Protein AF-0000000085034690 (afdb_homodimer)

Structure (mmCIF, N/CA/C/O backbone):
data_AF-0000000085034690-model_v1
#
loop_
_entity.id
_entity.type
_entity.pdbx_description
1 polymer '5-oxoprolinase (ATP-hydrolyzing)'
#
loop_
_atom_site.group_PDB
_atom_site.id
_atom_site.type_symbol
_atom_site.label_atom_id
_atom_site.label_alt_id
_atom_site.label_comp_id
_atom_site.label_asym_id
_atom_site.label_entity_id
_atom_site.label_seq_id
_atom_site.pdbx_PDB_ins_code
_atom_site.Cartn_x
_atom_site.Cartn_y
_atom_site.Cartn_z
_atom_site.occupancy
_atom_site.B_iso_or_equiv
_atom_site.auth_seq_id
_atom_site.auth_comp_id
_atom_site.auth_asym_id
_atom_site.auth_atom_id
_atom_site.pdbx_PDB_model_num
ATOM 1 N N . MET A 1 1 ? -26.328 36.188 28.094 1 54.66 1 MET A N 1
ATOM 2 C CA . MET A 1 1 ? -26.141 35.25 29.203 1 54.66 1 MET A CA 1
ATOM 3 C C . MET A 1 1 ? -26.578 33.844 28.812 1 54.66 1 MET A C 1
ATOM 5 O O . MET A 1 1 ? -25.859 32.875 29.078 1 54.66 1 MET A O 1
ATOM 9 N N . ARG A 1 2 ? -27.609 33.688 27.812 1 83.31 2 ARG A N 1
ATOM 10 C CA . ARG A 1 2 ? -28.219 32.375 27.625 1 83.31 2 ARG A CA 1
ATOM 11 C C . ARG A 1 2 ? -27.453 31.531 26.594 1 83.31 2 ARG A C 1
ATOM 13 O O . ARG A 1 2 ? -27.188 30.344 26.812 1 83.31 2 ARG A O 1
ATOM 20 N N . TRP A 1 3 ? -26.766 32.188 25.656 1 91.75 3 TRP A N 1
ATOM 21 C CA . TRP A 1 3 ? -26.094 31.391 24.656 1 91.75 3 TRP A CA 1
ATOM 22 C C . TRP A 1 3 ? -24.75 30.875 25.172 1 91.75 3 TRP A C 1
ATOM 24 O O . TRP A 1 3 ? -24.312 29.781 24.781 1 91.75 3 TRP A O 1
ATOM 34 N N . GLU A 1 4 ? -24.172 31.594 26.156 1 93.38 4 GLU A N 1
ATOM 35 C CA . GLU A 1 4 ? -22.859 31.266 26.688 1 93.38 4 GLU A CA 1
ATOM 36 C C . GLU A 1 4 ? -22.891 29.938 27.438 1 93.38 4 GLU A C 1
ATOM 38 O O . GLU A 1 4 ? -21.938 29.156 27.375 1 93.38 4 GLU A O 1
ATOM 43 N N . ILE A 1 5 ? -23.906 29.766 28.109 1 93.94 5 ILE A N 1
ATOM 44 C CA . ILE A 1 5 ? -24.047 28.531 28.875 1 93.94 5 ILE A CA 1
ATOM 45 C C . ILE A 1 5 ? -24.125 27.344 27.922 1 93.94 5 ILE A C 1
ATOM 47 O O . ILE A 1 5 ? -23.5 26.312 28.156 1 93.94 5 ILE A O 1
ATOM 51 N N . ILE A 1 6 ? -24.891 27.5 26.891 1 95.12 6 ILE A N 1
ATOM 52 C CA . ILE A 1 6 ? -25.062 26.438 25.906 1 95.12 6 ILE A CA 1
ATOM 53 C C . ILE A 1 6 ? -23.734 26.203 25.172 1 95.12 6 ILE A C 1
ATOM 55 O O . ILE A 1 6 ? -23.359 25.047 24.938 1 95.12 6 ILE A O 1
ATOM 59 N N . TYR A 1 7 ? -23.094 27.219 24.906 1 94.19 7 TYR A N 1
ATOM 60 C CA . TYR A 1 7 ? -21.812 27.109 24.219 1 94.19 7 TYR A CA 1
ATOM 61 C C . TYR A 1 7 ? -20.781 26.422 25.109 1 94.19 7 TYR A C 1
ATOM 63 O O . TYR A 1 7 ? -20.062 25.516 24.656 1 94.19 7 TYR A O 1
ATOM 71 N N . LYS A 1 8 ? -20.719 26.828 26.312 1 94.19 8 LYS A N 1
ATOM 72 C CA . LYS A 1 8 ? -19.781 26.203 27.25 1 94.19 8 LYS A CA 1
ATOM 73 C C . LYS A 1 8 ? -20.078 24.719 27.422 1 94.19 8 LYS A C 1
ATOM 75 O O . LYS A 1 8 ? -19.172 23.906 27.531 1 94.19 8 LYS A O 1
ATOM 80 N N . ALA A 1 9 ? -21.328 24.484 27.453 1 95.62 9 ALA A N 1
ATOM 81 C CA . ALA A 1 9 ? -21.734 23.078 27.516 1 95.62 9 ALA A CA 1
ATOM 82 C C . ALA A 1 9 ? -21.234 22.328 26.281 1 95.62 9 ALA A C 1
ATOM 84 O O . ALA A 1 9 ? -20.828 21.172 26.391 1 95.62 9 ALA A O 1
ATOM 85 N N . THR A 1 10 ? -21.312 22.922 25.172 1 95.81 10 THR A N 1
ATOM 86 C CA . THR A 1 10 ? -20.875 22.312 23.922 1 95.81 10 THR A CA 1
ATOM 87 C C . THR A 1 10 ? -19.359 22.078 23.938 1 95.81 10 THR A C 1
ATOM 89 O O . THR A 1 10 ? -18.891 21.031 23.484 1 95.81 10 THR A O 1
ATOM 92 N N . GLU A 1 11 ? -18.594 23 24.391 1 94.31 11 GLU A N 1
ATOM 93 C CA . GLU A 1 11 ? -17.156 22.828 24.562 1 94.31 11 GLU A CA 1
ATOM 94 C C . GLU A 1 11 ? -16.844 21.641 25.453 1 94.31 11 GLU A C 1
ATOM 96 O O . GLU A 1 11 ? -15.922 20.859 25.156 1 94.31 11 GLU A O 1
ATOM 101 N N . TYR A 1 12 ? -17.594 21.578 26.469 1 93.88 12 TYR A N 1
ATOM 102 C CA . TYR A 1 12 ? -17.406 20.469 27.406 1 93.88 12 TYR A CA 1
ATOM 103 C C . TYR A 1 12 ? -17.703 19.141 26.734 1 93.88 12 TYR A C 1
ATOM 105 O O . TYR A 1 12 ? -17.062 18.125 27.031 1 93.88 12 TYR A O 1
ATOM 113 N N . ILE A 1 13 ? -18.703 19.094 25.906 1 95.44 13 ILE A N 1
ATOM 114 C CA . ILE A 1 13 ? -19.047 17.891 25.188 1 95.44 13 ILE A CA 1
ATOM 115 C C . ILE A 1 13 ? -17.859 17.438 24.328 1 95.44 13 ILE A C 1
ATOM 117 O O . ILE A 1 13 ? -17.5 16.25 24.312 1 95.44 13 ILE A O 1
ATOM 121 N N . ALA A 1 14 ? -17.25 18.328 23.609 1 93.25 14 ALA A N 1
ATOM 122 C CA . ALA A 1 14 ? -16.078 18.016 22.797 1 93.25 14 ALA A CA 1
ATOM 123 C C . ALA A 1 14 ? -14.945 17.469 23.672 1 93.25 14 ALA A C 1
ATOM 125 O O . ALA A 1 14 ? -14.297 16.484 23.297 1 93.25 14 ALA A O 1
ATOM 126 N N . GLU A 1 15 ? -14.727 18.078 24.766 1 91.81 15 GLU A N 1
ATOM 127 C CA . GLU A 1 15 ? -13.68 17.641 25.688 1 91.81 15 GLU A CA 1
ATOM 128 C C . GLU A 1 15 ? -13.953 16.25 26.234 1 91.81 15 GLU A C 1
ATOM 130 O O . GLU A 1 15 ? -13.047 15.414 26.312 1 91.81 15 GLU A O 1
ATOM 135 N N . GLU A 1 16 ? -15.156 16.047 26.609 1 92.44 16 GLU A N 1
ATOM 136 C CA . GLU A 1 16 ? -15.539 14.75 27.141 1 92.44 16 GLU A CA 1
ATOM 137 C C . GLU A 1 16 ? -15.391 13.656 26.094 1 92.44 16 GLU A C 1
ATOM 139 O O . GLU A 1 16 ? -14.938 12.547 26.406 1 92.44 16 GLU A O 1
ATOM 144 N N . ALA A 1 17 ? -15.805 13.945 24.938 1 91.94 17 ALA A N 1
ATOM 145 C CA . ALA A 1 17 ? -15.633 12.992 23.828 1 91.94 17 ALA A CA 1
ATOM 146 C C . ALA A 1 17 ? -14.156 12.719 23.578 1 91.94 17 ALA A C 1
ATOM 148 O O . ALA A 1 1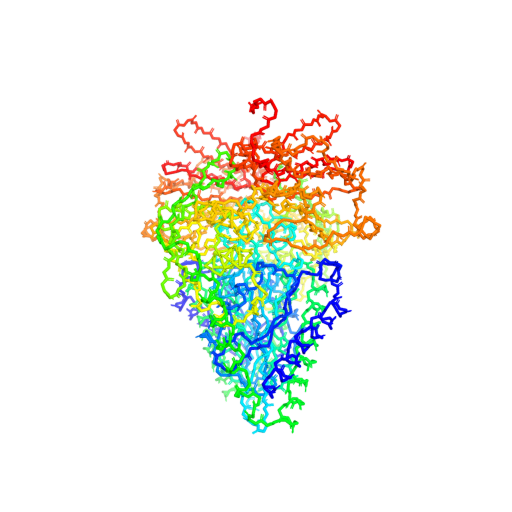7 ? -13.773 11.578 23.281 1 91.94 17 ALA A O 1
ATOM 149 N N . GLY A 1 18 ? -13.352 13.68 23.641 1 89.12 18 GLY A N 1
ATOM 150 C CA . GLY A 1 18 ? -11.914 13.523 23.5 1 89.12 18 GLY A CA 1
ATOM 151 C C . GLY A 1 18 ? -11.305 12.648 24.578 1 89.12 18 GLY A C 1
ATOM 152 O O . GLY A 1 18 ? -10.43 11.82 24.281 1 89.12 18 GLY A O 1
ATOM 153 N N . ILE A 1 19 ? -11.758 12.914 25.781 1 88.44 19 ILE A N 1
ATOM 154 C CA . ILE A 1 19 ? -11.289 12.109 26.891 1 88.44 19 ILE A CA 1
ATOM 155 C C . ILE A 1 19 ? -11.703 10.656 26.703 1 88.44 19 ILE A C 1
ATOM 157 O O . ILE A 1 19 ? -10.914 9.734 26.953 1 88.44 19 ILE A O 1
ATOM 161 N N . ALA A 1 20 ? -12.867 10.508 26.25 1 87.75 20 ALA A N 1
ATOM 162 C CA . ALA A 1 20 ? -13.352 9.164 25.969 1 87.75 20 ALA A CA 1
ATOM 163 C C . ALA A 1 20 ? -12.492 8.477 24.906 1 87.75 20 ALA A C 1
ATOM 165 O O . ALA A 1 20 ? -12.188 7.289 25.031 1 87.75 20 ALA A O 1
ATOM 166 N N . LEU A 1 21 ? -12.18 9.195 23.922 1 88.56 21 LEU A N 1
ATOM 167 C CA . LEU A 1 21 ? -11.336 8.664 22.859 1 88.56 21 LEU A CA 1
ATOM 168 C C . LEU A 1 21 ? -9.969 8.266 23.391 1 88.56 21 LEU A C 1
ATOM 170 O O . LEU A 1 21 ? -9.477 7.176 23.109 1 88.56 21 LEU A O 1
ATOM 174 N N . ARG A 1 22 ? -9.352 9.039 24.125 1 85 22 ARG A N 1
ATOM 175 C CA . ARG A 1 22 ? -8.039 8.789 24.719 1 85 22 ARG A CA 1
ATOM 176 C C . ARG A 1 22 ? -8.055 7.535 25.594 1 85 22 ARG A C 1
ATOM 178 O O . ARG A 1 22 ? -7.18 6.68 25.469 1 85 22 ARG A O 1
ATOM 185 N N . ASN A 1 23 ? -9.047 7.445 26.375 1 85.56 23 ASN A N 1
ATOM 186 C CA . ASN A 1 23 ? -9.109 6.367 27.359 1 85.56 23 ASN A CA 1
ATOM 187 C C . ASN A 1 23 ? -9.438 5.031 26.703 1 85.56 23 ASN A C 1
ATOM 189 O O . ASN A 1 23 ? -9.094 3.973 27.234 1 85.56 23 ASN A O 1
ATOM 193 N N . SER A 1 24 ? -10.023 5.133 25.594 1 83.44 24 SER A N 1
ATOM 194 C CA . SER A 1 24 ? -10.492 3.9 24.969 1 83.44 24 SER A CA 1
ATOM 195 C C . SER A 1 24 ? -9.531 3.443 23.859 1 83.44 24 SER A C 1
ATOM 197 O O . SER A 1 24 ? -9.664 2.334 23.344 1 83.44 24 SER A O 1
ATOM 199 N N . ALA A 1 25 ? -8.656 4.227 23.516 1 83.62 25 ALA A N 1
ATOM 200 C CA . ALA A 1 25 ? -7.758 3.906 22.406 1 83.62 25 ALA A CA 1
ATOM 201 C C . ALA A 1 25 ? -6.816 2.764 22.781 1 83.62 25 ALA A C 1
ATOM 203 O O . ALA A 1 25 ? -6.41 2.633 23.938 1 83.62 25 ALA A O 1
ATOM 204 N N . PHE A 1 26 ? -6.453 1.997 21.859 1 76.12 26 PHE A N 1
ATOM 205 C CA . PHE A 1 26 ? -5.613 0.818 22.047 1 76.12 26 PHE A CA 1
ATOM 206 C C . PHE A 1 26 ? -4.141 1.168 21.875 1 76.12 26 PHE A C 1
ATOM 208 O O . PHE A 1 26 ? -3.287 0.632 22.578 1 76.12 26 PHE A O 1
ATOM 215 N N . SER A 1 27 ? -3.844 2.021 21 1 77.44 27 SER A N 1
ATOM 216 C CA . SER A 1 27 ? -2.457 2.34 20.672 1 77.44 27 SER A CA 1
ATOM 217 C C . SER A 1 27 ? -1.87 3.334 21.672 1 77.44 27 SER A C 1
ATOM 219 O O . SER A 1 27 ? -2.529 4.305 22.047 1 77.44 27 SER A O 1
ATOM 221 N N . PRO A 1 28 ? -0.643 3.09 22.016 1 71.12 28 PRO A N 1
ATOM 222 C CA . PRO A 1 28 ? 0.021 4.066 22.891 1 71.12 28 PRO A CA 1
ATOM 223 C C . PRO A 1 28 ? 0.101 5.457 22.266 1 71.12 28 PRO A C 1
ATOM 225 O O . PRO A 1 28 ? 0.152 6.461 22.969 1 71.12 28 PRO A O 1
ATOM 228 N N . ASN A 1 29 ? 0.027 5.434 21.016 1 73.12 29 ASN A N 1
ATOM 229 C CA . ASN A 1 29 ? 0.112 6.715 20.312 1 73.12 29 ASN A CA 1
ATOM 230 C C . ASN A 1 29 ? -1.062 7.621 20.672 1 73.12 29 ASN A C 1
ATOM 232 O O . ASN A 1 29 ? -0.876 8.812 20.922 1 73.12 29 ASN A O 1
ATOM 236 N N . ILE A 1 30 ? -2.186 7.031 20.672 1 72.5 30 ILE A N 1
ATOM 237 C CA . ILE A 1 30 ? -3.369 7.824 20.984 1 72.5 30 ILE A CA 1
ATOM 238 C C . ILE A 1 30 ? -3.52 7.945 22.5 1 72.5 30 ILE A C 1
ATOM 240 O O . ILE A 1 30 ? -3.771 9.039 23.016 1 72.5 30 ILE A O 1
ATOM 244 N N . ARG A 1 31 ? -3.227 6.906 23.172 1 72.25 31 ARG A N 1
ATOM 245 C CA . ARG A 1 31 ? -3.482 6.859 24.609 1 72.25 31 ARG A CA 1
ATOM 246 C C . ARG A 1 31 ? -2.471 7.703 25.375 1 72.25 31 ARG A C 1
ATOM 248 O O . ARG A 1 31 ? -2.836 8.445 26.281 1 72.25 31 ARG A O 1
ATOM 255 N N . GLU A 1 32 ? -1.229 7.551 24.922 1 69 32 GLU A N 1
ATOM 256 C CA . GLU A 1 32 ? -0.164 8.188 25.703 1 69 32 GLU A CA 1
ATOM 257 C C . GLU A 1 32 ? 0.241 9.523 25.078 1 69 32 GLU A C 1
ATOM 259 O O . GLU A 1 32 ? 0.512 10.492 25.797 1 69 32 GLU A O 1
ATOM 264 N N . ARG A 1 33 ? 0.113 9.578 23.797 1 71.25 33 ARG A N 1
ATOM 265 C CA . ARG A 1 33 ? 0.655 10.766 23.141 1 71.25 33 ARG A CA 1
ATOM 266 C C . ARG A 1 33 ? -0.449 11.766 22.828 1 71.25 33 ARG A C 1
ATOM 268 O O . ARG A 1 33 ? -0.169 12.922 22.484 1 71.25 33 ARG A O 1
ATOM 275 N N . MET A 1 34 ? -1.673 11.398 22.938 1 70.25 34 MET A N 1
ATOM 276 C CA . MET A 1 34 ? -2.834 12.258 22.719 1 70.25 34 MET A CA 1
ATOM 277 C C . MET A 1 34 ? -2.842 12.82 21.297 1 70.25 34 MET A C 1
ATOM 279 O O . MET A 1 34 ? -3.053 14.016 21.109 1 70.25 34 MET A O 1
ATOM 283 N N . ASP A 1 35 ? -2.553 11.961 20.453 1 79 35 ASP A N 1
ATOM 284 C CA . ASP A 1 35 ? -2.527 12.375 19.062 1 79 35 ASP A CA 1
ATOM 285 C C . ASP A 1 35 ? -3.895 12.188 18.406 1 79 35 ASP A C 1
ATOM 287 O O . ASP A 1 35 ? -4.051 11.367 17.5 1 79 35 ASP A O 1
ATOM 291 N N . HIS A 1 36 ? -4.875 13.008 18.922 1 86.19 36 HIS A N 1
ATOM 292 C CA . HIS A 1 36 ? -6.25 12.977 18.438 1 86.19 36 HIS A CA 1
ATOM 293 C C . HIS A 1 36 ? -6.957 14.297 18.703 1 86.19 36 HIS A C 1
ATOM 295 O O . HIS A 1 36 ? -6.484 15.109 19.516 1 86.19 36 HIS A O 1
ATOM 301 N N . SER A 1 37 ? -8.055 14.562 17.984 1 90.56 37 SER A N 1
ATOM 302 C CA . SER A 1 37 ? -8.922 15.719 18.203 1 90.56 37 SER A CA 1
ATOM 303 C C . SER A 1 37 ? -10.383 15.375 17.938 1 90.56 37 SER A C 1
ATOM 305 O O . SER A 1 37 ? -10.688 14.539 17.078 1 90.56 37 SER A O 1
ATOM 307 N N . VAL A 1 38 ? -11.227 16 18.781 1 93.88 38 VAL A N 1
ATOM 308 C CA . VAL A 1 38 ? -12.672 15.82 18.609 1 93.88 38 VAL A CA 1
ATOM 309 C C . VAL A 1 38 ? -13.352 17.188 18.531 1 93.88 38 VAL A C 1
ATOM 311 O O . VAL A 1 38 ? -12.969 18.125 19.25 1 93.88 38 VAL A O 1
ATOM 314 N N . ALA A 1 39 ? -14.352 17.312 17.703 1 95.88 39 ALA A N 1
ATOM 315 C CA . ALA A 1 39 ? -15.062 18.562 17.547 1 95.88 39 ALA A CA 1
ATOM 316 C C . ALA A 1 39 ? -16.562 18.344 17.391 1 95.88 39 ALA A C 1
ATOM 318 O O . ALA A 1 39 ? -16.984 17.312 16.875 1 95.88 39 ALA A O 1
ATOM 319 N N . VAL A 1 40 ? -17.312 19.25 17.922 1 97.56 40 VAL A N 1
ATOM 320 C CA . VAL A 1 40 ? -18.734 19.359 17.609 1 97.56 40 VAL A CA 1
ATOM 321 C C . VAL A 1 40 ? -18.938 20.297 16.422 1 97.56 40 VAL A C 1
ATOM 323 O O . VAL A 1 40 ? -18.516 21.453 16.453 1 97.56 40 VAL A O 1
ATOM 326 N N . VAL A 1 41 ? -19.531 19.75 15.438 1 97.44 41 VAL A N 1
ATOM 327 C CA . VAL A 1 41 ? -19.75 20.438 14.18 1 97.44 41 VAL A CA 1
ATOM 328 C C . VAL A 1 41 ? -21.25 20.547 13.922 1 97.44 41 VAL A C 1
ATOM 330 O O . VAL A 1 41 ? -22.016 19.609 14.164 1 97.44 41 VAL A O 1
ATOM 333 N N . ASP A 1 42 ? -21.688 21.703 13.484 1 97.38 42 ASP A N 1
ATOM 334 C CA . ASP A 1 42 ? -23.109 21.828 13.227 1 97.38 42 ASP A CA 1
ATOM 335 C C . ASP A 1 42 ? -23.5 21.141 11.922 1 97.38 42 ASP A C 1
ATOM 337 O O . ASP A 1 42 ? -22.672 20.516 11.273 1 97.38 42 ASP A O 1
ATOM 341 N N . ALA A 1 43 ? -24.766 21.234 11.531 1 95.94 43 ALA A N 1
ATOM 342 C CA . ALA A 1 43 ? -25.297 20.484 10.398 1 95.94 43 ALA A CA 1
ATOM 343 C C . ALA A 1 43 ? -24.734 21 9.078 1 95.94 43 ALA A C 1
ATOM 345 O O . ALA A 1 43 ? -24.734 20.281 8.078 1 95.94 43 ALA A O 1
ATOM 346 N N . GLU A 1 44 ? -24.219 22.188 9.078 1 94.56 44 GLU A N 1
ATOM 347 C CA . GLU A 1 44 ? -23.672 22.781 7.867 1 94.56 44 GLU A CA 1
ATOM 348 C C . GLU A 1 44 ? -22.172 22.5 7.734 1 94.56 44 GLU A C 1
ATOM 350 O O . GLU A 1 44 ? -21.562 22.875 6.734 1 94.56 44 GLU A O 1
ATOM 355 N N . GLY A 1 45 ? -21.609 21.875 8.75 1 95.19 45 GLY A N 1
ATOM 356 C CA . GLY A 1 45 ? -20.188 21.531 8.688 1 95.19 45 GLY A CA 1
ATOM 357 C C . GLY A 1 45 ? -19.297 22.547 9.359 1 95.19 45 GLY A C 1
ATOM 358 O O . GLY A 1 45 ? -18.078 22.516 9.188 1 95.19 45 GLY A O 1
ATOM 359 N N . ARG A 1 46 ? -19.859 23.422 10.125 1 95.81 46 ARG A N 1
ATOM 360 C CA . ARG A 1 46 ? -19.078 24.453 10.805 1 95.81 46 ARG A CA 1
ATOM 361 C C . ARG A 1 46 ? -18.656 23.984 12.195 1 95.81 46 ARG A C 1
ATOM 363 O O . ARG A 1 46 ? -19.484 23.484 12.969 1 95.81 46 ARG A O 1
ATOM 370 N N . VAL A 1 47 ? -17.406 24.141 12.438 1 96.19 47 VAL A N 1
ATOM 371 C CA . VAL A 1 47 ? -16.891 23.766 13.75 1 96.19 47 VAL A CA 1
ATOM 372 C C . VAL A 1 47 ? -17.469 24.703 14.812 1 96.19 47 VAL A C 1
ATOM 374 O O . VAL A 1 47 ? -17.281 25.922 14.758 1 96.19 47 VAL A O 1
ATOM 377 N N . VAL A 1 48 ? -18.141 24.156 15.797 1 96.81 48 VAL A N 1
ATOM 378 C CA . VAL A 1 48 ? -18.734 24.922 16.875 1 96.81 48 VAL A CA 1
ATOM 379 C C . VAL A 1 48 ? -17.812 24.922 18.094 1 96.81 48 VAL A C 1
ATOM 381 O O . VAL A 1 48 ? -17.547 25.984 18.688 1 96.81 48 VAL A O 1
ATOM 384 N N . ALA A 1 49 ? -17.375 23.797 18.422 1 93.88 49 ALA A N 1
ATOM 385 C CA . ALA A 1 49 ? -16.438 23.625 19.531 1 93.88 49 ALA A CA 1
ATOM 386 C C . ALA A 1 49 ? -15.469 22.484 19.266 1 93.88 49 ALA A C 1
ATOM 388 O O . ALA A 1 49 ? -15.828 21.484 18.625 1 93.88 49 ALA A O 1
ATOM 389 N N . GLN A 1 50 ? -14.305 22.672 19.75 1 89.94 50 GLN A N 1
ATOM 390 C CA . GLN A 1 50 ? -13.289 21.656 19.516 1 89.94 50 GLN A CA 1
ATOM 391 C C . GLN A 1 50 ? -12.406 21.453 20.75 1 89.94 50 GLN A C 1
ATOM 393 O O . GLN A 1 50 ? -12.086 22.422 21.453 1 89.94 50 GLN A O 1
ATOM 398 N N . ALA A 1 51 ? -12.25 20.266 21.094 1 79.69 51 ALA A N 1
ATOM 399 C CA . ALA A 1 51 ? -11.242 19.938 22.094 1 79.69 51 ALA A CA 1
ATOM 400 C C . ALA A 1 51 ? -9.859 19.812 21.469 1 79.69 51 ALA A C 1
ATOM 402 O O . ALA A 1 51 ? -9.633 18.969 20.609 1 79.69 51 ALA A O 1
ATOM 403 N N . GLU A 1 52 ? -9.031 20.781 21.859 1 65.5 52 GLU A N 1
ATOM 404 C CA . GLU A 1 52 ? -7.773 20.984 21.156 1 65.5 52 GLU A CA 1
ATOM 405 C C . GLU A 1 52 ? -6.645 20.188 21.812 1 65.5 52 GLU A C 1
ATOM 407 O O . GLU A 1 52 ? -6.23 20.516 22.922 1 65.5 52 GLU A O 1
ATOM 412 N N . HIS A 1 53 ? -6.191 19.234 21.062 1 68.69 53 HIS A N 1
ATOM 413 C CA . HIS A 1 53 ? -5.035 18.531 21.625 1 68.69 53 HIS A CA 1
ATOM 414 C C . HIS A 1 53 ? -3.822 18.656 20.703 1 68.69 53 HIS A C 1
ATOM 416 O O . HIS A 1 53 ? -2.686 18.484 21.156 1 68.69 53 HIS A O 1
ATOM 422 N N . ILE A 1 54 ? -4.035 18.969 19.406 1 74.12 54 ILE A N 1
ATOM 423 C CA . ILE A 1 54 ? -2.924 19.078 18.469 1 74.12 54 ILE A CA 1
ATOM 424 C C . ILE A 1 54 ? -3.213 20.203 17.469 1 74.12 54 ILE A C 1
ATOM 426 O O . ILE A 1 54 ? -4.219 20.156 16.766 1 74.12 54 ILE A O 1
ATOM 430 N N . PRO A 1 55 ? -2.373 21.109 17.328 1 74.62 55 PRO A N 1
ATOM 431 C CA . PRO A 1 55 ? -2.633 22.266 16.484 1 74.62 55 PRO A CA 1
ATOM 432 C C . PRO A 1 55 ? -2.871 21.891 15.016 1 74.62 55 PRO A C 1
ATOM 434 O O . PRO A 1 55 ? -3.738 22.469 14.359 1 74.62 55 PRO A O 1
ATOM 437 N N . VAL A 1 56 ? -2.131 20.953 14.555 1 78.62 56 VAL A N 1
ATOM 438 C CA . VAL A 1 56 ? -2.246 20.578 13.148 1 78.62 56 VAL A CA 1
ATOM 439 C C . VAL A 1 56 ? -3.658 20.078 12.859 1 78.62 56 VAL A C 1
ATOM 441 O O . VAL A 1 56 ? -4.168 20.25 11.75 1 78.62 56 VAL A O 1
ATOM 444 N N . HIS A 1 57 ? -4.344 19.547 13.812 1 81.12 57 HIS A N 1
ATOM 445 C CA . HIS A 1 57 ? -5.691 19.031 13.617 1 81.12 57 HIS A CA 1
ATOM 446 C C . HIS A 1 57 ? -6.719 20.156 13.586 1 81.12 57 HIS A C 1
ATOM 448 O O . HIS A 1 57 ? -7.754 20.047 12.922 1 81.12 57 HIS A O 1
ATOM 454 N N . LEU A 1 58 ? -6.469 21.219 14.297 1 79.38 58 LEU A N 1
ATOM 455 C CA . LEU A 1 58 ? -7.461 22.266 14.484 1 79.38 58 LEU A CA 1
ATOM 456 C C . LEU A 1 58 ? -7.875 22.875 13.141 1 79.38 58 LEU A C 1
ATOM 458 O O . LEU A 1 58 ? -9.031 22.734 12.719 1 79.38 58 LEU A O 1
ATOM 462 N N . GLY A 1 59 ? -7 23.359 12.422 1 86.06 59 GLY A N 1
ATOM 463 C CA . GLY A 1 59 ? -7.309 23.922 11.117 1 86.06 59 GLY A CA 1
ATOM 464 C C . GLY A 1 59 ? -7.633 22.891 10.07 1 86.06 59 GLY A C 1
ATOM 465 O O . GLY A 1 59 ? -8.469 23.109 9.195 1 86.06 59 GLY A O 1
ATOM 466 N N . SER A 1 60 ? -7.102 21.797 10.281 1 91.69 60 SER A N 1
ATOM 467 C CA . SER A 1 60 ? -7.281 20.75 9.273 1 91.69 60 SER A CA 1
ATOM 468 C C . SER A 1 60 ? -8.648 20.094 9.398 1 91.69 60 SER A C 1
ATOM 470 O O . SER A 1 60 ? -9.219 19.641 8.398 1 91.69 60 SER A O 1
ATOM 472 N N . LEU A 1 61 ? -9.18 20.078 10.602 1 93.25 61 LEU A N 1
ATOM 473 C CA . LEU A 1 61 ? -10.516 19.531 10.797 1 93.25 61 LEU A CA 1
ATOM 474 C C . LEU A 1 61 ? -11.562 20.391 10.109 1 93.25 61 LEU A C 1
ATOM 476 O O . LEU A 1 61 ? -12.508 19.891 9.516 1 93.25 61 LEU A O 1
ATOM 480 N N . HIS A 1 62 ? -11.359 21.688 10.234 1 93.44 62 HIS A N 1
ATOM 481 C CA . HIS A 1 62 ? -12.242 22.641 9.57 1 93.44 62 HIS A CA 1
ATOM 482 C C . HIS A 1 62 ? -12.297 22.391 8.07 1 93.44 62 HIS A C 1
ATOM 484 O O . HIS A 1 62 ? -13.375 22.312 7.488 1 93.44 62 HIS A O 1
ATOM 490 N N . VAL A 1 63 ? -11.164 22.188 7.484 1 95.88 63 VAL A N 1
ATOM 491 C CA . VAL A 1 63 ? -11.055 21.953 6.051 1 95.88 63 VAL A CA 1
ATOM 492 C C . VAL A 1 63 ? -11.555 20.547 5.727 1 95.88 63 VAL A C 1
ATOM 494 O O . VAL A 1 63 ? -12.32 20.359 4.777 1 95.88 63 VAL A O 1
ATOM 497 N N . GLY A 1 64 ? -11.164 19.609 6.484 1 97.19 64 GLY A N 1
ATOM 498 C CA . GLY A 1 64 ? -11.461 18.203 6.246 1 97.19 64 GLY A CA 1
ATOM 499 C C . GLY A 1 64 ? -12.945 17.891 6.309 1 97.19 64 GLY A C 1
ATOM 500 O O . GLY A 1 64 ? -13.453 17.125 5.484 1 97.19 64 GLY A O 1
ATOM 501 N N . VAL A 1 65 ? -13.641 18.438 7.301 1 97.12 65 VAL A N 1
ATOM 502 C CA . VAL A 1 65 ? -15.07 18.188 7.461 1 97.12 65 VAL A CA 1
ATOM 503 C C . VAL A 1 65 ? -15.828 18.719 6.254 1 97.12 65 VAL A C 1
ATOM 505 O O . VAL A 1 65 ? -16.703 18.047 5.707 1 97.12 65 VAL A O 1
ATOM 508 N N . ARG A 1 66 ? -15.469 19.906 5.859 1 96.19 66 ARG A N 1
ATOM 509 C CA . ARG A 1 66 ? -16.125 20.5 4.695 1 96.19 66 ARG A CA 1
ATOM 510 C C . ARG A 1 66 ? -15.898 19.656 3.449 1 96.19 66 ARG A C 1
ATOM 512 O O . ARG A 1 66 ? -16.844 19.375 2.703 1 96.19 66 ARG A O 1
ATOM 519 N N . ASN A 1 67 ? -14.641 19.281 3.217 1 97.56 67 ASN A N 1
ATOM 520 C CA . ASN A 1 67 ? -14.312 18.438 2.072 1 97.56 67 ASN A CA 1
ATOM 521 C C . ASN A 1 67 ? -15.086 17.125 2.105 1 97.56 67 ASN A C 1
ATOM 523 O O . ASN A 1 67 ? -15.602 16.672 1.08 1 97.56 67 ASN A O 1
ATOM 527 N N . LEU A 1 68 ? -15.102 16.516 3.291 1 97.81 68 LEU A N 1
ATOM 528 C CA . LEU A 1 68 ? -15.719 15.203 3.43 1 97.81 68 LEU A CA 1
ATOM 529 C C . LEU A 1 68 ? -17.219 15.281 3.184 1 97.81 68 LEU A C 1
ATOM 531 O O . LEU A 1 68 ? -17.797 14.422 2.512 1 97.81 68 LEU A O 1
ATOM 535 N N . LEU A 1 69 ? -17.891 16.281 3.699 1 97.06 69 LEU A N 1
ATOM 536 C CA . LEU A 1 69 ? -19.328 16.453 3.49 1 97.06 69 LEU A CA 1
ATOM 537 C C . LEU A 1 69 ? -19.641 16.688 2.014 1 97.06 69 LEU A C 1
ATOM 539 O O . LEU A 1 69 ? -20.703 16.297 1.533 1 97.06 69 LEU A O 1
ATOM 543 N N . GLY A 1 70 ? -18.688 17.297 1.33 1 95.5 70 GLY A N 1
ATOM 544 C CA . GLY A 1 70 ? -18.859 17.484 -0.102 1 95.5 70 GLY A CA 1
ATOM 545 C C . GLY A 1 70 ? -18.656 16.219 -0.903 1 95.5 70 GLY A C 1
ATOM 546 O O . GLY A 1 70 ? -19.109 16.125 -2.045 1 95.5 70 GLY A O 1
ATOM 547 N N . ALA A 1 71 ? -18.031 15.258 -0.299 1 94.19 71 ALA A N 1
ATOM 548 C CA . ALA A 1 71 ? -17.625 14.062 -1.024 1 94.19 71 ALA A CA 1
ATOM 549 C C . ALA A 1 71 ? -18.562 12.898 -0.752 1 94.19 71 ALA A C 1
ATOM 551 O O . ALA A 1 71 ? -18.469 11.852 -1.394 1 94.19 71 ALA A O 1
ATOM 552 N N . VAL A 1 72 ? -19.453 13.086 0.206 1 94.06 72 VAL A N 1
ATOM 553 C CA . VAL A 1 72 ? -20.297 11.953 0.563 1 94.06 72 VAL A CA 1
ATOM 554 C C . VAL A 1 72 ? -21.781 12.344 0.437 1 94.06 72 VAL A C 1
ATOM 556 O O . VAL A 1 72 ? -22.109 13.531 0.413 1 94.06 72 VAL A O 1
ATOM 559 N N . GLU A 1 73 ? -22.578 11.312 0.307 1 89 73 GLU A N 1
ATOM 560 C CA . GLU A 1 73 ? -24.031 11.523 0.31 1 89 73 GLU A CA 1
ATOM 561 C C . GLU A 1 73 ? -24.531 11.82 1.718 1 89 73 GLU A C 1
ATOM 563 O O . GLU A 1 73 ? -23.781 11.758 2.686 1 89 73 GLU A O 1
ATOM 568 N N . GLU A 1 74 ? -25.75 12.086 1.79 1 88.06 74 GLU A N 1
ATOM 569 C CA . GLU A 1 74 ? -26.359 12.391 3.084 1 88.06 74 GLU A CA 1
ATOM 570 C C . GLU A 1 74 ? -26.266 11.195 4.031 1 88.06 74 GLU A C 1
ATOM 572 O O . GLU A 1 74 ? -26.453 10.047 3.613 1 88.06 74 GLU A O 1
ATOM 577 N N . LEU A 1 75 ? -25.938 11.523 5.238 1 93.94 75 LEU A N 1
ATOM 578 C CA . LEU A 1 75 ? -25.766 10.508 6.277 1 93.94 75 LEU A CA 1
ATOM 579 C C . LEU A 1 75 ? -27.031 10.398 7.125 1 93.94 75 LEU A C 1
ATOM 581 O O . LEU A 1 75 ? -27.531 11.406 7.629 1 93.94 75 LEU A O 1
ATOM 585 N N . GLY A 1 76 ? -27.531 9.203 7.172 1 94.81 76 GLY A N 1
ATOM 586 C CA . GLY A 1 76 ? -28.688 8.953 8.016 1 94.81 76 GLY A CA 1
ATOM 587 C C . GLY A 1 76 ? -28.328 8.664 9.453 1 94.81 76 GLY A C 1
ATOM 588 O O . GLY A 1 76 ? -27.141 8.609 9.805 1 94.81 76 GLY A O 1
ATOM 589 N N . GLU A 1 77 ? -29.375 8.539 10.281 1 95.31 77 GLU A N 1
ATOM 590 C CA . GLU A 1 77 ? -29.188 8.203 11.688 1 95.31 77 GLU A CA 1
ATOM 591 C C . GLU A 1 77 ? -28.5 6.848 11.836 1 95.31 77 GLU A C 1
ATOM 593 O O . GLU A 1 77 ? -28.891 5.871 11.195 1 95.31 77 GLU A O 1
ATOM 598 N N . GLY A 1 78 ? -27.453 6.871 12.633 1 95.19 78 GLY A N 1
ATOM 599 C CA . GLY A 1 78 ? -26.734 5.633 12.859 1 95.19 78 GLY A CA 1
ATOM 600 C C . GLY A 1 78 ? -25.594 5.418 11.875 1 95.19 78 GLY A C 1
ATOM 601 O O . GLY A 1 78 ? -24.797 4.488 12.031 1 95.19 78 GLY A O 1
ATOM 602 N N . ASP A 1 79 ? -25.453 6.246 10.914 1 97.12 79 ASP A N 1
ATOM 603 C CA . ASP A 1 79 ? -24.344 6.168 9.977 1 97.12 79 ASP A CA 1
ATOM 604 C C . ASP A 1 79 ? -23.094 6.836 10.539 1 97.12 79 ASP A C 1
ATOM 606 O O . ASP A 1 79 ? -23.172 7.582 11.516 1 97.12 79 ASP A O 1
ATOM 610 N N . ALA A 1 80 ? -21.969 6.543 10.047 1 98.12 80 ALA A N 1
ATOM 611 C CA . ALA A 1 80 ? -20.703 7.254 10.25 1 98.12 80 ALA A CA 1
ATOM 612 C C . ALA A 1 80 ? -19.781 7.086 9.055 1 98.12 80 ALA A C 1
ATOM 614 O O . ALA A 1 80 ? -19.719 6.012 8.445 1 98.12 80 ALA A O 1
ATOM 615 N N . VAL A 1 81 ? -19.156 8.094 8.719 1 98.19 81 VAL A N 1
ATOM 616 C CA . VAL A 1 81 ? -18.266 8.039 7.566 1 98.19 81 VAL A CA 1
ATOM 617 C C . VAL A 1 81 ? -16.812 8.164 8.031 1 98.19 81 VAL A C 1
ATOM 619 O O . VAL A 1 81 ? -16.516 8.922 8.953 1 98.19 81 VAL A O 1
ATOM 622 N N . LEU A 1 82 ? -15.938 7.398 7.438 1 98.19 82 LEU A N 1
ATOM 623 C CA . LEU A 1 82 ? -14.516 7.301 7.77 1 98.19 82 LEU A CA 1
ATOM 624 C C . LEU A 1 82 ? -13.656 7.551 6.535 1 98.19 82 LEU A C 1
ATOM 626 O O . LEU A 1 82 ? -13.992 7.102 5.438 1 98.19 82 LEU A O 1
ATOM 630 N N . THR A 1 83 ? -12.547 8.305 6.652 1 98.56 83 THR A N 1
ATOM 631 C CA . THR A 1 83 ? -11.562 8.445 5.578 1 98.56 83 THR A CA 1
ATOM 632 C C . THR A 1 83 ? -10.211 8.867 6.141 1 98.56 83 THR A C 1
ATOM 634 O O . THR A 1 83 ? -10.133 9.484 7.203 1 98.56 83 THR A O 1
ATOM 637 N N . ASN A 1 84 ? -9.141 8.445 5.516 1 98.31 84 ASN A N 1
ATOM 638 C CA . ASN A 1 84 ? -7.824 8.977 5.844 1 98.31 84 ASN A CA 1
ATOM 639 C C . ASN A 1 84 ? -7.164 9.633 4.633 1 98.31 84 ASN A C 1
ATOM 641 O O . ASN A 1 84 ? -5.969 9.914 4.652 1 98.31 84 ASN A O 1
ATOM 645 N N . ASP A 1 85 ? -7.949 9.789 3.506 1 98.38 85 ASP A N 1
ATOM 646 C CA . ASP A 1 85 ? -7.414 10.445 2.318 1 98.38 85 ASP A CA 1
ATOM 647 C C . ASP A 1 85 ? -6.953 11.867 2.641 1 98.38 85 ASP A C 1
ATOM 649 O O . ASP A 1 85 ? -7.777 12.742 2.918 1 98.38 85 ASP A O 1
ATOM 653 N N . PRO A 1 86 ? -5.664 12.086 2.541 1 98.31 86 PRO A N 1
ATOM 654 C CA . PRO A 1 86 ? -5.152 13.391 2.955 1 98.31 86 PRO A CA 1
ATOM 655 C C . PRO A 1 86 ? -5.738 14.539 2.135 1 98.31 86 PRO A C 1
ATOM 657 O O . PRO A 1 86 ? -5.867 15.656 2.639 1 98.31 86 PRO A O 1
ATOM 660 N N . TYR A 1 87 ? -6.094 14.273 0.957 1 98.06 87 TYR A N 1
ATOM 661 C CA . TYR A 1 87 ? -6.598 15.305 0.051 1 98.06 87 TYR A CA 1
ATOM 662 C C . TYR A 1 87 ? -8.055 15.633 0.356 1 98.06 87 TYR A C 1
ATOM 664 O O . TYR A 1 87 ? -8.602 16.594 -0.174 1 98.06 87 TYR A O 1
ATOM 672 N N . ILE A 1 88 ? -8.625 14.883 1.228 1 98 88 ILE A N 1
ATOM 673 C CA . ILE A 1 88 ? -9.969 15.141 1.727 1 98 88 ILE A CA 1
ATOM 674 C C . ILE A 1 88 ? -9.906 15.5 3.209 1 98 88 ILE A C 1
ATOM 676 O O . ILE A 1 88 ? -10.32 16.594 3.607 1 98 88 ILE A O 1
ATOM 680 N N . ALA A 1 89 ? -9.273 14.672 4.008 1 97.12 89 ALA A N 1
ATOM 681 C CA . ALA A 1 89 ? -9.219 14.805 5.461 1 97.12 89 ALA A CA 1
ATOM 682 C C . ALA A 1 89 ? -8.352 15.984 5.871 1 97.12 89 ALA A C 1
ATOM 684 O O . ALA A 1 89 ? -8.461 16.484 6.992 1 97.12 89 ALA A O 1
ATOM 685 N N . GLY A 1 90 ? -7.359 16.281 4.992 1 96.94 90 GLY A N 1
ATOM 686 C CA . GLY A 1 90 ? -6.645 17.531 5.176 1 96.94 90 GLY A CA 1
ATOM 687 C C . GLY A 1 90 ? -5.332 17.375 5.918 1 96.94 90 GLY A C 1
ATOM 688 O O . GLY A 1 90 ? -4.715 18.359 6.324 1 96.94 90 GLY A O 1
ATOM 689 N N . THR A 1 91 ? -4.902 16.141 6.172 1 96.5 91 THR A N 1
ATOM 690 C CA . THR A 1 91 ? -3.615 15.914 6.824 1 96.5 91 THR A CA 1
ATOM 691 C C . THR A 1 91 ? -2.844 14.797 6.129 1 96.5 91 THR A C 1
ATOM 693 O O . THR A 1 91 ? -2.572 14.875 4.93 1 96.5 91 THR A O 1
ATOM 696 N N . HIS A 1 92 ? -2.236 13.883 6.797 1 96.88 92 HIS A N 1
ATOM 697 C CA . HIS A 1 92 ? -1.558 12.75 6.176 1 96.88 92 HIS A CA 1
ATOM 698 C C . HIS A 1 92 ? -2.328 11.461 6.402 1 96.88 92 HIS A C 1
ATOM 700 O O . HIS A 1 92 ? -3.355 11.453 7.086 1 96.88 92 HIS A O 1
ATOM 706 N N . LEU A 1 93 ? -1.876 10.398 5.891 1 97.75 93 LEU A N 1
ATOM 707 C CA . LEU A 1 93 ? -2.615 9.141 5.844 1 97.75 93 LEU A CA 1
ATOM 708 C C . LEU A 1 93 ? -2.865 8.609 7.25 1 97.75 93 LEU A C 1
ATOM 710 O O . LEU A 1 93 ? -3.879 7.949 7.496 1 97.75 93 LEU A O 1
ATOM 714 N N . ASN A 1 94 ? -2.002 8.852 8.172 1 96.56 94 ASN A N 1
ATOM 715 C CA . ASN A 1 94 ? -2.094 8.281 9.516 1 96.56 94 ASN A CA 1
ATOM 716 C C . ASN A 1 94 ? -3.256 8.883 10.297 1 96.56 94 ASN A C 1
ATOM 718 O O . ASN A 1 94 ? -3.727 8.289 11.273 1 96.56 94 ASN A O 1
ATOM 722 N N . ASP A 1 95 ? -3.623 10.055 9.883 1 96.12 95 ASP A N 1
ATOM 723 C CA . ASP A 1 95 ? -4.738 10.719 10.547 1 96.12 95 ASP A CA 1
ATOM 724 C C . ASP A 1 95 ? -6.074 10.273 9.961 1 96.12 95 ASP A C 1
ATOM 726 O O . ASP A 1 95 ? -6.43 10.68 8.844 1 96.12 95 ASP A O 1
ATOM 730 N N . VAL A 1 96 ? -6.812 9.594 10.727 1 97.44 96 VAL A N 1
ATOM 731 C CA . VAL A 1 96 ? -8.078 9.039 10.258 1 97.44 96 VAL A CA 1
ATOM 732 C C . VAL A 1 96 ? -9.234 9.898 10.766 1 97.44 96 VAL A C 1
ATOM 734 O O . VAL A 1 96 ? -9.391 10.078 11.977 1 97.44 96 VAL A O 1
ATOM 737 N N . LEU A 1 97 ? -10.039 10.43 9.859 1 98 97 LEU A N 1
ATOM 738 C CA . LEU A 1 97 ? -11.164 11.305 10.172 1 98 97 LEU A CA 1
ATOM 739 C C . LEU A 1 97 ? -12.469 10.523 10.203 1 98 97 LEU A C 1
ATOM 741 O O . LEU A 1 97 ? -12.781 9.781 9.266 1 98 97 LEU A O 1
ATOM 745 N N . LEU A 1 98 ? -13.148 10.617 11.273 1 98.06 98 LEU A N 1
ATOM 746 C CA . LEU A 1 98 ? -14.461 10.008 11.445 1 98.06 98 LEU A CA 1
ATOM 747 C C . LEU A 1 98 ? -15.531 11.07 11.664 1 98.06 98 LEU A C 1
ATOM 749 O O . LEU A 1 98 ? -15.367 11.961 12.508 1 98.06 98 LEU A O 1
ATOM 753 N N . LEU A 1 99 ? -16.562 11.094 10.891 1 98.06 99 LEU A N 1
ATOM 754 C CA . LEU A 1 99 ? -17.703 11.992 11.016 1 98.06 99 LEU A CA 1
ATOM 755 C C . LEU A 1 99 ? -18.969 11.227 11.391 1 98.06 99 LEU A C 1
ATOM 757 O O . LEU A 1 99 ? -19.375 10.312 10.672 1 98.06 99 LEU A O 1
ATOM 761 N N . TYR A 1 100 ? -19.547 11.555 12.477 1 98.25 100 TYR A N 1
ATOM 762 C CA . TYR A 1 100 ? -20.703 10.891 13.062 1 98.25 100 TYR A CA 1
ATOM 763 C C . TYR A 1 100 ? -21.891 11.852 13.172 1 98.25 100 TYR A C 1
ATOM 765 O O . TYR A 1 100 ? -21.875 12.758 14 1 98.25 100 TYR A O 1
ATOM 773 N N . PRO A 1 101 ? -22.953 11.648 12.367 1 98.31 101 PRO A N 1
ATOM 774 C CA . PRO A 1 101 ? -24.094 12.57 12.414 1 98.31 101 PRO A CA 1
ATOM 775 C C . PRO A 1 101 ? -24.938 12.414 13.688 1 98.31 101 PRO A C 1
ATOM 777 O O . PRO A 1 101 ? -25.062 11.305 14.211 1 98.31 101 PRO A O 1
ATOM 780 N N . VAL A 1 102 ? -25.422 13.508 14.133 1 98.25 102 VAL A N 1
ATOM 781 C CA . VAL A 1 102 ? -26.297 13.539 15.297 1 98.25 102 VAL A CA 1
ATOM 782 C C . VAL A 1 102 ? -27.688 14.008 14.883 1 98.25 102 VAL A C 1
ATOM 784 O O . VAL A 1 102 ? -27.859 15.117 14.367 1 98.25 102 VAL A O 1
ATOM 787 N N . HIS A 1 103 ? -28.656 13.156 15.133 1 97.5 103 HIS A N 1
ATOM 788 C CA . HIS A 1 103 ? -30.047 13.484 14.82 1 97.5 103 HIS A CA 1
ATOM 789 C C . HIS A 1 103 ? -30.844 13.727 16.094 1 97.5 103 HIS A C 1
ATOM 791 O O . HIS A 1 103 ? -30.641 13.055 17.109 1 97.5 103 HIS A O 1
ATOM 797 N N . TRP A 1 104 ? -31.672 14.695 16.078 1 97.5 104 TRP A N 1
ATOM 798 C CA . TRP A 1 104 ? -32.625 15.008 17.125 1 97.5 104 TRP A CA 1
ATOM 799 C C . TRP A 1 104 ? -34.031 15.133 16.547 1 97.5 104 TRP A C 1
ATOM 801 O O . TRP A 1 104 ? -34.312 16 15.703 1 97.5 104 TRP A O 1
ATOM 811 N N . ARG A 1 105 ? -34.938 14.203 16.953 1 95.69 105 ARG A N 1
ATOM 812 C CA . ARG A 1 105 ? -36.312 14.148 16.438 1 95.69 105 ARG A CA 1
ATOM 813 C C . ARG A 1 105 ? -36.312 14.016 14.922 1 95.69 105 ARG A C 1
ATOM 815 O O . ARG A 1 105 ? -37.031 14.766 14.242 1 95.69 105 ARG A O 1
ATOM 822 N N . GLY A 1 106 ? -35.375 13.242 14.391 1 94.19 106 GLY A N 1
ATOM 823 C CA . GLY A 1 106 ? -35.344 12.883 12.977 1 94.19 106 GLY A CA 1
ATOM 824 C C . GLY A 1 106 ? -34.625 13.891 12.125 1 94.19 106 GLY A C 1
ATOM 825 O O . GLY A 1 106 ? -34.438 13.68 10.922 1 94.19 106 GLY A O 1
ATOM 826 N N . ARG A 1 107 ? -34.188 14.898 12.742 1 95.75 107 ARG A N 1
ATOM 827 C CA . ARG A 1 107 ? -33.5 15.953 11.992 1 95.75 107 ARG A CA 1
ATOM 828 C C . ARG A 1 107 ? -32 15.969 12.312 1 95.75 107 ARG A C 1
ATOM 830 O O . ARG A 1 107 ? -31.609 15.875 13.477 1 95.75 107 ARG A O 1
ATOM 837 N N . LEU A 1 108 ? -31.188 16.062 11.266 1 97.5 108 LEU A N 1
ATOM 838 C CA . LEU A 1 108 ? -29.75 16.234 11.445 1 97.5 108 LEU A CA 1
ATOM 839 C C . LEU A 1 108 ? -29.422 17.578 12.086 1 97.5 108 LEU A C 1
ATOM 841 O O . LEU A 1 108 ? -29.812 18.625 11.547 1 97.5 108 LEU A O 1
ATOM 845 N N . VAL A 1 109 ? -28.734 17.609 13.219 1 97.81 109 VAL A N 1
ATOM 846 C CA . VAL A 1 109 ? -28.531 18.859 13.922 1 97.81 109 VAL A CA 1
ATOM 847 C C . VAL A 1 109 ? -27.031 19.125 14.109 1 97.81 109 VAL A C 1
ATOM 849 O O . VAL A 1 109 ? -26.609 20.266 14.305 1 97.81 109 VAL A O 1
ATOM 852 N N . ALA A 1 110 ? -26.25 18.078 14.039 1 98.19 110 ALA A N 1
ATOM 853 C CA . ALA A 1 110 ? -24.812 18.25 14.289 1 98.19 110 ALA A CA 1
ATOM 854 C C . ALA A 1 110 ? -24.031 17.031 13.789 1 98.19 110 ALA A C 1
ATOM 856 O O . ALA A 1 110 ? -24.625 16.062 13.297 1 98.19 110 ALA A O 1
ATOM 857 N N . TYR A 1 111 ? -22.797 17.125 13.828 1 98.19 111 TYR A N 1
ATOM 858 C CA . TYR A 1 111 ? -21.859 16.016 13.695 1 98.19 111 TYR A CA 1
ATOM 859 C C . TYR A 1 111 ? -20.859 16 14.844 1 98.19 111 TYR A C 1
ATOM 861 O O . TYR A 1 111 ? -20.531 17.047 15.406 1 98.19 111 TYR A O 1
ATOM 869 N N . ILE A 1 112 ? -20.453 14.852 15.211 1 97.94 112 ILE A N 1
ATOM 870 C CA . ILE A 1 112 ? -19.219 14.695 15.969 1 97.94 112 ILE A CA 1
ATOM 871 C C . ILE A 1 112 ? -18.078 14.312 15.023 1 97.94 112 ILE A C 1
ATOM 873 O O . ILE A 1 112 ? -18.156 13.289 14.344 1 97.94 112 ILE A O 1
ATOM 877 N N . ALA A 1 113 ? -17.094 15.148 14.938 1 96.94 113 ALA A N 1
ATOM 878 C CA . ALA A 1 113 ? -15.914 14.883 14.109 1 96.94 113 ALA A CA 1
ATOM 879 C C . ALA A 1 113 ? -14.711 14.508 14.969 1 96.94 113 ALA A C 1
ATOM 881 O O . ALA A 1 113 ? -14.445 15.148 15.984 1 96.94 113 ALA A O 1
ATOM 882 N N . SER A 1 114 ? -14.086 13.445 14.609 1 95.44 114 SER A N 1
ATOM 883 C CA . SER A 1 114 ? -12.867 13.062 15.328 1 95.44 114 SER A CA 1
ATOM 884 C C . SER A 1 114 ? -11.758 12.68 14.352 1 95.44 114 SER A C 1
ATOM 886 O O . SER A 1 114 ? -12.023 12.102 13.297 1 95.44 114 SER A O 1
ATOM 888 N N . LYS A 1 115 ? -10.602 13.094 14.633 1 94.69 115 LYS A N 1
ATOM 889 C CA . LYS A 1 115 ? -9.383 12.727 13.922 1 94.69 115 LYS A CA 1
ATOM 890 C C . LYS A 1 115 ? -8.375 12.078 14.867 1 94.69 115 LYS A C 1
ATOM 892 O O . LYS A 1 115 ? -8.078 12.617 15.938 1 94.69 115 LYS A O 1
ATOM 897 N N . ALA A 1 116 ? -7.949 10.93 14.516 1 93.75 116 ALA A N 1
ATOM 898 C CA . ALA A 1 116 ? -7.008 10.188 15.359 1 93.75 116 ALA A CA 1
ATOM 899 C C . ALA A 1 116 ? -5.844 9.648 14.531 1 93.75 116 ALA A C 1
ATOM 901 O O . ALA A 1 116 ? -6.035 9.195 13.398 1 93.75 116 ALA A O 1
ATOM 902 N N . HIS A 1 117 ? -4.656 9.734 15.102 1 93.12 117 HIS A N 1
ATOM 903 C CA . HIS A 1 117 ? -3.455 9.227 14.453 1 93.12 117 HIS A CA 1
ATOM 904 C C . HIS A 1 117 ? -3.312 7.719 14.656 1 93.12 117 HIS A C 1
ATOM 906 O O . HIS A 1 117 ? -3.08 7.258 15.773 1 93.12 117 HIS A O 1
ATOM 912 N N . TYR A 1 118 ? -3.477 6.965 13.578 1 93.31 118 TYR A N 1
ATOM 913 C CA . TYR A 1 118 ? -3.186 5.535 13.609 1 93.31 118 TYR A CA 1
ATOM 914 C C . TYR A 1 118 ? -1.696 5.277 13.414 1 93.31 118 TYR A C 1
ATOM 916 O O . TYR A 1 118 ? -1.059 5.906 12.562 1 93.31 118 TYR A O 1
ATOM 924 N N . VAL A 1 119 ? -1.159 4.457 14.203 1 87.19 119 VAL A N 1
ATOM 925 C CA . VAL A 1 119 ? 0.286 4.258 14.25 1 87.19 119 VAL A CA 1
ATOM 926 C C . VAL A 1 119 ? 0.779 3.74 12.898 1 87.19 119 VAL A C 1
ATOM 928 O O . VAL A 1 119 ? 1.897 4.047 12.484 1 87.19 119 VAL A O 1
ATOM 931 N N . ASP A 1 120 ? 0.025 2.873 12.297 1 91.56 120 ASP A N 1
ATOM 932 C CA . ASP A 1 120 ? 0.443 2.277 11.031 1 91.56 120 ASP A CA 1
ATOM 933 C C . ASP A 1 120 ? -0.754 2.049 10.109 1 91.56 120 ASP A C 1
ATOM 935 O O . ASP A 1 120 ? -1.738 1.422 10.508 1 91.56 120 ASP A O 1
ATOM 939 N N . VAL A 1 121 ? -0.645 2.592 8.898 1 96 121 VAL A N 1
ATOM 940 C CA . VAL A 1 121 ? -1.767 2.494 7.969 1 96 121 VAL A CA 1
ATOM 941 C C . VAL A 1 121 ? -1.334 1.745 6.711 1 96 121 VAL A C 1
ATOM 943 O O . VAL A 1 121 ? -1.844 2.006 5.617 1 96 121 VAL A O 1
ATOM 946 N N . GLY A 1 122 ? -0.348 0.931 6.871 1 94.88 122 GLY A N 1
ATOM 947 C CA . GLY A 1 122 ? 0.135 0.131 5.754 1 94.88 122 GLY A CA 1
ATOM 948 C C . GLY A 1 122 ? 1.375 0.709 5.102 1 94.88 122 GLY A C 1
ATOM 949 O O . GLY A 1 122 ? 2.162 1.398 5.75 1 94.88 122 GLY A O 1
ATOM 950 N N . GLY A 1 123 ? 1.65 0.283 3.799 1 93.88 123 GLY A N 1
ATOM 951 C CA . GLY A 1 123 ? 2.811 0.773 3.07 1 93.88 123 GLY A CA 1
ATOM 952 C C . GLY A 1 123 ? 4.094 0.048 3.432 1 93.88 123 GLY A C 1
ATOM 953 O O . GLY A 1 123 ? 4.066 -0.938 4.172 1 93.88 123 GLY A O 1
ATOM 954 N N . PRO A 1 124 ? 5.215 0.552 2.926 1 93.38 124 PRO A N 1
ATOM 955 C CA . PRO A 1 124 ? 6.449 -0.241 2.973 1 93.38 124 PRO A CA 1
ATOM 956 C C . PRO A 1 124 ? 7.234 -0.032 4.266 1 93.38 124 PRO A C 1
ATOM 958 O O . PRO A 1 124 ? 8.055 -0.877 4.637 1 93.38 124 PRO A O 1
ATOM 961 N N . LEU A 1 125 ? 7.078 1.07 4.938 1 94.62 125 LEU A N 1
ATOM 962 C CA . LEU A 1 125 ? 7.961 1.38 6.055 1 94.62 125 LEU A CA 1
ATOM 963 C C . LEU A 1 125 ? 7.184 1.42 7.367 1 94.62 125 LEU A C 1
ATOM 965 O O . LEU A 1 125 ? 5.969 1.621 7.367 1 94.62 125 LEU A O 1
ATOM 969 N N . PRO A 1 126 ? 7.957 1.276 8.5 1 92 126 PRO A N 1
ATOM 970 C CA . PRO A 1 126 ? 7.293 1.368 9.797 1 92 126 PRO A CA 1
ATOM 971 C C . PRO A 1 126 ? 6.602 2.713 10.016 1 92 126 PRO A C 1
ATOM 973 O O . PRO A 1 126 ? 7.137 3.754 9.633 1 92 126 PRO A O 1
ATOM 976 N N . ALA A 1 127 ? 5.41 2.604 10.594 1 92.06 127 ALA A N 1
ATOM 977 C CA . ALA A 1 127 ? 4.621 3.775 10.969 1 92.06 127 ALA A CA 1
ATOM 978 C C . ALA A 1 127 ? 4.066 4.48 9.742 1 92.06 127 ALA A C 1
ATOM 980 O O . ALA A 1 127 ? 3.434 5.535 9.852 1 92.06 127 ALA A O 1
ATOM 981 N N . SER A 1 128 ? 4.293 3.947 8.555 1 94.69 128 SER A N 1
ATOM 982 C CA . SER A 1 128 ? 3.723 4.398 7.289 1 94.69 128 SER A CA 1
ATOM 983 C C . SER A 1 128 ? 4.168 5.82 6.957 1 94.69 128 SER A C 1
ATOM 985 O O . SER A 1 128 ? 3.377 6.617 6.449 1 94.69 128 SER A O 1
ATOM 987 N N . LEU A 1 129 ? 5.332 6.16 7.391 1 96 129 LEU A N 1
ATOM 988 C CA . LEU A 1 129 ? 6.008 7.406 7.043 1 96 129 LEU A CA 1
ATOM 989 C C . LEU A 1 129 ? 7.316 7.129 6.312 1 96 129 LEU A C 1
ATOM 991 O O . LEU A 1 129 ? 8.273 6.625 6.906 1 96 129 LEU A O 1
ATOM 995 N N . ASN A 1 130 ? 7.301 7.422 5.027 1 96.31 130 ASN A N 1
ATOM 996 C CA . ASN A 1 130 ? 8.391 7.082 4.117 1 96.31 130 ASN A CA 1
ATOM 997 C C . ASN A 1 130 ? 9.117 8.328 3.623 1 96.31 130 ASN A C 1
ATOM 999 O O . ASN A 1 130 ? 8.602 9.07 2.785 1 96.31 130 ASN A O 1
ATOM 1003 N N . PRO A 1 131 ? 10.367 8.57 4.152 1 97.12 131 PRO A N 1
ATOM 1004 C CA . PRO A 1 131 ? 11.102 9.766 3.74 1 97.12 131 PRO A CA 1
ATOM 1005 C C . PRO A 1 131 ? 11.453 9.766 2.254 1 97.12 131 PRO A C 1
ATOM 1007 O O . PRO A 1 131 ? 11.852 10.797 1.708 1 97.12 131 PRO A O 1
ATOM 1010 N N . ARG A 1 132 ? 11.258 8.664 1.584 1 94.31 132 ARG A N 1
ATOM 1011 C CA . ARG A 1 132 ? 11.641 8.562 0.177 1 94.31 132 ARG A CA 1
ATOM 1012 C C . ARG A 1 132 ? 10.406 8.484 -0.716 1 94.31 132 ARG A C 1
ATOM 1014 O O . ARG A 1 132 ? 10.523 8.297 -1.929 1 94.31 132 ARG A O 1
ATOM 1021 N N . ALA A 1 133 ? 9.273 8.602 -0.154 1 96.06 133 ALA A N 1
ATOM 1022 C CA . ALA A 1 133 ? 8.047 8.469 -0.932 1 96.06 133 ALA A CA 1
ATOM 1023 C C . ALA A 1 133 ? 7.922 9.586 -1.963 1 96.06 133 ALA A C 1
ATOM 1025 O O . ALA A 1 133 ? 8.195 10.75 -1.661 1 96.06 133 ALA A O 1
ATOM 1026 N N . GLU A 1 134 ? 7.516 9.227 -3.162 1 93.69 134 GLU A N 1
ATOM 1027 C CA . GLU A 1 134 ? 7.223 10.211 -4.203 1 93.69 134 GLU A CA 1
ATOM 1028 C C . GLU A 1 134 ? 5.719 10.352 -4.426 1 93.69 134 GLU A C 1
ATOM 1030 O O . GLU A 1 134 ? 5.242 11.414 -4.812 1 93.69 134 GLU A O 1
ATOM 1035 N N . THR A 1 135 ? 5.02 9.289 -4.199 1 93.94 135 THR A N 1
ATOM 1036 C CA . THR A 1 135 ? 3.566 9.289 -4.309 1 93.94 135 THR A CA 1
ATOM 1037 C C . THR A 1 135 ? 2.926 8.766 -3.029 1 93.94 135 THR A C 1
ATOM 1039 O O . THR A 1 135 ? 3.6 8.148 -2.197 1 93.94 135 THR A O 1
ATOM 1042 N N . ILE A 1 136 ? 1.645 9 -2.932 1 95.69 136 ILE A N 1
ATOM 1043 C CA . ILE A 1 136 ? 0.895 8.625 -1.738 1 95.69 136 ILE A CA 1
ATOM 1044 C C . ILE A 1 136 ? 0.865 7.102 -1.604 1 95.69 136 ILE A C 1
ATOM 1046 O O . ILE A 1 136 ? 0.723 6.574 -0.5 1 95.69 136 ILE A O 1
ATOM 1050 N N . TYR A 1 137 ? 1.084 6.328 -2.686 1 93.88 137 TYR A N 1
ATOM 1051 C CA . TYR A 1 137 ? 1.039 4.867 -2.691 1 93.88 137 TYR A CA 1
ATOM 1052 C C . TYR A 1 137 ? 2.262 4.281 -1.998 1 93.88 137 TYR A C 1
ATOM 1054 O O . TYR A 1 137 ? 2.279 3.1 -1.648 1 93.88 137 TYR A O 1
ATOM 1062 N N . GLU A 1 138 ? 3.24 5.086 -1.823 1 95.62 138 GLU A N 1
ATOM 1063 C CA . GLU A 1 138 ? 4.461 4.652 -1.15 1 95.62 138 GLU A CA 1
ATOM 1064 C C . GLU A 1 138 ? 4.41 4.969 0.342 1 95.62 138 GLU A C 1
ATOM 1066 O O . GLU A 1 138 ? 5.34 4.641 1.083 1 95.62 138 GLU A O 1
ATOM 1071 N N . GLU A 1 139 ? 3.328 5.57 0.783 1 97.06 139 GLU A N 1
ATOM 1072 C CA . GLU A 1 139 ? 3.174 5.941 2.186 1 97.06 139 GLU A CA 1
ATOM 1073 C C . GLU A 1 139 ? 2.309 4.93 2.932 1 97.06 139 GLU A C 1
ATOM 1075 O O . GLU A 1 139 ? 2.652 4.508 4.039 1 97.06 139 GLU A O 1
ATOM 1080 N N . GLY A 1 140 ? 1.241 4.57 2.359 1 97.12 140 GLY A N 1
ATOM 1081 C CA . GLY A 1 140 ? 0.326 3.623 2.977 1 97.12 140 GLY A CA 1
ATOM 1082 C C . GLY A 1 140 ? -0.964 3.445 2.199 1 97.12 140 GLY A C 1
ATOM 1083 O O . GLY A 1 140 ? -1.025 3.76 1.009 1 97.12 140 GLY A O 1
ATOM 1084 N N . VAL A 1 141 ? -1.977 2.93 2.881 1 97.69 141 VAL A N 1
ATOM 1085 C CA . VAL A 1 141 ? -3.248 2.613 2.238 1 97.69 141 VAL A CA 1
ATOM 1086 C C . VAL A 1 141 ? -4.234 3.76 2.449 1 97.69 141 VAL A C 1
ATOM 1088 O O . VAL A 1 141 ? -4.355 4.285 3.557 1 97.69 141 VAL A O 1
ATOM 1091 N N . VAL A 1 142 ? -4.891 4.156 1.359 1 98.12 142 VAL A N 1
ATOM 1092 C CA . VAL A 1 142 ? -5.883 5.223 1.419 1 98.12 142 VAL A CA 1
ATOM 1093 C C . VAL A 1 142 ? -7.262 4.637 1.712 1 98.12 142 VAL A C 1
ATOM 1095 O O . VAL A 1 142 ? -7.73 3.748 0.995 1 98.12 142 VAL A O 1
ATOM 1098 N N . ILE A 1 143 ? -7.863 5.027 2.756 1 98.44 143 ILE A N 1
ATOM 1099 C CA . ILE A 1 143 ? -9.281 4.773 2.994 1 98.44 143 ILE A CA 1
ATOM 1100 C C . ILE A 1 143 ? -10.117 5.848 2.309 1 98.44 143 ILE A C 1
ATOM 1102 O O . ILE A 1 143 ? -10.141 7 2.746 1 98.44 143 ILE A O 1
ATOM 1106 N N . PRO A 1 144 ? -10.789 5.527 1.209 1 97.81 144 PRO A N 1
ATOM 1107 C CA . PRO A 1 144 ? -11.727 6.512 0.661 1 97.81 144 PRO A CA 1
ATOM 1108 C C . PRO A 1 144 ? -12.883 6.816 1.61 1 97.81 144 PRO A C 1
ATOM 1110 O O . PRO A 1 144 ? -13.07 6.109 2.604 1 97.81 144 PRO A O 1
ATOM 1113 N N . PRO A 1 145 ? -13.617 7.926 1.338 1 98 145 PRO A N 1
ATOM 1114 C CA . PRO A 1 145 ? -14.805 8.125 2.172 1 98 145 PRO A CA 1
ATOM 1115 C C . PRO A 1 145 ? -15.766 6.938 2.119 1 98 145 PRO A C 1
ATOM 1117 O O . PRO A 1 145 ? -16.297 6.613 1.052 1 98 145 PRO A O 1
ATOM 1120 N N . VAL A 1 146 ? -15.938 6.258 3.273 1 97 146 VAL A N 1
ATOM 1121 C CA . VAL A 1 146 ? -16.844 5.113 3.328 1 97 146 VAL A CA 1
ATOM 1122 C C . VAL A 1 146 ? -17.703 5.195 4.586 1 97 146 VAL A C 1
ATOM 1124 O O . VAL A 1 146 ? -17.281 5.742 5.605 1 97 146 VAL A O 1
ATOM 1127 N N . LYS A 1 147 ? -18.906 4.695 4.473 1 96.94 147 LYS A N 1
ATOM 1128 C CA . LYS A 1 147 ? -19.719 4.531 5.672 1 96.94 147 LYS A CA 1
ATOM 1129 C C . LYS A 1 147 ? -19.234 3.352 6.512 1 96.94 147 LYS A C 1
ATOM 1131 O O . LYS A 1 147 ? -19.516 2.195 6.188 1 96.94 147 LYS A O 1
ATOM 1136 N N . ILE A 1 148 ? -18.547 3.637 7.57 1 97.75 148 ILE A N 1
ATOM 1137 C CA . ILE A 1 148 ? -18 2.6 8.438 1 97.75 148 ILE A CA 1
ATOM 1138 C C . ILE A 1 148 ? -19.094 2.059 9.352 1 97.75 148 ILE A C 1
ATOM 1140 O O . ILE A 1 148 ? -19 0.925 9.828 1 97.75 148 ILE A O 1
ATOM 1144 N N . LEU A 1 149 ? -20.062 2.889 9.625 1 97.38 149 LEU A N 1
ATOM 1145 C CA . LEU A 1 149 ? -21.297 2.469 10.273 1 97.38 149 LEU A CA 1
ATOM 1146 C C . LEU A 1 149 ? -22.484 2.666 9.344 1 97.38 149 LEU A C 1
ATOM 1148 O O . LEU A 1 149 ? -22.594 3.695 8.672 1 97.38 149 LEU A O 1
ATOM 1152 N N . ARG A 1 150 ? -23.328 1.672 9.273 1 95.06 150 ARG A N 1
ATOM 1153 C CA . ARG A 1 150 ? -24.594 1.747 8.547 1 95.06 150 ARG A CA 1
ATOM 1154 C C . ARG A 1 150 ? -25.766 1.398 9.461 1 95.06 150 ARG A C 1
ATOM 1156 O O . ARG A 1 150 ? -25.953 0.237 9.828 1 95.06 150 ARG A O 1
ATOM 1163 N N . ARG A 1 151 ? -26.594 2.422 9.766 1 94.62 151 ARG A N 1
ATOM 1164 C CA . ARG A 1 151 ? -27.75 2.24 10.641 1 94.62 151 ARG A CA 1
ATOM 1165 C C . ARG A 1 151 ? -27.344 1.569 11.945 1 94.62 151 ARG A C 1
ATOM 1167 O O . ARG A 1 151 ? -27.969 0.596 12.367 1 94.62 151 ARG A O 1
ATOM 1174 N N . GLY A 1 152 ? -26.219 1.944 12.383 1 94.19 152 GLY A N 1
ATOM 1175 C CA . GLY A 1 152 ? -25.766 1.496 13.695 1 94.19 152 GLY A CA 1
ATOM 1176 C C . GLY A 1 152 ? -24.906 0.24 13.625 1 94.19 152 GLY A C 1
ATOM 1177 O O . GLY A 1 152 ? -24.328 -0.176 14.633 1 94.19 152 GLY A O 1
ATOM 1178 N N . GLU A 1 153 ? -24.766 -0.344 12.453 1 95.62 153 GLU A N 1
ATOM 1179 C CA . GLU A 1 153 ? -24 -1.583 12.305 1 95.62 153 GLU A CA 1
ATOM 1180 C C . GLU A 1 153 ? -22.656 -1.329 11.641 1 95.62 153 GLU A C 1
ATOM 1182 O O . GLU A 1 153 ? -22.562 -0.561 10.68 1 95.62 153 GLU A O 1
ATOM 1187 N N . LEU A 1 154 ? -21.656 -1.989 12.18 1 96.25 154 LEU A N 1
ATOM 1188 C CA . LEU A 1 154 ? -20.312 -1.836 11.648 1 96.25 154 LEU A CA 1
ATOM 1189 C C . LEU A 1 154 ? -20.219 -2.42 10.242 1 96.25 154 LEU A C 1
ATOM 1191 O O . LEU A 1 154 ? -20.688 -3.535 9.992 1 96.25 154 LEU A O 1
ATOM 1195 N N . ASN A 1 155 ? -19.766 -1.68 9.344 1 95.75 155 ASN A N 1
ATOM 1196 C CA . ASN A 1 155 ? -19.5 -2.143 7.984 1 95.75 155 ASN A CA 1
ATOM 1197 C C . ASN A 1 155 ? -18.328 -3.111 7.945 1 95.75 155 ASN A C 1
ATOM 1199 O O . ASN A 1 155 ? -17.188 -2.699 7.75 1 95.75 155 ASN A O 1
ATOM 1203 N N . ARG A 1 156 ? -18.531 -4.363 7.941 1 93.56 156 ARG A N 1
ATOM 1204 C CA . ARG A 1 156 ? -17.516 -5.398 8.109 1 93.56 156 ARG A CA 1
ATOM 1205 C C . ARG A 1 156 ? -16.609 -5.477 6.883 1 93.56 156 ARG A C 1
ATOM 1207 O O . ARG A 1 156 ? -15.43 -5.781 7.004 1 93.56 156 ARG A O 1
ATOM 1214 N N . GLU A 1 157 ? -17.109 -5.285 5.742 1 93.06 157 GLU A N 1
ATOM 1215 C CA . GLU A 1 157 ? -16.297 -5.336 4.527 1 93.06 157 GLU A CA 1
ATOM 1216 C C . GLU A 1 157 ? -15.273 -4.211 4.504 1 93.06 157 GLU A C 1
ATOM 1218 O O . GLU A 1 157 ? -14.094 -4.445 4.223 1 93.06 157 GLU A O 1
ATOM 1223 N N . ALA A 1 158 ? -15.758 -3.002 4.828 1 94.81 158 ALA A N 1
ATOM 1224 C CA . ALA A 1 158 ? -14.82 -1.884 4.902 1 94.81 158 ALA A CA 1
ATOM 1225 C C . ALA A 1 158 ? -13.758 -2.133 5.965 1 94.81 158 ALA A C 1
ATOM 1227 O O . ALA A 1 158 ? -12.57 -1.873 5.734 1 94.81 158 ALA A O 1
ATOM 1228 N N . LEU A 1 159 ? -14.234 -2.598 7.062 1 96.62 159 LEU A N 1
ATOM 1229 C CA . LEU A 1 159 ? -13.312 -2.895 8.156 1 96.62 159 LEU A CA 1
ATOM 1230 C C . LEU A 1 159 ? -12.297 -3.953 7.738 1 96.62 159 LEU A C 1
ATOM 1232 O O . LEU A 1 159 ? -11.125 -3.871 8.102 1 96.62 159 LEU A O 1
ATOM 1236 N N . SER A 1 160 ? -12.734 -4.949 7.023 1 96.38 160 SER A N 1
ATOM 1237 C CA . SER A 1 160 ? -11.828 -6.016 6.598 1 96.38 160 SER A CA 1
ATOM 1238 C C . SER A 1 160 ? -10.711 -5.477 5.715 1 96.38 160 SER A C 1
ATOM 1240 O O . SER A 1 160 ? -9.57 -5.934 5.801 1 96.38 160 SER A O 1
ATOM 1242 N N . PHE A 1 161 ? -10.984 -4.496 4.816 1 96.25 161 PHE A N 1
ATOM 1243 C CA . PHE A 1 161 ? -9.953 -3.854 4.008 1 96.25 161 PHE A CA 1
ATOM 1244 C C . PHE A 1 161 ? -8.906 -3.191 4.891 1 96.25 161 PHE A C 1
ATOM 1246 O O . PHE A 1 161 ? -7.707 -3.316 4.637 1 96.25 161 PHE A O 1
ATOM 1253 N N . ILE A 1 162 ? -9.383 -2.5 5.859 1 97.12 162 ILE A N 1
ATOM 1254 C CA . ILE A 1 162 ? -8.5 -1.758 6.754 1 97.12 162 ILE A CA 1
ATOM 1255 C C . ILE A 1 162 ? -7.605 -2.73 7.52 1 97.12 162 ILE A C 1
ATOM 1257 O O . ILE A 1 162 ? -6.383 -2.588 7.516 1 97.12 162 ILE A O 1
ATOM 1261 N N . LEU A 1 163 ? -8.211 -3.756 8.086 1 96.75 163 LEU A N 1
ATOM 1262 C CA . LEU A 1 163 ? -7.484 -4.676 8.953 1 96.75 163 LEU A CA 1
ATOM 1263 C C . LEU A 1 163 ? -6.516 -5.535 8.156 1 96.75 163 LEU A C 1
ATOM 1265 O O . LEU A 1 163 ? -5.461 -5.922 8.656 1 96.75 163 LEU A O 1
ATOM 1269 N N . GLU A 1 164 ? -6.844 -5.824 6.926 1 96.56 164 GLU A N 1
ATOM 1270 C CA . GLU A 1 164 ? -6 -6.664 6.078 1 96.56 164 GLU A CA 1
ATOM 1271 C C . GLU A 1 164 ? -4.766 -5.906 5.602 1 96.56 164 GLU A C 1
ATOM 1273 O O . GLU A 1 164 ? -3.742 -6.516 5.285 1 96.56 164 GLU A O 1
ATOM 1278 N N . ASN A 1 165 ? -4.848 -4.582 5.598 1 97.31 165 ASN A N 1
ATOM 1279 C CA . ASN A 1 165 ? -3.789 -3.824 4.938 1 97.31 165 ASN A CA 1
ATOM 1280 C C . ASN A 1 165 ? -2.971 -3.014 5.938 1 97.31 165 ASN A C 1
ATOM 1282 O O . ASN A 1 165 ? -1.855 -2.588 5.637 1 97.31 165 ASN A O 1
ATOM 1286 N N . PHE A 1 166 ? -3.545 -2.666 7.043 1 95.75 166 PHE A N 1
ATOM 1287 C CA . PHE A 1 166 ? -2.77 -2.004 8.086 1 95.75 166 PHE A CA 1
ATOM 1288 C C . PHE A 1 166 ? -1.848 -2.996 8.781 1 95.75 166 PHE A C 1
ATOM 1290 O O . PHE A 1 166 ? -2.248 -4.125 9.078 1 95.75 166 PHE A O 1
ATOM 1297 N N . LYS A 1 167 ? -0.616 -2.689 9.07 1 93.88 167 LYS A N 1
ATOM 1298 C CA . LYS A 1 167 ? 0.391 -3.635 9.539 1 93.88 167 LYS A CA 1
ATOM 1299 C C . LYS A 1 167 ? 0.173 -3.984 11.016 1 93.88 167 LYS A C 1
ATOM 1301 O O . LYS A 1 167 ? 0.74 -4.957 11.516 1 93.88 167 LYS A O 1
ATOM 1306 N N . THR A 1 168 ? -0.623 -3.127 11.695 1 90.94 168 THR A N 1
ATOM 1307 C CA . THR A 1 168 ? -1.024 -3.377 13.078 1 90.94 168 THR A CA 1
ATOM 1308 C C . THR A 1 168 ? -2.545 -3.449 13.188 1 90.94 168 THR A C 1
ATOM 1310 O O . THR A 1 168 ? -3.172 -2.559 13.766 1 90.94 168 THR A O 1
ATOM 1313 N N . PRO A 1 169 ? -3.146 -4.523 12.742 1 93.38 169 PRO A N 1
ATOM 1314 C CA . PRO A 1 169 ? -4.605 -4.602 12.625 1 93.38 169 PRO A CA 1
ATOM 1315 C C . PRO A 1 169 ? -5.309 -4.523 13.977 1 93.38 169 PRO A C 1
ATOM 1317 O O . PRO A 1 169 ? -6.387 -3.93 14.086 1 93.38 169 PRO A O 1
ATOM 1320 N N . GLU A 1 170 ? -4.75 -5.09 14.984 1 92.12 170 GLU A N 1
ATOM 1321 C CA . GLU A 1 170 ? -5.375 -5.047 16.297 1 92.12 170 GLU A CA 1
ATOM 1322 C C . GLU A 1 170 ? -5.418 -3.619 16.844 1 92.12 170 GLU A C 1
ATOM 1324 O O . GLU A 1 170 ? -6.438 -3.188 17.391 1 92.12 170 GLU A O 1
ATOM 1329 N N . ALA A 1 171 ? -4.316 -2.928 16.703 1 90.75 171 ALA A N 1
ATOM 1330 C CA . ALA A 1 171 ? -4.273 -1.531 17.125 1 90.75 171 ALA A CA 1
ATOM 1331 C C . ALA A 1 171 ? -5.258 -0.683 16.328 1 90.75 171 ALA A C 1
ATOM 1333 O O . ALA A 1 171 ? -5.938 0.181 16.891 1 90.75 171 ALA A O 1
ATOM 1334 N N . ALA A 1 172 ? -5.328 -0.925 15.078 1 94.19 172 ALA A N 1
ATOM 1335 C CA . ALA A 1 172 ? -6.223 -0.166 14.211 1 94.19 172 ALA A CA 1
ATOM 1336 C C . ALA A 1 172 ? -7.684 -0.386 14.602 1 94.19 172 ALA A C 1
ATOM 1338 O O . ALA A 1 172 ? -8.469 0.563 14.648 1 94.19 172 ALA A O 1
ATOM 1339 N N . ARG A 1 173 ? -8.008 -1.628 14.82 1 95.5 173 ARG A N 1
ATOM 1340 C CA . ARG A 1 173 ? -9.367 -1.947 15.234 1 95.5 173 ARG A CA 1
ATOM 1341 C C . ARG A 1 173 ? -9.719 -1.248 16.547 1 95.5 173 ARG A C 1
ATOM 1343 O O . ARG A 1 173 ? -10.797 -0.669 16.672 1 95.5 173 ARG A O 1
ATOM 1350 N N . GLY A 1 174 ? -8.805 -1.397 17.453 1 94 174 GLY A N 1
ATOM 1351 C CA . GLY A 1 174 ? -9.023 -0.751 18.734 1 94 174 GLY A CA 1
ATOM 1352 C C . GLY A 1 174 ? -9.203 0.751 18.625 1 94 174 GLY A C 1
ATOM 1353 O O . GLY A 1 174 ? -10.078 1.328 19.281 1 94 174 GLY A O 1
ATOM 1354 N N . ASP A 1 175 ? -8.398 1.405 17.891 1 94.12 175 ASP A N 1
ATOM 1355 C CA . ASP A 1 175 ? -8.469 2.854 17.734 1 94.12 175 ASP A CA 1
ATOM 1356 C C . ASP A 1 175 ? -9.766 3.268 17.047 1 94.12 175 ASP A C 1
ATOM 1358 O O . ASP A 1 175 ? -10.367 4.281 17.406 1 94.12 175 ASP A O 1
ATOM 1362 N N . LEU A 1 176 ? -10.172 2.51 16.047 1 96.69 176 LEU A N 1
ATOM 1363 C CA . LEU A 1 176 ? -11.438 2.785 15.367 1 96.69 176 LEU A CA 1
ATOM 1364 C C . LEU A 1 176 ? -12.602 2.672 16.344 1 96.69 176 LEU A C 1
ATOM 1366 O O . LEU A 1 176 ? -13.492 3.527 16.359 1 96.69 176 LEU A O 1
ATOM 1370 N N . GLU A 1 177 ? -12.594 1.62 17.094 1 95.38 177 GLU A N 1
ATOM 1371 C CA . GLU A 1 177 ? -13.648 1.423 18.078 1 95.38 177 GLU A CA 1
ATOM 1372 C C . GLU A 1 177 ? -13.664 2.553 19.109 1 95.38 177 GLU A C 1
ATOM 1374 O O . GLU A 1 177 ? -14.727 2.986 19.547 1 95.38 177 GLU A O 1
ATOM 1379 N N . ALA A 1 178 ? -12.477 2.963 19.484 1 95.38 178 ALA A N 1
ATOM 1380 C CA . ALA A 1 178 ? -12.367 4.09 20.406 1 95.38 178 ALA A CA 1
ATOM 1381 C C . ALA A 1 178 ? -12.969 5.355 19.797 1 95.38 178 ALA A C 1
ATOM 1383 O O . ALA A 1 178 ? -13.664 6.109 20.484 1 95.38 178 ALA A O 1
ATOM 1384 N N . GLN A 1 179 ? -12.703 5.625 18.578 1 96.5 179 GLN A N 1
ATOM 1385 C CA . GLN A 1 179 ? -13.266 6.789 17.906 1 96.5 179 GLN A CA 1
ATOM 1386 C C . GLN A 1 179 ? -14.789 6.707 17.859 1 96.5 179 GLN A C 1
ATOM 1388 O O . GLN A 1 179 ? -15.477 7.707 18.062 1 96.5 179 GLN A O 1
ATOM 1393 N N . LEU A 1 180 ? -15.273 5.551 17.516 1 96.94 180 LEU A N 1
ATOM 1394 C CA . LEU A 1 180 ? -16.719 5.355 17.438 1 96.94 180 LEU A CA 1
ATOM 1395 C C . LEU A 1 180 ? -17.359 5.551 18.797 1 96.94 180 LEU A C 1
ATOM 1397 O O . LEU A 1 180 ? -18.422 6.184 18.906 1 96.94 180 LEU A O 1
ATOM 1401 N N . ALA A 1 181 ? -16.719 4.992 19.781 1 95.56 181 ALA A N 1
ATOM 1402 C CA . ALA A 1 181 ? -17.234 5.141 21.141 1 95.56 181 ALA A CA 1
ATOM 1403 C C . ALA A 1 181 ? -17.266 6.609 21.547 1 95.56 181 ALA A C 1
ATOM 1405 O O . ALA A 1 181 ? -18.25 7.082 22.125 1 95.56 181 ALA A O 1
ATOM 1406 N N . ALA A 1 182 ? -16.188 7.281 21.297 1 95.56 182 ALA A N 1
ATOM 1407 C CA . ALA A 1 182 ? -16.109 8.711 21.609 1 95.56 182 ALA A CA 1
ATOM 1408 C C . ALA A 1 182 ? -17.188 9.492 20.875 1 95.56 182 ALA A C 1
ATOM 1410 O O . ALA A 1 182 ? -17.781 10.414 21.438 1 95.56 182 ALA A O 1
ATOM 1411 N N . SER A 1 183 ? -17.422 9.148 19.656 1 97.12 183 SER A N 1
ATOM 1412 C CA . SER A 1 183 ? -18.438 9.812 18.844 1 97.12 183 SER A CA 1
ATOM 1413 C C . SER A 1 183 ? -19.828 9.586 19.422 1 97.12 183 SER A C 1
ATOM 1415 O O . SER A 1 183 ? -20.656 10.5 19.422 1 97.12 183 SER A O 1
ATOM 1417 N N . ARG A 1 184 ? -20.078 8.406 19.875 1 96.31 184 ARG A N 1
ATOM 1418 C CA . ARG A 1 184 ? -21.375 8.086 20.469 1 96.31 184 ARG A CA 1
ATOM 1419 C C . ARG A 1 184 ? -21.594 8.875 21.75 1 96.31 184 ARG A C 1
ATOM 1421 O O . ARG A 1 184 ? -22.688 9.359 22.016 1 96.31 184 ARG A O 1
ATOM 1428 N N . VAL A 1 185 ? -20.547 8.945 22.531 1 96.38 185 VAL A N 1
ATOM 1429 C CA . VAL A 1 185 ? -20.625 9.734 23.75 1 96.38 185 VAL A CA 1
ATOM 1430 C C . VAL A 1 185 ? -20.938 11.188 23.422 1 96.38 185 VAL A C 1
ATOM 1432 O O . VAL A 1 185 ? -21.844 11.781 24 1 96.38 185 VAL A O 1
ATOM 1435 N N . GLY A 1 186 ? -20.188 11.742 22.5 1 97.38 186 GLY A N 1
ATOM 1436 C CA . GLY A 1 186 ? -20.438 13.109 22.078 1 97.38 186 GLY A CA 1
ATOM 1437 C C . GLY A 1 186 ? -21.828 13.312 21.516 1 97.38 186 GLY A C 1
ATOM 1438 O O . GLY A 1 186 ? -22.5 14.305 21.828 1 97.38 186 GLY A O 1
ATOM 1439 N N . ALA A 1 187 ? -22.266 12.383 20.734 1 97.81 187 ALA A N 1
ATOM 1440 C CA . ALA A 1 187 ? -23.578 12.461 20.109 1 97.81 187 ALA A CA 1
ATOM 1441 C C . ALA A 1 187 ? -24.688 12.438 21.156 1 97.81 187 ALA A C 1
ATOM 1443 O O . ALA A 1 187 ? -25.672 13.188 21.062 1 97.81 187 ALA A O 1
ATOM 1444 N N . ALA A 1 188 ? -24.578 11.555 22.094 1 97.5 188 ALA A N 1
ATOM 1445 C CA . ALA A 1 188 ? -25.562 11.453 23.156 1 97.5 188 ALA A CA 1
ATOM 1446 C C . ALA A 1 188 ? -25.672 12.766 23.938 1 97.5 188 ALA A C 1
ATOM 1448 O O . ALA A 1 188 ? -26.781 13.211 24.266 1 97.5 188 ALA A O 1
ATOM 1449 N N . LYS A 1 189 ? -24.594 13.336 24.25 1 98 189 LYS A N 1
ATOM 1450 C CA . LYS A 1 189 ? -24.562 14.578 25.016 1 98 189 LYS A CA 1
ATOM 1451 C C . LYS A 1 189 ? -25.141 15.734 24.203 1 98 189 LYS A C 1
ATOM 1453 O O . LYS A 1 189 ? -25.766 16.641 24.766 1 98 189 LYS A O 1
ATOM 1458 N N . VAL A 1 190 ? -24.844 15.758 22.938 1 98.19 190 VAL A N 1
ATOM 1459 C CA . VAL A 1 190 ? -25.438 16.781 22.078 1 98.19 190 VAL A CA 1
ATOM 1460 C C . VAL A 1 190 ? -26.953 16.625 22.047 1 98.19 190 VAL A C 1
ATOM 1462 O O . VAL A 1 190 ? -27.688 17.609 22.109 1 98.19 190 VAL A O 1
ATOM 1465 N N . ARG A 1 191 ? -27.406 15.422 21.938 1 97.75 191 ARG A N 1
ATOM 1466 C CA . ARG A 1 191 ? -28.844 15.172 21.953 1 97.75 191 ARG A CA 1
ATOM 1467 C C . ARG A 1 191 ? -29.469 15.648 23.266 1 97.75 191 ARG A C 1
ATOM 1469 O O . ARG A 1 191 ? -30.547 16.234 23.266 1 97.75 191 ARG A O 1
ATOM 1476 N N . GLU A 1 192 ? -28.797 15.359 24.328 1 97.75 192 GLU A N 1
ATOM 1477 C CA . GLU A 1 192 ? -29.266 15.82 25.625 1 97.75 192 GLU A CA 1
ATOM 1478 C C . GLU A 1 192 ? -29.375 17.344 25.656 1 97.75 192 GLU A C 1
ATOM 1480 O O . GLU A 1 192 ? -30.328 17.891 26.25 1 97.75 192 GLU A O 1
ATOM 1485 N N . LEU A 1 193 ? -28.406 17.953 25.125 1 97.56 193 LEU A N 1
ATOM 1486 C CA . LEU A 1 193 ? -28.422 19.406 25.047 1 97.56 193 LEU A CA 1
ATOM 1487 C C . LEU A 1 193 ? -29.656 19.906 24.281 1 97.56 193 LEU A C 1
ATOM 1489 O O . LEU A 1 193 ? -30.297 20.859 24.703 1 97.56 193 LEU A O 1
ATOM 1493 N N . PHE A 1 194 ? -30 19.297 23.172 1 97.69 194 PHE A N 1
ATOM 1494 C CA . PHE A 1 194 ? -31.156 19.656 22.359 1 97.69 194 PHE A CA 1
ATOM 1495 C C . PHE A 1 194 ? -32.438 19.328 23.078 1 97.69 194 PHE A C 1
ATOM 1497 O O . PHE A 1 194 ? -33.438 20.031 22.938 1 97.69 194 PHE A O 1
ATOM 1504 N N . GLU A 1 195 ? -32.438 18.266 23.859 1 97.56 195 GLU A N 1
ATOM 1505 C CA . GLU A 1 195 ? -33.625 17.922 24.641 1 97.56 195 GLU A CA 1
ATOM 1506 C C . GLU A 1 195 ? -33.938 18.984 25.688 1 97.56 195 GLU A C 1
ATOM 1508 O O . GLU A 1 195 ? -35.094 19.281 25.969 1 97.56 195 GLU A O 1
ATOM 1513 N N . ARG A 1 196 ? -32.906 19.5 26.219 1 96.94 196 ARG A N 1
ATOM 1514 C CA . ARG A 1 196 ? -33.031 20.453 27.297 1 96.94 196 ARG A CA 1
ATOM 1515 C C . ARG A 1 196 ? -33.375 21.844 26.766 1 96.94 196 ARG A C 1
ATOM 1517 O O . ARG A 1 196 ? -34.125 22.594 27.391 1 96.94 196 ARG A O 1
ATOM 1524 N N . TYR A 1 197 ? -32.719 22.25 25.625 1 97.06 197 TYR A N 1
ATOM 1525 C CA . TYR A 1 197 ? -32.812 23.641 25.219 1 97.06 197 TYR A CA 1
ATOM 1526 C C . TYR A 1 197 ? -33.5 23.781 23.859 1 97.06 197 TYR A C 1
ATOM 1528 O O . TYR A 1 197 ? -33.781 24.891 23.406 1 97.06 197 TYR A O 1
ATOM 1536 N N . GLY A 1 198 ? -33.719 22.656 23.172 1 95.31 198 GLY A N 1
ATOM 1537 C CA . GLY A 1 198 ? -34.375 22.672 21.875 1 95.31 198 GLY A CA 1
ATOM 1538 C C . GLY A 1 198 ? -33.594 23.422 20.828 1 95.31 198 GLY A C 1
ATOM 1539 O O . GLY A 1 198 ? -32.375 23.344 20.781 1 95.31 198 GLY A O 1
ATOM 1540 N N . GLU A 1 199 ? -34.312 24.141 20.016 1 94.56 199 GLU A N 1
ATOM 1541 C CA . GLU A 1 199 ? -33.719 24.844 18.875 1 94.56 199 GLU A CA 1
ATOM 1542 C C . GLU A 1 199 ? -32.844 26.016 19.344 1 94.56 199 GLU A C 1
ATOM 1544 O O . GLU A 1 199 ? -32.062 26.562 18.562 1 94.56 199 GLU A O 1
ATOM 1549 N N . ARG A 1 200 ? -32.969 26.375 20.531 1 96.25 200 ARG A N 1
ATOM 1550 C CA . ARG A 1 200 ? -32.156 27.438 21.078 1 96.25 200 ARG A CA 1
ATOM 1551 C C . ARG A 1 200 ? -30.672 27.078 21 1 96.25 200 ARG A C 1
ATOM 1553 O O . ARG A 1 200 ? -29.812 27.969 21.016 1 96.25 200 ARG A O 1
ATOM 1560 N N . VAL A 1 201 ? -30.422 25.766 20.922 1 97.5 201 VAL A N 1
ATOM 1561 C CA . VAL A 1 201 ? -29.047 25.297 20.781 1 97.5 201 VAL A CA 1
ATOM 1562 C C . VAL A 1 201 ? -28.438 25.844 19.484 1 97.5 201 VAL A C 1
ATOM 1564 O O . VAL A 1 201 ? -27.328 26.344 19.469 1 97.5 201 VAL A O 1
ATOM 1567 N N . LEU A 1 202 ? -29.234 25.797 18.438 1 96.81 202 LEU A N 1
ATOM 1568 C CA . LEU A 1 202 ? -28.766 26.281 17.156 1 96.81 202 LEU A CA 1
ATOM 1569 C C . LEU A 1 202 ? -28.484 27.781 17.203 1 96.81 202 LEU A C 1
ATOM 1571 O O . LEU A 1 202 ? -27.484 28.25 16.641 1 96.81 202 LEU A O 1
ATOM 1575 N N . ASP A 1 203 ? -29.359 28.469 17.797 1 96.19 203 ASP A N 1
ATOM 1576 C CA . ASP A 1 203 ? -29.188 29.922 17.938 1 96.19 203 ASP A CA 1
ATOM 1577 C C . ASP A 1 203 ? -27.938 30.234 18.75 1 96.19 203 ASP A C 1
ATOM 1579 O O . ASP A 1 203 ? -27.203 31.172 18.438 1 96.19 203 ASP A O 1
ATOM 1583 N N . ALA A 1 204 ? -27.797 29.484 19.797 1 97.19 204 ALA A N 1
ATOM 1584 C CA . ALA A 1 204 ? -26.641 29.688 20.656 1 97.19 204 ALA A CA 1
ATOM 1585 C C . ALA A 1 204 ? -25.344 29.422 19.891 1 97.19 204 ALA A C 1
ATOM 1587 O O . ALA A 1 204 ? -24.359 30.125 20.062 1 97.19 204 ALA A O 1
ATOM 1588 N N . TRP A 1 205 ? -25.359 28.375 19.125 1 97.56 205 TRP A N 1
ATOM 1589 C CA . TRP A 1 205 ? -24.172 28.031 18.328 1 97.56 205 TRP A CA 1
ATOM 1590 C C . TRP A 1 205 ? -23.875 29.141 17.328 1 97.56 205 TRP A C 1
ATOM 1592 O O . TRP A 1 205 ? -22.703 29.516 17.141 1 97.56 205 TRP A O 1
ATOM 1602 N N . ARG A 1 206 ? -24.875 29.641 16.641 1 96.69 206 ARG A N 1
ATOM 1603 C CA . ARG A 1 206 ? -24.703 30.734 15.695 1 96.69 206 ARG A CA 1
ATOM 1604 C C . ARG A 1 206 ? -24.109 31.953 16.375 1 96.69 206 ARG A C 1
ATOM 1606 O O . ARG A 1 206 ? -23.203 32.594 15.844 1 96.69 206 ARG A O 1
ATOM 1613 N N . GLU A 1 207 ? -24.625 32.219 17.469 1 96.5 207 GLU A N 1
ATOM 1614 C CA . GLU A 1 207 ? -24.141 33.375 18.234 1 96.5 207 GLU A CA 1
ATOM 1615 C C . GLU A 1 207 ? -22.703 33.156 18.688 1 96.5 207 GLU A C 1
ATOM 1617 O O . GLU A 1 207 ? -21.906 34.125 18.719 1 96.5 207 GLU A O 1
ATOM 1622 N N . ALA A 1 208 ? -22.438 32 19.156 1 95.44 208 ALA A N 1
ATOM 1623 C CA . ALA A 1 208 ? -21.078 31.688 19.578 1 95.44 208 ALA A CA 1
ATOM 1624 C C . ALA A 1 208 ? -20.094 31.875 18.438 1 95.44 208 ALA A C 1
ATOM 1626 O O . ALA A 1 208 ? -19 32.406 18.641 1 95.44 208 ALA A O 1
ATOM 1627 N N . VAL A 1 209 ? -20.438 31.406 17.266 1 96.12 209 VAL A N 1
ATOM 1628 C CA . VAL A 1 209 ? -19.578 31.531 16.078 1 96.12 209 VAL A CA 1
ATOM 1629 C C . VAL A 1 209 ? -19.406 33 15.727 1 96.12 209 VAL A C 1
ATOM 1631 O O . VAL A 1 209 ? -18.297 33.469 15.469 1 96.12 209 VAL A O 1
ATOM 1634 N N . GLU A 1 210 ? -20.516 33.719 15.734 1 96.44 210 GLU A N 1
ATOM 1635 C CA . GLU A 1 210 ? -20.453 35.156 15.414 1 96.44 210 GLU A CA 1
ATOM 1636 C C . GLU A 1 210 ? -19.641 35.906 16.453 1 96.44 210 GLU A C 1
ATOM 1638 O O . GLU A 1 210 ? -18.906 36.844 16.125 1 96.44 210 GLU A O 1
ATOM 1643 N N . TYR A 1 211 ? -19.859 35.531 17.656 1 94.94 211 TYR A N 1
ATOM 1644 C CA . TYR A 1 211 ? -19.094 36.156 18.734 1 94.94 211 TYR A CA 1
ATOM 1645 C C . TYR A 1 211 ? -17.594 35.938 18.547 1 94.94 211 TYR A C 1
ATOM 1647 O O . TYR A 1 211 ? -16.797 36.844 18.688 1 94.94 211 TYR A O 1
ATOM 1655 N N . GLY A 1 212 ? -17.25 34.688 18.25 1 94.12 212 GLY A N 1
ATOM 1656 C CA . GLY A 1 212 ? -15.859 34.375 17.969 1 94.12 212 GLY A CA 1
ATOM 1657 C C . GLY A 1 212 ? -15.297 35.188 16.812 1 94.12 212 GLY A C 1
ATOM 1658 O O . GLY A 1 212 ? -14.164 35.656 16.875 1 94.12 212 GLY A O 1
ATOM 1659 N N . ARG A 1 213 ? -16.078 35.344 15.781 1 96.38 213 ARG A N 1
ATOM 1660 C CA . ARG A 1 213 ? -15.672 36.156 14.625 1 96.38 213 ARG A CA 1
ATOM 1661 C C . ARG A 1 213 ? -15.43 37.594 15.008 1 96.38 213 ARG A C 1
ATOM 1663 O O . ARG A 1 213 ? -14.398 38.188 14.648 1 96.38 213 ARG A O 1
ATOM 1670 N N . ARG A 1 214 ? -16.344 38.156 15.742 1 96.19 214 ARG A N 1
ATOM 1671 C CA . ARG A 1 214 ? -16.234 39.562 16.156 1 96.19 214 ARG A CA 1
ATOM 1672 C C . ARG A 1 214 ? -15.023 39.781 17.047 1 96.19 214 ARG A C 1
ATOM 1674 O O . ARG A 1 214 ? -14.312 40.781 16.906 1 96.19 214 ARG A O 1
ATOM 1681 N N . LEU A 1 215 ? -14.859 38.875 17.938 1 95.69 215 LEU A N 1
ATOM 1682 C CA . LEU A 1 215 ? -13.719 38.969 18.844 1 95.69 215 LEU A CA 1
ATOM 1683 C C . LEU A 1 215 ? -12.406 38.906 18.078 1 95.69 215 LEU A C 1
ATOM 1685 O O . LEU A 1 215 ? -11.477 39.656 18.344 1 95.69 215 LEU A O 1
ATOM 1689 N N . ALA A 1 216 ? -12.289 37.969 17.156 1 96.06 216 ALA A N 1
ATOM 1690 C CA . ALA A 1 216 ? -11.086 37.812 16.344 1 96.06 216 ALA A CA 1
ATOM 1691 C C . ALA A 1 216 ? -10.836 39.062 15.5 1 96.06 216 ALA A C 1
ATOM 1693 O O . ALA A 1 216 ? -9.711 39.562 15.453 1 96.06 216 ALA A O 1
ATOM 1694 N N . LEU A 1 217 ? -11.898 39.531 14.883 1 97 217 LEU A N 1
ATOM 1695 C CA . LEU A 1 217 ? -11.773 40.75 14.07 1 97 217 LEU A CA 1
ATOM 1696 C C . LEU A 1 217 ? -11.398 41.938 14.922 1 97 217 LEU A C 1
ATOM 1698 O O . LEU A 1 217 ? -10.641 42.812 14.484 1 97 217 LEU A O 1
ATOM 1702 N N . GLY A 1 218 ? -11.984 41.969 16.078 1 96.19 218 GLY A N 1
ATOM 1703 C CA . GLY A 1 218 ? -11.625 43.031 17 1 96.19 218 GLY A CA 1
ATOM 1704 C C . GLY A 1 218 ? -10.148 43.062 17.344 1 96.19 218 GLY A C 1
ATOM 1705 O O . GLY A 1 218 ? -9.523 44.125 17.359 1 96.19 218 GLY A O 1
ATOM 1706 N N . GLU A 1 219 ? -9.609 41.938 17.641 1 95.69 219 GLU A N 1
ATOM 1707 C CA . GLU A 1 219 ? -8.188 41.812 17.938 1 95.69 219 GLU A CA 1
ATOM 1708 C C . GLU A 1 219 ? -7.332 42.156 16.719 1 95.69 219 GLU A C 1
ATOM 1710 O O . GLU A 1 219 ? -6.336 42.875 16.844 1 95.69 219 GLU A O 1
ATOM 1715 N N . ILE A 1 220 ? -7.699 41.656 15.594 1 96.69 220 ILE A N 1
ATOM 1716 C CA . ILE A 1 220 ? -6.934 41.875 14.367 1 96.69 220 ILE A CA 1
ATOM 1717 C C . ILE A 1 220 ? -6.988 43.344 13.961 1 96.69 220 ILE A C 1
ATOM 1719 O O . ILE A 1 220 ? -6.023 43.875 13.406 1 96.69 220 ILE A O 1
ATOM 1723 N N . SER A 1 221 ? -8.117 44 14.289 1 95.69 221 SER A N 1
ATOM 1724 C CA . SER A 1 221 ? -8.281 45.406 13.93 1 95.69 221 SER A CA 1
ATOM 1725 C C . SER A 1 221 ? -7.242 46.281 14.617 1 95.69 221 SER A C 1
ATOM 1727 O O . SER A 1 221 ? -6.98 47.406 14.188 1 95.69 221 SER A O 1
ATOM 1729 N N . ARG A 1 222 ? -6.703 45.719 15.648 1 95 222 ARG A N 1
ATOM 1730 C CA . ARG A 1 222 ? -5.672 46.438 16.375 1 95 222 ARG A CA 1
ATOM 1731 C C . ARG A 1 222 ? -4.312 46.281 15.703 1 95 222 ARG A C 1
ATOM 1733 O O . ARG A 1 222 ? -3.361 47 16.047 1 95 222 ARG A O 1
ATOM 1740 N N . TRP A 1 223 ? -4.191 45.344 14.82 1 97.06 223 TRP A N 1
ATOM 1741 C CA . TRP A 1 223 ? -2.951 45.156 14.07 1 97.06 223 TRP A CA 1
ATOM 1742 C C . TRP A 1 223 ? -2.797 46.219 12.992 1 97.06 223 TRP A C 1
ATOM 1744 O O . TRP A 1 223 ? -3.779 46.625 12.367 1 97.06 223 TRP A O 1
ATOM 1754 N N . PRO A 1 224 ? -1.579 46.719 12.781 1 97.31 224 PRO A N 1
ATOM 1755 C CA . PRO A 1 224 ? -1.4 47.656 11.656 1 97.31 224 PRO A CA 1
ATOM 1756 C C . PRO A 1 224 ? -1.796 47.031 10.32 1 97.31 224 PRO A C 1
ATOM 1758 O O . PRO A 1 224 ? -1.304 45.938 9.969 1 97.31 224 PRO A O 1
ATOM 1761 N N . ARG A 1 225 ? -2.686 47.75 9.633 1 97.06 225 ARG A N 1
ATOM 1762 C CA . ARG A 1 225 ? -3.076 47.281 8.305 1 97.06 225 ARG A CA 1
ATOM 1763 C C . ARG A 1 225 ? -1.899 47.312 7.34 1 97.06 225 ARG A C 1
ATOM 1765 O O . ARG A 1 225 ? -1.038 48.188 7.441 1 97.06 225 ARG A O 1
ATOM 1772 N N . GLY A 1 226 ? -1.926 46.281 6.406 1 97.44 226 GLY A N 1
ATOM 1773 C CA . GLY A 1 226 ? -0.85 46.25 5.43 1 97.44 226 GLY A CA 1
ATOM 1774 C C . GLY A 1 226 ? -0.553 44.875 4.902 1 97.44 226 GLY A C 1
ATOM 1775 O O . GLY A 1 226 ? -1.34 43.938 5.105 1 97.44 226 GLY A O 1
ATOM 1776 N N . ARG A 1 227 ? 0.443 44.875 4.066 1 98.25 227 ARG A N 1
ATOM 1777 C CA . ARG A 1 227 ? 0.948 43.656 3.475 1 98.25 227 ARG A CA 1
ATOM 1778 C C . ARG A 1 227 ? 2.359 43.344 3.967 1 98.25 227 ARG A C 1
ATOM 1780 O O . ARG A 1 227 ? 3.266 44.156 3.818 1 98.25 227 ARG A O 1
ATOM 1787 N N . TYR A 1 228 ? 2.562 42.25 4.578 1 98.69 228 TYR A N 1
ATOM 1788 C CA . TYR A 1 228 ? 3.83 41.844 5.188 1 98.69 228 TYR A CA 1
ATOM 1789 C C . TYR A 1 228 ? 4.352 40.562 4.574 1 98.69 228 TYR A C 1
ATOM 1791 O O . TYR A 1 228 ? 3.682 39.531 4.625 1 98.69 228 TYR A O 1
ATOM 1799 N N . GLU A 1 229 ? 5.516 40.625 4.027 1 98.56 229 GLU A N 1
ATOM 1800 C CA . GLU A 1 229 ? 6.066 39.5 3.295 1 98.56 229 GLU A CA 1
ATOM 1801 C C . GLU A 1 229 ? 7.188 38.812 4.078 1 98.56 229 GLU A C 1
ATOM 1803 O O . GLU A 1 229 ? 7.918 39.469 4.816 1 98.56 229 GLU A O 1
ATOM 1808 N N . ALA A 1 230 ? 7.285 37.531 3.963 1 98.56 230 ALA A N 1
ATOM 1809 C CA . ALA A 1 230 ? 8.359 36.75 4.574 1 98.56 230 ALA A CA 1
ATOM 1810 C C . ALA A 1 230 ? 8.641 35.5 3.777 1 98.56 230 ALA A C 1
ATOM 1812 O O . ALA A 1 230 ? 7.805 35.062 2.977 1 98.56 230 ALA A O 1
ATOM 1813 N N . VAL A 1 231 ? 9.797 35 3.945 1 98.5 231 VAL A N 1
ATOM 1814 C CA . VAL A 1 231 ? 10.203 33.719 3.336 1 98.5 231 VAL A CA 1
ATOM 1815 C C . VAL A 1 231 ? 11.016 32.906 4.336 1 98.5 231 VAL A C 1
ATOM 1817 O O . VAL A 1 231 ? 11.828 33.438 5.082 1 98.5 231 VAL A O 1
ATOM 1820 N N . ASP A 1 232 ? 10.703 31.75 4.527 1 98.06 232 ASP A N 1
ATOM 1821 C CA . ASP A 1 232 ? 11.539 30.75 5.199 1 98.06 232 ASP A CA 1
ATOM 1822 C C . ASP A 1 232 ? 11.836 29.578 4.285 1 98.06 232 ASP A C 1
ATOM 1824 O O . ASP A 1 232 ? 11.289 29.484 3.18 1 98.06 232 ASP A O 1
ATOM 1828 N N . TYR A 1 233 ? 12.789 28.75 4.684 1 98.31 233 TYR A N 1
ATOM 1829 C CA . TYR A 1 233 ? 13.25 27.703 3.793 1 98.31 233 TYR A CA 1
ATOM 1830 C C . TYR A 1 233 ? 13.133 26.328 4.465 1 98.31 233 TYR A C 1
ATOM 1832 O O . TYR A 1 233 ? 13.617 26.141 5.582 1 98.31 233 TYR A O 1
ATOM 1840 N N . LEU A 1 234 ? 12.445 25.469 3.797 1 97.94 234 LEU A N 1
ATOM 1841 C CA . LEU A 1 234 ? 12.422 24.062 4.203 1 97.94 234 LEU A CA 1
ATOM 1842 C C . LEU A 1 234 ? 13.625 23.312 3.648 1 97.94 234 LEU A C 1
ATOM 1844 O O . LEU A 1 234 ? 13.859 23.312 2.438 1 97.94 234 LEU A O 1
ATOM 1848 N N . ASP A 1 235 ? 14.445 22.797 4.48 1 96.81 235 ASP A N 1
ATOM 1849 C CA . ASP A 1 235 ? 15.57 21.984 4.004 1 96.81 235 ASP A CA 1
ATOM 1850 C C . ASP A 1 235 ? 15.172 20.516 3.867 1 96.81 235 ASP A C 1
ATOM 1852 O O . ASP A 1 235 ? 14.562 19.953 4.773 1 96.81 235 ASP A O 1
ATOM 1856 N N . TRP A 1 236 ? 15.438 19.984 2.738 1 94.81 236 TRP A N 1
ATOM 1857 C CA . TRP A 1 236 ? 15.148 18.578 2.492 1 94.81 236 TRP A CA 1
ATOM 1858 C C . TRP A 1 236 ? 16.234 17.938 1.633 1 94.81 236 TRP A C 1
ATOM 1860 O O . TRP A 1 236 ? 16.406 18.312 0.467 1 94.81 236 TRP A O 1
ATOM 1870 N N . ARG A 1 237 ? 16.984 17.047 2.201 1 87.25 237 ARG A N 1
ATOM 1871 C CA . ARG A 1 237 ? 18.016 16.266 1.542 1 87.25 237 ARG A CA 1
ATOM 1872 C C . ARG A 1 237 ? 18.969 17.156 0.743 1 87.25 237 ARG A C 1
ATOM 1874 O O . ARG A 1 237 ? 19.234 16.891 -0.431 1 87.25 237 ARG A O 1
ATOM 1881 N N . GLY A 1 238 ? 19.281 18.219 1.262 1 88.25 238 GLY A N 1
ATOM 1882 C CA . GLY A 1 238 ? 20.312 19.094 0.715 1 88.25 238 GLY A CA 1
ATOM 1883 C C . GLY A 1 238 ? 19.734 20.25 -0.087 1 88.25 238 GLY A C 1
ATOM 1884 O O . GLY A 1 238 ? 20.469 21.141 -0.503 1 88.25 238 GLY A O 1
ATOM 1885 N N . GLU A 1 239 ? 18.484 20.25 -0.287 1 93.69 239 GLU A N 1
ATOM 1886 C CA . GLU A 1 239 ? 17.828 21.328 -1.016 1 93.69 239 GLU A CA 1
ATOM 1887 C C . GLU A 1 239 ? 17.125 22.281 -0.062 1 93.69 239 GLU A C 1
ATOM 1889 O O . GLU A 1 239 ? 16.594 21.875 0.971 1 93.69 239 GLU A O 1
ATOM 1894 N N . LEU A 1 240 ? 17.188 23.562 -0.402 1 97.5 240 LEU A N 1
ATOM 1895 C CA . LEU A 1 240 ? 16.422 24.562 0.328 1 97.5 240 LEU A CA 1
ATOM 1896 C C . LEU A 1 240 ? 15.227 25.047 -0.483 1 97.5 240 LEU A C 1
ATOM 1898 O O . LEU A 1 240 ? 15.391 25.672 -1.529 1 97.5 240 LEU A O 1
ATOM 1902 N N . LEU A 1 241 ? 14.055 24.734 0.003 1 98.19 241 LEU A N 1
ATOM 1903 C CA . LEU A 1 241 ? 12.82 25.062 -0.702 1 98.19 241 LEU A CA 1
ATOM 1904 C C . LEU A 1 241 ? 12.125 26.266 -0.056 1 98.19 241 LEU A C 1
ATOM 1906 O O . LEU A 1 241 ? 11.742 26.203 1.115 1 98.19 241 LEU A O 1
ATOM 1910 N N . PRO A 1 242 ? 11.898 27.266 -0.796 1 98.56 242 PRO A N 1
ATOM 1911 C CA . PRO A 1 242 ? 11.305 28.453 -0.188 1 98.56 242 PRO A CA 1
ATOM 1912 C C . PRO A 1 242 ? 9.812 28.297 0.083 1 98.56 242 PRO A C 1
ATOM 1914 O O . PRO A 1 242 ? 9.086 27.75 -0.752 1 98.56 242 PRO A O 1
ATOM 1917 N N . ILE A 1 243 ? 9.406 28.703 1.181 1 98.69 243 ILE A N 1
ATOM 1918 C CA . ILE A 1 243 ? 8.016 28.953 1.533 1 98.69 243 ILE A CA 1
ATOM 1919 C C . ILE A 1 243 ? 7.785 30.453 1.742 1 98.69 243 ILE A C 1
ATOM 1921 O O . ILE A 1 243 ? 8.234 31.016 2.74 1 98.69 243 ILE A O 1
ATOM 1925 N N . ARG A 1 244 ? 7.09 30.984 0.792 1 98.81 244 ARG A N 1
ATOM 1926 C CA . ARG A 1 244 ? 6.844 32.406 0.809 1 98.81 244 ARG A CA 1
ATOM 1927 C C . ARG A 1 244 ? 5.426 32.719 1.28 1 98.81 244 ARG A C 1
ATOM 1929 O O . ARG A 1 244 ? 4.488 31.984 0.971 1 98.81 244 ARG A O 1
ATOM 1936 N N . VAL A 1 245 ? 5.281 33.844 2.018 1 98.81 245 VAL A N 1
ATOM 1937 C CA . VAL A 1 245 ? 3.943 34.25 2.439 1 98.81 245 VAL A CA 1
ATOM 1938 C C . VAL A 1 245 ? 3.834 35.75 2.414 1 98.81 245 VAL A C 1
ATOM 1940 O O . VAL A 1 245 ? 4.789 36.469 2.756 1 98.81 245 VAL A O 1
ATOM 1943 N N . ALA A 1 246 ? 2.816 36.219 1.833 1 98.81 246 ALA A N 1
ATOM 1944 C CA . ALA A 1 246 ? 2.369 37.625 2.006 1 98.81 246 ALA A CA 1
ATOM 1945 C C . ALA A 1 246 ? 1.128 37.688 2.889 1 98.81 246 ALA A C 1
ATOM 1947 O O . ALA A 1 246 ? 0.06 37.188 2.508 1 98.81 246 ALA A O 1
ATOM 1948 N N . LEU A 1 247 ? 1.309 38.188 4.059 1 98.44 247 LEU A N 1
ATOM 1949 C CA . LEU A 1 247 ? 0.209 38.344 5.008 1 98.44 247 LEU A CA 1
ATOM 1950 C C . LEU A 1 247 ? -0.454 39.719 4.867 1 98.44 247 LEU A C 1
ATOM 1952 O O . LEU A 1 247 ? 0.182 40.75 5.098 1 98.44 247 LEU A O 1
ATOM 1956 N N . GLU A 1 248 ? -1.678 39.688 4.449 1 98.44 248 GLU A N 1
ATOM 1957 C CA . GLU A 1 248 ? -2.447 40.906 4.32 1 98.44 248 GLU A CA 1
ATOM 1958 C C . GLU A 1 248 ? -3.412 41.094 5.488 1 98.44 248 GLU A C 1
ATOM 1960 O O . GLU A 1 248 ? -4.285 40.25 5.711 1 98.44 248 GLU A O 1
ATOM 1965 N N . VAL A 1 249 ? -3.199 42.156 6.219 1 97.88 249 VAL A N 1
ATOM 1966 C CA . VAL A 1 249 ? -4.074 42.469 7.34 1 97.88 249 VAL A CA 1
ATOM 1967 C C . VAL A 1 249 ? -5.078 43.531 6.926 1 97.88 249 VAL A C 1
ATOM 1969 O O . VAL A 1 249 ? -4.691 44.625 6.523 1 97.88 249 VAL A O 1
ATOM 1972 N N . GLY A 1 250 ? -6.336 43.188 6.961 1 95.5 250 GLY A N 1
ATOM 1973 C CA . GLY A 1 250 ? -7.391 44.094 6.566 1 95.5 250 GLY A CA 1
ATOM 1974 C C . GLY A 1 250 ? -8.602 44.031 7.48 1 95.5 250 GLY A C 1
ATOM 1975 O O . GLY A 1 250 ? -8.547 43.438 8.555 1 95.5 250 GLY A O 1
ATOM 1976 N N . GLU A 1 251 ? -9.719 44.719 6.996 1 92.94 251 GLU A N 1
ATOM 1977 C CA . GLU A 1 251 ? -10.945 44.812 7.789 1 92.94 251 GLU A CA 1
ATOM 1978 C C . GLU A 1 251 ? -11.609 43.438 7.934 1 92.94 251 GLU A C 1
ATOM 1980 O O . GLU A 1 251 ? -12.25 43.156 8.953 1 92.94 251 GLU A O 1
ATOM 1985 N N . GLY A 1 252 ? -11.383 42.625 6.992 1 94.12 252 GLY A N 1
ATOM 1986 C CA . GLY A 1 252 ? -12.047 41.344 6.992 1 94.12 252 GLY A CA 1
ATOM 1987 C C . GLY A 1 252 ? -11.211 40.25 7.637 1 94.12 252 GLY A C 1
ATOM 1988 O O . GLY A 1 252 ? -11.602 39.062 7.629 1 94.12 252 GLY A O 1
ATOM 1989 N N . GLY A 1 253 ? -10.133 40.656 8.242 1 97.19 253 GLY A N 1
ATOM 1990 C CA . GLY A 1 253 ? -9.266 39.656 8.844 1 97.19 253 GLY A CA 1
ATOM 1991 C C . GLY A 1 253 ? -7.895 39.594 8.203 1 97.19 253 GLY A C 1
ATOM 1992 O O . GLY A 1 253 ? -7.312 40.625 7.863 1 97.19 253 GLY A O 1
ATOM 1993 N N . VAL A 1 254 ? -7.336 38.375 8.148 1 98 254 VAL A N 1
ATOM 1994 C CA . VAL A 1 254 ? -5.98 38.156 7.652 1 98 254 VAL A CA 1
ATOM 1995 C C . VAL A 1 254 ? -6.012 37.219 6.445 1 98 254 VAL A C 1
ATOM 1997 O O . VAL A 1 254 ? -6.742 36.219 6.441 1 98 254 VAL A O 1
ATOM 2000 N N . ARG A 1 255 ? -5.332 37.594 5.395 1 98.44 255 ARG A N 1
ATOM 2001 C CA . ARG A 1 255 ? -5.16 36.75 4.219 1 98.44 255 ARG A CA 1
ATOM 2002 C C . ARG A 1 255 ? -3.699 36.344 4.047 1 98.44 255 ARG A C 1
ATOM 2004 O O . ARG A 1 255 ? -2.816 37.219 3.963 1 98.44 255 ARG A O 1
ATOM 2011 N N . ALA A 1 256 ? -3.424 35.062 4.094 1 98.69 256 ALA A N 1
ATOM 2012 C CA . ALA A 1 256 ? -2.09 34.531 3.846 1 98.69 256 ALA A CA 1
ATOM 2013 C C . ALA A 1 256 ? -1.958 34.031 2.41 1 98.69 256 ALA A C 1
ATOM 2015 O O . ALA A 1 256 ? -2.6 33.062 2.029 1 98.69 256 ALA A O 1
ATOM 2016 N N . ASP A 1 257 ? -1.224 34.719 1.608 1 98.81 257 ASP A N 1
ATOM 2017 C CA . ASP A 1 257 ? -0.981 34.375 0.208 1 98.81 257 ASP A CA 1
ATOM 2018 C C . ASP A 1 257 ? 0.384 33.719 0.027 1 98.81 257 ASP A C 1
ATOM 2020 O O . ASP A 1 257 ? 1.419 34.344 0.241 1 98.81 257 ASP A O 1
ATOM 2024 N N . PHE A 1 258 ? 0.378 32.469 -0.393 1 98.88 258 PHE A N 1
ATOM 2025 C CA . PHE A 1 258 ? 1.617 31.703 -0.484 1 98.88 258 PHE A CA 1
ATOM 2026 C C . PHE A 1 258 ? 2.131 31.672 -1.918 1 98.88 258 PHE A C 1
ATOM 2028 O O . PHE A 1 258 ? 2.959 30.828 -2.27 1 98.88 258 PHE A O 1
ATOM 2035 N N . THR A 1 259 ? 1.651 32.531 -2.754 1 98.56 259 THR A N 1
ATOM 2036 C CA . THR A 1 259 ? 2.184 32.656 -4.105 1 98.56 259 THR A CA 1
ATOM 2037 C C . THR A 1 259 ? 3.693 32.875 -4.078 1 98.56 259 THR A C 1
ATOM 2039 O O . THR A 1 259 ? 4.199 33.688 -3.299 1 98.56 259 THR A O 1
ATOM 2042 N N . GLY A 1 260 ? 4.367 32.125 -4.91 1 98.38 260 GLY A N 1
ATOM 2043 C CA . GLY A 1 260 ? 5.816 32.219 -4.953 1 98.38 260 GLY A CA 1
ATOM 2044 C C . GLY A 1 260 ? 6.512 31.094 -4.203 1 98.38 260 GLY A C 1
ATOM 2045 O O . GLY A 1 260 ? 7.73 30.953 -4.281 1 98.38 260 GLY A O 1
ATOM 2046 N N . THR A 1 261 ? 5.805 30.312 -3.459 1 98.69 261 THR A N 1
ATOM 2047 C CA . THR A 1 261 ? 6.332 29.141 -2.771 1 98.69 261 THR A CA 1
ATOM 2048 C C . THR A 1 261 ? 6.824 28.094 -3.773 1 98.69 261 THR A C 1
ATOM 2050 O O . THR A 1 261 ? 6.371 28.078 -4.922 1 98.69 261 THR A O 1
ATOM 2053 N N . ALA A 1 262 ? 7.715 27.25 -3.324 1 98.62 262 ALA A N 1
ATOM 2054 C CA . ALA A 1 262 ? 8.32 26.219 -4.164 1 98.62 262 ALA A CA 1
ATOM 2055 C C . ALA A 1 262 ? 7.254 25.328 -4.789 1 98.62 262 ALA A C 1
ATOM 2057 O O . ALA A 1 262 ? 6.211 25.078 -4.184 1 98.62 262 ALA A O 1
ATOM 2058 N N . ARG A 1 263 ? 7.535 24.828 -6.016 1 97.75 263 ARG A N 1
ATOM 2059 C CA . ARG A 1 263 ? 6.68 23.844 -6.672 1 97.75 263 ARG A CA 1
ATOM 2060 C C . ARG A 1 263 ? 6.641 22.547 -5.883 1 97.75 263 ARG A C 1
ATOM 2062 O O . ARG A 1 263 ? 7.539 22.266 -5.086 1 97.75 263 ARG A O 1
ATOM 2069 N N . GLN A 1 264 ? 5.508 21.797 -6.016 1 97.25 264 GLN A N 1
ATOM 2070 C CA . GLN A 1 264 ? 5.461 20.516 -5.344 1 97.25 264 GLN A CA 1
ATOM 2071 C C . GLN A 1 264 ? 6.664 19.641 -5.727 1 97.25 264 GLN A C 1
ATOM 2073 O O . GLN A 1 264 ? 7.219 19.797 -6.816 1 97.25 264 GLN A O 1
ATOM 2078 N N . ALA A 1 265 ? 7.094 18.781 -4.82 1 95.88 265 ALA A N 1
ATOM 2079 C CA . ALA A 1 265 ? 8.312 17.984 -4.98 1 95.88 265 ALA A CA 1
ATOM 2080 C C . ALA A 1 265 ? 7.98 16.5 -5.113 1 95.88 265 ALA A C 1
ATOM 2082 O O . ALA A 1 265 ? 6.918 16.062 -4.668 1 95.88 265 ALA A O 1
ATOM 2083 N N . GLU A 1 266 ? 8.891 15.742 -5.793 1 92.06 266 GLU A N 1
ATOM 2084 C CA . GLU A 1 266 ? 8.836 14.281 -5.766 1 92.06 266 GLU A CA 1
ATOM 2085 C C . GLU A 1 266 ? 9.406 13.734 -4.461 1 92.06 266 GLU A C 1
ATOM 2087 O O . GLU A 1 266 ? 10.391 13 -4.465 1 92.06 266 GLU A O 1
ATOM 2092 N N . ALA A 1 267 ? 8.828 14.133 -3.385 1 96.25 267 ALA A N 1
ATOM 2093 C CA . ALA A 1 267 ? 9.195 13.852 -1.999 1 96.25 267 ALA A CA 1
ATOM 2094 C C . ALA A 1 267 ? 7.984 13.992 -1.077 1 96.25 267 ALA A C 1
ATOM 2096 O O . ALA A 1 267 ? 6.957 14.547 -1.47 1 96.25 267 ALA A O 1
ATOM 2097 N N . PRO A 1 268 ? 8.062 13.453 0.087 1 97.81 268 PRO A N 1
ATOM 2098 C CA . PRO A 1 268 ? 6.879 13.461 0.948 1 97.81 268 PRO A CA 1
ATOM 2099 C C . PRO A 1 268 ? 6.672 14.797 1.66 1 97.81 268 PRO A C 1
ATOM 2101 O O . PRO A 1 268 ? 5.805 14.906 2.533 1 97.81 268 PRO A O 1
ATOM 2104 N N . ILE A 1 269 ? 7.301 15.852 1.262 1 98.25 269 ILE A N 1
ATOM 2105 C CA . ILE A 1 269 ? 7.328 17.109 1.989 1 98.25 269 ILE A CA 1
ATOM 2106 C C . ILE A 1 269 ? 6.145 17.984 1.561 1 98.25 269 ILE A C 1
ATOM 2108 O O . ILE A 1 269 ? 5.996 19.109 2.027 1 98.25 269 ILE A O 1
ATOM 2112 N N . ASN A 1 270 ? 5.277 17.5 0.656 1 98.56 270 ASN A N 1
ATOM 2113 C CA . ASN A 1 270 ? 4.129 18.281 0.192 1 98.56 270 ASN A CA 1
ATOM 2114 C C . ASN A 1 270 ? 3.025 18.328 1.244 1 98.56 270 ASN A C 1
ATOM 2116 O O . ASN A 1 270 ? 2.646 17.297 1.804 1 98.56 270 ASN A O 1
ATOM 2120 N N . ALA A 1 271 ? 2.57 19.5 1.55 1 98.56 271 ALA A N 1
ATOM 2121 C CA . ALA A 1 271 ? 1.472 19.688 2.494 1 98.56 271 ALA A CA 1
ATOM 2122 C C . ALA A 1 271 ? 0.155 19.938 1.764 1 98.56 271 ALA A C 1
ATOM 2124 O O . ALA A 1 271 ? 0.042 20.891 0.98 1 98.56 271 ALA A O 1
ATOM 2125 N N . VAL A 1 272 ? -0.786 19.109 2.02 1 98.5 272 VAL A N 1
ATOM 2126 C CA . VAL A 1 272 ? -2.105 19.359 1.446 1 98.5 272 VAL A CA 1
ATOM 2127 C C . VAL A 1 272 ? -2.676 20.656 2.004 1 98.5 272 VAL A C 1
ATOM 2129 O O . VAL A 1 272 ? -2.219 21.156 3.037 1 98.5 272 VAL A O 1
ATOM 2132 N N . PHE A 1 273 ? -3.656 21.156 1.367 1 98.38 273 PHE A N 1
ATOM 2133 C CA . PHE A 1 273 ? -4.203 22.469 1.686 1 98.38 273 PHE A CA 1
ATOM 2134 C C . PHE A 1 273 ? -4.621 22.547 3.148 1 98.38 273 PHE A C 1
ATOM 2136 O O . PHE A 1 273 ? -4.434 23.562 3.807 1 98.38 273 PHE A O 1
ATOM 2143 N N . GLY A 1 274 ? -5.254 21.469 3.676 1 97.94 274 GLY A N 1
ATOM 2144 C CA . GLY A 1 274 ? -5.668 21.453 5.07 1 97.94 274 GLY A CA 1
ATOM 2145 C C . GLY A 1 274 ? -4.531 21.734 6.031 1 97.94 274 GLY A C 1
ATOM 2146 O O . GLY A 1 274 ? -4.719 22.406 7.043 1 97.94 274 GLY A O 1
ATOM 2147 N N . VAL A 1 275 ? -3.377 21.219 5.738 1 98.12 275 VAL A N 1
ATOM 2148 C CA . VAL A 1 275 ? -2.201 21.406 6.582 1 98.12 275 VAL A CA 1
ATOM 2149 C C . VAL A 1 275 ? -1.728 22.859 6.484 1 98.12 275 VAL A C 1
ATOM 2151 O O . VAL A 1 275 ? -1.396 23.469 7.5 1 98.12 275 VAL A O 1
ATOM 2154 N N . THR A 1 276 ? -1.686 23.359 5.285 1 98.62 276 THR A N 1
ATOM 2155 C CA . THR A 1 276 ? -1.281 24.75 5.062 1 98.62 276 THR A CA 1
ATOM 2156 C C . THR A 1 276 ? -2.221 25.703 5.781 1 98.62 276 THR A C 1
ATOM 2158 O O . THR A 1 276 ? -1.77 26.641 6.445 1 98.62 276 THR A O 1
ATOM 2161 N N . TYR A 1 277 ? -3.465 25.469 5.637 1 98.06 277 TYR A N 1
ATOM 2162 C CA . TYR A 1 277 ? -4.461 26.281 6.324 1 98.06 277 TYR A CA 1
ATOM 2163 C C . TYR A 1 277 ? -4.27 26.219 7.836 1 98.06 277 TYR A C 1
ATOM 2165 O O . TYR A 1 277 ? -4.289 27.25 8.516 1 98.06 277 TYR A O 1
ATOM 2173 N N . SER A 1 278 ? -4.152 25.016 8.312 1 96.44 278 SER A N 1
ATOM 2174 C CA . SER A 1 278 ? -4 24.812 9.75 1 96.44 278 SER A CA 1
ATOM 2175 C C . SER A 1 278 ? -2.793 25.562 10.289 1 96.44 278 SER A C 1
ATOM 2177 O O . SER A 1 278 ? -2.879 26.219 11.336 1 96.44 278 SER A O 1
ATOM 2179 N N . ALA A 1 279 ? -1.683 25.453 9.602 1 97.5 279 ALA A N 1
ATOM 2180 C CA . ALA A 1 279 ? -0.448 26.094 10.055 1 97.5 279 ALA A CA 1
ATOM 2181 C C . ALA A 1 279 ? -0.576 27.609 10.055 1 97.5 279 ALA A C 1
ATOM 2183 O O . ALA A 1 279 ? -0.123 28.281 10.984 1 97.5 279 ALA A O 1
ATOM 2184 N N . ALA A 1 280 ? -1.171 28.156 9.031 1 97.88 280 ALA A N 1
ATOM 2185 C CA . ALA A 1 280 ? -1.377 29.594 8.945 1 97.88 280 ALA A CA 1
ATOM 2186 C C . ALA A 1 280 ? -2.332 30.078 10.039 1 97.88 280 ALA A C 1
ATOM 2188 O O . ALA A 1 280 ? -2.059 31.062 10.719 1 97.88 280 ALA A O 1
ATOM 2189 N N . ALA A 1 281 ? -3.422 29.344 10.133 1 96.38 281 ALA A N 1
ATOM 2190 C CA . ALA A 1 281 ? -4.418 29.703 11.141 1 96.38 281 ALA A CA 1
ATOM 2191 C C . ALA A 1 281 ? -3.826 29.625 12.547 1 96.38 281 ALA A C 1
ATOM 2193 O O . ALA A 1 281 ? -4.137 30.453 13.406 1 96.38 281 ALA A O 1
ATOM 2194 N N . PHE A 1 282 ? -3.062 28.672 12.781 1 95 282 PHE A N 1
ATOM 2195 C CA . PHE A 1 282 ? -2.402 28.5 14.07 1 95 282 PHE A CA 1
ATOM 2196 C C . PHE A 1 282 ? -1.556 29.734 14.398 1 95 282 PHE A C 1
ATOM 2198 O O . PHE A 1 282 ? -1.636 30.266 15.508 1 95 282 PHE A O 1
ATOM 2205 N N . ALA A 1 283 ? -0.707 30.094 13.5 1 96.31 283 ALA A N 1
ATOM 2206 C CA . ALA A 1 283 ? 0.18 31.234 13.734 1 96.31 283 ALA A CA 1
ATOM 2207 C C . ALA A 1 283 ? -0.619 32.5 14.023 1 96.31 283 ALA A C 1
ATOM 2209 O O . ALA A 1 283 ? -0.274 33.281 14.922 1 96.31 283 ALA A O 1
ATOM 2210 N N . VAL A 1 284 ? -1.675 32.719 13.25 1 96.19 284 VAL A N 1
ATOM 2211 C CA . VAL A 1 284 ? -2.521 33.875 13.445 1 96.19 284 VAL A CA 1
ATOM 2212 C C . VAL A 1 284 ? -3.174 33.812 14.828 1 96.19 284 VAL A C 1
ATOM 2214 O O . VAL A 1 284 ? -3.199 34.812 15.555 1 96.19 284 VAL A O 1
ATOM 2217 N N . ARG A 1 285 ? -3.664 32.656 15.148 1 94.44 285 ARG A N 1
ATOM 2218 C CA . ARG A 1 285 ? -4.305 32.5 16.438 1 94.44 285 ARG A CA 1
ATOM 2219 C C . ARG A 1 285 ? -3.336 32.781 17.578 1 94.44 285 ARG A C 1
ATOM 2221 O O . ARG A 1 285 ? -3.695 33.438 18.562 1 94.44 285 ARG A O 1
ATOM 2228 N N . ALA A 1 286 ? -2.16 32.281 17.453 1 92.88 286 ALA A N 1
ATOM 2229 C CA . ALA A 1 286 ? -1.143 32.438 18.484 1 92.88 286 ALA A CA 1
ATOM 2230 C C . ALA A 1 286 ? -0.787 33.906 18.688 1 92.88 286 ALA A C 1
ATOM 2232 O O . ALA A 1 286 ? -0.358 34.312 19.766 1 92.88 286 ALA A O 1
ATOM 2233 N N . ALA A 1 287 ? -1.003 34.688 17.703 1 94.88 287 ALA A N 1
ATOM 2234 C CA . ALA A 1 287 ? -0.639 36.125 17.75 1 94.88 287 ALA A CA 1
ATOM 2235 C C . ALA A 1 287 ? -1.754 36.938 18.359 1 94.88 287 ALA A C 1
ATOM 2237 O O . ALA A 1 287 ? -1.537 38.094 18.75 1 94.88 287 ALA A O 1
ATOM 2238 N N . LEU A 1 288 ? -2.904 36.344 18.453 1 93.31 288 LEU A N 1
ATOM 2239 C CA . LEU A 1 288 ? -4.02 37.062 19.062 1 93.31 288 LEU A CA 1
ATOM 2240 C C . LEU A 1 288 ? -3.805 37.25 20.547 1 93.31 288 LEU A C 1
ATOM 2242 O O . LEU A 1 288 ? -3.289 36.344 21.234 1 93.31 288 LEU A O 1
ATOM 2246 N N . ALA A 1 289 ? -4.16 38.375 21.062 1 84.62 289 ALA A N 1
ATOM 2247 C CA . ALA A 1 289 ? -3.945 38.75 22.469 1 84.62 289 ALA A CA 1
ATOM 2248 C C . ALA A 1 289 ? -5.105 38.25 23.328 1 84.62 289 ALA A C 1
ATOM 2250 O O . ALA A 1 289 ? -4.996 38.219 24.562 1 84.62 289 ALA A O 1
ATOM 2251 N N . ALA A 1 290 ? -6.172 37.875 22.75 1 82.62 290 ALA A N 1
ATOM 2252 C CA . ALA A 1 290 ? -7.359 37.469 23.484 1 82.62 290 ALA A CA 1
ATOM 2253 C C . ALA A 1 290 ? -7.645 36 23.297 1 82.62 290 ALA A C 1
ATOM 2255 O O . ALA A 1 290 ? -7.133 35.375 22.359 1 82.62 290 ALA A O 1
ATOM 2256 N N . ASP A 1 291 ? -8.359 35.594 24.328 1 84.25 291 ASP A N 1
ATOM 2257 C CA . ASP A 1 291 ? -8.797 34.219 24.234 1 84.25 291 ASP A CA 1
ATOM 2258 C C . ASP A 1 291 ? -10 34.062 23.312 1 84.25 291 ASP A C 1
ATOM 2260 O O . ASP A 1 291 ? -11.141 34 23.766 1 84.25 291 ASP A O 1
ATOM 2264 N N . VAL A 1 292 ? -9.734 33.969 22.094 1 87 292 VAL A N 1
ATOM 2265 C CA . VAL A 1 292 ? -10.758 33.812 21.062 1 87 292 VAL A CA 1
ATOM 2266 C C . VAL A 1 292 ? -11.133 32.344 20.938 1 87 292 VAL A C 1
ATOM 2268 O O . VAL A 1 292 ? -10.258 31.469 20.859 1 87 292 VAL A O 1
ATOM 2271 N N . PRO A 1 293 ? -12.398 32.125 21.062 1 86.12 293 PRO A N 1
ATOM 2272 C CA . PRO A 1 293 ? -12.789 30.719 20.828 1 86.12 293 PRO A CA 1
ATOM 2273 C C . PRO A 1 293 ? -12.359 30.203 19.453 1 86.12 293 PRO A C 1
ATOM 2275 O O . PRO A 1 293 ? -12.43 30.938 18.469 1 86.12 293 PRO A O 1
ATOM 2278 N N . THR A 1 294 ? -11.844 29 19.5 1 86.69 294 THR A N 1
ATOM 2279 C CA . THR A 1 294 ? -11.406 28.406 18.25 1 86.69 294 THR A CA 1
ATOM 2280 C C . THR A 1 294 ? -12.555 27.672 17.562 1 86.69 294 THR A C 1
ATOM 2282 O O . THR A 1 294 ? -12.672 26.453 17.688 1 86.69 294 THR A O 1
ATOM 2285 N N . ASN A 1 295 ? -13.406 28.344 16.906 1 93.06 295 ASN A N 1
ATOM 2286 C CA . ASN A 1 295 ? -14.531 27.812 16.141 1 93.06 295 ASN A CA 1
ATOM 2287 C C . ASN A 1 295 ? -14.594 28.406 14.742 1 93.06 295 ASN A C 1
ATOM 2289 O O . ASN A 1 295 ? -13.625 29.016 14.281 1 93.06 295 ASN A O 1
ATOM 2293 N N . HIS A 1 296 ? -15.633 28.156 14.109 1 95.31 296 HIS A N 1
ATOM 2294 C CA . HIS A 1 296 ? -15.766 28.609 12.727 1 95.31 296 HIS A CA 1
ATOM 2295 C C . HIS A 1 296 ? -15.625 30.125 12.625 1 95.31 296 HIS A C 1
ATOM 2297 O O . HIS A 1 296 ? -15.18 30.641 11.594 1 95.31 296 HIS A O 1
ATOM 2303 N N . GLY A 1 297 ? -16.062 30.844 13.609 1 95.5 297 GLY A N 1
ATOM 2304 C CA . GLY A 1 297 ? -15.891 32.281 13.625 1 95.5 297 GLY A CA 1
ATOM 2305 C C . GLY A 1 297 ? -14.445 32.719 13.445 1 95.5 297 GLY A C 1
ATOM 2306 O O . GLY A 1 297 ? -14.148 33.562 12.609 1 95.5 297 GLY A O 1
ATOM 2307 N N . PHE A 1 298 ? -13.602 32.156 14.219 1 94.56 298 PHE A N 1
ATOM 2308 C CA . PHE A 1 298 ? -12.18 32.438 14.07 1 94.56 298 PHE A CA 1
ATOM 2309 C C . PHE A 1 298 ? -11.672 31.984 12.703 1 94.56 298 PHE A C 1
ATOM 2311 O O . PHE A 1 298 ? -10.961 32.719 12.031 1 94.56 298 PHE A O 1
ATOM 2318 N N . TYR A 1 299 ? -12.023 30.734 12.25 1 95.38 299 TYR A N 1
ATOM 2319 C CA . TYR A 1 299 ? -11.531 30.203 10.992 1 95.38 299 TYR A CA 1
ATOM 2320 C C . TYR A 1 299 ? -11.969 31.062 9.82 1 95.38 299 TYR A C 1
ATOM 2322 O O . TYR A 1 299 ? -11.25 31.172 8.82 1 95.38 299 TYR A O 1
ATOM 2330 N N . SER A 1 300 ? -13.07 31.734 9.969 1 95.56 300 SER A N 1
ATOM 2331 C CA . SER A 1 300 ? -13.648 32.5 8.867 1 95.56 300 SER A CA 1
ATOM 2332 C C . SER A 1 300 ? -12.867 33.781 8.625 1 95.56 300 SER A C 1
ATOM 2334 O O . SER A 1 300 ? -13 34.406 7.57 1 95.56 300 SER A O 1
ATOM 2336 N N . VAL A 1 301 ? -12.039 34.188 9.586 1 96.94 301 VAL A N 1
ATOM 2337 C CA . VAL A 1 301 ? -11.352 35.469 9.43 1 96.94 301 VAL A CA 1
ATOM 2338 C C . VAL A 1 301 ? -9.938 35.25 8.906 1 96.94 301 VAL A C 1
ATOM 2340 O O . VAL A 1 301 ? -9.18 36.188 8.703 1 96.94 301 VAL A O 1
ATOM 2343 N N . VAL A 1 302 ? -9.531 34.031 8.695 1 97.31 302 VAL A N 1
ATOM 2344 C CA . VAL A 1 302 ? -8.234 33.656 8.133 1 97.31 302 VAL A CA 1
ATOM 2345 C C . VAL A 1 302 ? -8.43 33.094 6.73 1 97.31 302 VAL A C 1
ATOM 2347 O O . VAL A 1 302 ? -9.031 32.031 6.566 1 97.31 302 VAL A O 1
ATOM 2350 N N . GLU A 1 303 ? -8.031 33.75 5.754 1 97.81 303 GLU A N 1
ATOM 2351 C CA . GLU A 1 303 ? -8.062 33.281 4.371 1 97.81 303 GLU A CA 1
ATOM 2352 C C . GLU A 1 303 ? -6.676 32.844 3.914 1 97.81 303 GLU A C 1
ATOM 2354 O O . GLU A 1 303 ? -5.676 33.469 4.219 1 97.81 303 GLU A O 1
ATOM 2359 N N . VAL A 1 304 ? -6.613 31.688 3.277 1 98.31 304 VAL A N 1
ATOM 2360 C CA . VAL A 1 304 ? -5.34 31.172 2.791 1 98.31 304 VAL A CA 1
ATOM 2361 C C . VAL A 1 304 ? -5.41 30.969 1.278 1 98.31 304 VAL A C 1
ATOM 2363 O O . VAL A 1 304 ? -6.352 30.359 0.772 1 98.31 304 VAL A O 1
ATOM 2366 N N . GLU A 1 305 ? -4.52 31.547 0.606 1 98.5 305 GLU A N 1
ATOM 2367 C CA . GLU A 1 305 ? -4.32 31.297 -0.819 1 98.5 305 GLU A CA 1
ATOM 2368 C C . GLU A 1 305 ? -3.031 30.531 -1.069 1 98.5 305 GLU A C 1
ATOM 2370 O O . GLU A 1 305 ? -1.936 31.016 -0.803 1 98.5 305 GLU A O 1
ATOM 2375 N N . ALA A 1 306 ? -3.131 29.359 -1.438 1 98.56 306 ALA A N 1
ATOM 2376 C CA . ALA A 1 306 ? -2.018 28.469 -1.774 1 98.56 306 ALA A CA 1
ATOM 2377 C C . ALA A 1 306 ? -2.164 27.922 -3.189 1 98.56 306 ALA A C 1
ATOM 2379 O O . ALA A 1 306 ? -3.053 27.109 -3.455 1 98.56 306 ALA A O 1
ATOM 2380 N N . PRO A 1 307 ? -1.317 28.297 -4.121 1 98.56 307 PRO A N 1
ATOM 2381 C CA . PRO A 1 307 ? -1.453 27.812 -5.5 1 98.56 307 PRO A CA 1
ATOM 2382 C C . PRO A 1 307 ? -1.333 26.297 -5.617 1 98.56 307 PRO A C 1
ATOM 2384 O O . PRO A 1 307 ? -0.492 25.688 -4.953 1 98.56 307 PRO A O 1
ATOM 2387 N N . LEU A 1 308 ? -2.219 25.766 -6.469 1 98.12 308 LEU A N 1
ATOM 2388 C CA . LEU A 1 308 ? -2.17 24.328 -6.727 1 98.12 308 LEU A CA 1
ATOM 2389 C C . LEU A 1 308 ? -0.854 23.938 -7.391 1 98.12 308 LEU A C 1
ATOM 2391 O O . LEU A 1 308 ? -0.37 24.641 -8.281 1 98.12 308 LEU A O 1
ATOM 2395 N N . GLY A 1 309 ? -0.252 22.828 -7.004 1 97.88 309 GLY A N 1
ATOM 2396 C CA . GLY A 1 309 ? 0.993 22.344 -7.586 1 97.88 309 GLY A CA 1
ATOM 2397 C C . GLY A 1 309 ? 2.225 22.859 -6.859 1 97.88 309 GLY A C 1
ATOM 2398 O O . GLY A 1 309 ? 3.318 22.891 -7.426 1 97.88 309 GLY A O 1
ATOM 2399 N N . THR A 1 310 ? 2.027 23.312 -5.645 1 98.62 310 THR A N 1
ATOM 2400 C CA . THR A 1 310 ? 3.137 23.75 -4.805 1 98.62 310 THR A CA 1
ATOM 2401 C C . THR A 1 310 ? 3.299 22.828 -3.604 1 98.62 310 THR A C 1
ATOM 2403 O O . THR A 1 310 ? 2.438 21.984 -3.344 1 98.62 310 THR A O 1
ATOM 2406 N N . ILE A 1 311 ? 4.387 23.016 -2.822 1 98.62 311 ILE A N 1
ATOM 2407 C CA . ILE A 1 311 ? 4.648 22.156 -1.671 1 98.62 311 ILE A CA 1
ATOM 2408 C C . ILE A 1 311 ? 3.652 22.469 -0.558 1 98.62 311 ILE A C 1
ATOM 2410 O O . ILE A 1 311 ? 3.549 21.734 0.42 1 98.62 311 ILE A O 1
ATOM 2414 N N . VAL A 1 312 ? 2.828 23.516 -0.764 1 98.88 312 VAL A N 1
ATOM 2415 C CA . VAL A 1 312 ? 1.853 23.875 0.263 1 98.88 312 VAL A CA 1
ATOM 2416 C C . VAL A 1 312 ? 0.441 23.578 -0.247 1 98.88 312 VAL A C 1
ATOM 2418 O O . VAL A 1 312 ? -0.544 23.953 0.393 1 98.88 312 VAL A O 1
ATOM 2421 N N . ASN A 1 313 ? 0.255 23.047 -1.36 1 98.75 313 ASN A N 1
ATOM 2422 C CA . ASN A 1 313 ? -0.998 22.641 -1.985 1 98.75 313 ASN A CA 1
ATOM 2423 C C . ASN A 1 313 ? -0.754 21.75 -3.203 1 98.75 313 ASN A C 1
ATOM 2425 O O . ASN A 1 313 ? -0.984 22.172 -4.34 1 98.75 313 ASN A O 1
ATOM 2429 N N . PRO A 1 314 ? -0.414 20.5 -2.943 1 98.38 314 PRO A N 1
ATOM 2430 C CA . PRO A 1 314 ? -0.006 19.609 -4.035 1 98.38 314 PRO A CA 1
ATOM 2431 C C . PRO A 1 314 ? -1.195 19 -4.77 1 98.38 314 PRO A C 1
ATOM 2433 O O . PRO A 1 314 ? -2.334 19.109 -4.309 1 98.38 314 PRO A O 1
ATOM 2436 N N . VAL A 1 315 ? -0.873 18.422 -5.895 1 96.56 315 VAL A N 1
ATOM 2437 C CA . VAL A 1 315 ? -1.845 17.672 -6.672 1 96.56 315 VAL A CA 1
ATOM 2438 C C . VAL A 1 315 ? -1.676 16.172 -6.395 1 96.56 315 VAL A C 1
ATOM 2440 O O . VAL A 1 315 ? -0.556 15.656 -6.395 1 96.56 315 VAL A O 1
ATOM 2443 N N . LYS A 1 316 ? -2.77 15.516 -6.102 1 94.5 316 LYS A N 1
ATOM 2444 C CA . LYS A 1 316 ? -2.779 14.062 -5.934 1 94.5 316 LYS A CA 1
ATOM 2445 C C . LYS A 1 316 ? -2.244 13.367 -7.184 1 94.5 316 LYS A C 1
ATOM 2447 O O . LYS A 1 316 ? -2.516 13.797 -8.305 1 94.5 316 LYS A O 1
ATOM 2452 N N . PRO A 1 317 ? -1.396 12.391 -7.051 1 94.75 317 PRO A N 1
ATOM 2453 C CA . PRO A 1 317 ? -1.15 11.547 -5.883 1 94.75 317 PRO A CA 1
ATOM 2454 C C . PRO A 1 317 ? 0.184 11.844 -5.203 1 94.75 317 PRO A C 1
ATOM 2456 O O . PRO A 1 317 ? 0.87 10.93 -4.742 1 94.75 317 PRO A O 1
ATOM 2459 N N . ALA A 1 318 ? 0.642 13.086 -5.18 1 96.31 318 ALA A N 1
ATOM 2460 C CA . ALA A 1 318 ? 1.895 13.445 -4.523 1 96.31 318 ALA A CA 1
ATOM 2461 C C . ALA A 1 318 ? 1.922 12.953 -3.082 1 96.31 318 ALA A C 1
ATOM 2463 O O . ALA A 1 318 ? 0.899 12.969 -2.393 1 96.31 318 ALA A O 1
ATOM 2464 N N . ALA A 1 319 ? 3.107 12.469 -2.633 1 97.12 319 ALA A N 1
ATOM 2465 C CA . ALA A 1 319 ? 3.279 12.078 -1.238 1 97.12 319 ALA A CA 1
ATOM 2466 C C . ALA A 1 319 ? 3.16 13.281 -0.307 1 97.12 319 ALA A C 1
ATOM 2468 O O . ALA A 1 319 ? 3.537 14.391 -0.673 1 97.12 319 ALA A O 1
ATOM 2469 N N . VAL A 1 320 ? 2.66 13.031 0.944 1 98.38 320 VAL A N 1
ATOM 2470 C CA . VAL A 1 320 ? 2.318 14.203 1.753 1 98.38 320 VAL A CA 1
ATOM 2471 C C . VAL A 1 320 ? 2.672 13.938 3.215 1 98.38 320 VAL A C 1
ATOM 2473 O O . VAL A 1 320 ? 2.357 14.742 4.094 1 98.38 320 VAL A O 1
ATOM 2476 N N . GLY A 1 321 ? 3.305 12.828 3.537 1 97.5 321 GLY A N 1
ATOM 2477 C CA . GLY A 1 321 ? 3.586 12.453 4.914 1 97.5 321 GLY A CA 1
ATOM 2478 C C . GLY A 1 321 ? 4.352 13.516 5.68 1 97.5 321 GLY A C 1
ATOM 2479 O O . GLY A 1 321 ? 3.938 13.93 6.762 1 97.5 321 GLY A O 1
ATOM 2480 N N . ALA A 1 322 ? 5.43 13.984 5.121 1 97.44 322 ALA A N 1
ATOM 2481 C CA . ALA A 1 322 ? 6.297 14.961 5.77 1 97.44 322 ALA A CA 1
ATOM 2482 C C . ALA A 1 322 ? 5.711 16.375 5.66 1 97.44 322 ALA A C 1
ATOM 2484 O O . ALA A 1 322 ? 6.121 17.281 6.383 1 97.44 322 ALA A O 1
ATOM 2485 N N . GLY A 1 323 ? 4.805 16.562 4.734 1 97.75 323 GLY A N 1
ATOM 2486 C CA . GLY A 1 323 ? 4.117 17.844 4.668 1 97.75 323 GLY A CA 1
ATOM 2487 C C . GLY A 1 323 ? 3.402 18.203 5.957 1 97.75 323 GLY A C 1
ATOM 2488 O O . GLY A 1 323 ? 3.473 19.344 6.41 1 97.75 323 GLY A O 1
ATOM 2489 N N . ASN A 1 324 ? 2.744 17.172 6.465 1 94.69 324 ASN A N 1
ATOM 2490 C CA . ASN A 1 324 ? 2.051 17.312 7.738 1 94.69 324 ASN A CA 1
ATOM 2491 C C . ASN A 1 324 ? 3.027 17.578 8.883 1 94.69 324 ASN A C 1
ATOM 2493 O O . ASN A 1 324 ? 2.703 18.312 9.812 1 94.69 324 ASN A O 1
ATOM 2497 N N . LEU A 1 325 ? 4.172 17.125 8.75 1 94.94 325 LEU A N 1
ATOM 2498 C CA . LEU A 1 325 ? 5.117 17.078 9.867 1 94.94 325 LEU A CA 1
ATOM 2499 C C . LEU A 1 325 ? 6.09 18.234 9.805 1 94.94 325 LEU A C 1
ATOM 2501 O O . LEU A 1 325 ? 6.266 18.953 10.797 1 94.94 325 LEU A O 1
ATOM 2505 N N . GLU A 1 326 ? 6.66 18.453 8.656 1 97.62 326 GLU A N 1
ATOM 2506 C CA . GLU A 1 326 ? 7.777 19.375 8.547 1 97.62 326 GLU A CA 1
ATOM 2507 C C . GLU A 1 326 ? 7.375 20.641 7.781 1 97.62 326 GLU A C 1
ATOM 2509 O O . GLU A 1 326 ? 7.715 21.75 8.18 1 97.62 326 GLU A O 1
ATOM 2514 N N . THR A 1 327 ? 6.719 20.453 6.672 1 98.38 327 THR A N 1
ATOM 2515 C CA . THR A 1 327 ? 6.285 21.625 5.914 1 98.38 327 THR A CA 1
ATOM 2516 C C . THR A 1 327 ? 5.316 22.469 6.734 1 98.38 327 THR A C 1
ATOM 2518 O O . THR A 1 327 ? 5.328 23.703 6.648 1 98.38 327 THR A O 1
ATOM 2521 N N . SER A 1 328 ? 4.449 21.812 7.492 1 97.62 328 SER A N 1
ATOM 2522 C CA . SER A 1 328 ? 3.545 22.547 8.383 1 97.62 328 SER A CA 1
ATOM 2523 C C . SER A 1 328 ? 4.316 23.469 9.32 1 97.62 328 SER A C 1
ATOM 2525 O O . SER A 1 328 ? 3.928 24.625 9.516 1 97.62 328 SER A O 1
ATOM 2527 N N . GLN A 1 329 ? 5.402 23 9.891 1 97.5 329 GLN A N 1
ATOM 2528 C CA . GLN A 1 329 ? 6.246 23.797 10.773 1 97.5 329 GLN A CA 1
ATOM 2529 C C . GLN A 1 329 ? 6.812 25.016 10.047 1 97.5 329 GLN A C 1
ATOM 2531 O O . GLN A 1 329 ? 6.859 26.109 10.609 1 97.5 329 GLN A O 1
ATOM 2536 N N . ARG A 1 330 ? 7.211 24.766 8.844 1 98.38 330 ARG A N 1
ATOM 2537 C CA . ARG A 1 330 ? 7.848 25.828 8.086 1 98.38 330 ARG A CA 1
ATOM 2538 C C . ARG A 1 330 ? 6.828 26.891 7.668 1 98.38 330 ARG A C 1
ATOM 2540 O O . ARG A 1 330 ? 7.145 28.078 7.613 1 98.38 330 ARG A O 1
ATOM 2547 N N . VAL A 1 331 ? 5.637 26.422 7.309 1 98.44 331 VAL A N 1
ATOM 2548 C CA . VAL A 1 331 ? 4.562 27.375 7.004 1 98.44 331 VAL A CA 1
ATOM 2549 C C . VAL A 1 331 ? 4.281 28.25 8.219 1 98.44 331 VAL A C 1
ATOM 2551 O O . VAL A 1 331 ? 4.191 29.469 8.109 1 98.44 331 VAL A O 1
ATOM 2554 N N . ALA A 1 332 ? 4.133 27.656 9.398 1 97.88 332 ALA A N 1
ATOM 2555 C CA . ALA A 1 332 ? 3.908 28.406 10.625 1 97.88 332 ALA A CA 1
ATOM 2556 C C . ALA A 1 332 ? 5.02 29.422 10.859 1 97.88 332 ALA A C 1
ATOM 2558 O O . ALA A 1 332 ? 4.754 30.578 11.188 1 97.88 332 ALA A O 1
ATOM 2559 N N . ASP A 1 333 ? 6.258 29 10.672 1 98.19 333 ASP A N 1
ATOM 2560 C CA . ASP A 1 333 ? 7.41 29.875 10.875 1 98.19 333 ASP A CA 1
ATOM 2561 C C . ASP A 1 333 ? 7.367 31.078 9.922 1 98.19 333 ASP A C 1
ATOM 2563 O O . ASP A 1 333 ? 7.68 32.188 10.32 1 98.19 333 ASP A O 1
ATOM 2567 N N . ALA A 1 334 ? 7.066 30.781 8.68 1 98.62 334 ALA A N 1
ATOM 2568 C CA . ALA A 1 334 ? 6.996 31.859 7.695 1 98.62 334 ALA A CA 1
ATOM 2569 C C . ALA A 1 334 ? 5.918 32.875 8.07 1 98.62 334 ALA A C 1
ATOM 2571 O O . ALA A 1 334 ? 6.121 34.062 7.941 1 98.62 334 ALA A O 1
ATOM 2572 N N . VAL A 1 335 ? 4.785 32.375 8.477 1 98.56 335 VAL A N 1
ATOM 2573 C CA . VAL A 1 335 ? 3.693 33.25 8.867 1 98.56 335 VAL A CA 1
ATOM 2574 C C . VAL A 1 335 ? 4.082 34.062 10.109 1 98.56 335 VAL A C 1
ATOM 2576 O O . VAL A 1 335 ? 3.814 35.25 10.203 1 98.56 335 VAL A O 1
ATOM 2579 N N . PHE A 1 336 ? 4.707 33.438 11.094 1 98.31 336 PHE A N 1
ATOM 2580 C CA . PHE A 1 336 ? 5.191 34.125 12.281 1 98.31 336 PHE A CA 1
ATOM 2581 C C . PHE A 1 336 ? 6.168 35.219 11.906 1 98.31 336 PHE A C 1
ATOM 2583 O O . PHE A 1 336 ? 6.141 36.312 12.484 1 98.31 336 PHE A O 1
ATOM 2590 N N . MET A 1 337 ? 7.047 34.906 10.977 1 98.31 337 MET A N 1
ATOM 2591 C CA . MET A 1 337 ? 8.008 35.875 10.523 1 98.31 337 MET A CA 1
ATOM 2592 C C . MET A 1 337 ? 7.301 37.094 9.922 1 98.31 337 MET A C 1
ATOM 2594 O O . MET A 1 337 ? 7.68 38.25 10.195 1 98.31 337 MET A O 1
ATOM 2598 N N . ALA A 1 338 ? 6.316 36.844 9.133 1 98.62 338 ALA A N 1
ATOM 2599 C CA . ALA A 1 338 ? 5.527 37.938 8.57 1 98.62 338 ALA A CA 1
ATOM 2600 C C . ALA A 1 338 ? 4.812 38.719 9.664 1 98.62 338 ALA A C 1
ATOM 2602 O O . ALA A 1 338 ? 4.773 39.969 9.633 1 98.62 338 ALA A O 1
ATOM 2603 N N . LEU A 1 339 ? 4.211 38.031 10.57 1 98.25 339 LEU A N 1
ATOM 2604 C CA . LEU A 1 339 ? 3.512 38.656 11.688 1 98.25 339 LEU A CA 1
ATOM 2605 C C . LEU A 1 339 ? 4.465 39.5 12.516 1 98.25 339 LEU A C 1
ATOM 2607 O O . LEU A 1 339 ? 4.07 40.531 13.047 1 98.25 339 LEU A O 1
ATOM 2611 N N . SER A 1 340 ? 5.723 39.062 12.664 1 97.88 340 SER A N 1
ATOM 2612 C CA . SER A 1 340 ? 6.699 39.812 13.453 1 97.88 340 SER A CA 1
ATOM 2613 C C . SER A 1 340 ? 6.977 41.188 12.836 1 97.88 340 SER A C 1
ATOM 2615 O O . SER A 1 340 ? 7.316 42.125 13.547 1 97.88 340 SER A O 1
ATOM 2617 N N . ARG A 1 341 ? 6.816 41.281 11.578 1 97.06 341 ARG A N 1
ATOM 2618 C CA . ARG A 1 341 ? 6.965 42.562 10.891 1 97.06 341 ARG A CA 1
ATOM 2619 C C . ARG A 1 341 ? 5.766 43.469 11.156 1 97.06 341 ARG A C 1
ATOM 2621 O O . ARG A 1 341 ? 5.914 44.688 11.25 1 97.06 341 ARG A O 1
ATOM 2628 N N . ALA A 1 342 ? 4.664 42.875 11.227 1 96 342 ALA A N 1
ATOM 2629 C CA . ALA A 1 342 ? 3.43 43.594 11.5 1 96 342 ALA A CA 1
ATOM 2630 C C . ALA A 1 342 ? 3.338 44 12.969 1 96 342 ALA A C 1
ATOM 2632 O O . ALA A 1 342 ? 2.787 45.031 13.297 1 96 342 ALA A O 1
ATOM 2633 N N . LEU A 1 343 ? 3.824 43.125 13.781 1 96.44 343 LEU A N 1
ATOM 2634 C CA . LEU A 1 343 ? 3.637 43.281 15.219 1 96.44 343 LEU A CA 1
ATOM 2635 C C . LEU A 1 343 ? 4.973 43.219 15.953 1 96.44 343 LEU A C 1
ATOM 2637 O O . LEU A 1 343 ? 5.199 42.281 16.75 1 96.44 343 LEU A O 1
ATOM 2641 N N . PRO A 1 344 ? 5.801 44.188 15.727 1 93.81 344 PRO A N 1
ATOM 2642 C CA . PRO A 1 344 ? 7.086 44.188 16.438 1 93.81 344 PRO A CA 1
ATOM 2643 C C . PRO A 1 344 ? 6.922 44.094 17.953 1 93.81 344 PRO A C 1
ATOM 2645 O O . PRO A 1 344 ? 6.031 44.719 18.531 1 93.81 344 PRO A O 1
ATOM 2648 N N . GLY A 1 345 ? 7.707 43.156 18.547 1 94.31 345 GLY A N 1
ATOM 2649 C CA . GLY A 1 345 ? 7.719 43 20 1 94.31 345 GLY A CA 1
ATOM 2650 C C . GLY A 1 345 ? 6.668 42.062 20.516 1 94.31 345 GLY A C 1
ATOM 2651 O O . GLY A 1 345 ? 6.461 41.938 21.719 1 94.31 345 GLY A O 1
ATOM 2652 N N . ARG A 1 346 ? 5.996 41.375 19.656 1 94.81 346 ARG A N 1
ATOM 2653 C CA . ARG A 1 346 ? 4.906 40.531 20.109 1 94.81 346 ARG A CA 1
ATOM 2654 C C . ARG A 1 346 ? 5.145 39.062 19.734 1 94.81 346 ARG A C 1
ATOM 2656 O O . ARG A 1 346 ? 4.605 38.156 20.375 1 94.81 346 ARG A O 1
ATOM 2663 N N . ILE A 1 347 ? 5.91 38.875 18.672 1 97.12 347 ILE A N 1
ATOM 2664 C CA . ILE A 1 347 ? 6.094 37.531 18.125 1 97.12 347 ILE A CA 1
ATOM 2665 C C . ILE A 1 347 ? 7.426 36.969 18.594 1 97.12 347 ILE A C 1
ATOM 2667 O O . ILE A 1 347 ? 8.453 37.656 18.578 1 97.12 347 ILE A O 1
ATOM 2671 N N . PRO A 1 348 ? 7.434 35.75 19.062 1 97.38 348 PRO A N 1
ATOM 2672 C CA . PRO A 1 348 ? 8.703 35.125 19.453 1 97.38 348 PRO A CA 1
ATOM 2673 C C . PRO A 1 348 ? 9.586 34.781 18.25 1 97.38 348 PRO A C 1
ATOM 2675 O O . PRO A 1 348 ? 9.109 34.75 17.125 1 97.38 348 PRO A O 1
ATOM 2678 N N . ALA A 1 349 ? 10.906 34.594 18.578 1 98.38 349 ALA A N 1
ATOM 2679 C CA . ALA A 1 349 ? 11.805 34.031 17.562 1 98.38 349 ALA A CA 1
ATOM 2680 C C . ALA A 1 349 ? 11.398 32.625 17.172 1 98.38 349 ALA A C 1
ATOM 2682 O O . ALA A 1 349 ? 10.453 32.062 17.719 1 98.38 349 ALA A O 1
ATOM 2683 N N . ALA A 1 350 ? 12.086 32.125 16.188 1 98.31 350 ALA A N 1
ATOM 2684 C CA . ALA A 1 350 ? 11.742 30.812 15.664 1 98.31 350 ALA A CA 1
ATOM 2685 C C . ALA A 1 350 ? 12.031 29.719 16.688 1 98.31 350 ALA A C 1
ATOM 2687 O O . ALA A 1 350 ? 13.07 29.75 17.359 1 98.31 350 ALA A O 1
ATOM 2688 N N . GLY A 1 351 ? 11.07 28.812 16.922 1 97.56 351 GLY A N 1
ATOM 2689 C CA . GLY A 1 351 ? 11.352 27.609 17.688 1 97.56 351 GLY A CA 1
ATOM 2690 C C . GLY A 1 351 ? 12.148 26.578 16.906 1 97.56 351 GLY A C 1
ATOM 2691 O O . GLY A 1 351 ? 12.656 26.875 15.812 1 97.56 351 GLY A O 1
ATOM 2692 N N . SER A 1 352 ? 12.281 25.422 17.453 1 97.19 352 SER A N 1
ATOM 2693 C CA . SER A 1 352 ? 13.078 24.359 16.828 1 97.19 352 SER A CA 1
ATOM 2694 C C . SER A 1 352 ? 12.695 24.172 15.367 1 97.19 352 SER A C 1
ATOM 2696 O O . SER A 1 352 ? 13.555 23.906 14.523 1 97.19 352 SER A O 1
ATOM 2698 N N . GLY A 1 353 ? 11.328 24.281 15.102 1 96.5 353 GLY A N 1
ATOM 2699 C CA . GLY A 1 353 ? 10.891 24.297 13.711 1 96.5 353 GLY A CA 1
ATOM 2700 C C . GLY A 1 353 ? 10.82 22.906 13.094 1 96.5 353 GLY A C 1
ATOM 2701 O O . GLY A 1 353 ? 10.82 22.781 11.867 1 96.5 353 GLY A O 1
ATOM 2702 N N . THR A 1 354 ? 10.844 21.875 13.805 1 96.94 354 THR A N 1
ATOM 2703 C CA . THR A 1 354 ? 10.719 20.484 13.359 1 96.94 354 THR A CA 1
ATOM 2704 C C . THR A 1 354 ? 10.008 19.641 14.414 1 96.94 354 THR A C 1
ATOM 2706 O O . THR A 1 354 ? 10.141 19.891 15.609 1 96.94 354 THR A O 1
ATOM 2709 N N . MET A 1 355 ? 9.219 18.688 13.898 1 94.94 355 MET A N 1
ATOM 2710 C CA . MET A 1 355 ? 8.641 17.719 14.82 1 94.94 355 MET A CA 1
ATOM 2711 C C . MET A 1 355 ? 9.641 16.609 15.148 1 94.94 355 MET A C 1
ATOM 2713 O O . MET A 1 355 ? 9.484 15.898 16.141 1 94.94 355 MET A O 1
ATOM 2717 N N . MET A 1 356 ? 10.727 16.547 14.406 1 96.56 356 MET A N 1
ATOM 2718 C CA . MET A 1 356 ? 11.758 15.523 14.578 1 96.56 356 MET A CA 1
ATOM 2719 C C . MET A 1 356 ? 11.133 14.141 14.734 1 96.56 356 MET A C 1
ATOM 2721 O O . MET A 1 356 ? 11.188 13.555 15.82 1 96.56 356 MET A O 1
ATOM 2725 N N . ASN A 1 357 ? 10.617 13.602 13.609 1 96.25 357 ASN A N 1
ATOM 2726 C CA . ASN A 1 357 ? 9.922 12.32 13.609 1 96.25 357 ASN A CA 1
ATOM 2727 C C . ASN A 1 357 ? 10.898 11.148 13.547 1 96.25 357 ASN A C 1
ATOM 2729 O O . ASN A 1 357 ? 11.734 11.086 12.648 1 96.25 357 ASN A O 1
ATOM 2733 N N . VAL A 1 358 ? 10.727 10.32 14.492 1 95.5 358 VAL A N 1
ATOM 2734 C CA . VAL A 1 358 ? 11.539 9.109 14.555 1 95.5 358 VAL A CA 1
ATOM 2735 C C . VAL A 1 358 ? 10.641 7.875 14.484 1 95.5 358 VAL A C 1
ATOM 2737 O O . VAL A 1 358 ? 9.812 7.656 15.367 1 95.5 358 VAL A O 1
ATOM 2740 N N . MET A 1 359 ? 10.773 7.137 13.398 1 95.25 359 MET A N 1
ATOM 2741 C CA . MET A 1 359 ? 10.047 5.883 13.227 1 95.25 359 MET A CA 1
ATOM 2742 C C . MET A 1 359 ? 11 4.695 13.203 1 95.25 359 MET A C 1
ATOM 2744 O O . MET A 1 359 ? 11.984 4.703 12.461 1 95.25 359 MET A O 1
ATOM 2748 N N . ILE A 1 360 ? 10.703 3.742 13.992 1 95.12 360 ILE A N 1
ATOM 2749 C CA . ILE A 1 360 ? 11.523 2.533 14 1 95.12 360 ILE A CA 1
ATOM 2750 C C . ILE A 1 360 ? 10.625 1.306 14.125 1 95.12 360 ILE A C 1
ATOM 2752 O O . ILE A 1 360 ? 9.578 1.359 14.773 1 95.12 360 ILE A O 1
ATOM 2756 N N . GLY A 1 361 ? 10.945 0.283 13.438 1 93.88 361 GLY A N 1
ATOM 2757 C CA . GLY A 1 361 ? 10.164 -0.94 13.516 1 93.88 361 GLY A CA 1
ATOM 2758 C C . GLY A 1 361 ? 10.797 -2.102 12.773 1 93.88 361 GLY A C 1
ATOM 2759 O O . GLY A 1 361 ? 11.883 -1.963 12.203 1 93.88 361 GLY A O 1
ATOM 2760 N N . GLY A 1 362 ? 10.117 -3.193 12.812 1 90.12 362 GLY A N 1
ATOM 2761 C CA . GLY A 1 362 ? 10.555 -4.441 12.203 1 90.12 362 GLY A CA 1
ATOM 2762 C C . GLY A 1 362 ? 9.844 -5.66 12.766 1 90.12 362 GLY A C 1
ATOM 2763 O O . GLY A 1 362 ? 8.672 -5.586 13.141 1 90.12 362 GLY A O 1
ATOM 2764 N N . VAL A 1 363 ? 10.484 -6.738 12.594 1 86.38 363 VAL A N 1
ATOM 2765 C CA . VAL A 1 363 ? 9.945 -7.98 13.141 1 86.38 363 VAL A CA 1
ATOM 2766 C C . VAL A 1 363 ? 10.797 -8.438 14.32 1 86.38 363 VAL A C 1
ATOM 2768 O O . VAL A 1 363 ? 12.031 -8.453 14.234 1 86.38 363 VAL A O 1
ATOM 2771 N N . TRP A 1 364 ? 10.234 -8.617 15.508 1 87.94 364 TRP A N 1
ATOM 2772 C CA . TRP A 1 364 ? 10.883 -9.062 16.734 1 87.94 364 TRP A CA 1
ATOM 2773 C C . TRP A 1 364 ? 10.094 -10.195 17.391 1 87.94 364 TRP A C 1
ATOM 2775 O O . TRP A 1 364 ? 8.906 -10.031 17.703 1 87.94 364 TRP A O 1
ATOM 2785 N N . ARG A 1 365 ? 10.656 -11.32 17.562 1 82.06 365 ARG A N 1
ATOM 2786 C CA . ARG A 1 365 ? 10.023 -12.5 18.141 1 82.06 365 ARG A CA 1
ATOM 2787 C C . ARG A 1 365 ? 8.773 -12.891 17.344 1 82.06 365 ARG A C 1
ATOM 2789 O O . ARG A 1 365 ? 7.719 -13.141 17.938 1 82.06 365 ARG A O 1
ATOM 2796 N N . GLY A 1 366 ? 8.844 -12.75 16 1 76.5 366 GLY A N 1
ATOM 2797 C CA . GLY A 1 366 ? 7.785 -13.203 15.117 1 76.5 366 GLY A CA 1
ATOM 2798 C C . GLY A 1 366 ? 6.648 -12.211 14.984 1 76.5 366 GLY A C 1
ATOM 2799 O O . GLY A 1 366 ? 5.652 -12.484 14.305 1 76.5 366 GLY A O 1
ATOM 2800 N N . ARG A 1 367 ? 6.824 -11.094 15.523 1 82.31 367 ARG A N 1
ATOM 2801 C CA . ARG A 1 367 ? 5.742 -10.117 15.5 1 82.31 367 ARG A CA 1
ATOM 2802 C C . ARG A 1 367 ? 6.227 -8.781 14.961 1 82.31 367 ARG A C 1
ATOM 2804 O O . ARG A 1 367 ? 7.336 -8.344 15.273 1 82.31 367 ARG A O 1
ATOM 2811 N N . TYR A 1 368 ? 5.379 -8.211 14.141 1 87.12 368 TYR A N 1
ATOM 2812 C CA . TYR A 1 368 ? 5.664 -6.867 13.648 1 87.12 368 TYR A CA 1
ATOM 2813 C C . TYR A 1 368 ? 5.461 -5.832 14.742 1 87.12 368 TYR A C 1
ATOM 2815 O O . TYR A 1 368 ? 4.527 -5.941 15.547 1 87.12 368 TYR A O 1
ATOM 2823 N N . TRP A 1 369 ? 6.387 -4.898 14.797 1 87.81 369 TRP A N 1
ATOM 2824 C CA . TRP A 1 369 ? 6.258 -3.777 15.727 1 87.81 369 TRP A CA 1
ATOM 2825 C C . TRP A 1 369 ? 6.652 -2.467 15.055 1 87.81 369 TRP A C 1
ATOM 2827 O O . TRP A 1 369 ? 7.414 -2.461 14.086 1 87.81 369 TRP A O 1
ATOM 2837 N N . SER A 1 370 ? 6.055 -1.471 15.516 1 90.25 370 SER A N 1
ATOM 2838 C CA . SER A 1 370 ? 6.344 -0.126 15.031 1 90.25 370 SER A CA 1
ATOM 2839 C C . SER A 1 370 ? 6.266 0.9 16.156 1 90.25 370 SER A C 1
ATOM 2841 O O . SER A 1 370 ? 5.348 0.86 16.969 1 90.25 370 SER A O 1
ATOM 2843 N N . TYR A 1 371 ? 7.289 1.685 16.203 1 89 371 TYR A N 1
ATOM 2844 C CA . TYR A 1 371 ? 7.375 2.768 17.172 1 89 371 TYR A CA 1
ATOM 2845 C C . TYR A 1 371 ? 7.523 4.117 16.484 1 89 371 TYR A C 1
ATOM 2847 O O . TYR A 1 371 ? 8.312 4.254 15.539 1 89 371 TYR A O 1
ATOM 2855 N N . TYR A 1 372 ? 6.734 5.031 16.891 1 89.94 372 TYR A N 1
ATOM 2856 C CA . TYR A 1 372 ? 6.746 6.391 16.359 1 89.94 372 TYR A CA 1
ATOM 2857 C C . TYR A 1 372 ? 6.852 7.414 17.484 1 89.94 372 TYR A C 1
ATOM 2859 O O . TYR A 1 372 ? 6.137 7.32 18.484 1 89.94 372 TYR A O 1
ATOM 2867 N N . GLU A 1 373 ? 7.727 8.383 17.219 1 89.5 373 GLU A N 1
ATOM 2868 C CA . GLU A 1 373 ? 7.859 9.438 18.219 1 89.5 373 GLU A CA 1
ATOM 2869 C C . GLU A 1 373 ? 8.273 10.758 17.578 1 89.5 373 GLU A C 1
ATOM 2871 O O . GLU A 1 373 ? 9.039 10.773 16.609 1 89.5 373 GLU A O 1
ATOM 2876 N N . THR A 1 374 ? 7.711 11.805 18.094 1 93 374 THR A N 1
ATOM 2877 C CA . THR A 1 374 ? 8.219 13.141 17.828 1 93 374 THR A CA 1
ATOM 2878 C C . THR A 1 374 ? 9.047 13.656 19 1 93 374 THR A C 1
ATOM 2880 O O . THR A 1 374 ? 8.758 13.336 20.156 1 93 374 THR A O 1
ATOM 2883 N N . ILE A 1 375 ? 10.094 14.344 18.766 1 94.75 375 ILE A N 1
ATOM 2884 C CA . ILE A 1 375 ? 10.977 14.828 19.812 1 94.75 375 ILE A CA 1
ATOM 2885 C C . ILE A 1 375 ? 10.953 16.359 19.844 1 94.75 375 ILE A C 1
ATOM 2887 O O . ILE A 1 375 ? 11.258 17.016 18.844 1 94.75 375 ILE A O 1
ATOM 2891 N N . GLY A 1 376 ? 10.617 16.938 20.953 1 95 376 GLY A N 1
ATOM 2892 C CA . GLY A 1 376 ? 10.562 18.375 21.094 1 95 376 GLY A CA 1
ATOM 2893 C C . GLY A 1 376 ? 11.914 19.047 20.922 1 95 376 GLY A C 1
ATOM 2894 O O . GLY A 1 376 ? 12.922 18.359 20.688 1 95 376 GLY A O 1
ATOM 2895 N N . GLY A 1 377 ? 11.953 20.328 21.016 1 96.75 377 GLY A N 1
ATOM 2896 C CA . GLY A 1 377 ? 13.141 21.172 20.922 1 96.75 377 GLY A CA 1
ATOM 2897 C C . GLY A 1 377 ? 13.062 22.438 21.75 1 96.75 377 GLY A C 1
ATOM 2898 O O . GLY A 1 377 ? 12.523 22.422 22.859 1 96.75 377 GLY A O 1
ATOM 2899 N N . GLY A 1 378 ? 13.711 23.422 21.234 1 97.81 378 GLY A N 1
ATOM 2900 C CA . GLY A 1 378 ? 13.664 24.703 21.906 1 97.81 378 GLY A CA 1
ATOM 2901 C C . GLY A 1 378 ? 12.688 25.672 21.281 1 97.81 378 GLY A C 1
ATOM 2902 O O . GLY A 1 378 ? 12.586 25.75 20.047 1 97.81 378 GLY A O 1
ATOM 2903 N N . THR A 1 379 ? 11.93 26.375 22.125 1 97.94 379 THR A N 1
ATOM 2904 C CA . THR A 1 379 ? 11.133 27.469 21.594 1 97.94 379 THR A CA 1
ATOM 2905 C C . THR A 1 379 ? 11.992 28.703 21.359 1 97.94 379 THR A C 1
ATOM 2907 O O . THR A 1 379 ? 13.117 28.797 21.875 1 97.94 379 THR A O 1
ATOM 2910 N N . GLY A 1 380 ? 11.516 29.609 20.578 1 98.12 380 GLY A N 1
ATOM 2911 C CA . GLY A 1 380 ? 12.219 30.859 20.375 1 98.12 380 GLY A CA 1
ATOM 2912 C C . GLY A 1 380 ? 12.195 31.781 21.594 1 98.12 380 GLY A C 1
ATOM 2913 O O . GLY A 1 380 ? 11.266 31.703 22.391 1 98.12 380 GLY A O 1
ATOM 2914 N N . GLY A 1 381 ? 13.266 32.562 21.672 1 98.06 381 GLY A N 1
ATOM 2915 C CA . GLY A 1 381 ? 13.172 33.625 22.625 1 98.06 381 GLY A CA 1
ATOM 2916 C C . GLY A 1 381 ? 11.961 34.531 22.406 1 98.06 381 GLY A C 1
ATOM 2917 O O . GLY A 1 381 ? 11.586 34.781 21.266 1 98.06 381 GLY A O 1
ATOM 2918 N N . ARG A 1 382 ? 11.344 34.969 23.562 1 97.19 382 ARG A N 1
ATOM 2919 C CA . ARG A 1 382 ? 10.148 35.812 23.5 1 97.19 382 ARG A CA 1
ATOM 2920 C C . ARG A 1 382 ? 10.5 37.25 23.75 1 97.19 382 ARG A C 1
ATOM 2922 O O . ARG A 1 382 ? 11.625 37.594 24.125 1 97.19 382 ARG A O 1
ATOM 2929 N N . PRO A 1 383 ? 9.57 38.125 23.359 1 94.88 383 PRO A N 1
ATOM 2930 C CA . PRO A 1 383 ? 9.844 39.531 23.562 1 94.88 383 PRO A CA 1
ATOM 2931 C C . PRO A 1 383 ? 10.195 39.875 25 1 94.88 383 PRO A C 1
ATOM 2933 O O . PRO A 1 383 ? 10.953 40.812 25.25 1 94.88 383 PRO A O 1
ATOM 2936 N N . ASN A 1 384 ? 9.727 39.062 25.906 1 95.38 384 ASN A N 1
ATOM 2937 C CA . ASN A 1 384 ? 9.93 39.438 27.297 1 95.38 384 ASN A CA 1
ATOM 2938 C C . ASN A 1 384 ? 10.461 38.281 28.141 1 95.38 384 ASN A C 1
ATOM 2940 O O . ASN A 1 384 ? 10.484 38.375 29.375 1 95.38 384 ASN A O 1
ATOM 2944 N N . SER A 1 385 ? 10.828 37.219 27.578 1 97.31 385 SER A N 1
ATOM 2945 C CA . SER A 1 385 ? 11.312 36.062 28.328 1 97.31 385 SER A CA 1
ATOM 2946 C C . SER A 1 385 ? 12.102 35.125 27.438 1 97.31 385 SER A C 1
ATOM 2948 O O . SER A 1 385 ? 11.93 35.125 26.219 1 97.31 385 SER A O 1
ATOM 2950 N N . PRO A 1 386 ? 12.953 34.312 28.062 1 97.75 386 PRO A N 1
ATOM 2951 C CA . PRO A 1 386 ? 13.664 33.312 27.281 1 97.75 386 PRO A CA 1
ATOM 2952 C C . PRO A 1 386 ? 12.734 32.25 26.719 1 97.75 386 PRO A C 1
ATOM 2954 O O . PRO A 1 386 ? 11.578 32.125 27.141 1 97.75 386 PRO A O 1
ATOM 2957 N N . GLY A 1 387 ? 13.203 31.562 25.734 1 97.81 387 GLY A N 1
ATOM 2958 C CA . GLY A 1 387 ? 12.469 30.422 25.234 1 97.81 387 GLY A CA 1
ATOM 2959 C C . GLY A 1 387 ? 12.453 29.25 26.203 1 97.81 387 GLY A C 1
ATOM 2960 O O . GLY A 1 387 ? 13.266 29.188 27.125 1 97.81 387 GLY A O 1
ATOM 2961 N N . VAL A 1 388 ? 11.516 28.375 26.031 1 97.5 388 VAL A N 1
ATOM 2962 C CA . VAL A 1 388 ? 11.375 27.172 26.859 1 97.5 388 VAL A CA 1
ATOM 2963 C C . VAL A 1 388 ? 12.141 26.016 26.219 1 97.5 388 VAL A C 1
ATOM 2965 O O . VAL A 1 388 ? 12.062 25.812 25.016 1 97.5 388 VAL A O 1
ATOM 2968 N N . SER A 1 389 ? 12.914 25.266 27.047 1 97.44 389 SER A N 1
ATOM 2969 C CA . SER A 1 389 ? 13.734 24.172 26.547 1 97.44 389 SER A CA 1
ATOM 2970 C C . SER A 1 389 ? 12.961 22.859 26.562 1 97.44 389 SER A C 1
ATOM 2972 O O . SER A 1 389 ? 12.156 22.609 27.469 1 97.44 389 SER A O 1
ATOM 2974 N N . GLY A 1 390 ? 13.242 22.031 25.547 1 95.44 390 GLY A N 1
ATOM 2975 C CA . GLY A 1 390 ? 12.836 20.641 25.547 1 95.44 390 GLY A CA 1
ATOM 2976 C C . GLY A 1 390 ? 11.336 20.453 25.484 1 95.44 390 GLY A C 1
ATOM 2977 O O . GLY A 1 390 ? 10.781 19.625 26.219 1 95.44 390 GLY A O 1
ATOM 2978 N N . VAL A 1 391 ? 10.648 21.188 24.625 1 93.12 391 VAL A N 1
ATOM 2979 C CA . VAL A 1 391 ? 9.195 21.062 24.484 1 93.12 391 VAL A CA 1
ATOM 2980 C C . VAL A 1 391 ? 8.828 21 23 1 93.12 391 VAL A C 1
ATOM 2982 O O . VAL A 1 391 ? 9.609 21.422 22.141 1 93.12 391 VAL A O 1
ATOM 2985 N N . HIS A 1 392 ? 7.672 20.422 22.766 1 89.81 392 HIS A N 1
ATOM 2986 C CA . HIS A 1 392 ? 7.148 20.484 21.406 1 89.81 392 HIS A CA 1
ATOM 2987 C C . HIS A 1 392 ? 6.762 21.906 21.016 1 89.81 392 HIS A C 1
ATOM 2989 O O . HIS A 1 392 ? 6.285 22.672 21.859 1 89.81 392 HIS A O 1
ATOM 2995 N N . VAL A 1 393 ? 6.98 22.203 19.797 1 89.88 393 VAL A N 1
ATOM 2996 C CA . VAL A 1 393 ? 6.824 23.594 19.375 1 89.88 393 VAL A CA 1
ATOM 2997 C C . VAL A 1 393 ? 5.852 23.672 18.203 1 89.88 393 VAL A C 1
ATOM 2999 O O . VAL A 1 393 ? 5.887 22.812 17.297 1 89.88 393 VAL A O 1
ATOM 3002 N N . ASN A 1 394 ? 4.961 24.641 18.234 1 91.69 394 ASN A N 1
ATOM 3003 C CA . ASN A 1 394 ? 4.082 25.031 17.125 1 91.69 394 ASN A CA 1
ATOM 3004 C C . ASN A 1 394 ? 3.148 23.891 16.734 1 91.69 394 ASN A C 1
ATOM 3006 O O . ASN A 1 394 ? 2.338 23.438 17.547 1 91.69 394 ASN A O 1
ATOM 3010 N N . MET A 1 395 ? 3.346 23.203 15.617 1 87.75 395 MET A N 1
ATOM 3011 C CA . MET A 1 395 ? 2.359 22.328 14.977 1 87.75 395 MET A CA 1
ATOM 3012 C C . MET A 1 395 ? 2.324 20.969 15.648 1 87.75 395 MET A C 1
ATOM 3014 O O . MET A 1 395 ? 1.6 20.078 15.203 1 87.75 395 MET A O 1
ATOM 3018 N N . THR A 1 396 ? 3.072 20.781 16.656 1 81.94 396 THR A N 1
ATOM 3019 C CA . THR A 1 396 ? 3.082 19.516 17.375 1 81.94 396 THR A CA 1
ATOM 3020 C C . THR A 1 396 ? 2.969 19.766 18.891 1 81.94 396 THR A C 1
ATOM 3022 O O . THR A 1 396 ? 3.465 20.766 19.391 1 81.94 396 THR A O 1
ATOM 3025 N N . ASN A 1 397 ? 2.148 18.922 19.469 1 76.06 397 ASN A N 1
ATOM 3026 C CA . ASN A 1 397 ? 1.985 19 20.922 1 76.06 397 ASN A CA 1
ATOM 3027 C C . ASN A 1 397 ? 1.719 17.625 21.531 1 76.06 397 ASN A C 1
ATOM 3029 O O . ASN A 1 397 ? 0.924 17.516 22.469 1 76.06 397 ASN A O 1
ATOM 3033 N N . THR A 1 398 ? 2.334 16.688 21 1 75.62 398 THR A N 1
ATOM 3034 C CA . THR A 1 398 ? 2.125 15.336 21.5 1 75.62 398 THR A CA 1
ATOM 3035 C C . THR A 1 398 ? 3.016 15.062 22.703 1 75.62 398 THR A C 1
ATOM 3037 O O . THR A 1 398 ? 4.035 15.727 22.891 1 75.62 398 THR A O 1
ATOM 3040 N N . LEU A 1 399 ? 2.592 14.203 23.516 1 74.62 399 LEU A N 1
ATOM 3041 C CA . LEU A 1 399 ? 3.422 13.75 24.625 1 74.62 399 LEU A CA 1
ATOM 3042 C C . LEU A 1 399 ? 4.426 12.695 24.156 1 74.62 399 LEU A C 1
ATOM 3044 O O . LEU A 1 399 ? 4.215 12.047 23.141 1 74.62 399 LEU A O 1
ATOM 3048 N N . ASN A 1 400 ? 5.531 12.719 24.859 1 76.25 400 ASN A N 1
ATOM 3049 C CA . ASN A 1 400 ? 6.457 11.617 24.594 1 76.25 400 ASN A CA 1
ATOM 3050 C C . ASN A 1 400 ? 5.965 10.312 25.203 1 76.25 400 ASN A C 1
ATOM 3052 O O . ASN A 1 400 ? 5.234 10.32 26.188 1 76.25 400 ASN A O 1
ATOM 3056 N N . THR A 1 401 ? 6.289 9.289 24.547 1 77 401 THR A N 1
ATOM 3057 C CA . THR A 1 401 ? 6.066 7.992 25.188 1 77 401 THR A CA 1
ATOM 3058 C C . THR A 1 401 ? 7.023 7.789 26.359 1 77 401 THR A C 1
ATOM 3060 O O . THR A 1 401 ? 8.234 7.918 26.203 1 77 401 THR A O 1
ATOM 3063 N N . PRO A 1 402 ? 6.441 7.504 27.469 1 81.81 402 PRO A N 1
ATOM 3064 C CA . PRO A 1 402 ? 7.348 7.219 28.578 1 81.81 402 PRO A CA 1
ATOM 3065 C C . PRO A 1 402 ? 8.367 6.129 28.25 1 81.81 402 PRO A C 1
ATOM 3067 O O . PRO A 1 402 ? 8.023 5.137 27.594 1 81.81 402 PRO A O 1
ATOM 3070 N N . ILE A 1 403 ? 9.578 6.371 28.703 1 87.25 403 ILE A N 1
ATOM 3071 C CA . ILE A 1 403 ? 10.695 5.484 28.391 1 87.25 403 ILE A CA 1
ATOM 3072 C C . ILE A 1 403 ? 10.375 4.07 28.875 1 87.25 403 ILE A C 1
ATOM 3074 O O . ILE A 1 403 ? 10.641 3.096 28.156 1 87.25 403 ILE A O 1
ATOM 3078 N N . GLU A 1 404 ? 9.789 4.012 30.031 1 86.75 404 GLU A N 1
ATOM 3079 C CA . GLU A 1 404 ? 9.469 2.711 30.625 1 86.75 404 GLU A CA 1
ATOM 3080 C C . GLU A 1 404 ? 8.492 1.938 29.75 1 86.75 404 GLU A C 1
ATOM 3082 O O . GLU A 1 404 ? 8.633 0.728 29.562 1 86.75 404 GLU A O 1
ATOM 3087 N N . ILE A 1 405 ? 7.559 2.662 29.266 1 82.44 405 ILE A N 1
ATOM 3088 C CA . ILE A 1 405 ? 6.555 2.033 28.422 1 82.44 405 ILE A CA 1
ATOM 3089 C C . ILE A 1 405 ? 7.18 1.627 27.094 1 82.44 405 ILE A C 1
ATOM 3091 O O . ILE A 1 405 ? 6.945 0.521 26.594 1 82.44 405 ILE A O 1
ATOM 3095 N N . ALA A 1 406 ? 7.984 2.443 26.516 1 88 406 ALA A N 1
ATOM 3096 C CA . ALA A 1 406 ? 8.625 2.174 25.234 1 88 406 ALA A CA 1
ATOM 3097 C C . ALA A 1 406 ? 9.562 0.969 25.328 1 88 406 ALA A C 1
ATOM 3099 O O . ALA A 1 406 ? 9.531 0.082 24.469 1 88 406 ALA A O 1
ATOM 3100 N N . GLU A 1 407 ? 10.336 0.892 26.453 1 91.81 407 GLU A N 1
ATOM 3101 C CA . GLU A 1 407 ? 11.32 -0.175 26.609 1 91.81 407 GLU A CA 1
ATOM 3102 C C . GLU A 1 407 ? 10.648 -1.508 26.922 1 91.81 407 GLU A C 1
ATOM 3104 O O . GLU A 1 407 ? 11.203 -2.572 26.625 1 91.81 407 GLU A O 1
ATOM 3109 N N . ARG A 1 408 ? 9.5 -1.415 27.5 1 88.69 408 ARG A N 1
ATOM 3110 C CA . ARG A 1 408 ? 8.75 -2.631 27.812 1 88.69 408 ARG A CA 1
ATOM 3111 C C . ARG A 1 408 ? 8.07 -3.182 26.547 1 88.69 408 ARG A C 1
ATOM 3113 O O . ARG A 1 408 ? 7.91 -4.395 26.406 1 88.69 408 ARG A O 1
ATOM 3120 N N . THR A 1 409 ? 7.723 -2.301 25.656 1 85.94 409 THR A N 1
ATOM 3121 C CA . THR A 1 409 ? 6.883 -2.672 24.531 1 85.94 409 THR A CA 1
ATOM 3122 C C . THR A 1 409 ? 7.734 -2.982 23.297 1 85.94 409 THR A C 1
ATOM 3124 O O . THR A 1 409 ? 7.395 -3.865 22.516 1 85.94 409 THR A O 1
ATOM 3127 N N . TYR A 1 410 ? 8.82 -2.328 23.125 1 90.69 410 TYR A N 1
ATOM 3128 C CA . TYR A 1 410 ? 9.625 -2.416 21.906 1 90.69 410 TYR A CA 1
ATOM 3129 C C . TYR A 1 410 ? 11.062 -2.82 22.234 1 90.69 410 TYR A C 1
ATOM 3131 O O . TYR A 1 410 ? 11.539 -2.592 23.344 1 90.69 410 TYR A O 1
ATOM 3139 N N . PRO A 1 411 ? 11.719 -3.484 21.312 1 95.88 411 PRO A N 1
ATOM 3140 C CA . PRO A 1 411 ? 13.117 -3.869 21.516 1 95.88 411 PRO A CA 1
ATOM 3141 C C . PRO A 1 411 ? 14.078 -2.695 21.359 1 95.88 411 PRO A C 1
ATOM 3143 O O . PRO A 1 411 ? 15 -2.756 20.547 1 95.88 411 PRO A O 1
ATOM 3146 N N . ILE A 1 412 ? 13.906 -1.688 22.156 1 95.88 412 ILE A N 1
ATOM 3147 C CA . ILE A 1 412 ? 14.719 -0.474 22.172 1 95.88 412 ILE A CA 1
ATOM 3148 C C . ILE A 1 412 ? 15.141 -0.149 23.594 1 95.88 412 ILE A C 1
ATOM 3150 O O . ILE A 1 412 ? 14.406 -0.432 24.547 1 95.88 412 ILE A O 1
ATOM 3154 N N . LYS A 1 413 ? 16.328 0.34 23.781 1 97.38 413 LYS A N 1
ATOM 3155 C CA . LYS A 1 413 ? 16.828 0.804 25.062 1 97.38 413 LYS A CA 1
ATOM 3156 C C . LYS A 1 413 ? 17.344 2.236 24.969 1 97.38 413 LYS A C 1
ATOM 3158 O O . LYS A 1 413 ? 18.328 2.506 24.266 1 97.38 413 LYS A O 1
ATOM 3163 N N . PHE A 1 414 ? 16.797 3.098 25.688 1 96.88 414 PHE A N 1
ATOM 3164 C CA . PHE A 1 414 ? 17.188 4.5 25.641 1 96.88 414 PHE A CA 1
ATOM 3165 C C . PHE A 1 414 ? 18.516 4.711 26.375 1 96.88 414 PHE A C 1
ATOM 3167 O O . PHE A 1 414 ? 18.719 4.152 27.453 1 96.88 414 PHE A O 1
ATOM 3174 N N . THR A 1 415 ? 19.391 5.488 25.812 1 97.31 415 THR A N 1
ATOM 3175 C CA . THR A 1 415 ? 20.719 5.695 26.375 1 97.31 415 THR A CA 1
ATOM 3176 C C . THR A 1 415 ? 20.891 7.141 26.828 1 97.31 415 THR A C 1
ATOM 3178 O O . THR A 1 415 ? 21.766 7.441 27.641 1 97.31 415 THR A O 1
ATOM 3181 N N . ALA A 1 416 ? 20.078 8.023 26.266 1 96.5 416 ALA A N 1
ATOM 3182 C CA . ALA A 1 416 ? 20.141 9.422 26.703 1 96.5 416 ALA A CA 1
ATOM 3183 C C . ALA A 1 416 ? 18.797 10.117 26.516 1 96.5 416 ALA A C 1
ATOM 3185 O O . ALA A 1 416 ? 18.062 9.82 25.578 1 96.5 416 ALA A O 1
ATOM 3186 N N . TYR A 1 417 ? 18.5 10.922 27.406 1 95.25 417 TYR A N 1
ATOM 3187 C CA . TYR A 1 417 ? 17.391 11.867 27.359 1 95.25 417 TYR A CA 1
ATOM 3188 C C . TYR A 1 417 ? 17.688 13.094 28.219 1 95.25 417 TYR A C 1
ATOM 3190 O O . TYR A 1 417 ? 17.469 13.07 29.438 1 95.25 417 TYR A O 1
ATOM 3198 N N . LYS A 1 418 ? 18.156 14.125 27.578 1 96.94 418 LYS A N 1
ATOM 3199 C CA . LYS A 1 418 ? 18.594 15.305 28.312 1 96.94 418 LYS A CA 1
ATOM 3200 C C . LYS A 1 418 ? 18.484 16.562 27.453 1 96.94 418 LYS A C 1
ATOM 3202 O O . LYS A 1 418 ? 18.297 16.469 26.234 1 96.94 418 LYS A O 1
ATOM 3207 N N . ILE A 1 419 ? 18.594 17.672 28.062 1 98.25 419 ILE A N 1
ATOM 3208 C CA . ILE A 1 419 ? 18.578 18.969 27.359 1 98.25 419 ILE A CA 1
ATOM 3209 C C . ILE A 1 419 ? 19.891 19.141 26.594 1 98.25 419 ILE A C 1
ATOM 3211 O O . ILE A 1 419 ? 20.969 18.828 27.109 1 98.25 419 ILE A O 1
ATOM 3215 N N . ARG A 1 420 ? 19.797 19.547 25.406 1 98.38 420 ARG A N 1
ATOM 3216 C CA . ARG A 1 420 ? 20.969 19.906 24.594 1 98.38 420 ARG A CA 1
ATOM 3217 C C . ARG A 1 420 ? 21.469 21.297 24.953 1 98.38 420 ARG A C 1
ATOM 3219 O O . ARG A 1 420 ? 21.344 22.234 24.156 1 98.38 420 ARG A O 1
ATOM 3226 N N . GLU A 1 421 ? 22.203 21.375 25.984 1 97.88 421 GLU A N 1
ATOM 3227 C CA . GLU A 1 421 ? 22.609 22.656 26.547 1 97.88 421 GLU A CA 1
ATOM 3228 C C . GLU A 1 421 ? 23.406 23.484 25.547 1 97.88 421 GLU A C 1
ATOM 3230 O O . GLU A 1 421 ? 24.281 22.953 24.859 1 97.88 421 GLU A O 1
ATOM 3235 N N . GLY A 1 422 ? 23 24.719 25.484 1 96.69 422 GLY A N 1
ATOM 3236 C CA . GLY A 1 422 ? 23.734 25.656 24.656 1 96.69 422 GLY A CA 1
ATOM 3237 C C . GLY A 1 422 ? 23.266 25.672 23.203 1 96.69 422 GLY A C 1
ATOM 3238 O O . GLY A 1 422 ? 23.906 26.281 22.344 1 96.69 422 GLY A O 1
ATOM 3239 N N . SER A 1 423 ? 22.203 24.969 22.938 1 97.94 423 SER A N 1
ATOM 3240 C CA . SER A 1 423 ? 21.719 24.891 21.562 1 97.94 423 SER A CA 1
ATOM 3241 C C . SER A 1 423 ? 20.812 26.062 21.219 1 97.94 423 SER A C 1
ATOM 3243 O O . SER A 1 423 ? 20.562 26.344 20.047 1 97.94 423 SER A O 1
ATOM 3245 N N . GLY A 1 424 ? 20.219 26.75 22.156 1 98.25 424 GLY A N 1
ATOM 3246 C CA . GLY A 1 424 ? 19.406 27.953 21.922 1 98.25 424 GLY A CA 1
ATOM 3247 C C . GLY A 1 424 ? 20.234 29.125 21.422 1 98.25 424 GLY A C 1
ATOM 3248 O O . GLY A 1 424 ? 21.359 29.328 21.875 1 98.25 424 GLY A O 1
ATOM 3249 N N . GLY A 1 425 ? 19.656 29.891 20.578 1 97.69 425 GLY A N 1
ATOM 3250 C CA . GLY A 1 425 ? 20.344 31.047 20.047 1 97.69 425 GLY A CA 1
ATOM 3251 C C . GLY A 1 425 ? 20.5 32.156 21.078 1 97.69 425 GLY A C 1
ATOM 3252 O O . GLY A 1 425 ? 19.609 32.406 21.875 1 97.69 425 GLY A O 1
ATOM 3253 N N . PRO A 1 426 ? 21.641 32.812 21.016 1 97.5 426 PRO A N 1
ATOM 3254 C CA . PRO A 1 426 ? 21.859 33.969 21.906 1 97.5 426 PRO A CA 1
ATOM 3255 C C . PRO A 1 426 ? 20.984 35.156 21.562 1 97.5 426 PRO A C 1
ATOM 3257 O O . PRO A 1 426 ? 20.688 35.375 20.391 1 97.5 426 PRO A O 1
ATOM 3260 N N . GLY A 1 427 ? 20.578 35.938 22.547 1 97.19 427 GLY A N 1
ATOM 3261 C CA . GLY A 1 427 ? 19.812 37.156 22.484 1 97.19 427 GLY A CA 1
ATOM 3262 C C . GLY A 1 427 ? 19.609 37.812 23.844 1 97.19 427 GLY A C 1
ATOM 3263 O O . GLY A 1 427 ? 20.062 37.281 24.859 1 97.19 427 GLY A O 1
ATOM 3264 N N . ARG A 1 428 ? 19.016 39.062 23.797 1 97.12 428 ARG A N 1
ATOM 3265 C CA . ARG A 1 428 ? 18.562 39.562 25.094 1 97.12 428 ARG A CA 1
ATOM 3266 C C . ARG A 1 428 ? 17.797 38.5 25.859 1 97.12 428 ARG A C 1
ATOM 3268 O O . ARG A 1 428 ? 17.969 38.375 27.078 1 97.12 428 ARG A O 1
ATOM 3275 N N . TYR A 1 429 ? 17 37.844 25.156 1 97.81 429 TYR A N 1
ATOM 3276 C CA . TYR A 1 429 ? 16.344 36.625 25.641 1 97.81 429 TYR A CA 1
ATOM 3277 C C . TYR A 1 429 ? 16.734 35.438 24.781 1 97.81 429 TYR A C 1
ATOM 3279 O O . TYR A 1 429 ? 16.375 35.344 23.609 1 97.81 429 TYR A O 1
ATOM 3287 N N . ARG A 1 430 ? 17.406 34.531 25.391 1 97.69 430 ARG A N 1
ATOM 3288 C CA . ARG A 1 430 ? 17.938 33.375 24.688 1 97.69 430 ARG A CA 1
ATOM 3289 C C . ARG A 1 430 ? 16.797 32.438 24.234 1 97.69 430 ARG A C 1
ATOM 3291 O O . ARG A 1 430 ? 15.758 32.375 24.891 1 97.69 430 ARG A O 1
ATOM 3298 N N . GLY A 1 431 ? 17.016 31.781 23.109 1 98.31 431 GLY A N 1
ATOM 3299 C CA . GLY A 1 431 ? 16.125 30.703 22.734 1 98.31 431 GLY A CA 1
ATOM 3300 C C . GLY A 1 431 ? 16.234 29.484 23.625 1 98.31 431 GLY A C 1
ATOM 3301 O O . GLY A 1 431 ? 17.266 29.281 24.281 1 98.31 431 GLY A O 1
ATOM 3302 N N . GLY A 1 432 ? 15.164 28.719 23.672 1 98.5 432 GLY A N 1
ATOM 3303 C CA . GLY A 1 432 ? 15.211 27.469 24.406 1 98.5 432 GLY A CA 1
ATOM 3304 C C . GLY A 1 432 ? 16.156 26.453 23.781 1 98.5 432 GLY A C 1
ATOM 3305 O O . GLY A 1 432 ? 16.391 26.469 22.578 1 98.5 432 GLY A O 1
ATOM 3306 N N . ASP A 1 433 ? 16.641 25.547 24.625 1 98.56 433 ASP A N 1
ATOM 3307 C CA . ASP A 1 433 ? 17.547 24.5 24.172 1 98.56 433 ASP A CA 1
ATOM 3308 C C . ASP A 1 433 ? 16.781 23.297 23.656 1 98.56 433 ASP A C 1
ATOM 3310 O O . ASP A 1 433 ? 15.633 23.062 24.047 1 98.56 433 ASP A O 1
ATOM 3314 N N . GLY A 1 434 ? 17.422 22.547 22.719 1 98.25 434 GLY A N 1
ATOM 3315 C CA . GLY A 1 434 ? 16.844 21.328 22.188 1 98.25 434 GLY A CA 1
ATOM 3316 C C . GLY A 1 434 ? 16.984 20.141 23.125 1 98.25 434 GLY A C 1
ATOM 3317 O O . GLY A 1 434 ? 17.156 20.328 24.344 1 98.25 434 GLY A O 1
ATOM 3318 N N . ILE A 1 435 ? 16.828 18.984 22.578 1 98 435 ILE A N 1
ATOM 3319 C CA . ILE A 1 435 ? 16.875 17.734 23.328 1 98 435 ILE A CA 1
ATOM 3320 C C . ILE A 1 435 ? 17.906 16.797 22.703 1 98 435 ILE A C 1
ATOM 3322 O O . ILE A 1 435 ? 18.047 16.75 21.484 1 98 435 ILE A O 1
ATOM 3326 N N . VAL A 1 436 ? 18.641 16.141 23.531 1 98.06 436 VAL A N 1
ATOM 3327 C CA . VAL A 1 436 ? 19.422 14.984 23.109 1 98.06 436 VAL A CA 1
ATOM 3328 C C . VAL A 1 436 ? 18.656 13.703 23.469 1 98.06 436 VAL A C 1
ATOM 3330 O O . VAL A 1 436 ? 18.375 13.445 24.641 1 98.06 436 VAL A O 1
ATOM 3333 N N . ARG A 1 437 ? 18.203 13.023 22.516 1 97.12 437 ARG A N 1
ATOM 3334 C CA . ARG A 1 437 ? 17.531 11.742 22.688 1 97.12 437 ARG A CA 1
ATOM 3335 C C . ARG A 1 437 ? 18.266 10.625 21.969 1 97.12 437 ARG A C 1
ATOM 3337 O O . ARG A 1 437 ? 18.562 10.734 20.766 1 97.12 437 ARG A O 1
ATOM 3344 N N . ALA A 1 438 ? 18.641 9.586 22.688 1 97.69 438 ALA A N 1
ATOM 3345 C CA . ALA A 1 438 ? 19.422 8.5 22.109 1 97.69 438 ALA A CA 1
ATOM 3346 C C . ALA A 1 438 ? 18.891 7.145 22.547 1 97.69 438 ALA A C 1
ATOM 3348 O O . ALA A 1 438 ? 18.328 7.016 23.641 1 97.69 438 ALA A O 1
ATOM 3349 N N . PHE A 1 439 ? 18.984 6.156 21.703 1 97.44 439 PHE A N 1
ATOM 3350 C CA . PHE A 1 439 ? 18.562 4.801 22.031 1 97.44 439 PHE A CA 1
ATOM 3351 C C . PHE A 1 439 ? 19.344 3.773 21.234 1 97.44 439 PHE A C 1
ATOM 3353 O O . PHE A 1 439 ? 19.875 4.09 20.172 1 97.44 439 PHE A O 1
ATOM 3360 N N . LYS A 1 440 ? 19.453 2.6 21.734 1 97.31 440 LYS A N 1
ATOM 3361 C CA . LYS A 1 440 ? 19.984 1.422 21.047 1 97.31 440 LYS A CA 1
ATOM 3362 C C . LYS A 1 440 ? 18.859 0.476 20.641 1 97.31 440 LYS A C 1
ATOM 3364 O O . LYS A 1 440 ? 17.891 0.306 21.391 1 97.31 440 LYS A O 1
ATOM 3369 N N . THR A 1 441 ? 19 -0.065 19.484 1 96.62 441 THR A N 1
ATOM 3370 C CA . THR A 1 441 ? 18.047 -1.106 19.109 1 96.62 441 THR A CA 1
ATOM 3371 C C . THR A 1 441 ? 18.5 -2.469 19.625 1 96.62 441 THR A C 1
ATOM 3373 O O . THR A 1 441 ? 19.703 -2.781 19.594 1 96.62 441 THR A O 1
ATOM 3376 N N . LEU A 1 442 ? 17.641 -3.262 20.172 1 96.75 442 LEU A N 1
ATOM 3377 C CA . LEU A 1 442 ? 17.953 -4.562 20.75 1 96.75 442 LEU A CA 1
ATOM 3378 C C . LEU A 1 442 ? 17.672 -5.684 19.766 1 96.75 442 LEU A C 1
ATOM 3380 O O . LEU A 1 442 ? 17.828 -6.863 20.094 1 96.75 442 LEU A O 1
ATOM 3384 N N . ALA A 1 443 ? 17.219 -5.352 18.578 1 95.44 443 ALA A N 1
ATOM 3385 C CA . ALA A 1 443 ? 16.984 -6.234 17.438 1 95.44 443 ALA A CA 1
ATOM 3386 C C . ALA A 1 443 ? 17.172 -5.492 16.125 1 95.44 443 ALA A C 1
ATOM 3388 O O . ALA A 1 443 ? 17.156 -4.262 16.078 1 95.44 443 ALA A O 1
ATOM 3389 N N . PRO A 1 444 ? 17.469 -6.246 15.062 1 94.25 444 PRO A N 1
ATOM 3390 C CA . PRO A 1 444 ? 17.469 -5.57 13.758 1 94.25 444 PRO A CA 1
ATOM 3391 C C . PRO A 1 444 ? 16.188 -4.797 13.492 1 94.25 444 PRO A C 1
ATOM 3393 O O . PRO A 1 444 ? 15.094 -5.266 13.828 1 94.25 444 PRO A O 1
ATOM 3396 N N . ALA A 1 445 ? 16.328 -3.582 12.953 1 95.88 445 ALA A N 1
ATOM 3397 C CA . ALA A 1 445 ? 15.148 -2.734 12.75 1 95.88 445 ALA A CA 1
ATOM 3398 C C . ALA A 1 445 ? 15.391 -1.718 11.641 1 95.88 445 ALA A C 1
ATOM 3400 O O . ALA A 1 445 ? 16.547 -1.477 11.25 1 95.88 445 ALA A O 1
ATOM 3401 N N . THR A 1 446 ? 14.344 -1.326 11.07 1 96.25 446 THR A N 1
ATOM 3402 C CA . THR A 1 446 ? 14.383 -0.233 10.102 1 96.25 446 THR A CA 1
ATOM 3403 C C . THR A 1 446 ? 14.094 1.101 10.789 1 96.25 446 THR A C 1
ATOM 3405 O O . THR A 1 446 ? 13.07 1.248 11.469 1 96.25 446 THR A O 1
ATOM 3408 N N . LEU A 1 447 ? 14.984 2.076 10.641 1 97.44 447 LEU A N 1
ATOM 3409 C CA . LEU A 1 447 ? 14.828 3.414 11.203 1 97.44 447 LEU A CA 1
ATOM 3410 C C . LEU A 1 447 ? 14.555 4.434 10.102 1 97.44 447 LEU A C 1
ATOM 3412 O O . LEU A 1 447 ? 15.258 4.461 9.086 1 97.44 447 LEU A O 1
ATOM 3416 N N . SER A 1 448 ? 13.531 5.18 10.266 1 97.44 448 SER A N 1
ATOM 3417 C CA . SER A 1 448 ? 13.281 6.336 9.414 1 97.44 448 SER A CA 1
ATOM 3418 C C . SER A 1 448 ? 13.234 7.625 10.234 1 97.44 448 SER A C 1
ATOM 3420 O O . SER A 1 448 ? 12.672 7.648 11.328 1 97.44 448 SER A O 1
ATOM 3422 N N . ILE A 1 449 ? 13.898 8.633 9.758 1 97.56 449 ILE A N 1
ATOM 3423 C CA . ILE A 1 449 ? 13.836 9.961 10.352 1 97.56 449 ILE A CA 1
ATOM 3424 C C . ILE A 1 449 ? 13.242 10.953 9.352 1 97.56 449 ILE A C 1
ATOM 3426 O O . ILE A 1 449 ? 13.617 10.945 8.18 1 97.56 449 ILE A O 1
ATOM 3430 N N . ILE A 1 450 ? 12.25 11.648 9.727 1 97.75 450 ILE A N 1
ATOM 3431 C CA . ILE A 1 450 ? 11.719 12.781 8.977 1 97.75 450 ILE A CA 1
ATOM 3432 C C . ILE A 1 450 ? 11.812 14.047 9.82 1 97.75 450 ILE A C 1
ATOM 3434 O O . ILE A 1 450 ? 11.133 14.18 10.844 1 97.75 450 ILE A O 1
ATOM 3438 N N . ALA A 1 451 ? 12.672 14.922 9.398 1 97.56 451 ALA A N 1
ATOM 3439 C CA . ALA A 1 451 ? 12.938 16.141 10.164 1 97.56 451 ALA A CA 1
ATOM 3440 C C . ALA A 1 451 ? 13.484 17.234 9.258 1 97.56 451 ALA A C 1
ATOM 3442 O O . ALA A 1 451 ? 13.727 17.016 8.07 1 97.56 451 ALA A O 1
ATOM 3443 N N . SER A 1 452 ? 13.508 18.406 9.758 1 96.81 452 SER A N 1
ATOM 3444 C CA . SER A 1 452 ? 14.102 19.562 9.086 1 96.81 452 SER A CA 1
ATOM 3445 C C . SER A 1 452 ? 15.008 20.344 10.031 1 96.81 452 SER A C 1
ATOM 3447 O O . SER A 1 452 ? 15.32 19.891 11.133 1 96.81 452 SER A O 1
ATOM 3449 N N . ARG A 1 453 ? 15.633 21.469 9.508 1 97.69 453 ARG A N 1
ATOM 3450 C CA . ARG A 1 453 ? 16.578 22.312 10.227 1 97.69 453 ARG A CA 1
ATOM 3451 C C . ARG A 1 453 ? 17.922 21.609 10.398 1 97.69 453 ARG A C 1
ATOM 3453 O O . ARG A 1 453 ? 18.594 21.781 11.414 1 97.69 453 ARG A O 1
ATOM 3460 N N . PHE A 1 454 ? 18.219 20.719 9.445 1 97.25 454 PHE A N 1
ATOM 3461 C CA . PHE A 1 454 ? 19.547 20.156 9.375 1 97.25 454 PHE A CA 1
ATOM 3462 C C . PHE A 1 454 ? 20.531 21.141 8.75 1 97.25 454 PHE A C 1
ATOM 3464 O O . PHE A 1 454 ? 21.672 21.25 9.172 1 97.25 454 PHE A O 1
ATOM 3471 N N . ASP A 1 455 ? 20.016 21.812 7.703 1 96.06 455 ASP A N 1
ATOM 3472 C CA . ASP A 1 455 ? 20.859 22.703 6.906 1 96.06 455 ASP A CA 1
ATOM 3473 C C . ASP A 1 455 ? 20.547 24.172 7.195 1 96.06 455 ASP A C 1
ATOM 3475 O O . ASP A 1 455 ? 21.266 25.062 6.762 1 96.06 455 ASP A O 1
ATOM 3479 N N . THR A 1 456 ? 19.469 24.406 7.809 1 96.25 456 THR A N 1
ATOM 3480 C CA . THR A 1 456 ? 19.062 25.75 8.211 1 96.25 456 THR A CA 1
ATOM 3481 C C . THR A 1 456 ? 18.969 25.844 9.734 1 96.25 456 THR A C 1
ATOM 3483 O O . THR A 1 456 ? 18.828 24.828 10.414 1 96.25 456 THR A O 1
ATOM 3486 N N . ARG A 1 457 ? 19.109 27.031 10.234 1 97.19 457 ARG A N 1
ATOM 3487 C CA . ARG A 1 457 ? 19.047 27.266 11.672 1 97.19 457 ARG A CA 1
ATOM 3488 C C . ARG A 1 457 ? 17.781 28.047 12.039 1 97.19 457 ARG A C 1
ATOM 3490 O O . ARG A 1 457 ? 17.328 28.891 11.266 1 97.19 457 ARG A O 1
ATOM 3497 N N . PRO A 1 458 ? 17.141 27.703 13.211 1 98.25 458 PRO A N 1
ATOM 3498 C CA . PRO A 1 458 ? 16.031 28.547 13.656 1 98.25 458 PRO A CA 1
ATOM 3499 C C . PRO A 1 458 ? 16.438 30.016 13.828 1 98.25 458 PRO A C 1
ATOM 3501 O O . PRO A 1 458 ? 17.375 30.312 14.57 1 98.25 458 PRO A O 1
ATOM 3504 N N . TRP A 1 459 ? 15.758 30.875 13.156 1 97.81 459 TRP A N 1
ATOM 3505 C CA . TRP A 1 459 ? 16.172 32.281 13.062 1 97.81 459 TRP A CA 1
ATOM 3506 C C . TRP A 1 459 ? 15.891 33 14.367 1 97.81 459 TRP A C 1
ATOM 3508 O O . TRP A 1 459 ? 14.953 32.688 15.086 1 97.81 459 TRP A O 1
ATOM 3518 N N . GLY A 1 460 ? 16.734 33.938 14.664 1 97.56 460 GLY A N 1
ATOM 3519 C CA . GLY A 1 460 ? 16.469 34.906 15.711 1 97.56 460 GLY A CA 1
ATOM 3520 C C . GLY A 1 460 ? 15.609 36.062 15.242 1 97.56 460 GLY A C 1
ATOM 3521 O O . GLY A 1 460 ? 15.383 36.25 14.047 1 97.56 460 GLY A O 1
ATOM 3522 N N . LEU A 1 461 ? 15.156 36.844 16.172 1 97.44 461 LEU A N 1
ATOM 3523 C CA . LEU A 1 461 ? 14.344 38 15.852 1 97.44 461 LEU A CA 1
ATOM 3524 C C . LEU A 1 461 ? 14.852 39.25 16.594 1 97.44 461 LEU A C 1
ATOM 3526 O O . LEU A 1 461 ? 15.406 39.125 17.688 1 97.44 461 LEU A O 1
ATOM 3530 N N . GLU A 1 462 ? 14.727 40.438 15.953 1 96.31 462 GLU A N 1
ATOM 3531 C CA . GLU A 1 462 ? 15.07 41.75 16.516 1 96.31 462 GLU A CA 1
ATOM 3532 C C . GLU A 1 462 ? 16.531 41.781 16.984 1 96.31 462 GLU A C 1
ATOM 3534 O O . GLU A 1 462 ? 16.812 42.188 18.094 1 96.31 462 GLU A O 1
ATOM 3539 N N . GLY A 1 463 ? 17.344 41.125 16.203 1 95.31 463 GLY A N 1
ATOM 3540 C CA . GLY A 1 463 ? 18.766 41.156 16.453 1 95.31 463 GLY A CA 1
ATOM 3541 C C . GLY A 1 463 ? 19.281 39.906 17.125 1 95.31 463 GLY A C 1
ATOM 3542 O O . GLY A 1 463 ? 20.484 39.75 17.328 1 95.31 463 GLY A O 1
ATOM 3543 N N . GLY A 1 464 ? 18.406 38.938 17.516 1 97.38 464 GLY A N 1
ATOM 3544 C CA . GLY A 1 464 ? 18.797 37.688 18.141 1 97.38 464 GLY A CA 1
ATOM 3545 C C . GLY A 1 464 ? 19.516 36.75 17.188 1 97.38 464 GLY A C 1
ATOM 3546 O O . GLY A 1 464 ? 19.375 36.875 15.969 1 97.38 464 GLY A O 1
ATOM 3547 N N . CYS A 1 465 ? 20.297 35.812 17.766 1 97.88 465 CYS A N 1
ATOM 3548 C CA . CYS A 1 465 ? 21.078 34.875 16.984 1 97.88 465 CYS A CA 1
ATOM 3549 C C . CYS A 1 465 ? 20.281 33.594 16.734 1 97.88 465 CYS A C 1
ATOM 3551 O O . CYS A 1 465 ? 19.359 33.281 17.484 1 97.88 465 CYS A O 1
ATOM 3553 N N . PRO A 1 466 ? 20.594 32.938 15.648 1 98.19 466 PRO A N 1
ATOM 3554 C CA . PRO A 1 466 ? 19.922 31.656 15.359 1 98.19 466 PRO A CA 1
ATOM 3555 C C . PRO A 1 466 ? 20.281 30.562 16.344 1 98.19 466 PRO A C 1
ATOM 3557 O O . PRO A 1 466 ? 21.359 30.594 16.953 1 98.19 466 PRO A O 1
ATOM 3560 N N . GLY A 1 467 ? 19.359 29.641 16.578 1 98.25 467 GLY A N 1
ATOM 3561 C CA . GLY A 1 467 ? 19.672 28.453 17.344 1 98.25 467 GLY A CA 1
ATOM 3562 C C . GLY A 1 467 ? 20.484 27.438 16.562 1 98.25 467 GLY A C 1
ATOM 3563 O O . GLY A 1 467 ? 20.703 27.594 15.367 1 98.25 467 GLY A O 1
ATOM 3564 N N . LYS A 1 468 ? 21.016 26.422 17.266 1 98.19 468 LYS A N 1
ATOM 3565 C CA . LYS A 1 468 ? 21.781 25.359 16.609 1 98.19 468 LYS A CA 1
ATOM 3566 C C . LYS A 1 468 ? 20.875 24.453 15.797 1 98.19 468 LYS A C 1
ATOM 3568 O O . LYS A 1 468 ? 19.719 24.203 16.172 1 98.19 468 LYS A O 1
ATOM 3573 N N . PRO A 1 469 ? 21.312 23.922 14.727 1 98.12 469 PRO A N 1
ATOM 3574 C CA . PRO A 1 469 ? 20.516 23.047 13.867 1 98.12 469 PRO A CA 1
ATOM 3575 C C . PRO A 1 469 ? 20.406 21.625 14.414 1 98.12 469 PRO A C 1
ATOM 3577 O O . PRO A 1 469 ? 21.031 21.297 15.422 1 98.12 469 PRO A O 1
ATOM 3580 N N . ALA A 1 470 ? 19.594 20.828 13.805 1 98.19 470 ALA A N 1
ATOM 3581 C CA . ALA A 1 470 ? 19.391 19.422 14.156 1 98.19 470 ALA A CA 1
ATOM 3582 C C . ALA A 1 470 ? 20.625 18.594 13.781 1 98.19 470 ALA A C 1
ATOM 3584 O O . ALA A 1 470 ? 21.375 18.953 12.867 1 98.19 470 ALA A O 1
ATOM 3585 N N . LYS A 1 471 ? 20.812 17.547 14.477 1 98.06 471 LYS A N 1
ATOM 3586 C CA . LYS A 1 471 ? 21.797 16.531 14.164 1 98.06 471 LYS A CA 1
ATOM 3587 C C . LYS A 1 471 ? 21.281 15.133 14.516 1 98.06 471 LYS A C 1
ATOM 3589 O O . LYS A 1 471 ? 20.594 14.961 15.523 1 98.06 471 LYS A O 1
ATOM 3594 N N . ALA A 1 472 ? 21.531 14.18 13.695 1 97.75 472 ALA A N 1
ATOM 3595 C CA . ALA A 1 472 ? 21.234 12.781 13.977 1 97.75 472 ALA A CA 1
ATOM 3596 C C . ALA A 1 472 ? 22.406 11.883 13.555 1 97.75 472 ALA A C 1
ATOM 3598 O O . ALA A 1 472 ? 22.906 12.016 12.438 1 97.75 472 ALA A O 1
ATOM 3599 N N . LEU A 1 473 ? 22.797 11.047 14.445 1 97.94 473 LEU A N 1
ATOM 3600 C CA . LEU A 1 473 ? 23.953 10.188 14.219 1 97.94 473 LEU A CA 1
ATOM 3601 C C . LEU A 1 473 ? 23.594 8.727 14.492 1 97.94 473 LEU A C 1
ATOM 3603 O O . LEU A 1 473 ? 22.906 8.422 15.461 1 97.94 473 LEU A O 1
ATOM 3607 N N . VAL A 1 474 ? 24.031 7.84 13.656 1 98.12 474 VAL A N 1
ATOM 3608 C CA . VAL A 1 474 ? 23.969 6.402 13.898 1 98.12 474 VAL A CA 1
ATOM 3609 C C . VAL A 1 474 ? 25.359 5.867 14.211 1 98.12 474 VAL A C 1
ATOM 3611 O O . VAL A 1 474 ? 26.297 6.086 13.453 1 98.12 474 VAL A O 1
ATOM 3614 N N . LYS A 1 475 ? 25.469 5.266 15.359 1 97.56 475 LYS A N 1
ATOM 3615 C CA . LYS A 1 475 ? 26.719 4.66 15.805 1 97.56 475 LYS A CA 1
ATOM 3616 C C . LYS A 1 475 ? 26.656 3.137 15.711 1 97.56 475 LYS A C 1
ATOM 3618 O O . LYS A 1 475 ? 25.75 2.512 16.266 1 97.56 475 LYS A O 1
ATOM 3623 N N . ARG A 1 476 ? 27.562 2.523 14.984 1 94.75 476 ARG A N 1
ATOM 3624 C CA . ARG A 1 476 ? 27.641 1.068 14.914 1 94.75 476 ARG A CA 1
ATOM 3625 C C . ARG A 1 476 ? 29.094 0.599 15.078 1 94.75 476 ARG A C 1
ATOM 3627 O O . ARG A 1 476 ? 29.984 1.412 15.289 1 94.75 476 ARG A O 1
ATOM 3634 N N . ARG A 1 477 ? 29.5 -0.781 15.312 1 88.38 477 ARG A N 1
ATOM 3635 C CA . ARG A 1 477 ? 30.797 -1.349 15.625 1 88.38 477 ARG A CA 1
ATOM 3636 C C . ARG A 1 477 ? 31.859 -0.84 14.656 1 88.38 477 ARG A C 1
ATOM 3638 O O . ARG A 1 477 ? 33 -0.576 15.055 1 88.38 477 ARG A O 1
ATOM 3645 N N . GLY A 1 478 ? 31.531 -0.461 13.531 1 84.88 478 GLY A N 1
ATOM 3646 C CA . GLY A 1 478 ? 32.5 -0.096 12.516 1 84.88 478 GLY A CA 1
ATOM 3647 C C . GLY A 1 478 ? 32.562 1.398 12.266 1 84.88 478 GLY A C 1
ATOM 3648 O O . GLY A 1 478 ? 33.375 1.859 11.445 1 84.88 478 GLY A O 1
ATOM 3649 N N . GLY A 1 479 ? 31.875 2.141 13.07 1 93.25 479 GLY A N 1
ATOM 3650 C CA . GLY A 1 479 ? 31.922 3.574 12.836 1 93.25 479 GLY A CA 1
ATOM 3651 C C . GLY A 1 479 ? 30.594 4.262 13.023 1 93.25 479 GLY A C 1
ATOM 3652 O O . GLY A 1 479 ? 29.641 3.658 13.547 1 93.25 479 GLY A O 1
ATOM 3653 N N . GLU A 1 480 ? 30.625 5.594 12.883 1 94.19 480 GLU A N 1
ATOM 3654 C CA . GLU A 1 480 ? 29.391 6.383 12.977 1 94.19 480 GLU A CA 1
ATOM 3655 C C . GLU A 1 480 ? 29.172 7.219 11.719 1 94.19 480 GLU A C 1
ATOM 3657 O O . GLU A 1 480 ? 30.125 7.52 10.992 1 94.19 480 GLU A O 1
ATOM 3662 N N . PHE A 1 481 ? 27.953 7.418 11.383 1 96 481 PHE A N 1
ATOM 3663 C CA . PHE A 1 481 ? 27.625 8.281 10.258 1 96 481 PHE A CA 1
ATOM 3664 C C . PHE A 1 481 ? 26.406 9.141 10.562 1 96 481 PHE A C 1
ATOM 3666 O O . PHE A 1 481 ? 25.547 8.742 11.359 1 96 481 PHE A O 1
ATOM 3673 N N . ALA A 1 482 ? 26.375 10.352 9.922 1 96 482 ALA A N 1
ATOM 3674 C CA . ALA A 1 482 ? 25.25 11.258 10.07 1 96 482 ALA A CA 1
ATOM 3675 C C . ALA A 1 482 ? 24.094 10.852 9.164 1 96 482 ALA A C 1
ATOM 3677 O O . ALA A 1 482 ? 24.312 10.352 8.055 1 96 482 ALA A O 1
ATOM 3678 N N . ILE A 1 483 ? 22.922 10.992 9.75 1 94.75 483 ILE A N 1
ATOM 3679 C CA . ILE A 1 483 ? 21.734 10.766 8.953 1 94.75 483 ILE A CA 1
ATOM 3680 C C . ILE A 1 483 ? 20.828 11.992 9.016 1 94.75 483 ILE A C 1
ATOM 3682 O O . ILE A 1 483 ? 20.812 12.711 10.023 1 94.75 483 ILE A O 1
ATOM 3686 N N . ARG A 1 484 ? 20.188 12.32 7.926 1 95.56 484 ARG A N 1
ATOM 3687 C CA . ARG A 1 484 ? 19.141 13.336 7.875 1 95.56 484 ARG A CA 1
ATOM 3688 C C . ARG A 1 484 ? 17.766 12.695 7.672 1 95.56 484 ARG A C 1
ATOM 3690 O O . ARG A 1 484 ? 17.469 11.664 8.273 1 95.56 484 ARG A O 1
ATOM 3697 N N . SER A 1 485 ? 16.922 13.289 6.895 1 96.5 485 SER A N 1
ATOM 3698 C CA . SER A 1 485 ? 15.656 12.633 6.57 1 96.5 485 SER A CA 1
ATOM 3699 C C . SER A 1 485 ? 15.867 11.469 5.605 1 96.5 485 SER A C 1
ATOM 3701 O O . SER A 1 485 ? 15.984 11.68 4.395 1 96.5 485 SER A O 1
ATOM 3703 N N . ASP A 1 486 ? 15.898 10.336 6.199 1 96.38 486 ASP A N 1
ATOM 3704 C CA . ASP A 1 486 ? 16.188 9.141 5.41 1 96.38 486 ASP A CA 1
ATOM 3705 C C . ASP A 1 486 ? 15.828 7.875 6.188 1 96.38 486 ASP A C 1
ATOM 3707 O O . ASP A 1 486 ? 15.344 7.949 7.316 1 96.38 486 ASP A O 1
ATOM 3711 N N . THR A 1 487 ? 15.969 6.762 5.539 1 96.62 487 THR A N 1
ATOM 3712 C CA . THR A 1 487 ? 15.758 5.453 6.148 1 96.62 487 THR A CA 1
ATOM 3713 C C . THR A 1 487 ? 17.062 4.656 6.184 1 96.62 487 THR A C 1
ATOM 3715 O O . THR A 1 487 ? 17.812 4.66 5.211 1 96.62 487 THR A O 1
ATOM 3718 N N . VAL A 1 488 ? 17.359 4.051 7.348 1 96.38 488 VAL A N 1
ATOM 3719 C CA . VAL A 1 488 ? 18.547 3.217 7.477 1 96.38 488 VAL A CA 1
ATOM 3720 C C . VAL A 1 488 ? 18.203 1.922 8.203 1 96.38 488 VAL A C 1
ATOM 3722 O O . VAL A 1 488 ? 17.297 1.896 9.039 1 96.38 488 VAL A O 1
ATOM 3725 N N . TYR A 1 489 ? 18.844 0.85 7.816 1 94.75 489 TYR A N 1
ATOM 3726 C CA . TYR A 1 489 ? 18.734 -0.415 8.531 1 94.75 489 TYR A CA 1
ATOM 3727 C C . TYR A 1 489 ? 19.688 -0.46 9.711 1 94.75 489 TYR A C 1
ATOM 3729 O O . TYR A 1 489 ? 20.844 -0.05 9.594 1 94.75 489 TYR A O 1
ATOM 3737 N N . LEU A 1 490 ? 19.188 -0.869 10.883 1 96.62 490 LEU A N 1
ATOM 3738 C CA . LEU A 1 490 ? 19.984 -0.961 12.102 1 96.62 490 LEU A CA 1
ATOM 3739 C C . LEU A 1 490 ? 20.203 -2.418 12.492 1 96.62 490 LEU A C 1
ATOM 3741 O O . LEU A 1 490 ? 19.297 -3.248 12.359 1 96.62 490 LEU A O 1
ATOM 3745 N N . ASP A 1 491 ? 21.375 -2.74 12.891 1 95.38 491 ASP A N 1
ATOM 3746 C CA . ASP A 1 491 ? 21.672 -4.02 13.531 1 95.38 491 ASP A CA 1
ATOM 3747 C C . ASP A 1 491 ? 21.469 -3.93 15.047 1 95.38 491 ASP A C 1
ATOM 3749 O O . ASP A 1 491 ? 21.422 -2.834 15.609 1 95.38 491 ASP A O 1
ATOM 3753 N N . GLU A 1 492 ? 21.375 -5.164 15.633 1 95.5 492 GLU A N 1
ATOM 3754 C CA . GLU A 1 492 ? 21.312 -5.203 17.094 1 95.5 492 GLU A CA 1
ATOM 3755 C C . GLU A 1 492 ? 22.516 -4.492 17.703 1 95.5 492 GLU A C 1
ATOM 3757 O O . GLU A 1 492 ? 23.656 -4.734 17.297 1 95.5 492 GLU A O 1
ATOM 3762 N N . GLY A 1 493 ? 22.219 -3.541 18.531 1 96.44 493 GLY A N 1
ATOM 3763 C CA . GLY A 1 493 ? 23.281 -2.854 19.234 1 96.44 493 GLY A CA 1
ATOM 3764 C C . GLY A 1 493 ? 23.609 -1.491 18.656 1 96.44 493 GLY A C 1
ATOM 3765 O O . GLY A 1 493 ? 24.281 -0.679 19.297 1 96.44 493 GLY A O 1
ATOM 3766 N N . ASP A 1 494 ? 23.125 -1.206 17.422 1 97.62 494 ASP A N 1
ATOM 3767 C CA . ASP A 1 494 ? 23.328 0.118 16.844 1 97.62 494 ASP A CA 1
ATOM 3768 C C . ASP A 1 494 ? 22.672 1.2 17.703 1 97.62 494 ASP A C 1
ATOM 3770 O O . ASP A 1 494 ? 21.609 0.984 18.266 1 97.62 494 ASP A O 1
ATOM 3774 N N . GLU A 1 495 ? 23.344 2.295 17.828 1 98.19 495 GLU A N 1
ATOM 3775 C CA . GLU A 1 495 ? 22.812 3.402 18.609 1 98.19 495 GLU A CA 1
ATOM 3776 C C . GLU A 1 495 ? 22.484 4.598 17.734 1 98.19 495 GLU A C 1
ATOM 3778 O O . GLU A 1 495 ? 23.234 4.93 16.812 1 98.19 495 GLU A O 1
ATOM 3783 N N . VAL A 1 496 ? 21.375 5.164 17.984 1 98.19 496 VAL A N 1
ATOM 3784 C CA . VAL A 1 496 ? 20.953 6.379 17.297 1 98.19 496 VAL A CA 1
ATOM 3785 C C . VAL A 1 496 ? 20.969 7.555 18.281 1 98.19 496 VAL A C 1
ATOM 3787 O O . VAL A 1 496 ? 20.391 7.477 19.359 1 98.19 496 VAL A O 1
ATOM 3790 N N . VAL A 1 497 ? 21.656 8.594 17.953 1 98.44 497 VAL A N 1
ATOM 3791 C CA . VAL A 1 497 ? 21.719 9.812 18.766 1 98.44 497 VAL A CA 1
ATOM 3792 C C . VAL A 1 497 ? 21.094 10.977 18 1 98.44 497 VAL A C 1
ATOM 3794 O O . VAL A 1 497 ? 21.562 11.352 16.922 1 98.44 497 VAL A O 1
ATOM 3797 N N . ILE A 1 498 ? 20.062 11.516 18.578 1 98.25 498 ILE A N 1
ATOM 3798 C CA . ILE A 1 498 ? 19.344 12.609 17.938 1 98.25 498 ILE A CA 1
ATOM 3799 C C . ILE A 1 498 ? 19.484 13.883 18.766 1 98.25 498 ILE A C 1
ATOM 3801 O O . ILE A 1 498 ? 19.266 13.867 19.984 1 98.25 498 ILE A O 1
ATOM 3805 N N . GLU A 1 499 ? 19.859 14.922 18.156 1 98.62 499 GLU A N 1
ATOM 3806 C CA . GLU A 1 499 ? 19.922 16.25 18.75 1 98.62 499 GLU A CA 1
ATOM 3807 C C . GLU A 1 499 ? 18.969 17.219 18.047 1 98.62 499 GLU A C 1
ATOM 3809 O O . GLU A 1 499 ? 19.188 17.578 16.875 1 98.62 499 GLU A O 1
ATOM 3814 N N . THR A 1 500 ? 17.969 17.625 18.734 1 98.38 500 THR A N 1
ATOM 3815 C CA . THR A 1 500 ? 17 18.516 18.125 1 98.38 500 THR A CA 1
ATOM 3816 C C . THR A 1 500 ? 17.469 19.969 18.188 1 98.38 500 THR A C 1
ATOM 3818 O O . THR A 1 500 ? 18.344 20.297 18.984 1 98.38 500 THR A O 1
ATOM 3821 N N . PRO A 1 501 ? 16.938 20.859 17.328 1 98.56 501 PRO A N 1
ATOM 3822 C CA . PRO A 1 501 ? 17.375 22.25 17.297 1 98.56 501 PRO A CA 1
ATOM 3823 C C . PRO A 1 501 ? 16.969 23.031 18.547 1 98.56 501 PRO A C 1
ATOM 3825 O O . PRO A 1 501 ? 15.961 22.703 19.172 1 98.56 501 PRO A O 1
ATOM 3828 N N . GLY A 1 502 ? 17.766 24.016 18.859 1 98.19 502 GLY A N 1
ATOM 3829 C CA . GLY A 1 502 ? 17.312 25.031 19.781 1 98.19 502 GLY A CA 1
ATOM 3830 C C . GLY A 1 502 ? 16.453 26.094 19.125 1 98.19 502 GLY A C 1
ATOM 3831 O O . GLY A 1 502 ? 16.219 26.047 17.906 1 98.19 502 GLY A O 1
ATOM 3832 N N . GLY A 1 503 ? 15.891 26.969 19.906 1 98.5 503 GLY A N 1
ATOM 3833 C CA . GLY A 1 503 ? 15.172 28.109 19.375 1 98.5 503 GLY A CA 1
ATOM 3834 C C . GLY A 1 503 ? 16.047 29.328 19.141 1 98.5 503 GLY A C 1
ATOM 3835 O O . GLY A 1 503 ? 17.156 29.406 19.672 1 98.5 503 GLY A O 1
ATOM 3836 N N . GLY A 1 504 ? 15.633 30.203 18.25 1 98.38 504 GLY A N 1
ATOM 3837 C CA . GLY A 1 504 ? 16.344 31.438 18.031 1 98.38 504 GLY A CA 1
ATOM 3838 C C . GLY A 1 504 ? 16.266 32.406 19.203 1 98.38 504 GLY A C 1
ATOM 3839 O O . GLY A 1 504 ? 15.336 32.312 20.016 1 98.38 504 GLY A O 1
ATOM 3840 N N . GLY A 1 505 ? 17.234 33.25 19.266 1 98.12 505 GLY A N 1
ATOM 3841 C CA . GLY A 1 505 ? 17.234 34.281 20.297 1 98.12 505 GLY A CA 1
ATOM 3842 C C . GLY A 1 505 ? 16.438 35.5 19.922 1 98.12 505 GLY A C 1
ATOM 3843 O O . GLY A 1 505 ? 16.094 35.688 18.75 1 98.12 505 GLY A O 1
ATOM 3844 N N . TYR A 1 506 ? 16.078 36.25 20.938 1 98.06 506 TYR A N 1
ATOM 3845 C CA . TYR A 1 506 ? 15.305 37.5 20.734 1 98.06 506 TYR A CA 1
ATOM 3846 C C . TYR A 1 506 ? 16.078 38.688 21.25 1 98.06 506 TYR A C 1
ATOM 3848 O O . TYR A 1 506 ? 16.484 38.719 22.406 1 98.06 506 TYR A O 1
ATOM 3856 N N . GLY A 1 507 ? 16.219 39.719 20.406 1 96.94 507 GLY A N 1
ATOM 3857 C CA . GLY A 1 507 ? 16.953 40.906 20.812 1 96.94 507 GLY A CA 1
ATOM 3858 C C . GLY A 1 507 ? 18.453 40.75 20.719 1 96.94 507 GLY A C 1
ATOM 3859 O O . GLY A 1 507 ? 18.953 39.625 20.688 1 96.94 507 GLY A O 1
ATOM 3860 N N . PRO A 1 508 ? 19.219 41.844 20.656 1 94.56 508 PRO A N 1
ATOM 3861 C CA . PRO A 1 508 ? 20.672 41.75 20.5 1 94.56 508 PRO A CA 1
ATOM 3862 C C . PRO A 1 508 ? 21.359 41.062 21.672 1 94.56 508 PRO A C 1
ATOM 3864 O O . PRO A 1 508 ? 21.078 41.375 22.828 1 94.56 508 PRO A O 1
ATOM 3867 N N . PRO A 1 509 ? 22.141 40.125 21.312 1 92.81 509 PRO A N 1
ATOM 3868 C CA . PRO A 1 509 ? 22.938 39.469 22.359 1 92.81 509 PRO A CA 1
ATOM 3869 C C . PRO A 1 509 ? 24.125 40.344 22.812 1 92.81 509 PRO A C 1
ATOM 3871 O O . PRO A 1 509 ? 24.438 41.344 22.188 1 92.81 509 PRO A O 1
ATOM 3874 N N . ASP A 1 510 ? 24.672 39.906 23.875 1 87.31 510 ASP A N 1
ATOM 3875 C CA . ASP A 1 510 ? 25.891 40.594 24.344 1 87.31 510 ASP A CA 1
ATOM 3876 C C . ASP A 1 510 ? 27.031 40.344 23.359 1 87.31 510 ASP A C 1
ATOM 3878 O O . ASP A 1 510 ? 27.891 41.219 23.172 1 87.31 510 ASP A O 1
ATOM 3882 N N . GLN A 1 511 ? 27.047 39.156 22.781 1 83.12 511 GLN A N 1
ATOM 3883 C CA . GLN A 1 511 ? 28.062 38.781 21.797 1 83.12 511 GLN A CA 1
ATOM 3884 C C . GLN A 1 511 ? 27.438 38.562 20.422 1 83.12 511 GLN A C 1
ATOM 3886 O O . GLN A 1 511 ? 26.297 38.125 20.312 1 83.12 511 GLN A O 1
ATOM 3891 N N . PRO A 1 512 ? 28.266 38.875 19.422 1 84 512 PRO A N 1
ATOM 3892 C CA . PRO A 1 512 ? 27.734 38.719 18.062 1 84 512 PRO A CA 1
ATOM 3893 C C . PRO A 1 512 ? 27.453 37.25 17.719 1 84 512 PRO A C 1
ATOM 3895 O O . PRO A 1 512 ? 28.094 36.344 18.25 1 84 512 PRO A O 1
ATOM 3898 N N . CYS A 1 513 ? 26.484 37.125 16.797 1 84.88 513 CYS A N 1
ATOM 3899 C CA . CYS A 1 513 ? 26.094 35.781 16.359 1 84.88 513 CYS A CA 1
ATOM 3900 C C . CYS A 1 513 ? 27.234 35.094 15.633 1 84.88 513 CYS A C 1
ATOM 3902 O O . CYS A 1 513 ? 28.047 35.75 14.969 1 84.88 513 CYS A O 1
ATOM 3904 N N . ASP A 1 514 ? 27.547 33.781 15.891 1 74.38 514 ASP A N 1
ATOM 3905 C CA . ASP A 1 514 ? 28.547 33.031 15.148 1 74.38 514 ASP A CA 1
ATOM 3906 C C . ASP A 1 514 ? 28.031 32.656 13.75 1 74.38 514 ASP A C 1
ATOM 3908 O O . ASP A 1 514 ? 26.828 32.531 13.547 1 74.38 514 ASP A O 1
ATOM 3912 N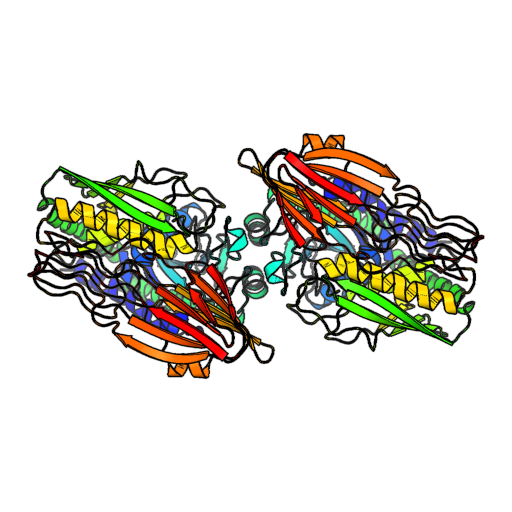 N . MET B 1 1 ? -22 -42.156 -23.422 1 55.31 1 MET B N 1
ATOM 3913 C CA . MET B 1 1 ? -22.25 -41.25 -24.531 1 55.31 1 MET B CA 1
ATOM 3914 C C . MET B 1 1 ? -22.922 -39.969 -24.047 1 55.31 1 MET B C 1
ATOM 3916 O O . MET B 1 1 ? -22.531 -38.875 -24.438 1 55.31 1 MET B O 1
ATOM 3920 N N . ARG B 1 2 ? -23.75 -40.031 -22.844 1 83.38 2 ARG B N 1
ATOM 3921 C CA . ARG B 1 2 ? -24.594 -38.906 -22.516 1 83.38 2 ARG B CA 1
ATOM 3922 C C . ARG B 1 2 ? -23.859 -37.906 -21.625 1 83.38 2 ARG B C 1
ATOM 3924 O O . ARG B 1 2 ? -23.938 -36.688 -21.859 1 83.38 2 ARG B O 1
ATOM 3931 N N . TRP B 1 3 ? -22.875 -38.375 -20.844 1 91.75 3 TRP B N 1
ATOM 3932 C CA . TRP B 1 3 ? -22.234 -37.406 -19.969 1 91.75 3 TRP B CA 1
ATOM 3933 C C . TRP B 1 3 ? -21.172 -36.594 -20.719 1 91.75 3 TRP B C 1
ATOM 3935 O O . TRP B 1 3 ? -20.922 -35.438 -20.391 1 91.75 3 TRP B O 1
ATOM 3945 N N . GLU B 1 4 ? -20.656 -37.188 -21.812 1 93.44 4 GLU B N 1
ATOM 3946 C CA . GLU B 1 4 ? -19.578 -36.562 -22.578 1 93.44 4 GLU B CA 1
ATOM 3947 C C . GLU B 1 4 ? -20.062 -35.312 -23.281 1 93.44 4 GLU B C 1
ATOM 3949 O O . GLU B 1 4 ? -19.328 -34.312 -23.375 1 93.44 4 GLU B O 1
ATOM 3954 N N . ILE B 1 5 ? -21.188 -35.406 -23.734 1 93.94 5 ILE B N 1
ATOM 3955 C CA . ILE B 1 5 ? -21.734 -34.25 -24.438 1 93.94 5 ILE B CA 1
ATOM 3956 C C . ILE B 1 5 ? -21.906 -33.094 -23.469 1 93.94 5 ILE B C 1
ATOM 3958 O O . ILE B 1 5 ? -21.609 -31.938 -23.797 1 93.94 5 ILE B O 1
ATOM 3962 N N . ILE B 1 6 ? -22.422 -33.406 -22.312 1 95.12 6 ILE B N 1
ATOM 3963 C CA . ILE B 1 6 ? -22.641 -32.375 -21.297 1 95.12 6 ILE B CA 1
ATOM 3964 C C . ILE B 1 6 ? -21.297 -31.812 -20.828 1 95.12 6 ILE B C 1
ATOM 3966 O O . ILE B 1 6 ? -21.156 -30.609 -20.625 1 95.12 6 ILE B O 1
ATOM 3970 N N . TYR B 1 7 ? -20.391 -32.656 -20.688 1 94.25 7 TYR B N 1
ATOM 3971 C CA . TYR B 1 7 ? -19.062 -32.25 -20.266 1 94.25 7 TYR B CA 1
ATOM 3972 C C . TYR B 1 7 ? -18.406 -31.344 -21.312 1 94.25 7 TYR B C 1
ATOM 3974 O O . TYR B 1 7 ? -17.844 -30.297 -20.984 1 94.25 7 TYR B O 1
ATOM 3982 N N . LYS B 1 8 ? -18.484 -31.766 -22.531 1 94.19 8 LYS B N 1
ATOM 3983 C CA . LYS B 1 8 ? -17.906 -30.953 -23.609 1 94.19 8 LYS B CA 1
ATOM 3984 C C . LYS B 1 8 ? -18.578 -29.578 -23.688 1 94.19 8 LYS B C 1
ATOM 3986 O O . LYS B 1 8 ? -17.906 -28.578 -23.953 1 94.19 8 LYS B O 1
ATOM 3991 N N . ALA B 1 9 ? -19.828 -29.656 -23.484 1 95.69 9 ALA B N 1
ATOM 3992 C CA . ALA B 1 9 ? -20.547 -28.375 -23.438 1 95.69 9 ALA B CA 1
ATOM 3993 C C . ALA B 1 9 ? -20.031 -27.5 -22.297 1 95.69 9 ALA B C 1
ATOM 3995 O O . ALA B 1 9 ? -19.906 -26.281 -22.453 1 95.69 9 ALA B O 1
ATOM 3996 N N . THR B 1 10 ? -19.75 -28.062 -21.203 1 95.88 10 THR B N 1
ATOM 3997 C CA . THR B 1 10 ? -19.234 -27.344 -20.047 1 95.88 10 THR B CA 1
ATOM 3998 C C . THR B 1 10 ? -17.844 -26.766 -20.344 1 95.88 10 THR B C 1
ATOM 4000 O O . THR B 1 10 ? -17.547 -25.641 -19.969 1 95.88 10 THR B O 1
ATOM 4003 N N . GLU B 1 11 ? -16.984 -27.5 -20.969 1 94.38 11 GLU B N 1
ATOM 4004 C CA . GLU B 1 11 ? -15.688 -27 -21.391 1 94.38 11 GLU B CA 1
ATOM 4005 C C . GLU B 1 11 ? -15.828 -25.797 -22.297 1 94.38 11 GLU B C 1
ATOM 4007 O O . GLU B 1 11 ? -15.078 -24.828 -22.172 1 94.38 11 GLU B O 1
ATOM 4012 N N . TYR B 1 12 ? -16.75 -25.938 -23.172 1 93.88 12 TYR B N 1
ATOM 4013 C CA . TYR B 1 12 ? -17.016 -24.828 -24.094 1 93.88 12 TYR B CA 1
ATOM 4014 C C . TYR B 1 12 ? -17.469 -23.594 -23.344 1 93.88 12 TYR B C 1
ATOM 4016 O O . TYR B 1 12 ? -17.156 -22.469 -23.75 1 93.88 12 TYR B O 1
ATOM 4024 N N . ILE B 1 13 ? -18.281 -23.766 -22.344 1 95.5 13 ILE B N 1
ATOM 4025 C CA . ILE B 1 13 ? -18.75 -22.641 -21.531 1 95.5 13 ILE B CA 1
ATOM 4026 C C . ILE B 1 13 ? -17.562 -21.922 -20.922 1 95.5 13 ILE B C 1
ATOM 4028 O O . ILE B 1 13 ? -17.484 -20.688 -20.953 1 95.5 13 ILE B O 1
ATOM 4032 N N . ALA B 1 14 ? -16.641 -22.625 -20.344 1 93.25 14 ALA B N 1
ATOM 4033 C CA . ALA B 1 14 ? -15.43 -22.031 -19.766 1 93.25 14 ALA B CA 1
ATOM 4034 C C . ALA B 1 14 ? -14.641 -21.25 -20.828 1 93.25 14 ALA B C 1
ATOM 4036 O O . ALA B 1 14 ? -14.18 -20.141 -20.562 1 93.25 14 ALA B O 1
ATOM 4037 N N . GLU B 1 15 ? -14.508 -21.812 -21.969 1 91.81 15 GLU B N 1
ATOM 4038 C CA . GLU B 1 15 ? -13.781 -21.172 -23.062 1 91.81 15 GLU B CA 1
ATOM 4039 C C . GLU B 1 15 ? -14.469 -19.891 -23.5 1 91.81 15 GLU B C 1
ATOM 4041 O O . GLU B 1 15 ? -13.812 -18.875 -23.734 1 91.81 15 GLU B O 1
ATOM 4046 N N . GLU B 1 16 ? -15.734 -19.984 -23.625 1 92.38 16 GLU B N 1
ATOM 4047 C CA . GLU B 1 16 ? -16.5 -18.828 -24.047 1 92.38 16 GLU B CA 1
ATOM 4048 C C . GLU B 1 16 ? -16.406 -17.703 -23.031 1 92.38 16 GLU B C 1
ATOM 4050 O O . GLU B 1 16 ? -16.281 -16.531 -23.391 1 92.38 16 GLU B O 1
ATOM 4055 N N . ALA B 1 17 ? -16.516 -18.062 -21.812 1 92 17 ALA B N 1
ATOM 4056 C CA . ALA B 1 17 ? -16.375 -17.062 -20.75 1 92 17 ALA B CA 1
ATOM 4057 C C . ALA B 1 17 ? -14.977 -16.453 -20.766 1 92 17 ALA B C 1
ATOM 4059 O O . ALA B 1 17 ? -14.812 -15.25 -20.531 1 92 17 ALA B O 1
ATOM 4060 N N . GLY B 1 18 ? -13.992 -17.203 -21.016 1 89.06 18 GLY B N 1
ATOM 4061 C CA . GLY B 1 18 ? -12.633 -16.703 -21.141 1 89.06 18 GLY B CA 1
ATOM 4062 C C . GLY B 1 18 ? -12.453 -15.742 -22.297 1 89.06 18 GLY B C 1
ATOM 4063 O O . GLY B 1 18 ? -11.758 -14.734 -22.172 1 89.06 18 GLY B O 1
ATOM 4064 N N . ILE B 1 19 ? -13.055 -16.125 -23.391 1 88.38 19 ILE B N 1
ATOM 4065 C CA . ILE B 1 19 ? -13.008 -15.258 -24.562 1 88.38 19 ILE B CA 1
ATOM 4066 C C . ILE B 1 19 ? -13.703 -13.938 -24.266 1 88.38 19 ILE B C 1
ATOM 4068 O O . ILE B 1 19 ? -13.211 -12.867 -24.641 1 88.38 19 ILE B O 1
ATOM 4072 N N . ALA B 1 20 ? -14.758 -14.055 -23.594 1 87.75 20 ALA B N 1
ATOM 4073 C CA . ALA B 1 20 ? -15.484 -12.852 -23.203 1 87.75 20 ALA B CA 1
ATOM 4074 C C . ALA B 1 20 ? -14.625 -11.969 -22.312 1 87.75 20 ALA B C 1
ATOM 4076 O O . ALA B 1 20 ? -14.633 -10.742 -22.438 1 87.75 20 ALA B O 1
ATOM 4077 N N . LEU B 1 21 ? -13.977 -12.562 -21.406 1 88.56 21 LEU B N 1
ATOM 4078 C CA . LEU B 1 21 ? -13.086 -11.836 -20.516 1 88.56 21 LEU B CA 1
ATOM 4079 C C . LEU B 1 21 ? -11.977 -11.141 -21.281 1 88.56 21 LEU B C 1
ATOM 4081 O O . LEU B 1 21 ? -11.711 -9.953 -21.062 1 88.56 21 LEU B O 1
ATOM 4085 N N . ARG B 1 22 ? -11.352 -11.75 -22.141 1 85.12 22 ARG B N 1
ATOM 4086 C CA . ARG B 1 22 ? -10.266 -11.219 -22.969 1 85.12 22 ARG B CA 1
ATOM 4087 C C . ARG B 1 22 ? -10.742 -10.023 -23.781 1 85.12 22 ARG B C 1
ATOM 4089 O O . ARG B 1 22 ? -10.078 -8.984 -23.812 1 85.12 22 ARG B O 1
ATOM 4096 N N . ASN B 1 23 ? -11.852 -10.188 -24.375 1 85.56 23 ASN B N 1
ATOM 4097 C CA . ASN B 1 23 ? -12.352 -9.18 -25.297 1 85.56 23 ASN B CA 1
ATOM 4098 C C . ASN B 1 23 ? -12.852 -7.938 -24.562 1 85.56 23 ASN B C 1
ATOM 4100 O O . ASN B 1 23 ? -12.867 -6.84 -25.125 1 85.56 23 ASN B O 1
ATOM 4104 N N . SER B 1 24 ? -13.188 -8.156 -23.359 1 83.38 24 SER B N 1
ATOM 4105 C CA . SER B 1 24 ? -13.797 -7.051 -22.625 1 83.38 24 SER B CA 1
ATOM 4106 C C . SER B 1 24 ? -12.781 -6.359 -21.719 1 83.38 24 SER B C 1
ATOM 4108 O O . SER B 1 24 ? -13.062 -5.301 -21.156 1 83.38 24 SER B O 1
ATOM 4110 N N . ALA B 1 25 ? -11.688 -6.906 -21.578 1 83.69 25 ALA B N 1
ATOM 4111 C CA . ALA B 1 25 ? -10.703 -6.363 -20.656 1 83.69 25 ALA B CA 1
ATOM 4112 C C . ALA B 1 25 ? -10.133 -5.043 -21.156 1 83.69 25 ALA B C 1
ATOM 4114 O O . ALA B 1 25 ? -9.992 -4.848 -22.375 1 83.69 25 ALA B O 1
ATOM 4115 N N . PHE B 1 26 ? -9.789 -4.184 -20.297 1 76.19 26 PHE B N 1
ATOM 4116 C CA . PHE B 1 26 ? -9.297 -2.848 -20.609 1 76.19 26 PHE B CA 1
ATOM 4117 C C . PHE B 1 26 ? -7.781 -2.844 -20.734 1 76.19 26 PHE B C 1
ATOM 4119 O O . PHE B 1 26 ? -7.223 -2.145 -21.578 1 76.19 26 PHE B O 1
ATOM 4126 N N . SER B 1 27 ? -7.125 -3.588 -19.953 1 77.62 27 SER B N 1
ATOM 4127 C CA . SER B 1 27 ? -5.668 -3.57 -19.891 1 77.62 27 SER B CA 1
ATOM 4128 C C . SER B 1 27 ? -5.066 -4.422 -21.016 1 77.62 27 SER B C 1
ATOM 4130 O O . SER B 1 27 ? -5.547 -5.523 -21.281 1 77.62 27 SER B O 1
ATOM 4132 N N . PRO B 1 28 ? -4.02 -3.918 -21.578 1 71.31 28 PRO B N 1
ATOM 4133 C CA . PRO B 1 28 ? -3.328 -4.73 -22.578 1 71.31 28 PRO B CA 1
ATOM 4134 C C . PRO B 1 28 ? -2.811 -6.051 -22.016 1 71.31 28 PRO B C 1
ATOM 4136 O O . PRO B 1 28 ? -2.66 -7.027 -22.75 1 71.31 28 PRO B O 1
ATOM 4139 N N . ASN B 1 29 ? -2.648 -6.016 -20.781 1 73.5 29 ASN B N 1
ATOM 4140 C CA . ASN B 1 29 ? -2.141 -7.227 -20.141 1 73.5 29 ASN B CA 1
ATOM 4141 C C . ASN B 1 29 ? -3.119 -8.391 -20.281 1 73.5 29 ASN B C 1
ATOM 4143 O O . ASN B 1 29 ? -2.713 -9.516 -20.594 1 73.5 29 ASN B O 1
ATOM 4147 N N . ILE B 1 30 ? -4.324 -8.07 -20.062 1 72.75 30 ILE B N 1
ATOM 4148 C CA . ILE B 1 30 ? -5.332 -9.117 -20.172 1 72.75 30 ILE B CA 1
ATOM 4149 C C . ILE B 1 30 ? -5.73 -9.305 -21.641 1 72.75 30 ILE B C 1
ATOM 4151 O O . ILE B 1 30 ? -5.82 -10.438 -22.125 1 72.75 30 ILE B O 1
ATOM 4155 N N . ARG B 1 31 ? -5.816 -8.234 -22.312 1 72.38 31 ARG B N 1
ATOM 4156 C CA . ARG B 1 31 ? -6.344 -8.281 -23.672 1 72.38 31 ARG B CA 1
ATOM 4157 C C . ARG B 1 31 ? -5.328 -8.883 -24.641 1 72.38 31 ARG B C 1
ATOM 4159 O O . ARG B 1 31 ? -5.684 -9.703 -25.484 1 72.38 31 ARG B O 1
ATOM 4166 N N . GLU B 1 32 ? -4.09 -8.445 -24.438 1 69.31 32 GLU B N 1
ATOM 4167 C CA . GLU B 1 32 ? -3.072 -8.844 -25.406 1 69.31 32 GLU B CA 1
ATOM 4168 C C . GLU B 1 32 ? -2.262 -10.031 -24.906 1 69.31 32 GLU B C 1
ATOM 4170 O O . GLU B 1 32 ? -1.928 -10.938 -25.672 1 69.31 32 GLU B O 1
ATOM 4175 N N . ARG B 1 33 ? -2.119 -10.086 -23.625 1 71.5 33 ARG B N 1
ATOM 4176 C CA . ARG B 1 33 ? -1.206 -11.094 -23.109 1 71.5 33 ARG B CA 1
ATOM 4177 C C . ARG B 1 33 ? -1.969 -12.32 -22.609 1 71.5 33 ARG B C 1
ATOM 4179 O O . ARG B 1 33 ? -1.372 -13.367 -22.359 1 71.5 33 ARG B O 1
ATOM 4186 N N . MET B 1 34 ? -3.246 -12.242 -22.469 1 70.62 34 MET B N 1
ATOM 4187 C CA . MET B 1 34 ? -4.117 -13.336 -22.062 1 70.62 34 MET B CA 1
ATOM 4188 C C . MET B 1 34 ? -3.723 -13.852 -20.672 1 70.62 34 MET B C 1
ATOM 4190 O O . MET B 1 34 ? -3.613 -15.062 -20.469 1 70.62 34 MET B O 1
ATOM 4194 N N . ASP B 1 35 ? -3.477 -12.93 -19.891 1 79 35 ASP B N 1
ATOM 4195 C CA . ASP B 1 35 ? -3.096 -13.289 -18.531 1 79 35 ASP B CA 1
ATOM 4196 C C . ASP B 1 35 ? -4.324 -13.414 -17.625 1 79 35 ASP B C 1
ATOM 4198 O O . ASP B 1 35 ? -4.488 -12.633 -16.688 1 79 35 ASP B O 1
ATOM 4202 N N . HIS B 1 36 ? -5.16 -14.461 -17.969 1 86.25 36 HIS B N 1
ATOM 4203 C CA . HIS B 1 36 ? -6.387 -14.742 -17.234 1 86.25 36 HIS B CA 1
ATOM 4204 C C . HIS B 1 36 ? -6.809 -16.203 -17.391 1 86.25 36 HIS B C 1
ATOM 4206 O O . HIS B 1 36 ? -6.316 -16.891 -18.297 1 86.25 36 HIS B O 1
ATOM 4212 N N . SER B 1 37 ? -7.664 -16.688 -16.484 1 90.62 37 SER B N 1
ATOM 4213 C CA . SER B 1 37 ? -8.258 -18.016 -16.547 1 90.62 37 SER B CA 1
ATOM 4214 C C . SER B 1 37 ? -9.688 -18.016 -16.016 1 90.62 37 SER B C 1
ATOM 4216 O O . SER B 1 37 ? -10.008 -17.25 -15.094 1 90.62 37 SER B O 1
ATOM 4218 N N . VAL B 1 38 ? -10.508 -18.844 -16.688 1 93.94 38 VAL B N 1
ATOM 4219 C CA . VAL B 1 38 ? -11.891 -19 -16.25 1 93.94 38 VAL B CA 1
ATOM 4220 C C . VAL B 1 38 ? -12.211 -20.484 -16.078 1 93.94 38 VAL B C 1
ATOM 4222 O O . VAL B 1 38 ? -11.766 -21.312 -16.875 1 93.94 38 VAL B O 1
ATOM 4225 N N . ALA B 1 39 ? -12.984 -20.797 -15.07 1 95.88 39 ALA B N 1
ATOM 4226 C CA . ALA B 1 39 ? -13.344 -22.188 -14.812 1 95.88 39 ALA B CA 1
ATOM 4227 C C . ALA B 1 39 ? -14.797 -22.312 -14.367 1 95.88 39 ALA B C 1
ATOM 4229 O O . ALA B 1 39 ? -15.344 -21.391 -13.75 1 95.88 39 ALA B O 1
ATOM 4230 N N . VAL B 1 40 ? -15.406 -23.391 -14.758 1 97.56 40 VAL B N 1
ATOM 4231 C CA . VAL B 1 40 ? -16.672 -23.828 -14.188 1 97.56 40 VAL B CA 1
ATOM 4232 C C . VAL B 1 40 ? -16.438 -24.75 -13 1 97.56 40 VAL B C 1
ATOM 4234 O O . VAL B 1 40 ? -15.766 -25.781 -13.141 1 97.56 40 VAL B O 1
ATOM 4237 N N . VAL B 1 41 ? -16.938 -24.328 -11.922 1 97.38 41 VAL B N 1
ATOM 4238 C CA . VAL B 1 41 ? -16.75 -25.031 -10.656 1 97.38 41 VAL B CA 1
ATOM 4239 C C . VAL B 1 41 ? -18.109 -25.484 -10.125 1 97.38 41 VAL B C 1
ATOM 4241 O O . VAL B 1 41 ? -19.094 -24.75 -10.203 1 97.38 41 VAL B O 1
ATOM 4244 N N . ASP B 1 42 ? -18.172 -26.688 -9.641 1 97.38 42 ASP B N 1
ATOM 4245 C CA . ASP B 1 42 ? -19.453 -27.141 -9.125 1 97.38 42 ASP B CA 1
ATOM 4246 C C . ASP B 1 42 ? -19.734 -26.531 -7.75 1 97.38 42 ASP B C 1
ATOM 4248 O O . ASP B 1 42 ? -18.969 -25.703 -7.258 1 97.38 42 ASP B O 1
ATOM 4252 N N . ALA B 1 43 ? -20.844 -26.906 -7.129 1 95.94 43 ALA B N 1
ATOM 4253 C CA . ALA B 1 43 ? -21.312 -26.266 -5.902 1 95.94 43 ALA B CA 1
ATOM 4254 C C . ALA B 1 43 ? -20.406 -26.609 -4.723 1 95.94 43 ALA B C 1
ATOM 4256 O O . ALA B 1 43 ? -20.391 -25.891 -3.721 1 95.94 43 ALA B O 1
ATOM 4257 N N . GLU B 1 44 ? -19.625 -27.641 -4.848 1 94.5 44 GLU B N 1
ATOM 4258 C CA . GLU B 1 44 ? -18.734 -28.062 -3.771 1 94.5 44 GLU B CA 1
ATOM 4259 C C . GLU B 1 44 ? -17.359 -27.438 -3.922 1 94.5 44 GLU B C 1
ATOM 4261 O O . GLU B 1 44 ? -16.484 -27.625 -3.059 1 94.5 44 GLU B O 1
ATOM 4266 N N . GLY B 1 45 ? -17.156 -26.719 -5.008 1 95.19 45 GLY B N 1
ATOM 4267 C CA . GLY B 1 45 ? -15.875 -26.047 -5.211 1 95.19 45 GLY B CA 1
ATOM 4268 C C . GLY B 1 45 ? -14.906 -26.859 -6.059 1 95.19 45 GLY B C 1
ATOM 4269 O O . GLY B 1 45 ? -13.719 -26.547 -6.117 1 95.19 45 GLY B O 1
ATOM 4270 N N . ARG B 1 46 ? -15.383 -27.859 -6.723 1 95.81 46 ARG B N 1
ATOM 4271 C CA . ARG B 1 46 ? -14.523 -28.688 -7.562 1 95.81 46 ARG B CA 1
ATOM 4272 C C . ARG B 1 46 ? -14.5 -28.172 -8.992 1 95.81 46 ARG B C 1
ATOM 4274 O O . ARG B 1 46 ? -15.547 -27.891 -9.578 1 95.81 46 ARG B O 1
ATOM 4281 N N . VAL B 1 47 ? -13.312 -28.047 -9.469 1 96.19 47 VAL B N 1
ATOM 4282 C CA . VAL B 1 47 ? -13.156 -27.594 -10.852 1 96.19 47 VAL B CA 1
ATOM 4283 C C . VAL B 1 47 ? -13.695 -28.656 -11.805 1 96.19 47 VAL B C 1
ATOM 4285 O O . VAL B 1 47 ? -13.219 -29.797 -11.812 1 96.19 47 VAL B O 1
ATOM 4288 N N . VAL B 1 48 ? -14.648 -28.312 -12.633 1 96.75 48 VAL B N 1
ATOM 4289 C CA . VAL B 1 48 ? -15.25 -29.219 -13.602 1 96.75 48 VAL B CA 1
ATOM 4290 C C . VAL B 1 48 ? -14.586 -29.031 -14.969 1 96.75 48 VAL B C 1
ATOM 4292 O O . VAL B 1 48 ? -14.211 -30.016 -15.617 1 96.75 48 VAL B O 1
ATOM 4295 N N . ALA B 1 49 ? -14.5 -27.844 -15.344 1 93.88 49 ALA B N 1
ATOM 4296 C CA . ALA B 1 49 ? -13.859 -27.484 -16.609 1 93.88 49 ALA B CA 1
ATOM 4297 C C . ALA B 1 49 ? -13.148 -26.141 -16.5 1 93.88 49 ALA B C 1
ATOM 4299 O O . ALA B 1 49 ? -13.602 -25.234 -15.789 1 93.88 49 ALA B O 1
ATOM 4300 N N . GLN B 1 50 ? -12.086 -26.062 -17.219 1 89.81 50 GLN B N 1
ATOM 4301 C CA . GLN B 1 50 ? -11.305 -24.828 -17.156 1 89.81 50 GLN B CA 1
ATOM 4302 C C . GLN B 1 50 ? -10.742 -24.453 -18.516 1 89.81 50 GLN B C 1
ATOM 4304 O O . GLN B 1 50 ? -10.344 -25.328 -19.297 1 89.81 50 GLN B O 1
ATOM 4309 N N . ALA B 1 51 ? -10.938 -23.266 -18.859 1 79.31 51 ALA B N 1
ATOM 4310 C CA . ALA B 1 51 ? -10.242 -22.734 -20.016 1 79.31 51 ALA B CA 1
ATOM 4311 C C . ALA B 1 51 ? -8.836 -22.266 -19.656 1 79.31 51 ALA B C 1
ATOM 4313 O O . ALA B 1 51 ? -8.68 -21.344 -18.859 1 79.31 51 ALA B O 1
ATOM 4314 N N . GLU B 1 52 ? -7.891 -23.047 -20.188 1 65.62 52 GLU B N 1
ATOM 4315 C CA . GLU B 1 52 ? -6.52 -22.891 -19.703 1 65.62 52 GLU B CA 1
ATOM 4316 C C . GLU B 1 52 ? -5.738 -21.922 -20.578 1 65.62 52 GLU B C 1
ATOM 4318 O O . GLU B 1 52 ? -5.465 -22.203 -21.75 1 65.62 52 GLU B O 1
ATOM 4323 N N . HIS B 1 53 ? -5.379 -20.828 -19.938 1 68.94 53 HIS B N 1
ATOM 4324 C CA . HIS B 1 53 ? -4.539 -19.922 -20.703 1 68.94 53 HIS B CA 1
ATOM 4325 C C . HIS B 1 53 ? -3.178 -19.75 -20.047 1 68.94 53 HIS B C 1
ATOM 4327 O O . HIS B 1 53 ? -2.215 -19.344 -20.703 1 68.94 53 HIS B O 1
ATOM 4333 N N . ILE B 1 54 ? -3.066 -20.062 -18.719 1 74.25 54 ILE B N 1
ATOM 4334 C CA . ILE B 1 54 ? -1.795 -19.922 -18.016 1 74.25 54 ILE B CA 1
ATOM 4335 C C . ILE B 1 54 ? -1.631 -21.047 -17 1 74.25 54 ILE B C 1
ATOM 4337 O O . ILE B 1 54 ? -2.471 -21.219 -16.125 1 74.25 54 ILE B O 1
ATOM 4341 N N . PRO B 1 55 ? -0.596 -21.734 -17.047 1 75.06 55 PRO B N 1
ATOM 4342 C CA . PRO B 1 55 ? -0.419 -22.906 -16.172 1 75.06 55 PRO B CA 1
ATOM 4343 C C . PRO B 1 55 ? -0.463 -22.547 -14.688 1 75.06 55 PRO B C 1
ATOM 4345 O O . PRO B 1 55 ? -1.038 -23.297 -13.891 1 75.06 55 PRO B O 1
ATOM 4348 N N . VAL B 1 56 ? 0.116 -21.469 -14.359 1 78.69 56 VAL B N 1
ATOM 4349 C CA . VAL B 1 56 ? 0.184 -21.094 -12.945 1 78.69 56 VAL B CA 1
ATOM 4350 C C . VAL B 1 56 ? -1.227 -20.922 -12.391 1 78.69 56 VAL B C 1
ATOM 4352 O O . VAL B 1 56 ? -1.467 -21.172 -11.203 1 78.69 56 VAL B O 1
ATOM 4355 N N . HIS B 1 57 ? -2.184 -20.594 -13.188 1 80.75 57 HIS B N 1
ATOM 4356 C CA . HIS B 1 57 ? -3.553 -20.391 -12.727 1 80.75 57 HIS B CA 1
ATOM 4357 C C . HIS B 1 57 ? -4.266 -21.719 -12.531 1 80.75 57 HIS B C 1
ATOM 4359 O O . HIS B 1 57 ? -5.152 -21.844 -11.688 1 80.75 57 HIS B O 1
ATOM 4365 N N . LEU B 1 58 ? -3.918 -22.719 -13.289 1 79.31 58 LEU B N 1
ATOM 4366 C CA . LEU B 1 58 ? -4.648 -23.984 -13.297 1 79.31 58 LEU B CA 1
ATOM 4367 C C . LEU B 1 58 ? -4.652 -24.625 -11.914 1 79.31 58 LEU B C 1
ATOM 4369 O O . LEU B 1 58 ? -5.703 -24.719 -11.273 1 79.31 58 LEU B O 1
ATOM 4373 N N . GLY B 1 59 ? -3.576 -24.875 -11.383 1 85.94 59 GLY B N 1
ATOM 4374 C CA . GLY B 1 59 ? -3.488 -25.469 -10.062 1 85.94 59 GLY B CA 1
ATOM 4375 C C . GLY B 1 59 ? -3.84 -24.5 -8.945 1 85.94 59 GLY B C 1
ATOM 4376 O O . GLY B 1 59 ? -4.43 -24.906 -7.938 1 85.94 59 GLY B O 1
ATOM 4377 N N . SER B 1 60 ? -3.623 -23.328 -9.242 1 91.62 60 SER B N 1
ATOM 4378 C CA . SER B 1 60 ? -3.844 -22.328 -8.203 1 91.62 60 SER B CA 1
ATOM 4379 C C . SER B 1 60 ? -5.328 -22.016 -8.047 1 91.62 60 SER B C 1
ATOM 4381 O O . SER B 1 60 ? -5.785 -21.688 -6.949 1 91.62 60 SER B O 1
ATOM 4383 N N . LEU B 1 61 ? -6.055 -22.141 -9.125 1 93.12 61 LEU B N 1
ATOM 4384 C CA . LEU B 1 61 ? -7.496 -21.922 -9.055 1 93.12 61 LEU B CA 1
ATOM 4385 C C . LEU B 1 61 ? -8.164 -23 -8.203 1 93.12 61 LEU B C 1
ATOM 4387 O O . LEU B 1 61 ? -9.07 -22.703 -7.426 1 93.12 61 LEU B O 1
ATOM 4391 N N . HIS B 1 62 ? -7.699 -24.203 -8.391 1 93.31 62 HIS B N 1
ATOM 4392 C CA . HIS B 1 62 ? -8.188 -25.328 -7.594 1 93.31 62 HIS B CA 1
ATOM 4393 C C . HIS B 1 62 ? -8.016 -25.062 -6.102 1 93.31 62 HIS B C 1
ATOM 4395 O O . HIS B 1 62 ? -8.961 -25.219 -5.328 1 93.31 62 HIS B O 1
ATOM 4401 N N . VAL B 1 63 ? -6.875 -24.594 -5.738 1 95.81 63 VAL B N 1
ATOM 4402 C CA . VAL B 1 63 ? -6.559 -24.297 -4.344 1 95.81 63 VAL B CA 1
ATOM 4403 C C . VAL B 1 63 ? -7.301 -23.031 -3.9 1 95.81 63 VAL B C 1
ATOM 4405 O O . VAL B 1 63 ? -7.898 -23.016 -2.822 1 95.81 63 VAL B O 1
ATOM 4408 N N . GLY B 1 64 ? -7.289 -22.062 -4.699 1 97.19 64 GLY B N 1
ATOM 4409 C CA . GLY B 1 64 ? -7.848 -20.75 -4.379 1 97.19 64 GLY B CA 1
ATOM 4410 C C . GLY B 1 64 ? -9.352 -20.781 -4.156 1 97.19 64 GLY B C 1
ATOM 4411 O O . GLY B 1 64 ? -9.859 -20.156 -3.23 1 97.19 64 GLY B O 1
ATOM 4412 N N . VAL B 1 65 ? -10.07 -21.516 -5.012 1 97.12 65 VAL B N 1
ATOM 4413 C CA . VAL B 1 65 ? -11.523 -21.594 -4.895 1 97.12 65 VAL B CA 1
ATOM 4414 C C . VAL B 1 65 ? -11.898 -22.266 -3.574 1 97.12 65 VAL B C 1
ATOM 4416 O O . VAL B 1 65 ? -12.781 -21.797 -2.857 1 97.12 65 VAL B O 1
ATOM 4419 N N . ARG B 1 66 ? -11.203 -23.328 -3.285 1 96.12 66 ARG B N 1
ATOM 4420 C CA . ARG B 1 66 ? -11.469 -24.031 -2.035 1 96.12 66 ARG B CA 1
ATOM 4421 C C . ARG B 1 66 ? -11.219 -23.125 -0.832 1 96.12 66 ARG B C 1
ATOM 4423 O O . ARG B 1 66 ? -12.039 -23.062 0.085 1 96.12 66 ARG B O 1
ATOM 4430 N N . ASN B 1 67 ? -10.062 -22.469 -0.835 1 97.56 67 ASN B N 1
ATOM 4431 C CA . ASN B 1 67 ? -9.734 -21.547 0.248 1 97.56 67 ASN B CA 1
ATOM 4432 C C . ASN B 1 67 ? -10.781 -20.453 0.389 1 97.56 67 ASN B C 1
ATOM 4434 O O . ASN B 1 67 ? -11.188 -20.109 1.502 1 97.56 67 ASN B O 1
ATOM 4438 N N . LEU B 1 68 ? -11.156 -19.891 -0.755 1 97.81 68 LEU B N 1
ATOM 4439 C CA . LEU B 1 68 ? -12.078 -18.766 -0.747 1 97.81 68 LEU B CA 1
ATOM 4440 C C . LEU B 1 68 ? -13.445 -19.188 -0.223 1 97.81 68 LEU B C 1
ATOM 4442 O O . LEU B 1 68 ? -14.062 -18.469 0.565 1 97.81 68 LEU B O 1
ATOM 4446 N N . LEU B 1 69 ? -13.945 -20.328 -0.621 1 97.06 69 LEU B N 1
ATOM 4447 C CA . LEU B 1 69 ? -15.234 -20.828 -0.15 1 97.06 69 LEU B CA 1
ATOM 4448 C C . LEU B 1 69 ? -15.195 -21.094 1.353 1 97.06 69 LEU B C 1
ATOM 4450 O O . LEU B 1 69 ? -16.219 -20.953 2.033 1 97.06 69 LEU B O 1
ATOM 4454 N N . GLY B 1 70 ? -14.023 -21.453 1.833 1 95.44 70 GLY B N 1
ATOM 4455 C CA . GLY B 1 70 ? -13.867 -21.641 3.266 1 95.44 70 GLY B CA 1
ATOM 4456 C C . GLY B 1 70 ? -13.812 -20.328 4.043 1 95.44 70 GLY B C 1
ATOM 4457 O O . GLY B 1 70 ? -14.055 -20.312 5.25 1 95.44 70 GLY B O 1
ATOM 4458 N N . ALA B 1 71 ? -13.562 -19.281 3.35 1 94.25 71 ALA B N 1
ATOM 4459 C CA . ALA B 1 71 ? -13.312 -18 4.008 1 94.25 71 ALA B CA 1
ATOM 4460 C C . ALA B 1 71 ? -14.539 -17.094 3.947 1 94.25 71 ALA B C 1
ATOM 4462 O O . ALA B 1 71 ? -14.578 -16.047 4.59 1 94.25 71 ALA B O 1
ATOM 4463 N N . VAL B 1 72 ? -15.523 -17.5 3.17 1 94.12 72 VAL B N 1
ATOM 4464 C CA . VAL B 1 72 ? -16.672 -16.609 3.004 1 94.12 72 VAL B CA 1
ATOM 4465 C C . VAL B 1 72 ? -17.953 -17.328 3.395 1 94.12 72 VAL B C 1
ATOM 4467 O O . VAL B 1 72 ? -17.984 -18.562 3.451 1 94.12 72 VAL B O 1
ATOM 4470 N N . GLU B 1 73 ? -18.938 -16.516 3.703 1 89.06 73 GLU B N 1
ATOM 4471 C CA . GLU B 1 73 ? -20.266 -17.062 3.967 1 89.06 73 GLU B CA 1
ATOM 4472 C C . GLU B 1 73 ? -20.953 -17.484 2.672 1 89.06 73 GLU B C 1
ATOM 4474 O O . GLU B 1 73 ? -20.422 -17.266 1.581 1 89.06 73 GLU B O 1
ATOM 4479 N N . GLU B 1 74 ? -22.062 -18.047 2.814 1 88.06 74 GLU B N 1
ATOM 4480 C CA . GLU B 1 74 ? -22.812 -18.516 1.651 1 88.06 74 GLU B CA 1
ATOM 4481 C C . GLU B 1 74 ? -23.188 -17.344 0.738 1 88.06 74 GLU B C 1
ATOM 4483 O O . GLU B 1 74 ? -23.562 -16.266 1.215 1 88.06 74 GLU B O 1
ATOM 4488 N N . LEU B 1 75 ? -23.016 -17.609 -0.523 1 94 75 LEU B N 1
ATOM 4489 C CA . LEU B 1 75 ? -23.297 -16.594 -1.543 1 94 75 LEU B CA 1
ATOM 4490 C C . LEU B 1 75 ? -24.688 -16.812 -2.135 1 94 75 LEU B C 1
ATOM 4492 O O . LEU B 1 75 ? -25.031 -17.906 -2.553 1 94 75 LEU B O 1
ATOM 4496 N N . GLY B 1 76 ? -25.453 -15.758 -2.057 1 94.81 76 GLY B N 1
ATOM 4497 C CA . GLY B 1 76 ? -26.781 -15.805 -2.658 1 94.81 76 GLY B CA 1
ATOM 4498 C C . GLY B 1 76 ? -26.766 -15.469 -4.137 1 94.81 76 GLY B C 1
ATOM 4499 O O . GLY B 1 76 ? -25.719 -15.148 -4.703 1 94.81 76 GLY B O 1
ATOM 4500 N N . GLU B 1 77 ? -27.969 -15.609 -4.75 1 95.31 77 GLU B N 1
ATOM 4501 C CA . GLU B 1 77 ? -28.125 -15.266 -6.156 1 95.31 77 GLU B CA 1
ATOM 4502 C C . GLU B 1 77 ? -27.812 -13.797 -6.406 1 95.31 77 GLU B C 1
ATOM 4504 O O . GLU B 1 77 ? -28.297 -12.922 -5.684 1 95.31 77 GLU B O 1
ATOM 4509 N N . GLY B 1 78 ? -26.969 -13.594 -7.387 1 95.12 78 GLY B N 1
ATOM 4510 C CA . GLY B 1 78 ? -26.594 -12.227 -7.723 1 95.12 78 GLY B CA 1
ATOM 4511 C C . GLY B 1 78 ? -25.391 -11.734 -6.965 1 95.12 78 GLY B C 1
ATOM 4512 O O . GLY B 1 78 ? -24.875 -10.648 -7.25 1 95.12 78 GLY B O 1
ATOM 4513 N N . ASP B 1 79 ? -24.875 -12.484 -6.066 1 97.12 79 ASP B N 1
ATOM 4514 C CA . ASP B 1 79 ? -23.656 -12.125 -5.348 1 97.12 79 ASP B CA 1
ATOM 4515 C C . ASP B 1 79 ? -22.422 -12.5 -6.156 1 97.12 79 ASP B C 1
ATOM 4517 O O . ASP B 1 79 ? -22.5 -13.258 -7.121 1 97.12 79 ASP B O 1
ATOM 4521 N N . ALA B 1 80 ? -21.312 -11.938 -5.875 1 98.12 80 ALA B N 1
ATOM 4522 C CA . ALA B 1 80 ? -19.984 -12.336 -6.336 1 98.12 80 ALA B CA 1
ATOM 4523 C C . ALA B 1 80 ? -18.922 -11.93 -5.328 1 98.12 80 ALA B C 1
ATOM 4525 O O . ALA B 1 80 ? -19 -10.859 -4.723 1 98.12 80 ALA B O 1
ATOM 4526 N N . VAL B 1 81 ? -18.016 -12.766 -5.141 1 98.19 81 VAL B N 1
ATOM 4527 C CA . VAL B 1 81 ? -16.953 -12.469 -4.18 1 98.19 81 VAL B CA 1
ATOM 4528 C C . VAL B 1 81 ? -15.625 -12.273 -4.91 1 98.19 81 VAL B C 1
ATOM 4530 O O . VAL B 1 81 ? -15.344 -12.961 -5.895 1 98.19 81 VAL B O 1
ATOM 4533 N N . LEU B 1 82 ? -14.859 -11.312 -4.473 1 98.19 82 LEU B N 1
ATOM 4534 C CA . LEU B 1 82 ? -13.586 -10.898 -5.062 1 98.19 82 LEU B CA 1
ATOM 4535 C C . LEU B 1 82 ? -12.477 -10.914 -4.02 1 98.19 82 LEU B C 1
ATOM 4537 O O . LEU B 1 82 ? -12.688 -10.531 -2.869 1 98.19 82 LEU B O 1
ATOM 4541 N N . THR B 1 83 ? -11.258 -11.391 -4.359 1 98.56 83 THR B N 1
ATOM 4542 C CA . THR B 1 83 ? -10.094 -11.273 -3.494 1 98.56 83 THR B CA 1
ATOM 4543 C C . THR B 1 83 ? -8.805 -11.383 -4.305 1 98.56 83 THR B C 1
ATOM 4545 O O . THR B 1 83 ? -8.789 -11.984 -5.379 1 98.56 83 THR B O 1
ATOM 4548 N N . ASN B 1 84 ? -7.77 -10.711 -3.885 1 98.31 84 ASN B N 1
ATOM 4549 C CA . ASN B 1 84 ? -6.449 -10.93 -4.465 1 98.31 84 ASN B CA 1
ATOM 4550 C C . ASN B 1 84 ? -5.441 -11.391 -3.41 1 98.31 84 ASN B C 1
ATOM 4552 O O . ASN B 1 84 ? -4.234 -11.383 -3.656 1 98.31 84 ASN B O 1
ATOM 4556 N N . ASP B 1 85 ? -5.941 -11.695 -2.162 1 98.38 85 ASP B N 1
ATOM 4557 C CA . ASP B 1 85 ? -5.055 -12.188 -1.111 1 98.38 85 ASP B CA 1
ATOM 4558 C C . ASP B 1 85 ? -4.348 -13.469 -1.544 1 98.38 85 ASP B C 1
ATOM 4560 O O . ASP B 1 85 ? -4.98 -14.516 -1.684 1 98.38 85 ASP B O 1
ATOM 4564 N N . PRO B 1 86 ? -3.049 -13.383 -1.689 1 98.31 86 PRO B N 1
ATOM 4565 C CA . PRO B 1 86 ? -2.332 -14.539 -2.221 1 98.31 86 PRO B CA 1
ATOM 4566 C C . PRO B 1 86 ? -2.471 -15.781 -1.333 1 98.31 86 PRO B C 1
ATOM 4568 O O . PRO B 1 86 ? -2.426 -16.906 -1.828 1 98.31 86 PRO B O 1
ATOM 4571 N N . TYR B 1 87 ? -2.656 -15.578 -0.103 1 98.06 87 TYR B N 1
ATOM 4572 C CA . TYR B 1 87 ? -2.729 -16.672 0.857 1 98.06 87 TYR B CA 1
ATOM 4573 C C . TYR B 1 87 ? -4.102 -17.344 0.823 1 98.06 87 TYR B C 1
ATOM 4575 O O . TYR B 1 87 ? -4.301 -18.391 1.428 1 98.06 87 TYR B O 1
ATOM 4583 N N . ILE B 1 88 ? -4.977 -16.766 0.094 1 98 88 ILE B N 1
ATOM 4584 C CA . ILE B 1 88 ? -6.293 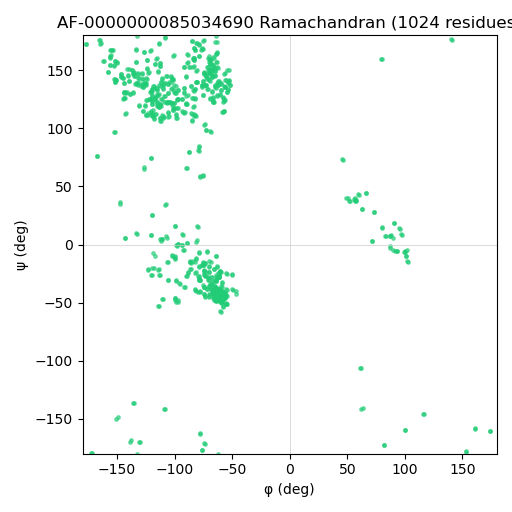-17.344 -0.149 1 98 88 ILE B CA 1
ATOM 4585 C C . ILE B 1 88 ? -6.434 -17.703 -1.625 1 98 88 ILE B C 1
ATOM 4587 O O . ILE B 1 88 ? -6.641 -18.875 -1.965 1 98 88 ILE B O 1
ATOM 4591 N N . ALA B 1 89 ? -6.172 -16.766 -2.512 1 97.12 89 ALA B N 1
ATOM 4592 C CA . ALA B 1 89 ? -6.367 -16.906 -3.951 1 97.12 89 ALA B CA 1
ATOM 4593 C C . ALA B 1 89 ? -5.332 -17.859 -4.551 1 97.12 89 ALA B C 1
ATOM 4595 O O . ALA B 1 89 ? -5.531 -18.406 -5.641 1 97.12 89 ALA B O 1
ATOM 4596 N N . GLY B 1 90 ? -4.152 -17.906 -3.881 1 96.88 90 GLY B N 1
ATOM 4597 C CA . GLY B 1 90 ? -3.217 -18.953 -4.227 1 96.88 90 GLY B CA 1
ATOM 4598 C C . GLY B 1 90 ? -2.145 -18.516 -5.203 1 96.88 90 GLY B C 1
ATOM 4599 O O . GLY B 1 90 ? -1.404 -19.328 -5.742 1 96.88 90 GLY B O 1
ATOM 4600 N N . THR B 1 91 ? -2.059 -17.219 -5.492 1 96.5 91 THR B N 1
ATOM 4601 C CA . THR B 1 91 ? -1.007 -16.719 -6.371 1 96.5 91 THR B CA 1
ATOM 4602 C C . THR B 1 91 ? -0.394 -15.445 -5.812 1 96.5 91 THR B C 1
ATOM 4604 O O . THR B 1 91 ? 0.128 -15.438 -4.695 1 96.5 91 THR B O 1
ATOM 4607 N N . HIS B 1 92 ? -0.151 -14.438 -6.559 1 96.88 92 HIS B N 1
ATOM 4608 C CA . HIS B 1 92 ? 0.35 -13.164 -6.055 1 96.88 92 HIS B CA 1
ATOM 4609 C C . HIS B 1 92 ? -0.728 -12.086 -6.109 1 96.88 92 HIS B C 1
ATOM 4611 O O . HIS B 1 92 ? -1.838 -12.336 -6.586 1 96.88 92 HIS B O 1
ATOM 4617 N N . LEU B 1 93 ? -0.449 -10.938 -5.668 1 97.69 93 LEU B N 1
ATOM 4618 C CA . LEU B 1 93 ? -1.438 -9.883 -5.457 1 97.69 93 LEU B CA 1
ATOM 4619 C C . LEU B 1 93 ? -2.068 -9.453 -6.777 1 97.69 93 LEU B C 1
ATOM 4621 O O . LEU B 1 93 ? -3.234 -9.062 -6.812 1 97.69 93 LEU B O 1
ATOM 4625 N N . ASN B 1 94 ? -1.361 -9.508 -7.852 1 96.56 94 ASN B N 1
ATOM 4626 C CA . ASN B 1 94 ? -1.835 -9 -9.133 1 96.56 94 ASN B CA 1
ATOM 4627 C C . ASN B 1 94 ? -2.951 -9.867 -9.703 1 96.56 94 ASN B C 1
ATOM 4629 O O . ASN B 1 94 ? -3.719 -9.422 -10.555 1 96.56 94 ASN B O 1
ATOM 4633 N N . ASP B 1 95 ? -2.951 -11.086 -9.25 1 96.19 95 ASP B N 1
ATOM 4634 C CA . ASP B 1 95 ? -3.988 -12.008 -9.711 1 96.19 95 ASP B CA 1
ATOM 4635 C C . ASP B 1 95 ? -5.254 -11.875 -8.867 1 96.19 95 ASP B C 1
ATOM 4637 O O . ASP B 1 95 ? -5.289 -12.305 -7.715 1 96.19 95 ASP B O 1
ATOM 4641 N N . VAL B 1 96 ? -6.258 -11.406 -9.469 1 97.44 96 VAL B N 1
ATOM 4642 C CA . VAL B 1 96 ? -7.508 -11.156 -8.758 1 97.44 96 VAL B CA 1
ATOM 4643 C C . VAL B 1 96 ? -8.508 -12.266 -9.062 1 97.44 96 VAL B C 1
ATOM 4645 O O . VAL B 1 96 ? -8.844 -12.508 -10.227 1 97.44 96 VAL B O 1
ATOM 4648 N N . LEU B 1 97 ? -8.984 -12.945 -8.031 1 98 97 LEU B N 1
ATOM 4649 C CA . LEU B 1 97 ? -9.914 -14.062 -8.141 1 98 97 LEU B CA 1
ATOM 4650 C C . LEU B 1 97 ? -11.352 -13.602 -7.918 1 98 97 LEU B C 1
ATOM 4652 O O . LEU B 1 97 ? -11.641 -12.938 -6.918 1 98 97 LEU B O 1
ATOM 4656 N N . LEU B 1 98 ? -12.172 -13.883 -8.836 1 98.06 98 LEU B N 1
ATOM 4657 C CA . LEU B 1 98 ? -13.602 -13.602 -8.742 1 98.06 98 LEU B CA 1
ATOM 4658 C C . LEU B 1 98 ? -14.414 -14.883 -8.789 1 98.06 98 LEU B C 1
ATOM 4660 O O . LEU B 1 98 ? -14.211 -15.727 -9.672 1 98.06 98 LEU B O 1
ATOM 4664 N N . LEU B 1 99 ? -15.25 -15.125 -7.824 1 98.06 99 LEU B N 1
ATOM 4665 C CA . LEU B 1 99 ? -16.156 -16.266 -7.754 1 98.06 99 LEU B CA 1
ATOM 4666 C C . LEU B 1 99 ? -17.609 -15.82 -7.867 1 98.06 99 LEU B C 1
ATOM 4668 O O . LEU B 1 99 ? -18.078 -15.016 -7.066 1 98.06 99 LEU B O 1
ATOM 4672 N N . TYR B 1 100 ? -18.281 -16.312 -8.836 1 98.25 100 TYR B N 1
ATOM 4673 C CA . TYR B 1 100 ? -19.656 -15.938 -9.172 1 98.25 100 TYR B CA 1
ATOM 4674 C C . TYR B 1 100 ? -20.578 -17.156 -9.078 1 98.25 100 TYR B C 1
ATOM 4676 O O . TYR B 1 100 ? -20.516 -18.047 -9.914 1 98.25 100 TYR B O 1
ATOM 4684 N N . PRO B 1 101 ? -21.5 -17.188 -8.078 1 98.31 101 PRO B N 1
ATOM 4685 C CA . PRO B 1 101 ? -22.375 -18.344 -7.93 1 98.31 101 PRO B CA 1
ATOM 4686 C C . PRO B 1 101 ? -23.453 -18.422 -9.016 1 98.31 101 PRO B C 1
ATOM 4688 O O . PRO B 1 101 ? -23.938 -17.391 -9.477 1 98.31 101 PRO B O 1
ATOM 4691 N N . VAL B 1 102 ? -23.75 -19.609 -9.398 1 98.25 102 VAL B N 1
ATOM 4692 C CA . VAL B 1 102 ? -24.797 -19.875 -10.375 1 98.25 102 VAL B CA 1
ATOM 4693 C C . VAL B 1 102 ? -25.938 -20.641 -9.711 1 98.25 102 VAL B C 1
ATOM 4695 O O . VAL B 1 102 ? -25.75 -21.75 -9.195 1 98.25 102 VAL B O 1
ATOM 4698 N N . HIS B 1 103 ? -27.094 -20.031 -9.75 1 97.5 103 HIS B N 1
ATOM 4699 C CA . HIS B 1 103 ? -28.281 -20.672 -9.188 1 97.5 103 HIS B CA 1
ATOM 4700 C C . HIS B 1 103 ? -29.234 -21.125 -10.289 1 97.5 103 HIS B C 1
ATOM 4702 O O . HIS B 1 103 ? -29.391 -20.438 -11.305 1 97.5 103 HIS B O 1
ATOM 4708 N N . TRP B 1 104 ? -29.797 -22.266 -10.133 1 97.5 104 TRP B N 1
ATOM 4709 C CA . TRP B 1 104 ? -30.844 -22.812 -10.992 1 97.5 104 TRP B CA 1
ATOM 4710 C C . TRP B 1 104 ? -32.031 -23.25 -10.156 1 97.5 104 TRP B C 1
ATOM 4712 O O . TRP B 1 104 ? -31.922 -24.125 -9.305 1 97.5 104 TRP B O 1
ATOM 4722 N N . ARG B 1 105 ? -33.188 -22.562 -10.359 1 95.69 105 ARG B N 1
ATOM 4723 C CA . ARG B 1 105 ? -34.406 -22.812 -9.602 1 95.69 105 ARG B CA 1
ATOM 4724 C C . ARG B 1 105 ? -34.156 -22.656 -8.102 1 95.69 105 ARG B C 1
ATOM 4726 O O . ARG B 1 105 ? -34.531 -23.531 -7.312 1 95.69 105 ARG B O 1
ATOM 4733 N N . GLY B 1 106 ? -33.375 -21.672 -7.734 1 94.12 106 GLY B N 1
ATOM 4734 C CA . GLY B 1 106 ? -33.156 -21.297 -6.348 1 94.12 106 GLY B CA 1
ATOM 4735 C C . GLY B 1 106 ? -32.031 -22.078 -5.676 1 94.12 106 GLY B C 1
ATOM 4736 O O . GLY B 1 106 ? -31.688 -21.812 -4.523 1 94.12 106 GLY B O 1
ATOM 4737 N N . ARG B 1 107 ? -31.5 -22.969 -6.395 1 95.75 107 ARG B N 1
ATOM 4738 C CA . ARG B 1 107 ? -30.469 -23.812 -5.812 1 95.75 107 ARG B CA 1
ATOM 4739 C C . ARG B 1 107 ? -29.094 -23.484 -6.406 1 95.75 107 ARG B C 1
ATOM 4741 O O . ARG B 1 107 ? -28.969 -23.328 -7.621 1 95.75 107 ARG B O 1
ATOM 4748 N N . LEU B 1 108 ? -28.094 -23.375 -5.535 1 97.5 108 LEU B N 1
ATOM 4749 C CA . LEU B 1 108 ? -26.719 -23.203 -5.992 1 97.5 108 LEU B CA 1
ATOM 4750 C C . LEU B 1 108 ? -26.234 -24.453 -6.707 1 97.5 108 LEU B C 1
ATOM 4752 O O . LEU B 1 108 ? -26.234 -25.547 -6.137 1 97.5 108 LEU B O 1
ATOM 4756 N N . VAL B 1 109 ? -25.781 -24.344 -7.953 1 97.81 109 VAL B N 1
ATOM 4757 C CA . VAL B 1 109 ? -25.422 -25.531 -8.711 1 97.81 109 VAL B CA 1
ATOM 4758 C C . VAL B 1 109 ? -23.984 -25.438 -9.18 1 97.81 109 VAL B C 1
ATOM 4760 O O . VAL B 1 109 ? -23.359 -26.453 -9.492 1 97.81 109 VAL B O 1
ATOM 4763 N N . ALA B 1 110 ? -23.453 -24.25 -9.242 1 98.19 110 ALA B N 1
ATOM 4764 C CA . ALA B 1 110 ? -22.094 -24.078 -9.766 1 98.19 110 ALA B CA 1
ATOM 4765 C C . ALA B 1 110 ? -21.547 -22.703 -9.398 1 98.19 110 ALA B C 1
ATOM 4767 O O . ALA B 1 110 ? -22.234 -21.891 -8.773 1 98.19 110 ALA B O 1
ATOM 4768 N N . TYR B 1 111 ? -20.344 -22.5 -9.672 1 98.19 111 TYR B N 1
ATOM 4769 C CA . TYR B 1 111 ? -19.688 -21.203 -9.695 1 98.19 111 TYR B CA 1
ATOM 4770 C C . TYR B 1 111 ? -18.953 -20.984 -11.008 1 98.19 111 TYR B C 1
ATOM 4772 O O . TYR B 1 111 ? -18.516 -21.953 -11.641 1 98.19 111 TYR B O 1
ATOM 4780 N N . ILE B 1 112 ? -18.922 -19.781 -11.422 1 97.94 112 ILE B N 1
ATOM 4781 C CA . ILE B 1 112 ? -17.922 -19.359 -12.398 1 97.94 112 ILE B CA 1
ATOM 4782 C C . ILE B 1 112 ? -16.734 -18.703 -11.68 1 97.94 112 ILE B C 1
ATOM 4784 O O . ILE B 1 112 ? -16.922 -17.703 -10.977 1 97.94 112 ILE B O 1
ATOM 4788 N N . ALA B 1 113 ? -15.586 -19.281 -11.797 1 96.94 113 ALA B N 1
ATOM 4789 C CA . ALA B 1 113 ? -14.375 -18.734 -11.195 1 96.94 113 ALA B CA 1
ATOM 4790 C C . ALA B 1 113 ? -13.469 -18.109 -12.258 1 96.94 113 ALA B C 1
ATOM 4792 O O . ALA B 1 113 ? -13.258 -18.688 -13.328 1 96.94 113 ALA B O 1
ATOM 4793 N N . SER B 1 114 ? -13.047 -16.922 -12.008 1 95.44 114 SER B N 1
ATOM 4794 C CA . SER B 1 114 ? -12.109 -16.281 -12.922 1 95.44 114 SER B CA 1
ATOM 4795 C C . SER B 1 114 ? -10.961 -15.625 -12.172 1 95.44 114 SER B C 1
ATOM 4797 O O . SER B 1 114 ? -11.141 -15.102 -11.07 1 95.44 114 SER B O 1
ATOM 4799 N N . LYS B 1 115 ? -9.805 -15.773 -12.664 1 94.75 115 LYS B N 1
ATOM 4800 C CA . LYS B 1 115 ? -8.594 -15.117 -12.188 1 94.75 115 LYS B CA 1
ATOM 4801 C C . LYS B 1 115 ? -7.953 -14.273 -13.289 1 94.75 115 LYS B C 1
ATOM 4803 O O . LYS B 1 115 ? -7.75 -14.75 -14.406 1 94.75 115 LYS B O 1
ATOM 4808 N N . ALA B 1 116 ? -7.75 -13.047 -13.008 1 93.75 116 ALA B N 1
ATOM 4809 C CA . ALA B 1 116 ? -7.176 -12.133 -13.992 1 93.75 116 ALA B CA 1
ATOM 4810 C C . ALA B 1 116 ? -6.035 -11.312 -13.391 1 93.75 116 ALA B C 1
ATOM 4812 O O . ALA B 1 116 ? -6.109 -10.898 -12.234 1 93.75 116 ALA B O 1
ATOM 4813 N N . HIS B 1 117 ? -5 -11.133 -14.18 1 93.19 117 HIS B N 1
ATOM 4814 C CA . HIS B 1 117 ? -3.846 -10.344 -13.75 1 93.19 117 HIS B CA 1
ATOM 4815 C C . HIS B 1 117 ? -4.098 -8.852 -13.945 1 93.19 117 HIS B C 1
ATOM 4817 O O . HIS B 1 117 ? -4.195 -8.375 -15.078 1 93.19 117 HIS B O 1
ATOM 4823 N N . TYR B 1 118 ? -4.227 -8.133 -12.844 1 93.5 118 TYR B N 1
ATOM 4824 C CA . TYR B 1 118 ? -4.285 -6.672 -12.891 1 93.5 118 TYR B CA 1
ATOM 4825 C C . TYR B 1 118 ? -2.889 -6.074 -12.977 1 93.5 118 TYR B C 1
ATOM 4827 O O . TYR B 1 118 ? -1.979 -6.504 -12.258 1 93.5 118 TYR B O 1
ATOM 4835 N N . VAL B 1 119 ? -2.709 -5.164 -13.836 1 87.44 119 VAL B N 1
ATOM 4836 C CA . VAL B 1 119 ? -1.384 -4.641 -14.148 1 87.44 119 VAL B CA 1
ATOM 4837 C C . VAL B 1 119 ? -0.779 -3.99 -12.906 1 87.44 119 VAL B C 1
ATOM 4839 O O . VAL B 1 119 ? 0.438 -4.027 -12.703 1 87.44 119 VAL B O 1
ATOM 4842 N N . ASP B 1 120 ? -1.589 -3.312 -12.148 1 91.75 120 ASP B N 1
ATOM 4843 C CA . ASP B 1 120 ? -1.09 -2.607 -10.969 1 91.75 120 ASP B CA 1
ATOM 4844 C C . ASP B 1 120 ? -2.111 -2.639 -9.836 1 91.75 120 ASP B C 1
ATOM 4846 O O . ASP B 1 120 ? -3.268 -2.258 -10.023 1 91.75 120 ASP B O 1
ATOM 4850 N N . VAL B 1 121 ? -1.653 -3.117 -8.68 1 96.12 121 VAL B N 1
ATOM 4851 C CA . VAL B 1 121 ? -2.574 -3.258 -7.551 1 96.12 121 VAL B CA 1
ATOM 4852 C C . VAL B 1 121 ? -2.098 -2.398 -6.383 1 96.12 121 VAL B C 1
ATOM 4854 O O . VAL B 1 121 ? -2.324 -2.742 -5.219 1 96.12 121 VAL B O 1
ATOM 4857 N N . GLY B 1 122 ? -1.372 -1.386 -6.707 1 95.06 122 GLY B N 1
ATOM 4858 C CA . GLY B 1 122 ? -0.885 -0.472 -5.684 1 95.06 122 GLY B CA 1
ATOM 4859 C C . GLY B 1 122 ? 0.555 -0.733 -5.289 1 95.06 122 GLY B C 1
ATOM 4860 O O . GLY B 1 122 ? 1.339 -1.256 -6.082 1 95.06 122 GLY B O 1
ATOM 4861 N N . GLY B 1 123 ? 0.961 -0.223 -4.055 1 94 123 GLY B N 1
ATOM 4862 C CA . GLY B 1 123 ? 2.318 -0.416 -3.568 1 94 123 GLY B CA 1
ATOM 4863 C C . GLY B 1 123 ? 3.309 0.575 -4.152 1 94 123 GLY B C 1
ATOM 4864 O O . GLY B 1 123 ? 2.916 1.515 -4.848 1 94 123 GLY B O 1
ATOM 4865 N N . PRO B 1 124 ? 4.59 0.355 -3.877 1 93.5 124 PRO B N 1
ATOM 4866 C CA . PRO B 1 124 ? 5.574 1.408 -4.141 1 93.5 124 PRO B CA 1
ATOM 4867 C C . PRO B 1 124 ? 6.129 1.356 -5.562 1 93.5 124 PRO B C 1
ATOM 4869 O O . PRO B 1 124 ? 6.645 2.359 -6.062 1 93.5 124 PRO B O 1
ATOM 4872 N N . LEU B 1 125 ? 6.102 0.235 -6.223 1 94.69 125 LEU B N 1
ATOM 4873 C CA . LEU B 1 125 ? 6.809 0.111 -7.492 1 94.69 125 LEU B CA 1
ATOM 4874 C C . LEU B 1 125 ? 5.832 -0.142 -8.633 1 94.69 125 LEU B C 1
ATOM 4876 O O . LEU B 1 125 ? 4.715 -0.612 -8.414 1 94.69 125 LEU B O 1
ATOM 4880 N N . PRO B 1 126 ? 6.328 0.155 -9.875 1 92.19 126 PRO B N 1
ATOM 4881 C CA . PRO B 1 126 ? 5.473 -0.122 -11.031 1 92.19 126 PRO B CA 1
ATOM 4882 C C . PRO B 1 126 ? 5.082 -1.595 -11.141 1 92.19 126 PRO B C 1
ATOM 4884 O O . PRO B 1 126 ? 5.906 -2.475 -10.883 1 92.19 126 PRO B O 1
ATOM 4887 N N . ALA B 1 127 ? 3.803 -1.781 -11.477 1 92.25 127 ALA B N 1
ATOM 4888 C CA . ALA B 1 127 ? 3.254 -3.111 -11.719 1 92.25 127 ALA B CA 1
ATOM 4889 C C . ALA B 1 127 ? 3.123 -3.898 -10.422 1 92.25 127 ALA B C 1
ATOM 4891 O O . ALA B 1 127 ? 2.752 -5.074 -10.438 1 92.25 127 ALA B O 1
ATOM 4892 N N . SER B 1 128 ? 3.438 -3.287 -9.297 1 94.88 128 SER B N 1
ATOM 4893 C CA . SER B 1 128 ? 3.234 -3.824 -7.953 1 94.88 128 SER B CA 1
ATOM 4894 C C . SER B 1 128 ? 4.051 -5.094 -7.734 1 94.88 128 SER B C 1
ATOM 4896 O O . SER B 1 128 ? 3.582 -6.039 -7.102 1 94.88 128 SER B O 1
ATOM 4898 N N . LEU B 1 129 ? 5.164 -5.164 -8.391 1 96.06 129 LEU B N 1
ATOM 4899 C CA . LEU B 1 129 ? 6.164 -6.207 -8.203 1 96.06 129 LEU B CA 1
ATOM 4900 C C . LEU B 1 129 ? 7.484 -5.617 -7.723 1 96.06 129 LEU B C 1
ATOM 4902 O O . LEU B 1 129 ? 8.164 -4.918 -8.477 1 96.06 129 LEU B O 1
ATOM 4906 N N . ASN B 1 130 ? 7.785 -5.879 -6.473 1 96.38 130 ASN B N 1
ATOM 4907 C CA . ASN B 1 130 ? 8.914 -5.277 -5.777 1 96.38 130 ASN B CA 1
ATOM 4908 C C . ASN B 1 130 ? 9.992 -6.312 -5.457 1 96.38 130 ASN B C 1
ATOM 4910 O O . ASN B 1 130 ? 9.82 -7.133 -4.551 1 96.38 130 ASN B O 1
ATOM 4914 N N . PRO B 1 131 ? 11.141 -6.27 -6.215 1 97.12 131 PRO B N 1
ATOM 4915 C CA . PRO B 1 131 ? 12.195 -7.262 -5.977 1 97.12 131 PRO B CA 1
ATOM 4916 C C . PRO B 1 131 ? 12.805 -7.148 -4.578 1 97.12 131 PRO B C 1
ATOM 4918 O O . PRO B 1 131 ? 13.523 -8.055 -4.141 1 97.12 131 PRO B O 1
ATOM 4921 N N . ARG B 1 132 ? 12.492 -6.102 -3.861 1 94.31 132 ARG B N 1
ATOM 4922 C CA . ARG B 1 132 ? 13.094 -5.895 -2.547 1 94.31 132 ARG B CA 1
ATOM 4923 C C . ARG B 1 132 ? 12.062 -6.078 -1.439 1 94.31 132 ARG B C 1
ATOM 4925 O O . ARG B 1 132 ? 12.359 -5.844 -0.265 1 94.31 132 ARG B O 1
ATOM 4932 N N . ALA B 1 133 ? 10.906 -6.465 -1.779 1 95.94 133 ALA B N 1
ATOM 4933 C CA . ALA B 1 133 ? 9.852 -6.602 -0.783 1 95.94 133 ALA B CA 1
ATOM 4934 C C . ALA B 1 133 ? 10.18 -7.695 0.227 1 95.94 133 ALA B C 1
ATOM 4936 O O . ALA B 1 133 ? 10.648 -8.773 -0.148 1 95.94 133 ALA B O 1
ATOM 4937 N N . GLU B 1 134 ? 9.938 -7.414 1.492 1 93.5 134 GLU B N 1
ATOM 4938 C CA . GLU B 1 134 ? 10.078 -8.414 2.549 1 93.5 134 GLU B CA 1
ATOM 4939 C C . GLU B 1 134 ? 8.719 -8.891 3.045 1 93.5 134 GLU B C 1
ATOM 4941 O O . GLU B 1 134 ? 8.578 -10.031 3.492 1 93.5 134 GLU B O 1
ATOM 4946 N N . THR B 1 135 ? 7.77 -8.023 2.979 1 93.75 135 THR B N 1
ATOM 4947 C CA . THR B 1 135 ? 6.402 -8.367 3.363 1 93.75 135 THR B CA 1
ATOM 4948 C C . THR B 1 135 ? 5.426 -8.031 2.238 1 93.75 135 THR B C 1
ATOM 4950 O O . THR B 1 135 ? 5.77 -7.297 1.309 1 93.75 135 THR B O 1
ATOM 4953 N N . ILE B 1 136 ? 4.238 -8.562 2.375 1 95.5 136 ILE B N 1
ATOM 4954 C CA . ILE B 1 136 ? 3.209 -8.398 1.354 1 95.5 136 ILE B CA 1
ATOM 4955 C C . ILE B 1 136 ? 2.801 -6.93 1.262 1 95.5 136 ILE B C 1
ATOM 4957 O O . ILE B 1 136 ? 2.332 -6.473 0.217 1 95.5 136 ILE B O 1
ATOM 4961 N N . TYR B 1 137 ? 3.035 -6.094 2.297 1 93.75 137 TYR B N 1
ATOM 4962 C CA . TYR B 1 137 ? 2.654 -4.688 2.346 1 93.75 137 TYR B CA 1
ATOM 4963 C C . TYR B 1 137 ? 3.555 -3.85 1.447 1 93.75 137 TYR B C 1
ATOM 4965 O O . TYR B 1 137 ? 3.23 -2.701 1.13 1 93.75 137 TYR B O 1
ATOM 4973 N N . GLU B 1 138 ? 4.637 -4.406 1.075 1 95.56 138 GLU B N 1
ATOM 4974 C CA . GLU B 1 138 ? 5.578 -3.719 0.198 1 95.56 138 GLU B CA 1
ATOM 4975 C C . GLU B 1 138 ? 5.324 -4.066 -1.267 1 95.56 138 GLU B C 1
ATOM 4977 O O . GLU B 1 138 ? 6 -3.551 -2.158 1 95.56 138 GLU B O 1
ATOM 4982 N N . GLU B 1 139 ? 4.344 -4.91 -1.515 1 97.06 139 GLU B N 1
ATOM 4983 C CA . GLU B 1 139 ? 4.02 -5.336 -2.873 1 97.06 139 GLU B CA 1
ATOM 4984 C C . GLU B 1 139 ? 2.822 -4.566 -3.422 1 97.06 139 GLU B C 1
ATOM 4986 O O . GLU B 1 139 ? 2.846 -4.102 -4.562 1 97.06 139 GLU B O 1
ATOM 4991 N N . GLY B 1 140 ? 1.827 -4.453 -2.658 1 97.12 140 GLY B N 1
ATOM 4992 C CA . GLY B 1 140 ? 0.618 -3.76 -3.072 1 97.12 140 GLY B CA 1
ATOM 4993 C C . GLY B 1 140 ? -0.508 -3.869 -2.062 1 97.12 140 GLY B C 1
ATOM 4994 O O . GLY B 1 140 ? -0.27 -4.16 -0.889 1 97.12 140 GLY B O 1
ATOM 4995 N N . VAL B 1 141 ? -1.726 -3.621 -2.537 1 97.69 141 VAL B N 1
ATOM 4996 C CA . VAL B 1 141 ? -2.891 -3.594 -1.656 1 97.69 141 VAL B CA 1
ATOM 4997 C C . VAL B 1 141 ? -3.605 -4.941 -1.705 1 97.69 141 VAL B C 1
ATOM 4999 O O . VAL B 1 141 ? -3.811 -5.504 -2.783 1 97.69 141 VAL B O 1
ATOM 5002 N N . VAL B 1 142 ? -3.934 -5.461 -0.518 1 98.12 142 VAL B N 1
ATOM 5003 C CA . VAL B 1 142 ? -4.645 -6.73 -0.413 1 98.12 142 VAL B CA 1
ATOM 5004 C C . VAL B 1 142 ? -6.148 -6.484 -0.425 1 98.12 142 VAL B C 1
ATOM 5006 O O . VAL B 1 142 ? -6.668 -5.715 0.388 1 98.12 142 VAL B O 1
ATOM 5009 N N . ILE B 1 143 ? -6.828 -7.027 -1.346 1 98.44 143 ILE B N 1
ATOM 5010 C CA . ILE B 1 143 ? -8.281 -7.113 -1.305 1 98.44 143 ILE B CA 1
ATOM 5011 C C . ILE B 1 143 ? -8.703 -8.344 -0.498 1 98.44 143 ILE B C 1
ATOM 5013 O O . ILE B 1 143 ? -8.531 -9.477 -0.949 1 98.44 143 ILE B O 1
ATOM 5017 N N . PRO B 1 144 ? -9.211 -8.164 0.715 1 97.81 144 PRO B N 1
ATOM 5018 C CA . PRO B 1 144 ? -9.766 -9.328 1.406 1 97.81 144 PRO B CA 1
ATOM 5019 C C . PRO B 1 144 ? -10.977 -9.922 0.685 1 97.81 144 PRO B C 1
ATOM 5021 O O . PRO B 1 144 ? -11.516 -9.297 -0.239 1 97.81 144 PRO B O 1
ATOM 5024 N N . PRO B 1 145 ? -11.375 -11.156 1.065 1 98 145 PRO B N 1
ATOM 5025 C CA . PRO B 1 145 ? -12.617 -11.641 0.466 1 98 145 PRO B CA 1
ATOM 5026 C C . PRO B 1 145 ? -13.805 -10.703 0.726 1 98 145 PRO B C 1
ATOM 5028 O O . PRO B 1 145 ? -14.18 -10.492 1.88 1 98 145 PRO B O 1
ATOM 5031 N N . VAL B 1 146 ? -14.344 -10.109 -0.355 1 97 146 VAL B N 1
ATOM 5032 C CA . VAL B 1 146 ? -15.484 -9.203 -0.214 1 97 146 VAL B CA 1
ATOM 5033 C C . VAL B 1 146 ? -16.531 -9.508 -1.287 1 97 146 VAL B C 1
ATOM 5035 O O . VAL B 1 146 ? -16.188 -9.969 -2.381 1 97 146 VAL B O 1
ATOM 5038 N N . LYS B 1 147 ? -17.781 -9.297 -0.941 1 96.94 147 LYS B N 1
ATOM 5039 C CA . LYS B 1 147 ? -18.812 -9.352 -1.966 1 96.94 147 LYS B CA 1
ATOM 5040 C C . LYS B 1 147 ? -18.766 -8.117 -2.855 1 96.94 147 LYS B C 1
ATOM 5042 O O . LYS B 1 147 ? -19.234 -7.043 -2.459 1 96.94 147 LYS B O 1
ATOM 5047 N N . ILE B 1 148 ? -18.25 -8.258 -4.035 1 97.69 148 ILE B N 1
ATOM 5048 C CA . ILE B 1 148 ? -18.125 -7.141 -4.969 1 97.69 148 ILE B CA 1
ATOM 5049 C C . ILE B 1 148 ? -19.469 -6.891 -5.648 1 97.69 148 ILE B C 1
ATOM 5051 O O . ILE B 1 148 ? -19.75 -5.781 -6.109 1 97.69 148 ILE B O 1
ATOM 5055 N N . LEU B 1 149 ? -20.25 -7.926 -5.742 1 97.31 149 LEU B N 1
ATOM 5056 C CA . LEU B 1 149 ? -21.656 -7.824 -6.133 1 97.31 149 LEU B CA 1
ATOM 5057 C C . LEU B 1 149 ? -22.578 -8.273 -5 1 97.31 149 LEU B C 1
ATOM 5059 O O . LEU B 1 149 ? -22.312 -9.289 -4.352 1 97.31 149 LEU B O 1
ATOM 5063 N N . ARG B 1 150 ? -23.609 -7.504 -4.75 1 95.06 150 ARG B N 1
ATOM 5064 C CA . ARG B 1 150 ? -24.656 -7.859 -3.805 1 95.06 150 ARG B CA 1
ATOM 5065 C C . ARG B 1 150 ? -26.031 -7.816 -4.473 1 95.06 150 ARG B C 1
ATOM 5067 O O . ARG B 1 150 ? -26.547 -6.734 -4.773 1 95.06 150 ARG B O 1
ATOM 5074 N N . ARG B 1 151 ? -26.625 -9.008 -4.633 1 94.62 151 ARG B N 1
ATOM 5075 C CA . ARG B 1 151 ? -27.938 -9.117 -5.27 1 94.62 151 ARG B CA 1
ATOM 5076 C C . ARG B 1 151 ? -27.953 -8.398 -6.617 1 94.62 151 ARG B C 1
ATOM 5078 O O . ARG B 1 151 ? -28.859 -7.613 -6.891 1 94.62 151 ARG B O 1
ATOM 5085 N N . GLY B 1 152 ? -26.875 -8.508 -7.273 1 94.19 152 GLY B N 1
ATOM 5086 C CA . GLY B 1 152 ? -26.797 -7.992 -8.633 1 94.19 152 GLY B CA 1
ATOM 5087 C C . GLY B 1 152 ? -26.266 -6.574 -8.695 1 94.19 152 GLY B C 1
ATOM 5088 O O . GLY B 1 152 ? -26.016 -6.055 -9.781 1 94.19 152 GLY B O 1
ATOM 5089 N N . GLU B 1 153 ? -26.047 -5.945 -7.559 1 95.62 153 GLU B N 1
ATOM 5090 C CA . GLU B 1 153 ? -25.578 -4.559 -7.527 1 95.62 153 GLU B CA 1
ATOM 5091 C C . GLU B 1 153 ? -24.109 -4.477 -7.137 1 95.62 153 GLU B C 1
ATOM 5093 O O . GLU B 1 153 ? -23.656 -5.176 -6.227 1 95.62 153 GLU B O 1
ATOM 5098 N N . LEU B 1 154 ? -23.406 -3.611 -7.848 1 96.31 154 LEU B N 1
ATOM 5099 C CA . LEU B 1 154 ? -21.984 -3.434 -7.582 1 96.31 154 LEU B CA 1
ATOM 5100 C C . LEU B 1 154 ? -21.766 -2.812 -6.211 1 96.31 154 LEU B C 1
ATOM 5102 O O . LEU B 1 154 ? -22.422 -1.83 -5.852 1 96.31 154 LEU B O 1
ATOM 5106 N N . ASN B 1 155 ? -21 -3.41 -5.422 1 95.75 155 ASN B N 1
ATOM 5107 C CA . ASN B 1 155 ? -20.594 -2.869 -4.129 1 95.75 155 ASN B CA 1
ATOM 5108 C C . ASN B 1 155 ? -19.688 -1.654 -4.293 1 95.75 155 ASN B C 1
ATOM 5110 O O . ASN B 1 155 ? -18.453 -1.789 -4.32 1 95.75 155 ASN B O 1
ATOM 5114 N N . ARG B 1 156 ? -20.172 -0.487 -4.227 1 93.62 156 ARG B N 1
ATOM 5115 C CA . ARG B 1 156 ? -19.469 0.75 -4.559 1 93.62 156 ARG B CA 1
ATOM 5116 C C . ARG B 1 156 ? -18.391 1.062 -3.521 1 93.62 156 ARG B C 1
ATOM 5118 O O . ARG B 1 156 ? -17.359 1.633 -3.854 1 93.62 156 ARG B O 1
ATOM 5125 N N . GLU B 1 157 ? -18.609 0.786 -2.314 1 93.12 157 GLU B N 1
ATOM 5126 C CA . GLU B 1 157 ? -17.625 1.052 -1.271 1 93.12 157 GLU B CA 1
ATOM 5127 C C . GLU B 1 157 ? -16.375 0.194 -1.459 1 93.12 157 GLU B C 1
ATOM 5129 O O . GLU B 1 157 ? -15.258 0.699 -1.396 1 93.12 157 GLU B O 1
ATOM 5134 N N . ALA B 1 158 ? -16.625 -1.104 -1.715 1 94.81 158 ALA B N 1
ATOM 5135 C CA . ALA B 1 158 ? -15.484 -1.977 -1.986 1 94.81 158 ALA B CA 1
ATOM 5136 C C . ALA B 1 158 ? -14.719 -1.512 -3.223 1 94.81 158 ALA B C 1
ATOM 5138 O O . ALA B 1 158 ? -13.484 -1.483 -3.223 1 94.81 158 ALA B O 1
ATOM 5139 N N . LEU B 1 159 ? -15.484 -1.192 -4.207 1 96.62 159 LEU B N 1
ATOM 5140 C CA . LEU B 1 159 ? -14.883 -0.714 -5.445 1 96.62 159 LEU B CA 1
ATOM 5141 C C . LEU B 1 159 ? -14.078 0.56 -5.199 1 96.62 159 LEU B C 1
ATOM 5143 O O . LEU B 1 159 ? -13.008 0.743 -5.781 1 96.62 159 LEU B O 1
ATOM 5147 N N . SER B 1 160 ? -14.594 1.445 -4.391 1 96.44 160 SER B N 1
ATOM 5148 C CA . SER B 1 160 ? -13.898 2.701 -4.121 1 96.44 160 SER B CA 1
ATOM 5149 C C . SER B 1 160 ? -12.539 2.455 -3.479 1 96.44 160 SER B C 1
ATOM 5151 O O . SER B 1 160 ? -11.57 3.162 -3.77 1 96.44 160 SER B O 1
ATOM 5153 N N . PHE B 1 161 ? -12.406 1.449 -2.566 1 96.38 161 PHE B N 1
ATOM 5154 C CA . PHE B 1 161 ? -11.125 1.084 -1.979 1 96.38 161 PHE B CA 1
ATOM 5155 C C . PHE B 1 161 ? -10.133 0.662 -3.059 1 96.38 161 PHE B C 1
ATOM 5157 O O . PHE B 1 161 ? -8.969 1.065 -3.033 1 96.38 161 PHE B O 1
ATOM 5164 N N . ILE B 1 162 ? -10.609 -0.139 -3.932 1 97.19 162 ILE B N 1
ATOM 5165 C CA . ILE B 1 162 ? -9.766 -0.677 -4.992 1 97.19 162 ILE B CA 1
ATOM 5166 C C . ILE B 1 162 ? -9.281 0.458 -5.891 1 97.19 162 ILE B C 1
ATOM 5168 O O . ILE B 1 162 ? -8.078 0.602 -6.125 1 97.19 162 ILE B O 1
ATOM 5172 N N . LEU B 1 163 ? -10.195 1.306 -6.32 1 96.81 163 LEU B N 1
ATOM 5173 C CA . LEU B 1 163 ? -9.883 2.348 -7.289 1 96.81 163 LEU B CA 1
ATOM 5174 C C . LEU B 1 163 ? -9.008 3.428 -6.664 1 96.81 163 LEU B C 1
ATOM 5176 O O . LEU B 1 163 ? -8.188 4.039 -7.352 1 96.81 163 LEU B O 1
ATOM 5180 N N . GLU B 1 164 ? -9.156 3.658 -5.391 1 96.62 164 GLU B N 1
ATOM 5181 C CA . GLU B 1 164 ? -8.391 4.691 -4.699 1 96.62 164 GLU B CA 1
ATOM 5182 C C . GLU B 1 164 ? -6.945 4.254 -4.477 1 96.62 164 GLU B C 1
ATOM 5184 O O . GLU B 1 164 ? -6.051 5.09 -4.34 1 96.62 164 GLU B O 1
ATOM 5189 N N . ASN B 1 165 ? -6.715 2.949 -4.496 1 97.38 165 ASN B N 1
ATOM 5190 C CA . ASN B 1 165 ? -5.406 2.473 -4.062 1 97.38 165 ASN B CA 1
ATOM 5191 C C . ASN B 1 165 ? -4.625 1.849 -5.215 1 97.38 165 ASN B C 1
ATOM 5193 O O . ASN B 1 165 ? -3.404 1.699 -5.137 1 97.38 165 ASN B O 1
ATOM 5197 N N . PHE B 1 166 ? -5.293 1.35 -6.191 1 95.88 166 PHE B N 1
ATOM 5198 C CA . PHE B 1 166 ? -4.594 0.863 -7.375 1 95.88 166 PHE B CA 1
ATOM 5199 C C . PHE B 1 166 ? -4.078 2.025 -8.219 1 95.88 166 PHE B C 1
ATOM 5201 O O . PHE B 1 166 ? -4.777 3.025 -8.398 1 95.88 166 PHE B O 1
ATOM 5208 N N . LYS B 1 167 ? -2.887 2.002 -8.742 1 94.06 167 LYS B N 1
ATOM 5209 C CA . LYS B 1 167 ? -2.236 3.146 -9.375 1 94.06 167 LYS B CA 1
ATOM 5210 C C . LYS B 1 167 ? -2.807 3.402 -10.766 1 94.06 167 LYS B C 1
ATOM 5212 O O . LYS B 1 167 ? -2.592 4.469 -11.344 1 94.06 167 LYS B O 1
ATOM 5217 N N . THR B 1 168 ? -3.496 2.371 -11.312 1 91.31 168 THR B N 1
ATOM 5218 C CA . THR B 1 168 ? -4.199 2.49 -12.578 1 91.31 168 THR B CA 1
ATOM 5219 C C . THR B 1 168 ? -5.688 2.205 -12.406 1 91.31 168 THR B C 1
ATOM 5221 O O . THR B 1 168 ? -6.188 1.177 -12.867 1 91.31 168 THR B O 1
ATOM 5224 N N . PRO B 1 169 ? -6.422 3.119 -11.828 1 93.62 169 PRO B N 1
ATOM 5225 C CA . PRO B 1 169 ? -7.812 2.857 -11.438 1 93.62 169 PRO B CA 1
ATOM 5226 C C . PRO B 1 169 ? -8.719 2.59 -12.633 1 93.62 169 PRO B C 1
ATOM 5228 O O . PRO B 1 169 ? -9.633 1.762 -12.555 1 93.62 169 PRO B O 1
ATOM 5231 N N . GLU B 1 170 ? -8.508 3.252 -13.719 1 92.31 170 GLU B N 1
ATOM 5232 C CA . GLU B 1 170 ? -9.344 3.035 -14.898 1 92.31 170 GLU B CA 1
ATOM 5233 C C . GLU B 1 170 ? -9.156 1.626 -15.453 1 92.31 170 GLU B C 1
ATOM 5235 O O . GLU B 1 170 ? -10.133 0.958 -15.812 1 92.31 170 GLU B O 1
ATOM 5240 N N . ALA B 1 171 ? -7.918 1.205 -15.547 1 90.94 171 ALA B N 1
ATOM 5241 C CA . ALA B 1 171 ? -7.633 -0.153 -16 1 90.94 171 ALA B CA 1
ATOM 5242 C C . ALA B 1 171 ? -8.227 -1.188 -15.047 1 90.94 171 ALA B C 1
ATOM 5244 O O . ALA B 1 171 ? -8.781 -2.197 -15.484 1 90.94 171 ALA B O 1
ATOM 5245 N N . ALA B 1 172 ? -8.109 -0.939 -13.805 1 94.31 172 ALA B N 1
ATOM 5246 C CA . ALA B 1 172 ? -8.625 -1.863 -12.797 1 94.31 172 ALA B CA 1
ATOM 5247 C C . ALA B 1 172 ? -10.141 -1.995 -12.898 1 94.31 172 ALA B C 1
ATOM 5249 O O . ALA B 1 172 ? -10.688 -3.102 -12.82 1 94.31 172 ALA B O 1
ATOM 5250 N N . ARG B 1 173 ? -10.781 -0.863 -13.023 1 95.5 173 ARG B N 1
ATOM 5251 C CA . ARG B 1 173 ? -12.234 -0.877 -13.172 1 95.5 173 ARG B CA 1
ATOM 5252 C C . ARG B 1 173 ? -12.648 -1.668 -14.406 1 95.5 173 ARG B C 1
ATOM 5254 O O . ARG B 1 173 ? -13.57 -2.484 -14.344 1 95.5 173 ARG B O 1
ATOM 5261 N N . GLY B 1 174 ? -11.984 -1.334 -15.469 1 94.06 174 GLY B N 1
ATOM 5262 C CA . GLY B 1 174 ? -12.281 -2.043 -16.703 1 94.06 174 GLY B CA 1
ATOM 5263 C C . GLY B 1 174 ? -12.078 -3.541 -16.594 1 94.06 174 GLY B C 1
ATOM 5264 O O . GLY B 1 174 ? -12.898 -4.32 -17.078 1 94.06 174 GLY B O 1
ATOM 5265 N N . ASP B 1 175 ? -11.023 -3.98 -16.047 1 94.12 175 ASP B N 1
ATOM 5266 C CA . ASP B 1 175 ? -10.719 -5.398 -15.898 1 94.12 175 ASP B CA 1
ATOM 5267 C C . ASP B 1 175 ? -11.734 -6.09 -14.984 1 94.12 175 ASP B C 1
ATOM 5269 O O . ASP B 1 175 ? -12.141 -7.223 -15.25 1 94.12 175 ASP B O 1
ATOM 5273 N N . LEU B 1 176 ? -12.117 -5.422 -13.906 1 96.69 176 LEU B N 1
ATOM 5274 C CA . LEU B 1 176 ? -13.133 -5.965 -13.016 1 96.69 176 LEU B CA 1
ATOM 5275 C C . LEU B 1 176 ? -14.453 -6.148 -13.75 1 96.69 176 LEU B C 1
ATOM 5277 O O . LEU B 1 176 ? -15.109 -7.188 -13.617 1 96.69 176 LEU B O 1
ATOM 5281 N N . GLU B 1 177 ? -14.828 -5.141 -14.461 1 95.44 177 GLU B N 1
ATOM 5282 C CA . GLU B 1 177 ? -16.062 -5.219 -15.234 1 95.44 177 GLU B CA 1
ATOM 5283 C C . GLU B 1 177 ? -16.016 -6.344 -16.266 1 95.44 177 GLU B C 1
ATOM 5285 O O . GLU B 1 177 ? -17.016 -7.023 -16.5 1 95.44 177 GLU B O 1
ATOM 5290 N N . ALA B 1 178 ? -14.844 -6.477 -16.859 1 95.44 178 ALA B N 1
ATOM 5291 C CA . ALA B 1 178 ? -14.656 -7.57 -17.812 1 95.44 178 ALA B CA 1
ATOM 5292 C C . ALA B 1 178 ? -14.828 -8.922 -17.141 1 95.44 178 ALA B C 1
ATOM 5294 O O . ALA B 1 178 ? -15.445 -9.836 -17.703 1 95.44 178 ALA B O 1
ATOM 5295 N N . GLN B 1 179 ? -14.281 -9.102 -15.992 1 96.5 179 GLN B N 1
ATOM 5296 C CA . GLN B 1 179 ? -14.43 -10.352 -15.242 1 96.5 179 GLN B CA 1
ATOM 5297 C C . GLN B 1 179 ? -15.891 -10.617 -14.898 1 96.5 179 GLN B C 1
ATOM 5299 O O . GLN B 1 179 ? -16.359 -11.75 -15.008 1 96.5 179 GLN B O 1
ATOM 5304 N N . LEU B 1 180 ? -16.562 -9.594 -14.445 1 96.94 180 LEU B N 1
ATOM 5305 C CA . LEU B 1 180 ? -17.969 -9.734 -14.094 1 96.94 180 LEU B CA 1
ATOM 5306 C C . LEU B 1 180 ? -18.797 -10.102 -15.32 1 96.94 180 LEU B C 1
ATOM 5308 O O . LEU B 1 180 ? -19.672 -10.969 -15.242 1 96.94 180 LEU B O 1
ATOM 5312 N N . ALA B 1 181 ? -18.5 -9.438 -16.391 1 95.56 181 ALA B N 1
ATOM 5313 C CA . ALA B 1 181 ? -19.203 -9.734 -17.641 1 95.56 181 ALA B CA 1
ATOM 5314 C C . ALA B 1 181 ? -18.969 -11.18 -18.062 1 95.56 181 ALA B C 1
ATOM 5316 O O . ALA B 1 181 ? -19.906 -11.875 -18.453 1 95.56 181 ALA B O 1
ATOM 5317 N N . ALA B 1 182 ? -17.734 -11.578 -18.031 1 95.62 182 ALA B N 1
ATOM 5318 C CA . ALA B 1 182 ? -17.391 -12.961 -18.391 1 95.62 182 ALA B CA 1
ATOM 5319 C C . ALA B 1 182 ? -18.109 -13.953 -17.484 1 95.62 182 ALA B C 1
ATOM 5321 O O . ALA B 1 182 ? -18.578 -15 -17.938 1 95.62 182 ALA B O 1
ATOM 5322 N N . SER B 1 183 ? -18.188 -13.633 -16.219 1 97.12 183 SER B N 1
ATOM 5323 C CA . SER B 1 183 ? -18.844 -14.492 -15.25 1 9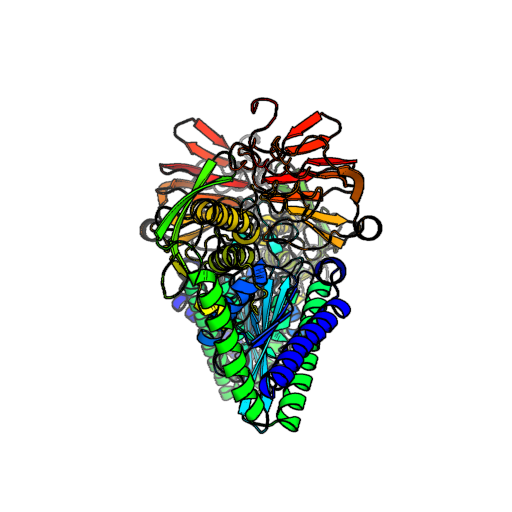7.12 183 SER B CA 1
ATOM 5324 C C . SER B 1 183 ? -20.344 -14.609 -15.547 1 97.12 183 SER B C 1
ATOM 5326 O O . SER B 1 183 ? -20.922 -15.688 -15.422 1 97.12 183 SER B O 1
ATOM 5328 N N . ARG B 1 184 ? -20.938 -13.531 -15.922 1 96.31 184 ARG B N 1
ATOM 5329 C CA . ARG B 1 184 ? -22.344 -13.531 -16.266 1 96.31 184 ARG B CA 1
ATOM 5330 C C . ARG B 1 184 ? -22.609 -14.383 -17.5 1 96.31 184 ARG B C 1
ATOM 5332 O O . ARG B 1 184 ? -23.609 -15.109 -17.562 1 96.31 184 ARG B O 1
ATOM 5339 N N . VAL B 1 185 ? -21.75 -14.234 -18.453 1 96.38 185 VAL B N 1
ATOM 5340 C CA . VAL B 1 185 ? -21.859 -15.047 -19.672 1 96.38 185 VAL B CA 1
ATOM 5341 C C . VAL B 1 185 ? -21.766 -16.531 -19.312 1 96.38 185 VAL B C 1
ATOM 5343 O O . VAL B 1 185 ? -22.609 -17.328 -19.719 1 96.38 185 VAL B O 1
ATOM 5346 N N . GLY B 1 186 ? -20.75 -16.875 -18.547 1 97.38 186 GLY B N 1
ATOM 5347 C CA . GLY B 1 186 ? -20.594 -18.25 -18.109 1 97.38 186 GLY B CA 1
ATOM 5348 C C . GLY B 1 186 ? -21.766 -18.75 -17.312 1 97.38 186 GLY B C 1
ATOM 5349 O O . GLY B 1 186 ? -22.234 -19.875 -17.516 1 97.38 186 GLY B O 1
ATOM 5350 N N . ALA B 1 187 ? -22.25 -17.938 -16.438 1 97.81 187 ALA B N 1
ATOM 5351 C CA . ALA B 1 187 ? -23.375 -18.297 -15.578 1 97.81 187 ALA B CA 1
ATOM 5352 C C . ALA B 1 187 ? -24.641 -18.562 -16.391 1 97.81 187 ALA B C 1
ATOM 5354 O O . ALA B 1 187 ? -25.375 -19.516 -16.125 1 97.81 187 ALA B O 1
ATOM 5355 N N . ALA B 1 188 ? -24.906 -17.703 -17.328 1 97.5 188 ALA B N 1
ATOM 5356 C CA . ALA B 1 188 ? -26.078 -17.859 -18.188 1 97.5 188 ALA B CA 1
ATOM 5357 C C . ALA B 1 188 ? -26.031 -19.172 -18.953 1 97.5 188 ALA B C 1
ATOM 5359 O O . ALA B 1 188 ? -27.031 -19.875 -19.062 1 97.5 188 ALA B O 1
ATOM 5360 N N . LYS B 1 189 ? -24.906 -19.484 -19.469 1 98.06 189 LYS B N 1
ATOM 5361 C CA . LYS B 1 189 ? -24.75 -20.703 -20.25 1 98.06 189 LYS B CA 1
ATOM 5362 C C . LYS B 1 189 ? -24.875 -21.938 -19.375 1 98.06 189 LYS B C 1
ATOM 5364 O O . LYS B 1 189 ? -25.375 -22.969 -19.812 1 98.06 189 LYS B O 1
ATOM 5369 N N . VAL B 1 190 ? -24.344 -21.875 -18.172 1 98.19 190 VAL B N 1
ATOM 5370 C CA . VAL B 1 190 ? -24.5 -22.984 -17.25 1 98.19 190 VAL B CA 1
ATOM 5371 C C . VAL B 1 190 ? -25.984 -23.188 -16.938 1 98.19 190 VAL B C 1
ATOM 5373 O O . VAL B 1 190 ? -26.469 -24.312 -16.875 1 98.19 190 VAL B O 1
ATOM 5376 N N . ARG B 1 191 ? -26.672 -22.109 -16.703 1 97.75 191 ARG B N 1
ATOM 5377 C CA . ARG B 1 191 ? -28.109 -22.203 -16.453 1 97.75 191 ARG B CA 1
ATOM 5378 C C . ARG B 1 191 ? -28.844 -22.844 -17.625 1 97.75 191 ARG B C 1
ATOM 5380 O O . ARG B 1 191 ? -29.734 -23.672 -17.438 1 97.75 191 ARG B O 1
ATOM 5387 N N . GLU B 1 192 ? -28.469 -22.438 -18.797 1 97.75 192 GLU B N 1
ATOM 5388 C CA . GLU B 1 192 ? -29.062 -23.031 -20 1 97.75 192 GLU B CA 1
ATOM 5389 C C . GLU B 1 192 ? -28.828 -24.531 -20.031 1 97.75 192 GLU B C 1
ATOM 5391 O O . GLU B 1 192 ? -29.703 -25.297 -20.438 1 97.75 192 GLU B O 1
ATOM 5396 N N . LEU B 1 193 ? -27.641 -24.891 -19.703 1 97.5 193 LEU B N 1
ATOM 5397 C CA . LEU B 1 193 ? -27.312 -26.312 -19.656 1 97.5 193 LEU B CA 1
ATOM 5398 C C . LEU B 1 193 ? -28.219 -27.062 -18.688 1 97.5 193 LEU B C 1
ATOM 5400 O O . LEU B 1 193 ? -28.703 -28.141 -19 1 97.5 193 LEU B O 1
ATOM 5404 N N . PHE B 1 194 ? -28.484 -26.5 -17.516 1 97.62 194 PHE B N 1
ATOM 5405 C CA . PHE B 1 194 ? -29.344 -27.109 -16.5 1 97.62 194 PHE B CA 1
ATOM 5406 C C . PHE B 1 194 ? -30.797 -27.109 -16.969 1 97.62 194 PHE B C 1
ATOM 5408 O O . PHE B 1 194 ? -31.562 -28.016 -16.641 1 97.62 194 PHE B O 1
ATOM 5415 N N . GLU B 1 195 ? -31.172 -26.094 -17.703 1 97.56 195 GLU B N 1
ATOM 5416 C CA . GLU B 1 195 ? -32.531 -26.047 -18.234 1 97.56 195 GLU B CA 1
ATOM 5417 C C . GLU B 1 195 ? -32.781 -27.188 -19.234 1 97.56 195 GLU B C 1
ATOM 5419 O O . GLU B 1 195 ? -33.875 -27.75 -19.281 1 97.56 195 GLU B O 1
ATOM 5424 N N . ARG B 1 196 ? -31.781 -27.469 -19.953 1 96.88 196 ARG B N 1
ATOM 5425 C CA . ARG B 1 196 ? -31.891 -28.453 -21.016 1 96.88 196 ARG B CA 1
ATOM 5426 C C . ARG B 1 196 ? -31.781 -29.875 -20.453 1 96.88 196 ARG B C 1
ATOM 5428 O O . ARG B 1 196 ? -32.469 -30.781 -20.922 1 96.88 196 ARG B O 1
ATOM 5435 N N . TYR B 1 197 ? -30.859 -30.094 -19.469 1 97 197 TYR B N 1
ATOM 5436 C CA . TYR B 1 197 ? -30.547 -31.453 -19.078 1 97 197 TYR B CA 1
ATOM 5437 C C . TYR B 1 197 ? -30.891 -31.703 -17.625 1 97 197 TYR B C 1
ATOM 5439 O O . TYR B 1 197 ? -30.828 -32.844 -17.141 1 97 197 TYR B O 1
ATOM 5447 N N . GLY B 1 198 ? -31.266 -30.656 -16.875 1 95.31 198 GLY B N 1
ATOM 5448 C CA . GLY B 1 198 ? -31.641 -30.797 -15.484 1 95.31 198 GLY B CA 1
ATOM 5449 C C . GLY B 1 198 ? -30.516 -31.328 -14.609 1 95.31 198 GLY B C 1
ATOM 5450 O O . GLY B 1 198 ? -29.359 -30.953 -14.797 1 95.31 198 GLY B O 1
ATOM 5451 N N . GLU B 1 199 ? -30.859 -32.156 -13.695 1 94.5 199 GLU B N 1
ATOM 5452 C CA . GLU B 1 199 ? -29.938 -32.688 -12.711 1 94.5 199 GLU B CA 1
ATOM 5453 C C . GLU B 1 199 ? -28.922 -33.625 -13.352 1 94.5 199 GLU B C 1
ATOM 5455 O O . GLU B 1 199 ? -27.891 -33.969 -12.758 1 94.5 199 GLU B O 1
ATOM 5460 N N . ARG B 1 200 ? -29.172 -34.031 -14.5 1 96.25 200 ARG B N 1
ATOM 5461 C CA . ARG B 1 200 ? -28.234 -34.875 -15.227 1 96.25 200 ARG B CA 1
ATOM 5462 C C . ARG B 1 200 ? -26.891 -34.188 -15.414 1 96.25 200 ARG B C 1
ATOM 5464 O O . ARG B 1 200 ? -25.875 -34.844 -15.617 1 96.25 200 ARG B O 1
ATOM 5471 N N . VAL B 1 201 ? -26.953 -32.844 -15.352 1 97.56 201 VAL B N 1
ATOM 5472 C CA . VAL B 1 201 ? -25.719 -32.062 -15.469 1 97.56 201 VAL B CA 1
ATOM 5473 C C . VAL B 1 201 ? -24.781 -32.438 -14.32 1 97.56 201 VAL B C 1
ATOM 5475 O O . VAL B 1 201 ? -23.594 -32.656 -14.539 1 97.56 201 VAL B O 1
ATOM 5478 N N . LEU B 1 202 ? -25.344 -32.531 -13.156 1 96.75 202 LEU B N 1
ATOM 5479 C CA . LEU B 1 202 ? -24.531 -32.875 -11.992 1 96.75 202 LEU B CA 1
ATOM 5480 C C . LEU B 1 202 ? -23.938 -34.281 -12.117 1 96.75 202 LEU B C 1
ATOM 5482 O O . LEU B 1 202 ? -22.781 -34.5 -11.781 1 96.75 202 LEU B O 1
ATOM 5486 N N . ASP B 1 203 ? -24.719 -35.156 -12.547 1 96.19 203 ASP B N 1
ATOM 5487 C CA . ASP B 1 203 ? -24.25 -36.531 -12.75 1 96.19 203 ASP B CA 1
ATOM 5488 C C . ASP B 1 203 ? -23.141 -36.562 -13.797 1 96.19 203 ASP B C 1
ATOM 5490 O O . ASP B 1 203 ? -22.156 -37.312 -13.641 1 96.19 203 ASP B O 1
ATOM 5494 N N . ALA B 1 204 ? -23.375 -35.812 -14.828 1 97.19 204 ALA B N 1
ATOM 5495 C CA . ALA B 1 204 ? -22.391 -35.781 -15.891 1 97.19 204 ALA B CA 1
ATOM 5496 C C . ALA B 1 204 ? -21.078 -35.188 -15.391 1 97.19 204 ALA B C 1
ATOM 5498 O O . ALA B 1 204 ? -20 -35.656 -15.766 1 97.19 204 ALA B O 1
ATOM 5499 N N . TRP B 1 205 ? -21.172 -34.188 -14.617 1 97.56 205 TRP B N 1
ATOM 5500 C CA . TRP B 1 205 ? -19.984 -33.562 -14.055 1 97.56 205 TRP B CA 1
ATOM 5501 C C . TRP B 1 205 ? -19.234 -34.531 -13.148 1 97.56 205 TRP B C 1
ATOM 5503 O O . TRP B 1 205 ? -18.016 -34.625 -13.203 1 97.56 205 TRP B O 1
ATOM 5513 N N . ARG B 1 206 ? -19.969 -35.219 -12.289 1 96.69 206 ARG B N 1
ATOM 5514 C CA . ARG B 1 206 ? -19.359 -36.219 -11.422 1 96.69 206 ARG B CA 1
ATOM 5515 C C . ARG B 1 206 ? -18.641 -37.312 -12.234 1 96.69 206 ARG B C 1
ATOM 5517 O O . ARG B 1 206 ? -17.531 -37.719 -11.898 1 96.69 206 ARG B O 1
ATOM 5524 N N . GLU B 1 207 ? -19.281 -37.719 -13.219 1 96.56 207 GLU B N 1
ATOM 5525 C CA . GLU B 1 207 ? -18.688 -38.719 -14.078 1 96.56 207 GLU B CA 1
ATOM 5526 C C . GLU B 1 207 ? -17.453 -38.188 -14.789 1 96.56 207 GLU B C 1
ATOM 5528 O O . GLU B 1 207 ? -16.484 -38.938 -14.992 1 96.56 207 GLU B O 1
ATOM 5533 N N . ALA B 1 208 ? -17.562 -37.031 -15.266 1 95.5 208 ALA B N 1
ATOM 5534 C CA . ALA B 1 208 ? -16.422 -36.406 -15.945 1 95.5 208 ALA B CA 1
ATOM 5535 C C . ALA B 1 208 ? -15.219 -36.344 -15.016 1 95.5 208 ALA B C 1
ATOM 5537 O O . ALA B 1 208 ? -14.086 -36.625 -15.438 1 95.5 208 ALA B O 1
ATOM 5538 N N . VAL B 1 209 ? -15.438 -35.938 -13.781 1 96.12 209 VAL B N 1
ATOM 5539 C CA . VAL B 1 209 ? -14.367 -35.844 -12.789 1 96.12 209 VAL B CA 1
ATOM 5540 C C . VAL B 1 209 ? -13.789 -37.219 -12.508 1 96.12 209 VAL B C 1
ATOM 5542 O O . VAL B 1 209 ? -12.57 -37.406 -12.477 1 96.12 209 VAL B O 1
ATOM 5545 N N . GLU B 1 210 ? -14.68 -38.156 -12.32 1 96.5 210 GLU B N 1
ATOM 5546 C CA . GLU B 1 210 ? -14.234 -39.531 -12.047 1 96.5 210 GLU B CA 1
ATOM 5547 C C . GLU B 1 210 ? -13.484 -40.094 -13.242 1 96.5 210 GLU B C 1
ATOM 5549 O O . GLU B 1 210 ? -12.5 -40.844 -13.07 1 96.5 210 GLU B O 1
ATOM 5554 N N . TYR B 1 211 ? -14 -39.844 -14.375 1 95 211 TYR B N 1
ATOM 5555 C CA . TYR B 1 211 ? -13.336 -40.281 -15.594 1 95 211 TYR B CA 1
ATOM 5556 C C . TYR B 1 211 ? -11.922 -39.688 -15.688 1 95 211 TYR B C 1
ATOM 5558 O O . TYR B 1 211 ? -10.969 -40.406 -15.992 1 95 211 TYR B O 1
ATOM 5566 N N . GLY B 1 212 ? -11.82 -38.406 -15.438 1 94.12 212 GLY B N 1
ATOM 5567 C CA . GLY B 1 212 ? -10.508 -37.781 -15.414 1 94.12 212 GLY B CA 1
ATOM 5568 C C . GLY B 1 212 ? -9.57 -38.406 -14.406 1 94.12 212 GLY B C 1
ATOM 5569 O O . GLY B 1 212 ? -8.391 -38.625 -14.695 1 94.12 212 GLY B O 1
ATOM 5570 N N . ARG B 1 213 ? -10.086 -38.719 -13.242 1 96.44 213 ARG B N 1
ATOM 5571 C CA . ARG B 1 213 ? -9.297 -39.375 -12.195 1 96.44 213 ARG B CA 1
ATOM 5572 C C . ARG B 1 213 ? -8.797 -40.75 -12.656 1 96.44 213 ARG B C 1
ATOM 5574 O O . ARG B 1 213 ? -7.613 -41.062 -12.508 1 96.44 213 ARG B O 1
ATOM 5581 N N . ARG B 1 214 ? -9.672 -41.5 -13.219 1 96.25 214 ARG B N 1
ATOM 5582 C CA . ARG B 1 214 ? -9.336 -42.844 -13.68 1 96.25 214 ARG B CA 1
ATOM 5583 C C . ARG B 1 214 ? -8.289 -42.812 -14.789 1 96.25 214 ARG B C 1
ATOM 5585 O O . ARG B 1 214 ? -7.355 -43.594 -14.805 1 96.25 214 ARG B O 1
ATOM 5592 N N . LEU B 1 215 ? -8.508 -41.906 -15.664 1 95.75 215 LEU B N 1
ATOM 5593 C CA . LEU B 1 215 ? -7.566 -41.75 -16.766 1 95.75 215 LEU B CA 1
ATOM 5594 C C . LEU B 1 215 ? -6.184 -41.375 -16.266 1 95.75 215 LEU B C 1
ATOM 5596 O O . LEU B 1 215 ? -5.172 -41.906 -16.719 1 95.75 215 LEU B O 1
ATOM 5600 N N . ALA B 1 216 ? -6.121 -40.438 -15.367 1 96.12 216 ALA B N 1
ATOM 5601 C CA . ALA B 1 216 ? -4.855 -40 -14.789 1 96.12 216 ALA B CA 1
ATOM 5602 C C . ALA B 1 216 ? -4.164 -41.125 -14.039 1 96.12 216 ALA B C 1
ATOM 5604 O O . ALA B 1 216 ? -2.961 -41.344 -14.203 1 96.12 216 ALA B O 1
ATOM 5605 N N . LEU B 1 217 ? -4.961 -41.812 -13.242 1 97.06 217 LEU B N 1
ATOM 5606 C CA . LEU B 1 217 ? -4.41 -42.906 -12.484 1 97.06 217 LEU B CA 1
ATOM 5607 C C . LEU B 1 217 ? -3.928 -44.031 -13.422 1 97.06 217 LEU B C 1
ATOM 5609 O O . LEU B 1 217 ? -2.918 -44.688 -13.148 1 97.06 217 LEU B O 1
ATOM 5613 N N . GLY B 1 218 ? -4.695 -44.219 -14.438 1 96.25 218 GLY B N 1
ATOM 5614 C CA . GLY B 1 218 ? -4.277 -45.188 -15.438 1 96.25 218 GLY B CA 1
ATOM 5615 C C . GLY B 1 218 ? -2.924 -44.875 -16.047 1 96.25 218 GLY B C 1
ATOM 5616 O O . GLY B 1 218 ? -2.09 -45.781 -16.219 1 96.25 218 GLY B O 1
ATOM 5617 N N . GLU B 1 219 ? -2.727 -43.656 -16.406 1 95.69 219 GLU B N 1
ATOM 5618 C CA . GLU B 1 219 ? -1.45 -43.25 -16.984 1 95.69 219 GLU B CA 1
ATOM 5619 C C . GLU B 1 219 ? -0.326 -43.344 -15.953 1 95.69 219 GLU B C 1
ATOM 5621 O O . GLU B 1 219 ? 0.768 -43.812 -16.266 1 95.69 219 GLU B O 1
ATOM 5626 N N . ILE B 1 220 ? -0.581 -42.906 -14.766 1 96.75 220 ILE B N 1
ATOM 5627 C CA . ILE B 1 220 ? 0.427 -42.906 -13.711 1 96.75 220 ILE B CA 1
ATOM 5628 C C . ILE B 1 220 ? 0.795 -44.344 -13.328 1 96.75 220 ILE B C 1
ATOM 5630 O O . ILE B 1 220 ? 1.942 -44.625 -12.977 1 96.75 220 ILE B O 1
ATOM 5634 N N . SER B 1 221 ? -0.183 -45.25 -13.453 1 95.75 221 SER B N 1
ATOM 5635 C CA . SER B 1 221 ? 0.053 -46.656 -13.094 1 95.75 221 SER B CA 1
ATOM 5636 C C . SER B 1 221 ? 1.116 -47.281 -13.992 1 95.75 221 SER B C 1
ATOM 5638 O O . SER B 1 221 ? 1.707 -48.281 -13.633 1 95.75 221 SER B O 1
ATOM 5640 N N . ARG B 1 222 ? 1.307 -46.625 -15.086 1 95.06 222 ARG B N 1
ATOM 5641 C CA . ARG B 1 222 ? 2.324 -47.125 -16.016 1 95.06 222 ARG B CA 1
ATOM 5642 C C . ARG B 1 222 ? 3.711 -46.625 -15.602 1 95.06 222 ARG B C 1
ATOM 5644 O O . ARG B 1 222 ? 4.719 -47.094 -16.141 1 95.06 222 ARG B O 1
ATOM 5651 N N . TRP B 1 223 ? 3.771 -45.656 -14.742 1 97.12 223 TRP B N 1
ATOM 5652 C CA . TRP B 1 223 ? 5.051 -45.156 -14.242 1 97.12 223 TRP B CA 1
ATOM 5653 C C . TRP B 1 223 ? 5.652 -46.125 -13.234 1 97.12 223 TRP B C 1
ATOM 5655 O O . TRP B 1 223 ? 4.926 -46.75 -12.445 1 97.12 223 TRP B O 1
ATOM 5665 N N . PRO B 1 224 ? 6.969 -46.344 -13.258 1 97.31 224 PRO B N 1
ATOM 5666 C CA . PRO B 1 224 ? 7.562 -47.188 -12.203 1 97.31 224 PRO B CA 1
ATOM 5667 C C . PRO B 1 224 ? 7.293 -46.625 -10.805 1 97.31 224 PRO B C 1
ATOM 5669 O O . PRO B 1 224 ? 7.582 -45.469 -10.523 1 97.31 224 PRO B O 1
ATOM 5672 N N . ARG B 1 225 ? 6.75 -47.5 -9.984 1 97.06 225 ARG B N 1
ATOM 5673 C CA . ARG B 1 225 ? 6.516 -47.125 -8.602 1 97.06 225 ARG B CA 1
ATOM 5674 C C . ARG B 1 225 ? 7.832 -46.875 -7.871 1 97.06 225 ARG B C 1
ATOM 5676 O O . ARG B 1 225 ? 8.836 -47.531 -8.156 1 97.06 225 ARG B O 1
ATOM 5683 N N . GLY B 1 226 ? 7.746 -45.844 -6.93 1 97.44 226 GLY B N 1
ATOM 5684 C CA . GLY B 1 226 ? 8.953 -45.531 -6.172 1 97.44 226 GLY B CA 1
ATOM 5685 C C . GLY B 1 226 ? 9.016 -44.094 -5.684 1 97.44 226 GLY B C 1
ATOM 5686 O O . GLY B 1 226 ? 8.008 -43.406 -5.715 1 97.44 226 GLY B O 1
ATOM 5687 N N . ARG B 1 227 ? 10.117 -43.875 -5.043 1 98.25 227 ARG B N 1
ATOM 5688 C CA . ARG B 1 227 ? 10.43 -42.562 -4.531 1 98.25 227 ARG B CA 1
ATOM 5689 C C . ARG B 1 227 ? 11.609 -41.938 -5.273 1 98.25 227 ARG B C 1
ATOM 5691 O O . ARG B 1 227 ? 12.695 -42.531 -5.312 1 98.25 227 ARG B O 1
ATOM 5698 N N . TYR B 1 228 ? 11.43 -40.844 -5.906 1 98.69 228 TYR B N 1
ATOM 5699 C CA . TYR B 1 228 ? 12.43 -40.188 -6.734 1 98.69 228 TYR B CA 1
ATOM 5700 C C . TYR B 1 228 ? 12.75 -38.781 -6.203 1 98.69 228 TYR B C 1
ATOM 5702 O O . TYR B 1 228 ? 11.859 -37.938 -6.109 1 98.69 228 TYR B O 1
ATOM 5710 N N . GLU B 1 229 ? 13.969 -38.562 -5.883 1 98.56 229 GLU B N 1
ATOM 5711 C CA . GLU B 1 229 ? 14.367 -37.312 -5.242 1 98.56 229 GLU B CA 1
ATOM 5712 C C . GLU B 1 229 ? 15.141 -36.406 -6.207 1 98.56 229 GLU B C 1
ATOM 5714 O O . GLU B 1 229 ? 15.844 -36.906 -7.09 1 98.56 229 GLU B O 1
ATOM 5719 N N . ALA B 1 230 ? 14.953 -35.156 -6.086 1 98.56 230 ALA B N 1
ATOM 5720 C CA . ALA B 1 230 ? 15.688 -34.156 -6.871 1 98.56 230 ALA B CA 1
ATOM 5721 C C . ALA B 1 230 ? 15.805 -32.844 -6.113 1 98.56 230 ALA B C 1
ATOM 5723 O O . ALA B 1 230 ? 15.062 -32.594 -5.164 1 98.56 230 ALA B O 1
ATOM 5724 N N . VAL B 1 231 ? 16.766 -32.094 -6.484 1 98.5 231 VAL B N 1
ATOM 5725 C CA . VAL B 1 231 ? 16.984 -30.766 -5.934 1 98.5 231 VAL B CA 1
ATOM 5726 C C . VAL B 1 231 ? 17.375 -29.797 -7.047 1 98.5 231 VAL B C 1
ATOM 5728 O O . VAL B 1 231 ? 18.141 -30.156 -7.945 1 98.5 231 VAL B O 1
ATOM 5731 N N . ASP B 1 232 ? 16.781 -28.75 -7.148 1 98.06 232 ASP B N 1
ATOM 5732 C CA . ASP B 1 232 ? 17.219 -27.609 -7.949 1 98.06 232 ASP B CA 1
ATOM 5733 C C . ASP B 1 232 ? 17.391 -26.359 -7.078 1 98.06 232 ASP B C 1
ATOM 5735 O O . ASP B 1 232 ? 17.062 -26.375 -5.891 1 98.06 232 ASP B O 1
ATOM 5739 N N . TYR B 1 233 ? 18.031 -25.359 -7.637 1 98.31 233 TYR B N 1
ATOM 5740 C CA . TYR B 1 233 ? 18.406 -24.203 -6.832 1 98.31 233 TYR B CA 1
ATOM 5741 C C . TYR B 1 233 ? 17.844 -22.922 -7.438 1 98.31 233 TYR B C 1
ATOM 5743 O O . TYR B 1 233 ? 18.062 -22.641 -8.625 1 98.31 233 TYR B O 1
ATOM 5751 N N . LEU B 1 234 ? 17.109 -22.219 -6.645 1 97.94 234 LEU B N 1
ATOM 5752 C CA . LEU B 1 234 ? 16.688 -20.859 -7.012 1 97.94 234 LEU B CA 1
ATOM 5753 C C . LEU B 1 234 ? 17.766 -19.844 -6.676 1 97.94 234 LEU B C 1
ATOM 5755 O O . LEU B 1 234 ? 18.219 -19.766 -5.531 1 97.94 234 LEU B O 1
ATOM 5759 N N . ASP B 1 235 ? 18.266 -19.156 -7.629 1 96.81 235 ASP B N 1
ATOM 5760 C CA . ASP B 1 235 ? 19.234 -18.109 -7.352 1 96.81 235 ASP B CA 1
ATOM 5761 C C . ASP B 1 235 ? 18.547 -16.766 -7.113 1 96.81 235 ASP B C 1
ATOM 5763 O O . ASP B 1 235 ? 17.656 -16.375 -7.875 1 96.81 235 ASP B O 1
ATOM 5767 N N . TRP B 1 236 ? 18.891 -16.188 -6.047 1 94.75 236 TRP B N 1
ATOM 5768 C CA . TRP B 1 236 ? 18.328 -14.875 -5.719 1 94.75 236 TRP B CA 1
ATOM 5769 C C . TRP B 1 236 ? 19.375 -13.984 -5.066 1 94.75 236 TRP B C 1
ATOM 5771 O O . TRP B 1 236 ? 19.859 -14.273 -3.967 1 94.75 236 TRP B O 1
ATOM 5781 N N . ARG B 1 237 ? 19.766 -12.93 -5.742 1 86.69 237 ARG B N 1
ATOM 5782 C CA . ARG B 1 237 ? 20.703 -11.914 -5.273 1 86.69 237 ARG B CA 1
ATOM 5783 C C . ARG B 1 237 ? 21.969 -12.547 -4.695 1 86.69 237 ARG B C 1
ATOM 5785 O O . ARG B 1 237 ? 22.375 -12.203 -3.588 1 86.69 237 ARG B O 1
ATOM 5792 N N . GLY B 1 238 ? 22.406 -13.523 -5.301 1 88.25 238 GLY B N 1
ATOM 5793 C CA . GLY B 1 238 ? 23.688 -14.133 -4.984 1 88.25 238 GLY B CA 1
ATOM 5794 C C . GLY B 1 238 ? 23.562 -15.367 -4.113 1 88.25 238 GLY B C 1
ATOM 5795 O O . GLY B 1 238 ? 24.562 -16.062 -3.865 1 88.25 238 GLY B O 1
ATOM 5796 N N . GLU B 1 239 ? 22.422 -15.648 -3.668 1 93.75 239 GLU B N 1
ATOM 5797 C CA . GLU B 1 239 ? 22.188 -16.844 -2.85 1 93.75 239 GLU B CA 1
ATOM 5798 C C . GLU B 1 239 ? 21.547 -17.953 -3.672 1 93.75 239 GLU B C 1
ATOM 5800 O O . GLU B 1 239 ? 20.75 -17.688 -4.574 1 93.75 239 GLU B O 1
ATOM 5805 N N . LEU B 1 240 ? 21.969 -19.156 -3.375 1 97.56 240 LEU B N 1
ATOM 5806 C CA . LEU B 1 240 ? 21.344 -20.344 -3.973 1 97.56 240 LEU B CA 1
ATOM 5807 C C . LEU B 1 240 ? 20.469 -21.062 -2.959 1 97.56 240 LEU B C 1
ATOM 5809 O O . LEU B 1 240 ? 20.969 -21.609 -1.978 1 97.56 240 LEU B O 1
ATOM 5813 N N . LEU B 1 241 ? 19.188 -21.047 -3.207 1 98.25 241 LEU B N 1
ATOM 5814 C CA . LEU B 1 241 ? 18.219 -21.641 -2.291 1 98.25 241 LEU B CA 1
ATOM 5815 C C . LEU B 1 241 ? 17.719 -22.969 -2.82 1 98.25 241 LEU B C 1
ATOM 5817 O O . LEU B 1 241 ? 17.109 -23.031 -3.896 1 98.25 241 LEU B O 1
ATOM 5821 N N . PRO B 1 242 ? 17.875 -23.984 -2.064 1 98.62 242 PRO B N 1
ATOM 5822 C CA . PRO B 1 242 ? 17.469 -25.297 -2.572 1 98.62 242 PRO B CA 1
ATOM 5823 C C . PRO B 1 242 ? 15.953 -25.5 -2.557 1 98.62 242 PRO B C 1
ATOM 5825 O O . PRO B 1 242 ? 15.281 -25.109 -1.59 1 98.62 242 PRO B O 1
ATOM 5828 N N . ILE B 1 243 ? 15.461 -26.016 -3.574 1 98.69 243 ILE B N 1
ATOM 5829 C CA . ILE B 1 243 ? 14.117 -26.578 -3.664 1 98.69 243 ILE B CA 1
ATOM 5830 C C . ILE B 1 243 ? 14.211 -28.094 -3.857 1 98.69 243 ILE B C 1
ATOM 5832 O O . ILE B 1 243 ? 14.594 -28.562 -4.93 1 98.69 243 ILE B O 1
ATOM 5836 N N . ARG B 1 244 ? 13.836 -28.75 -2.797 1 98.75 244 ARG B N 1
ATOM 5837 C CA . ARG B 1 244 ? 13.93 -30.203 -2.797 1 98.75 244 ARG B CA 1
ATOM 5838 C C . ARG B 1 244 ? 12.562 -30.844 -2.998 1 98.75 244 ARG B C 1
ATOM 5840 O O . ARG B 1 244 ? 11.555 -30.328 -2.504 1 98.75 244 ARG B O 1
ATOM 5847 N N . VAL B 1 245 ? 12.547 -31.969 -3.721 1 98.81 245 VAL B N 1
ATOM 5848 C CA . VAL B 1 245 ? 11.281 -32.688 -3.889 1 98.81 245 VAL B CA 1
ATOM 5849 C C . VAL B 1 245 ? 11.539 -34.188 -3.879 1 98.81 245 VAL B C 1
ATOM 5851 O O . VAL B 1 245 ? 12.547 -34.656 -4.41 1 98.81 245 VAL B O 1
ATOM 5854 N N . ALA B 1 246 ? 10.789 -34.875 -3.121 1 98.81 246 ALA B N 1
ATOM 5855 C CA . ALA B 1 246 ? 10.648 -36.312 -3.236 1 98.81 246 ALA B CA 1
ATOM 5856 C C . ALA B 1 246 ? 9.312 -36.688 -3.871 1 98.81 246 ALA B C 1
ATOM 5858 O O . ALA B 1 246 ? 8.258 -36.469 -3.283 1 98.81 246 ALA B O 1
ATOM 5859 N N . LEU B 1 247 ? 9.391 -37.188 -5.066 1 98.44 247 LEU B N 1
ATOM 5860 C CA . LEU B 1 247 ? 8.195 -37.594 -5.797 1 98.44 247 LEU B CA 1
ATOM 5861 C C . LEU B 1 247 ? 7.902 -39.062 -5.57 1 98.44 247 LEU B C 1
ATOM 5863 O O . LEU B 1 247 ? 8.703 -39.938 -5.945 1 98.44 247 LEU B O 1
ATOM 5867 N N . GLU B 1 248 ? 6.801 -39.312 -4.926 1 98.44 248 GLU B N 1
ATOM 5868 C CA . GLU B 1 248 ? 6.379 -40.688 -4.684 1 98.44 248 GLU B CA 1
ATOM 5869 C C . GLU B 1 248 ? 5.281 -41.094 -5.656 1 98.44 248 GLU B C 1
ATOM 5871 O O . GLU B 1 248 ? 4.211 -40.5 -5.695 1 98.44 248 GLU B O 1
ATOM 5876 N N . VAL B 1 249 ? 5.594 -42.125 -6.43 1 97.88 249 VAL B N 1
ATOM 5877 C CA . VAL B 1 249 ? 4.621 -42.656 -7.375 1 97.88 249 VAL B CA 1
ATOM 5878 C C . VAL B 1 249 ? 3.992 -43.906 -6.797 1 97.88 249 VAL B C 1
ATOM 5880 O O . VAL B 1 249 ? 4.691 -44.875 -6.496 1 97.88 249 VAL B O 1
ATOM 5883 N N . GLY B 1 250 ? 2.691 -43.844 -6.578 1 95.44 250 GLY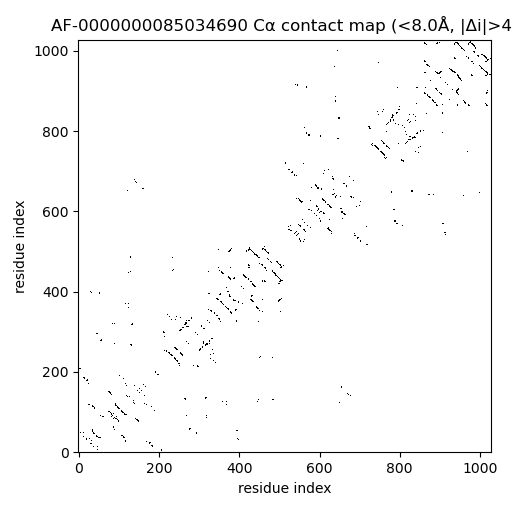 B N 1
ATOM 5884 C CA . GLY B 1 250 ? 1.977 -44.969 -6.012 1 95.44 250 GLY B CA 1
ATOM 5885 C C . GLY B 1 250 ? 0.636 -45.219 -6.676 1 95.44 250 GLY B C 1
ATOM 5886 O O . GLY B 1 250 ? 0.339 -44.656 -7.723 1 95.44 250 GLY B O 1
ATOM 5887 N N . GLU B 1 251 ? -0.193 -46.125 -6 1 92.81 251 GLU B N 1
ATOM 5888 C CA . GLU B 1 251 ? -1.486 -46.531 -6.551 1 92.81 251 GLU B CA 1
ATOM 5889 C C . GLU B 1 251 ? -2.469 -45.344 -6.539 1 92.81 251 GLU B C 1
ATOM 5891 O O . GLU B 1 251 ? -3.332 -45.25 -7.41 1 92.81 251 GLU B O 1
ATOM 5896 N N . GLY B 1 252 ? -2.258 -44.5 -5.645 1 94.06 252 GLY B N 1
ATOM 5897 C CA . GLY B 1 252 ? -3.188 -43.375 -5.492 1 94.06 252 GLY B CA 1
ATOM 5898 C C . GLY B 1 252 ? -2.77 -42.156 -6.262 1 94.06 252 GLY B C 1
ATOM 5899 O O . GLY B 1 252 ? -3.416 -41.094 -6.168 1 94.06 252 GLY B O 1
ATOM 5900 N N . GLY B 1 253 ? -1.75 -42.312 -7.07 1 97.12 253 GLY B N 1
ATOM 5901 C CA . GLY B 1 253 ? -1.266 -41.156 -7.805 1 97.12 253 GLY B CA 1
ATOM 5902 C C . GLY B 1 253 ? 0.151 -40.781 -7.434 1 97.12 253 GLY B C 1
ATOM 5903 O O . GLY B 1 253 ? 1.007 -41.625 -7.227 1 97.12 253 GLY B O 1
ATOM 5904 N N . VAL B 1 254 ? 0.401 -39.438 -7.457 1 98 254 VAL B N 1
ATOM 5905 C CA . VAL B 1 254 ? 1.739 -38.906 -7.223 1 98 254 VAL B CA 1
ATOM 5906 C C . VAL B 1 254 ? 1.721 -37.969 -6.008 1 98 254 VAL B C 1
ATOM 5908 O O . VAL B 1 254 ? 0.796 -37.188 -5.844 1 98 254 VAL B O 1
ATOM 5911 N N . ARG B 1 255 ? 2.664 -38.156 -5.117 1 98.44 255 ARG B N 1
ATOM 5912 C CA . ARG B 1 255 ? 2.854 -37.281 -3.977 1 98.44 255 ARG B CA 1
ATOM 5913 C C . ARG B 1 255 ? 4.184 -36.531 -4.074 1 98.44 255 ARG B C 1
ATOM 5915 O O . ARG B 1 255 ? 5.242 -37.156 -4.18 1 98.44 255 ARG B O 1
ATOM 5922 N N . ALA B 1 256 ? 4.145 -35.25 -4.137 1 98.69 256 ALA B N 1
ATOM 5923 C CA . ALA B 1 256 ? 5.344 -34.406 -4.137 1 98.69 256 ALA B CA 1
ATOM 5924 C C . ALA B 1 256 ? 5.621 -33.844 -2.742 1 98.69 256 ALA B C 1
ATOM 5926 O O . ALA B 1 256 ? 4.855 -33.031 -2.227 1 98.69 256 ALA B O 1
ATOM 5927 N N . ASP B 1 257 ? 6.629 -34.312 -2.105 1 98.81 257 ASP B N 1
ATOM 5928 C CA . ASP B 1 257 ? 7.047 -33.906 -0.768 1 98.81 257 ASP B CA 1
ATOM 5929 C C . ASP B 1 257 ? 8.227 -32.938 -0.834 1 98.81 257 ASP B C 1
ATOM 5931 O O . ASP B 1 257 ? 9.328 -33.312 -1.25 1 98.81 257 ASP B O 1
ATOM 5935 N N . PHE B 1 258 ? 8.016 -31.719 -0.395 1 98.88 258 PHE B N 1
ATOM 5936 C CA . PHE B 1 258 ? 9.031 -30.688 -0.523 1 98.88 258 PHE B CA 1
ATOM 5937 C C . PHE B 1 258 ? 9.789 -30.516 0.789 1 98.88 258 PHE B C 1
ATOM 5939 O O . PHE B 1 258 ? 10.445 -29.484 0.996 1 98.88 258 PHE B O 1
ATOM 5946 N N . THR B 1 259 ? 9.688 -31.438 1.681 1 98.56 259 THR B N 1
ATOM 5947 C CA . THR B 1 259 ? 10.477 -31.391 2.908 1 98.56 259 THR B CA 1
ATOM 5948 C C . THR B 1 259 ? 11.961 -31.25 2.59 1 98.56 259 THR B C 1
ATOM 5950 O O . THR B 1 259 ? 12.484 -31.938 1.713 1 98.56 259 THR B O 1
ATOM 5953 N N . GLY B 1 260 ? 12.57 -30.359 3.291 1 98.38 260 GLY B N 1
ATOM 5954 C CA . GLY B 1 260 ? 13.992 -30.109 3.057 1 98.38 260 GLY B CA 1
ATOM 5955 C C . GLY B 1 260 ? 14.25 -28.875 2.213 1 98.38 260 GLY B C 1
ATOM 5956 O O . GLY B 1 260 ? 15.398 -28.469 2.059 1 98.38 260 GLY B O 1
ATOM 5957 N N . THR B 1 261 ? 13.258 -28.297 1.627 1 98.69 261 THR B N 1
ATOM 5958 C CA . THR B 1 261 ? 13.359 -27.047 0.877 1 98.69 261 THR B CA 1
ATOM 5959 C C . THR B 1 261 ? 13.773 -25.906 1.792 1 98.69 261 THR B C 1
ATOM 5961 O O . THR B 1 261 ? 13.562 -25.953 3.004 1 98.69 261 THR B O 1
ATOM 5964 N N . ALA B 1 262 ? 14.344 -24.875 1.201 1 98.62 262 ALA B N 1
ATOM 5965 C CA . ALA B 1 262 ? 14.844 -23.719 1.932 1 98.62 262 ALA B CA 1
ATOM 5966 C C . ALA B 1 262 ? 13.742 -23.078 2.771 1 98.62 262 ALA B C 1
ATOM 5968 O O . ALA B 1 262 ? 12.57 -23.094 2.379 1 98.62 262 ALA B O 1
ATOM 5969 N N . ARG B 1 263 ? 14.117 -22.516 3.934 1 97.75 263 ARG B N 1
ATOM 5970 C CA . ARG B 1 263 ? 13.195 -21.734 4.762 1 97.75 263 ARG B CA 1
ATOM 5971 C C . ARG B 1 263 ? 12.711 -20.5 4.023 1 97.75 263 ARG B C 1
ATOM 5973 O O . ARG B 1 263 ? 13.352 -20.031 3.078 1 97.75 263 ARG B O 1
ATOM 5980 N N . GLN B 1 264 ? 11.477 -20.047 4.383 1 97.19 264 GLN B N 1
ATOM 5981 C CA . GLN B 1 264 ? 11.008 -18.812 3.76 1 97.19 264 GLN B CA 1
ATOM 5982 C C . GLN B 1 264 ? 12.031 -17.688 3.926 1 97.19 264 GLN B C 1
ATOM 5984 O O . GLN B 1 264 ? 12.797 -17.672 4.891 1 97.19 264 GLN B O 1
ATOM 5989 N N . ALA B 1 265 ? 12.07 -16.766 2.975 1 95.75 265 ALA B N 1
ATOM 5990 C CA . ALA B 1 265 ? 13.078 -15.703 2.916 1 95.75 265 ALA B CA 1
ATOM 5991 C C . ALA B 1 265 ? 12.445 -14.336 3.145 1 95.75 265 ALA B C 1
ATOM 5993 O O . ALA B 1 265 ? 11.242 -14.156 2.928 1 95.75 265 ALA B O 1
ATOM 5994 N N . GLU B 1 266 ? 13.258 -13.367 3.66 1 91.81 266 GLU B N 1
ATOM 5995 C CA . GLU B 1 266 ? 12.859 -11.961 3.678 1 91.81 266 GLU B CA 1
ATOM 5996 C C . GLU B 1 266 ? 13.023 -11.328 2.301 1 91.81 266 GLU B C 1
ATOM 5998 O O . GLU B 1 266 ? 13.797 -10.383 2.137 1 91.81 266 GLU B O 1
ATOM 6003 N N . ALA B 1 267 ? 12.367 -11.875 1.342 1 96.19 267 ALA B N 1
ATOM 6004 C CA . ALA B 1 267 ? 12.383 -11.547 -0.082 1 96.19 267 ALA B CA 1
ATOM 6005 C C . ALA B 1 267 ? 11.086 -11.977 -0.76 1 96.19 267 ALA B C 1
ATOM 6007 O O . ALA B 1 267 ? 10.305 -12.742 -0.19 1 96.19 267 ALA B O 1
ATOM 6008 N N . PRO B 1 268 ? 10.828 -11.469 -1.906 1 97.81 268 PRO B N 1
ATOM 6009 C CA . PRO B 1 268 ? 9.531 -11.766 -2.527 1 97.81 268 PRO B CA 1
ATOM 6010 C C . PRO B 1 268 ? 9.508 -13.125 -3.217 1 97.81 268 PRO B C 1
ATOM 6012 O O . PRO B 1 268 ? 8.547 -13.453 -3.91 1 97.81 268 PRO B O 1
ATOM 6015 N N . ILE B 1 269 ? 10.422 -13.992 -2.969 1 98.25 269 ILE B N 1
ATOM 6016 C CA . ILE B 1 269 ? 10.602 -15.234 -3.719 1 98.25 269 ILE B CA 1
ATOM 6017 C C . ILE B 1 269 ? 9.758 -16.344 -3.094 1 98.25 269 ILE B C 1
ATOM 6019 O O . ILE B 1 269 ? 9.781 -17.484 -3.553 1 98.25 269 ILE B O 1
ATOM 6023 N N . ASN B 1 270 ? 8.992 -16.062 -2.031 1 98.56 270 ASN B N 1
ATOM 6024 C CA . ASN B 1 270 ? 8.164 -17.078 -1.375 1 98.56 270 ASN B CA 1
ATOM 6025 C C . ASN B 1 270 ? 6.926 -17.406 -2.197 1 98.56 270 ASN B C 1
ATOM 6027 O O . ASN B 1 270 ? 6.211 -16.5 -2.641 1 98.56 270 ASN B O 1
ATOM 6031 N N . ALA B 1 271 ? 6.711 -18.656 -2.438 1 98.56 271 ALA B N 1
ATOM 6032 C CA . ALA B 1 271 ? 5.531 -19.125 -3.162 1 98.56 271 ALA B CA 1
ATOM 6033 C C . ALA B 1 271 ? 4.469 -19.656 -2.201 1 98.56 271 ALA B C 1
ATOM 6035 O O . ALA B 1 271 ? 4.727 -20.578 -1.432 1 98.56 271 ALA B O 1
ATOM 6036 N N . VAL B 1 272 ? 3.33 -19.078 -2.262 1 98.5 272 VAL B N 1
ATOM 6037 C CA . VAL B 1 272 ? 2.238 -19.609 -1.454 1 98.5 272 VAL B CA 1
ATOM 6038 C C . VAL B 1 272 ? 1.89 -21.016 -1.921 1 98.5 272 VAL B C 1
ATOM 6040 O O . VAL B 1 272 ? 2.24 -21.406 -3.035 1 98.5 272 VAL B O 1
ATOM 6043 N N . PHE B 1 273 ? 1.194 -21.719 -1.119 1 98.38 273 PHE B N 1
ATOM 6044 C CA . PHE B 1 273 ? 0.917 -23.125 -1.358 1 98.38 273 PHE B CA 1
ATOM 6045 C C . PHE B 1 273 ? 0.256 -23.328 -2.717 1 98.38 273 PHE B C 1
ATOM 6047 O O . PHE B 1 273 ? 0.551 -24.297 -3.42 1 98.38 273 PHE B O 1
ATOM 6054 N N . GLY B 1 274 ? -0.696 -22.438 -3.088 1 97.94 274 GLY B N 1
ATOM 6055 C CA . GLY B 1 274 ? -1.356 -22.547 -4.379 1 97.94 274 GLY B CA 1
ATOM 6056 C C . GLY B 1 274 ? -0.387 -22.578 -5.547 1 97.94 274 GLY B C 1
ATOM 6057 O O . GLY B 1 274 ? -0.595 -23.312 -6.516 1 97.94 274 GLY B O 1
ATOM 6058 N N . VAL B 1 275 ? 0.647 -21.797 -5.469 1 98.19 275 VAL B N 1
ATOM 6059 C CA . VAL B 1 275 ? 1.656 -21.734 -6.523 1 98.19 275 VAL B CA 1
ATOM 6060 C C . VAL B 1 275 ? 2.461 -23.031 -6.547 1 98.19 275 VAL B C 1
ATOM 6062 O O . VAL B 1 275 ? 2.73 -23.578 -7.621 1 98.19 275 VAL B O 1
ATOM 6065 N N . THR B 1 276 ? 2.846 -23.484 -5.387 1 98.62 276 THR B N 1
ATOM 6066 C CA . THR B 1 276 ? 3.596 -24.734 -5.273 1 98.62 276 THR B CA 1
ATOM 6067 C C . THR B 1 276 ? 2.785 -25.906 -5.828 1 98.62 276 THR B C 1
ATOM 6069 O O . THR B 1 276 ? 3.309 -26.719 -6.582 1 98.62 276 THR B O 1
ATOM 6072 N N . TYR B 1 277 ? 1.57 -25.953 -5.441 1 98.06 277 TYR B N 1
ATOM 6073 C CA . TYR B 1 277 ? 0.683 -26.984 -5.945 1 98.06 277 TYR B CA 1
ATOM 6074 C C . TYR B 1 277 ? 0.563 -26.922 -7.461 1 98.06 277 TYR B C 1
ATOM 6076 O O . TYR B 1 277 ? 0.656 -27.938 -8.148 1 98.06 277 TYR B O 1
ATOM 6084 N N . SER B 1 278 ? 0.307 -25.734 -7.93 1 96.5 278 SER B N 1
ATOM 6085 C CA . SER B 1 278 ? 0.133 -25.531 -9.367 1 96.5 278 SER B CA 1
ATOM 6086 C C . SER B 1 278 ? 1.359 -26 -10.141 1 96.5 278 SER B C 1
ATOM 6088 O O . SER B 1 278 ? 1.232 -26.672 -11.164 1 96.5 278 SER B O 1
ATOM 6090 N N . ALA B 1 279 ? 2.527 -25.625 -9.664 1 97.5 279 ALA B N 1
ATOM 6091 C CA . ALA B 1 279 ? 3.766 -25.953 -10.367 1 97.5 279 ALA B CA 1
ATOM 6092 C C . ALA B 1 279 ? 3.994 -27.469 -10.375 1 97.5 279 ALA B C 1
ATOM 6094 O O . ALA B 1 279 ? 4.406 -28.031 -11.391 1 97.5 279 ALA B O 1
ATOM 6095 N N . ALA B 1 280 ? 3.742 -28.109 -9.266 1 97.88 280 ALA B N 1
ATOM 6096 C CA . ALA B 1 280 ? 3.896 -29.562 -9.18 1 97.88 280 ALA B CA 1
ATOM 6097 C C . ALA B 1 280 ? 2.891 -30.266 -10.078 1 97.88 280 ALA B C 1
ATOM 6099 O O . ALA B 1 280 ? 3.252 -31.188 -10.82 1 97.88 280 ALA B O 1
ATOM 6100 N N . ALA B 1 281 ? 1.662 -29.812 -9.953 1 96.38 281 ALA B N 1
ATOM 6101 C CA . ALA B 1 281 ? 0.605 -30.406 -10.766 1 96.38 281 ALA B CA 1
ATOM 6102 C C . ALA B 1 281 ? 0.887 -30.234 -12.25 1 96.38 281 ALA B C 1
ATOM 6104 O O . ALA B 1 281 ? 0.622 -31.141 -13.055 1 96.38 281 ALA B O 1
ATOM 6105 N N . PHE B 1 282 ? 1.35 -29.141 -12.609 1 95.06 282 PHE B N 1
ATOM 6106 C CA . PHE B 1 282 ? 1.7 -28.859 -14 1 95.06 282 PHE B CA 1
ATOM 6107 C C . PHE B 1 282 ? 2.73 -29.859 -14.508 1 95.06 282 PHE B C 1
ATOM 6109 O O . PHE B 1 282 ? 2.57 -30.438 -15.594 1 95.06 282 PHE B O 1
ATOM 6116 N N . ALA B 1 283 ? 3.795 -30 -13.789 1 96.31 283 ALA B N 1
ATOM 6117 C CA . ALA B 1 283 ? 4.863 -30.906 -14.211 1 96.31 283 ALA B CA 1
ATOM 6118 C C . ALA B 1 283 ? 4.34 -32.344 -14.367 1 96.31 283 ALA B C 1
ATOM 6120 O O . ALA B 1 283 ? 4.676 -33 -15.336 1 96.31 283 ALA B O 1
ATOM 6121 N N . VAL B 1 284 ? 3.523 -32.75 -13.422 1 96.25 284 VAL B N 1
ATOM 6122 C CA . VAL B 1 284 ? 2.953 -34.094 -13.477 1 96.25 284 VAL B CA 1
ATOM 6123 C C . VAL B 1 284 ? 2.057 -34.219 -14.711 1 96.25 284 VAL B C 1
ATOM 6125 O O . VAL B 1 284 ? 2.129 -35.219 -15.438 1 96.25 284 VAL B O 1
ATOM 6128 N N . ARG B 1 285 ? 1.257 -33.219 -14.906 1 94.5 285 ARG B N 1
ATOM 6129 C CA . ARG B 1 285 ? 0.357 -33.219 -16.062 1 94.5 285 ARG B CA 1
ATOM 6130 C C . ARG B 1 285 ? 1.139 -33.312 -17.359 1 94.5 285 ARG B C 1
ATOM 6132 O O . ARG B 1 285 ? 0.767 -34.062 -18.266 1 94.5 285 ARG B O 1
ATOM 6139 N N . ALA B 1 286 ? 2.166 -32.531 -17.453 1 92.94 286 ALA B N 1
ATOM 6140 C CA . ALA B 1 286 ? 2.98 -32.5 -18.656 1 92.94 286 ALA B CA 1
ATOM 6141 C C . ALA B 1 286 ? 3.627 -33.844 -18.953 1 92.94 286 ALA B C 1
ATOM 6143 O O . ALA B 1 286 ? 3.928 -34.156 -20.109 1 92.94 286 ALA B O 1
ATOM 6144 N N . ALA B 1 287 ? 3.791 -34.625 -17.953 1 94.94 287 ALA B N 1
ATOM 6145 C CA . ALA B 1 287 ? 4.461 -35.938 -18.094 1 94.94 287 ALA B CA 1
ATOM 6146 C C . ALA B 1 287 ? 3.473 -37 -18.516 1 94.94 287 ALA B C 1
ATOM 6148 O O . ALA B 1 287 ? 3.879 -38.094 -18.953 1 94.94 287 ALA B O 1
ATOM 6149 N N . LEU B 1 288 ? 2.211 -36.688 -18.375 1 93.38 288 LEU B N 1
ATOM 6150 C CA . LEU B 1 288 ? 1.204 -37.688 -18.781 1 93.38 288 LEU B CA 1
ATOM 6151 C C . LEU B 1 288 ? 1.172 -37.844 -20.297 1 93.38 288 LEU B C 1
ATOM 6153 O O . LEU B 1 288 ? 1.326 -36.875 -21.031 1 93.38 288 LEU B O 1
ATOM 6157 N N . ALA B 1 289 ? 0.996 -39.031 -20.734 1 84.81 289 ALA B N 1
ATOM 6158 C CA . ALA B 1 289 ? 1.017 -39.375 -22.172 1 84.81 289 ALA B CA 1
ATOM 6159 C C . ALA B 1 289 ? -0.365 -39.188 -22.781 1 84.81 289 ALA B C 1
ATOM 6161 O O . ALA B 1 289 ? -0.501 -39.156 -24.016 1 84.81 289 ALA B O 1
ATOM 6162 N N . ALA B 1 290 ? -1.359 -39.062 -21.984 1 83 290 ALA B N 1
ATOM 6163 C CA . ALA B 1 290 ? -2.729 -38.969 -22.484 1 83 290 ALA B CA 1
ATOM 6164 C C . ALA B 1 290 ? -3.305 -37.562 -22.219 1 83 290 ALA B C 1
ATOM 6166 O O . ALA B 1 290 ? -2.783 -36.844 -21.391 1 83 290 ALA B O 1
ATOM 6167 N N . ASP B 1 291 ? -4.266 -37.375 -23.094 1 84.31 291 ASP B N 1
ATOM 6168 C CA . ASP B 1 291 ? -4.992 -36.125 -22.891 1 84.31 291 ASP B CA 1
ATOM 6169 C C . ASP B 1 291 ? -5.992 -36.25 -21.75 1 84.31 291 ASP B C 1
ATOM 6171 O O . ASP B 1 291 ? -7.184 -36.469 -21.984 1 84.31 291 ASP B O 1
ATOM 6175 N N . VAL B 1 292 ? -5.539 -36.062 -20.609 1 87.19 292 VAL B N 1
ATOM 6176 C CA . VAL B 1 292 ? -6.359 -36.125 -19.406 1 87.19 292 VAL B CA 1
ATOM 6177 C C . VAL B 1 292 ? -7.035 -34.781 -19.172 1 87.19 292 VAL B C 1
ATOM 6179 O O . VAL B 1 292 ? -6.383 -33.719 -19.25 1 87.19 292 VAL B O 1
ATOM 6182 N N . PRO B 1 293 ? -8.32 -34.844 -19.047 1 86.25 293 PRO B N 1
ATOM 6183 C CA . PRO B 1 293 ? -8.977 -33.562 -18.703 1 86.25 293 PRO B CA 1
ATOM 6184 C C . PRO B 1 293 ? -8.414 -32.938 -17.438 1 86.25 293 PRO B C 1
ATOM 6186 O O . PRO B 1 293 ? -8.133 -33.656 -16.469 1 86.25 293 PRO B O 1
ATOM 6189 N N . THR B 1 294 ? -8.203 -31.656 -17.562 1 86.75 294 THR B N 1
ATOM 6190 C CA . THR B 1 294 ? -7.688 -30.953 -16.391 1 86.75 294 THR B CA 1
ATOM 6191 C C . THR B 1 294 ? -8.828 -30.484 -15.492 1 86.75 294 THR B C 1
ATOM 6193 O O . THR B 1 294 ? -9.242 -29.312 -15.547 1 86.75 294 THR B O 1
ATOM 6196 N N . ASN B 1 295 ? -9.375 -31.312 -14.703 1 93.12 295 ASN B N 1
ATOM 6197 C CA . ASN B 1 295 ? -10.422 -31.047 -13.727 1 93.12 295 ASN B CA 1
ATOM 6198 C C . ASN B 1 295 ? -10.078 -31.609 -12.352 1 93.12 295 ASN B C 1
ATOM 6200 O O . ASN B 1 295 ? -8.93 -31.969 -12.094 1 93.12 295 ASN B O 1
ATOM 6204 N N . HIS B 1 296 ? -11.016 -31.594 -11.531 1 95.31 296 HIS B N 1
ATOM 6205 C CA . HIS B 1 296 ? -10.781 -32.031 -10.164 1 95.31 296 HIS B CA 1
ATOM 6206 C C . HIS B 1 296 ? -10.281 -33.469 -10.117 1 95.31 296 HIS B C 1
ATOM 6208 O O . HIS B 1 296 ? -9.539 -33.844 -9.203 1 95.31 296 HIS B O 1
ATOM 6214 N N . GLY B 1 297 ? -10.703 -34.281 -11.031 1 95.5 297 GLY B N 1
ATOM 6215 C CA . GLY B 1 297 ? -10.211 -35.656 -11.109 1 95.5 297 GLY B CA 1
ATOM 6216 C C . GLY B 1 297 ? -8.695 -35.719 -11.211 1 95.5 297 GLY B C 1
ATOM 6217 O O . GLY B 1 297 ? -8.055 -36.469 -10.461 1 95.5 297 GLY B O 1
ATOM 6218 N N . PHE B 1 298 ? -8.156 -35 -12.109 1 94.62 298 PHE B N 1
ATOM 6219 C CA . PHE B 1 298 ? -6.707 -34.938 -12.242 1 94.62 298 PHE B CA 1
ATOM 6220 C C . PHE B 1 298 ? -6.074 -34.344 -10.984 1 94.62 298 PHE B C 1
ATOM 6222 O O . PHE B 1 298 ? -5.098 -34.906 -10.469 1 94.62 298 PHE B O 1
ATOM 6229 N N . TYR B 1 299 ? -6.609 -33.219 -10.445 1 95.38 299 TYR B N 1
ATOM 6230 C CA . TYR B 1 299 ? -6.027 -32.531 -9.289 1 95.38 299 TYR B CA 1
ATOM 6231 C C . TYR B 1 299 ? -6.023 -33.469 -8.07 1 95.38 299 TYR B C 1
ATOM 6233 O O . TYR B 1 299 ? -5.125 -33.375 -7.23 1 95.38 299 TYR B O 1
ATOM 6241 N N . SER B 1 300 ? -6.945 -34.375 -8.023 1 95.5 300 SER B N 1
ATOM 6242 C CA . SER B 1 300 ? -7.109 -35.219 -6.852 1 95.5 300 SER B CA 1
ATOM 6243 C C . SER B 1 300 ? -6.023 -36.281 -6.789 1 95.5 300 SER B C 1
ATOM 6245 O O . SER B 1 300 ? -5.801 -36.906 -5.738 1 95.5 300 SER B O 1
ATOM 6247 N N . VAL B 1 301 ? -5.316 -36.5 -7.898 1 96.94 301 VAL B N 1
ATOM 6248 C CA . VAL B 1 301 ? -4.336 -37.594 -7.898 1 96.94 301 VAL B CA 1
ATOM 6249 C C . VAL B 1 301 ? -2.941 -37.031 -7.652 1 96.94 301 VAL B C 1
ATOM 6251 O O . VAL B 1 301 ? -1.96 -37.781 -7.613 1 96.94 301 VAL B O 1
ATOM 6254 N N . VAL B 1 302 ? -2.805 -35.75 -7.496 1 97.31 302 VAL B N 1
ATOM 6255 C CA . VAL B 1 302 ? -1.544 -35.094 -7.176 1 97.31 302 VAL B CA 1
ATOM 6256 C C . VAL B 1 302 ? -1.597 -34.531 -5.75 1 97.31 302 VAL B C 1
ATOM 6258 O O . VAL B 1 302 ? -2.387 -33.625 -5.453 1 97.31 302 VAL B O 1
ATOM 6261 N N . GLU B 1 303 ? -0.868 -35.062 -4.883 1 97.81 303 GLU B N 1
ATOM 6262 C CA . GLU B 1 303 ? -0.745 -34.594 -3.514 1 97.81 303 GLU B CA 1
ATOM 6263 C C . GLU B 1 303 ? 0.557 -33.812 -3.314 1 97.81 303 GLU B C 1
ATOM 6265 O O . GLU B 1 303 ? 1.606 -34.219 -3.82 1 97.81 303 GLU B O 1
ATOM 6270 N N . VAL B 1 304 ? 0.466 -32.688 -2.662 1 98.31 304 VAL B N 1
ATOM 6271 C CA . VAL B 1 304 ? 1.651 -31.875 -2.41 1 98.31 304 VAL B CA 1
ATOM 6272 C C . VAL B 1 304 ? 1.823 -31.656 -0.909 1 98.31 304 VAL B C 1
ATOM 6274 O O . VAL B 1 304 ? 0.876 -31.266 -0.219 1 98.31 304 VAL B O 1
ATOM 6277 N N . GLU B 1 305 ? 2.936 -31.984 -0.438 1 98.5 305 GLU B N 1
ATOM 6278 C CA . GLU B 1 305 ? 3.34 -31.672 0.929 1 98.5 305 GLU B CA 1
ATOM 6279 C C . GLU B 1 305 ? 4.434 -30.609 0.948 1 98.5 305 GLU B C 1
ATOM 6281 O O . GLU B 1 305 ? 5.543 -30.844 0.47 1 98.5 305 GLU B O 1
ATOM 6286 N N . ALA B 1 306 ? 4.137 -29.484 1.355 1 98.56 306 ALA B N 1
ATOM 6287 C CA . ALA B 1 306 ? 5.055 -28.359 1.493 1 98.56 306 ALA B CA 1
ATOM 6288 C C . ALA B 1 306 ? 5.055 -27.828 2.922 1 98.56 306 ALA B C 1
ATOM 6290 O O . ALA B 1 306 ? 4.066 -27.234 3.369 1 98.56 306 ALA B O 1
ATOM 6291 N N . PRO B 1 307 ? 6.121 -27.953 3.67 1 98.56 307 PRO B N 1
ATOM 6292 C CA . PRO B 1 307 ? 6.141 -27.5 5.059 1 98.56 307 PRO B CA 1
ATOM 6293 C C . PRO B 1 307 ? 5.926 -26 5.188 1 98.56 307 PRO B C 1
ATOM 6295 O O . PRO B 1 307 ? 6.457 -25.219 4.391 1 98.56 307 PRO B O 1
ATOM 6298 N N . LEU B 1 308 ? 5.105 -25.656 6.191 1 98.12 308 LEU B N 1
ATOM 6299 C CA . LEU B 1 308 ? 4.871 -24.25 6.473 1 98.12 308 LEU B CA 1
ATOM 6300 C C . LEU B 1 308 ? 6.164 -23.547 6.883 1 98.12 308 LEU B C 1
ATOM 6302 O O . LEU B 1 308 ? 6.953 -24.109 7.648 1 98.12 308 LEU B O 1
ATOM 6306 N N . GLY B 1 309 ? 6.41 -22.344 6.418 1 97.88 309 GLY B N 1
ATOM 6307 C CA . GLY B 1 309 ? 7.598 -21.578 6.766 1 97.88 309 GLY B CA 1
ATOM 6308 C C . GLY B 1 309 ? 8.75 -21.812 5.809 1 97.88 309 GLY B C 1
ATOM 6309 O O . GLY B 1 309 ? 9.914 -21.578 6.16 1 97.88 309 GLY B O 1
ATOM 6310 N N . THR B 1 310 ? 8.445 -22.328 4.637 1 98.62 310 THR B N 1
ATOM 6311 C CA . THR B 1 310 ? 9.445 -22.5 3.594 1 98.62 310 THR B CA 1
ATOM 6312 C C . THR B 1 310 ? 9.156 -21.594 2.402 1 98.62 310 THR B C 1
ATOM 6314 O O . THR B 1 310 ? 8.094 -20.969 2.33 1 98.62 310 THR B O 1
ATOM 6317 N N . ILE B 1 311 ? 10.086 -21.547 1.423 1 98.62 311 ILE B N 1
ATOM 6318 C CA . ILE B 1 311 ? 9.922 -20.688 0.262 1 98.62 311 ILE B CA 1
ATOM 6319 C C . ILE B 1 311 ? 8.836 -21.25 -0.651 1 98.62 311 ILE B C 1
ATOM 6321 O O . ILE B 1 311 ? 8.383 -20.562 -1.579 1 98.62 311 ILE B O 1
ATOM 6325 N N . VAL B 1 312 ? 8.336 -22.453 -0.309 1 98.88 312 VAL B N 1
ATOM 6326 C CA . VAL B 1 312 ? 7.289 -23.031 -1.141 1 98.88 312 VAL B CA 1
ATOM 6327 C C . VAL B 1 312 ? 5.973 -23.078 -0.366 1 98.88 312 VAL B C 1
ATOM 6329 O O . VAL B 1 312 ? 4.996 -23.688 -0.816 1 98.88 312 VAL B O 1
ATOM 6332 N N . ASN B 1 313 ? 5.875 -22.578 0.775 1 98.75 313 ASN B N 1
ATOM 6333 C CA . ASN B 1 313 ? 4.703 -22.453 1.636 1 98.75 313 ASN B CA 1
ATOM 6334 C C . ASN B 1 313 ? 4.961 -21.516 2.805 1 98.75 313 ASN B C 1
ATOM 6336 O O . ASN B 1 313 ? 5.055 -21.938 3.953 1 98.75 313 ASN B O 1
ATOM 6340 N N . PRO B 1 314 ? 4.949 -20.219 2.516 1 98.31 314 PRO B N 1
ATOM 6341 C CA . PRO B 1 314 ? 5.336 -19.234 3.531 1 98.31 314 PRO B CA 1
ATOM 6342 C C . PRO B 1 314 ? 4.199 -18.891 4.492 1 98.31 314 PRO B C 1
ATOM 6344 O O . PRO B 1 314 ? 3.051 -19.281 4.254 1 98.31 314 PRO B O 1
ATOM 6347 N N . VAL B 1 315 ? 4.586 -18.234 5.551 1 96.44 315 VAL B N 1
ATOM 6348 C CA . VAL B 1 315 ? 3.631 -17.703 6.52 1 96.44 315 VAL B CA 1
ATOM 6349 C C . VAL B 1 315 ? 3.391 -16.219 6.246 1 96.44 315 VAL B C 1
ATOM 6351 O O . VAL B 1 315 ? 4.34 -15.461 6.047 1 96.44 315 VAL B O 1
ATOM 6354 N N . LYS B 1 316 ? 2.143 -15.852 6.18 1 94.38 316 LYS B N 1
ATOM 6355 C CA . LYS B 1 316 ? 1.765 -14.445 6.051 1 94.38 316 LYS B CA 1
ATOM 6356 C C . LYS B 1 316 ? 2.348 -13.609 7.191 1 94.38 316 LYS B C 1
ATOM 6358 O O . LYS B 1 316 ? 2.4 -14.07 8.336 1 94.38 316 LYS B O 1
ATOM 6363 N N . PRO B 1 317 ? 2.898 -12.461 6.922 1 94.56 317 PRO B N 1
ATOM 6364 C CA . PRO B 1 317 ? 2.717 -11.609 5.746 1 94.56 317 PRO B CA 1
ATOM 6365 C C . PRO B 1 317 ? 3.934 -11.609 4.824 1 94.56 317 PRO B C 1
ATOM 6367 O O . PRO B 1 317 ? 4.289 -10.57 4.262 1 94.56 317 PRO B O 1
ATOM 6370 N N . ALA B 1 318 ? 4.645 -12.711 4.68 1 96.19 318 ALA B N 1
ATOM 6371 C CA . ALA B 1 318 ? 5.805 -12.797 3.793 1 96.19 318 ALA B CA 1
ATOM 6372 C C . ALA B 1 318 ? 5.445 -12.336 2.383 1 96.19 318 ALA B C 1
ATOM 6374 O O . ALA B 1 318 ? 4.344 -12.602 1.897 1 96.19 318 ALA B O 1
ATOM 6375 N N . ALA B 1 319 ? 6.379 -11.602 1.73 1 97.06 319 ALA B N 1
ATOM 6376 C CA . ALA B 1 319 ? 6.191 -11.211 0.337 1 97.06 319 ALA B CA 1
ATOM 6377 C C . ALA B 1 319 ? 6.18 -12.43 -0.581 1 97.06 319 ALA B C 1
ATOM 6379 O O . ALA B 1 319 ? 6.863 -13.422 -0.316 1 97.06 319 ALA B O 1
ATOM 6380 N N . VAL B 1 320 ? 5.418 -12.328 -1.714 1 98.38 320 VAL B N 1
ATOM 6381 C CA . VAL B 1 320 ? 5.211 -13.562 -2.471 1 98.38 320 VAL B CA 1
ATOM 6382 C C . VAL B 1 320 ? 5.219 -13.25 -3.967 1 98.38 320 VAL B C 1
ATOM 6384 O O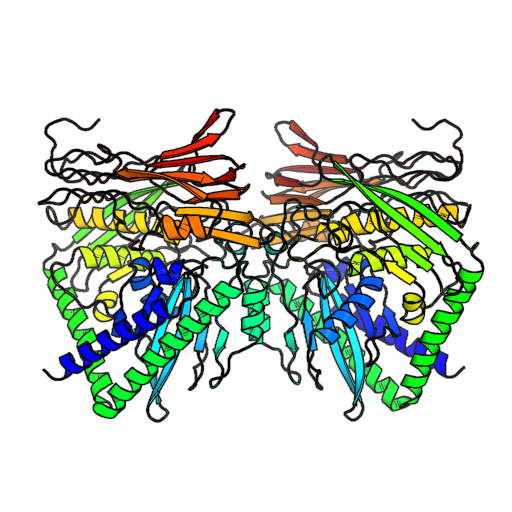 . VAL B 1 320 ? 4.949 -14.133 -4.789 1 98.38 320 VAL B O 1
ATOM 6387 N N . GLY B 1 321 ? 5.496 -12.039 -4.375 1 97.5 321 GLY B N 1
ATOM 6388 C CA . GLY B 1 321 ? 5.414 -11.641 -5.77 1 97.5 321 GLY B CA 1
ATOM 6389 C C . GLY B 1 321 ? 6.246 -12.508 -6.691 1 97.5 321 GLY B C 1
ATOM 6390 O O . GLY B 1 321 ? 5.742 -13.031 -7.688 1 97.5 321 GLY B O 1
ATOM 6391 N N . ALA B 1 322 ? 7.492 -12.703 -6.359 1 97.5 322 ALA B N 1
ATOM 6392 C CA . ALA B 1 322 ? 8.422 -13.469 -7.184 1 97.5 322 ALA B CA 1
ATOM 6393 C C . ALA B 1 322 ? 8.211 -14.969 -6.996 1 97.5 322 ALA B C 1
ATOM 6395 O O . ALA B 1 322 ? 8.68 -15.773 -7.805 1 97.5 322 ALA B O 1
ATOM 6396 N N . GLY B 1 323 ? 7.578 -15.344 -5.926 1 97.75 323 GLY B N 1
ATOM 6397 C CA . GLY B 1 323 ? 7.23 -16.75 -5.758 1 97.75 323 GLY B CA 1
ATOM 6398 C C . GLY B 1 323 ? 6.391 -17.297 -6.898 1 97.75 323 GLY B C 1
ATOM 6399 O O . GLY B 1 323 ? 6.645 -18.391 -7.387 1 97.75 323 GLY B O 1
ATOM 6400 N N . ASN B 1 324 ? 5.414 -16.469 -7.242 1 94.75 324 ASN B N 1
ATOM 6401 C CA . ASN B 1 324 ? 4.551 -16.797 -8.367 1 94.75 324 ASN B CA 1
ATOM 6402 C C . ASN B 1 324 ? 5.332 -16.859 -9.68 1 94.75 324 ASN B C 1
ATOM 6404 O O . ASN B 1 324 ? 5.023 -17.672 -10.547 1 94.75 324 ASN B O 1
ATOM 6408 N N . LEU B 1 325 ? 6.344 -16.141 -9.766 1 94.94 325 LEU B N 1
ATOM 6409 C CA . LEU B 1 325 ? 7.02 -15.898 -11.031 1 94.94 325 LEU B CA 1
ATOM 6410 C C . LEU B 1 325 ? 8.234 -16.812 -11.188 1 94.94 325 LEU B C 1
ATOM 6412 O O . LEU B 1 325 ? 8.383 -17.484 -12.211 1 94.94 325 LEU B O 1
ATOM 6416 N N . GLU B 1 326 ? 9.039 -16.844 -10.164 1 97.69 326 GLU B N 1
ATOM 6417 C CA . GLU B 1 326 ? 10.344 -17.5 -10.289 1 97.69 326 GLU B CA 1
ATOM 6418 C C . GLU B 1 326 ? 10.391 -18.797 -9.484 1 97.69 326 GLU B C 1
ATOM 6420 O O . GLU B 1 326 ? 10.906 -19.797 -9.969 1 97.69 326 GLU B O 1
ATOM 6425 N N . THR B 1 327 ? 9.938 -18.734 -8.266 1 98.38 327 THR B N 1
ATOM 6426 C CA . THR B 1 327 ? 9.938 -19.953 -7.465 1 98.38 327 THR B CA 1
ATOM 6427 C C . THR B 1 327 ? 9.055 -21.016 -8.109 1 98.38 327 THR B C 1
ATOM 6429 O O . THR B 1 327 ? 9.367 -22.219 -8.055 1 98.38 327 THR B O 1
ATOM 6432 N N . SER B 1 328 ? 7.93 -20.609 -8.672 1 97.62 328 SER B N 1
ATOM 6433 C CA . SER B 1 328 ? 7.07 -21.547 -9.398 1 97.62 328 SER B CA 1
ATOM 6434 C C . SER B 1 328 ? 7.844 -22.281 -10.477 1 97.62 328 SER B C 1
ATOM 6436 O O . SER B 1 328 ? 7.707 -23.5 -10.625 1 97.62 328 SER B O 1
ATOM 6438 N N . GLN B 1 329 ? 8.664 -21.594 -11.234 1 97.56 329 GLN B N 1
ATOM 6439 C CA . GLN B 1 329 ? 9.484 -22.203 -12.281 1 97.56 329 GLN B CA 1
ATOM 6440 C C . GLN B 1 329 ? 10.453 -23.234 -11.703 1 97.56 329 GLN B C 1
ATOM 6442 O O . GLN B 1 329 ? 10.648 -24.297 -12.281 1 97.56 329 GLN B O 1
ATOM 6447 N N . ARG B 1 330 ? 10.992 -22.859 -10.586 1 98.38 330 ARG B N 1
ATOM 6448 C CA . ARG B 1 330 ? 11.992 -23.734 -9.984 1 98.38 330 ARG B CA 1
ATOM 6449 C C . ARG B 1 330 ? 11.344 -24.984 -9.406 1 98.38 330 ARG B C 1
ATOM 6451 O O . ARG B 1 330 ? 11.938 -26.062 -9.43 1 98.38 330 ARG B O 1
ATOM 6458 N N . VAL B 1 331 ? 10.172 -24.812 -8.82 1 98.44 331 VAL B N 1
ATOM 6459 C CA . VAL B 1 331 ? 9.422 -25.969 -8.336 1 98.44 331 VAL B CA 1
ATOM 6460 C C . VAL B 1 331 ? 9.125 -26.922 -9.5 1 98.44 331 VAL B C 1
ATOM 6462 O O . VAL B 1 331 ? 9.352 -28.125 -9.391 1 98.44 331 VAL B O 1
ATOM 6465 N N . ALA B 1 332 ? 8.625 -26.406 -10.609 1 97.88 332 ALA B N 1
ATOM 6466 C CA . ALA B 1 332 ? 8.359 -27.219 -11.797 1 97.88 332 ALA B CA 1
ATOM 6467 C C . ALA B 1 332 ? 9.617 -27.953 -12.25 1 97.88 332 ALA B C 1
ATOM 6469 O O . ALA B 1 332 ? 9.562 -29.141 -12.547 1 97.88 332 ALA B O 1
ATOM 6470 N N . ASP B 1 333 ? 10.734 -27.25 -12.289 1 98.19 333 ASP B N 1
ATOM 6471 C CA . ASP B 1 333 ? 11.992 -27.844 -12.727 1 98.19 333 ASP B CA 1
ATOM 6472 C C . ASP B 1 333 ? 12.406 -28.984 -11.812 1 98.19 333 ASP B C 1
ATOM 6474 O O . ASP B 1 333 ? 12.891 -30.031 -12.281 1 98.19 333 ASP B O 1
ATOM 6478 N N . ALA B 1 334 ? 12.281 -28.734 -10.531 1 98.62 334 ALA B N 1
ATOM 6479 C CA . ALA B 1 334 ? 12.648 -29.781 -9.57 1 98.62 334 ALA B CA 1
ATOM 6480 C C . ALA B 1 334 ? 11.789 -31.031 -9.758 1 98.62 334 ALA B C 1
ATOM 6482 O O . ALA B 1 334 ? 12.289 -32.156 -9.695 1 98.62 334 ALA B O 1
ATOM 6483 N N . VAL B 1 335 ? 10.516 -30.812 -9.938 1 98.56 335 VAL B N 1
ATOM 6484 C CA . VAL B 1 335 ? 9.609 -31.938 -10.125 1 98.56 335 VAL B CA 1
ATOM 6485 C C . VAL B 1 335 ? 9.93 -32.656 -11.445 1 98.56 335 VAL B C 1
ATOM 6487 O O . VAL B 1 335 ? 9.938 -33.875 -11.508 1 98.56 335 VAL B O 1
ATOM 6490 N N . PHE B 1 336 ? 10.195 -31.922 -12.516 1 98.38 336 PHE B N 1
ATOM 6491 C CA . PHE B 1 336 ? 10.594 -32.5 -13.789 1 98.38 336 PHE B CA 1
ATOM 6492 C C . PHE B 1 336 ? 11.852 -33.344 -13.625 1 98.38 336 PHE B C 1
ATOM 6494 O O . PHE B 1 336 ? 11.977 -34.438 -14.211 1 98.38 336 PHE B O 1
ATOM 6501 N N . MET B 1 337 ? 12.789 -32.812 -12.867 1 98.38 337 MET B N 1
ATOM 6502 C CA . MET B 1 337 ? 14.031 -33.531 -12.625 1 98.38 337 MET B CA 1
ATOM 6503 C C . MET B 1 337 ? 13.75 -34.875 -11.93 1 98.38 337 MET B C 1
ATOM 6505 O O . MET B 1 337 ? 14.32 -35.906 -12.297 1 98.38 337 MET B O 1
ATOM 6509 N N . ALA B 1 338 ? 12.898 -34.844 -10.961 1 98.62 338 ALA B N 1
ATOM 6510 C CA . ALA B 1 338 ? 12.508 -36.062 -10.281 1 98.62 338 ALA B CA 1
ATOM 6511 C C . ALA B 1 338 ? 11.797 -37.031 -11.242 1 98.62 338 ALA B C 1
ATOM 6513 O O . ALA B 1 338 ? 12.055 -38.219 -11.234 1 98.62 338 ALA B O 1
ATOM 6514 N N . LEU B 1 339 ? 10.883 -36.5 -12.008 1 98.25 339 LEU B N 1
ATOM 6515 C CA . LEU B 1 339 ? 10.156 -37.281 -12.992 1 98.25 339 LEU B CA 1
ATOM 6516 C C . LEU B 1 339 ? 11.109 -37.906 -14 1 98.25 339 LEU B C 1
ATOM 6518 O O . LEU B 1 339 ? 10.875 -39.031 -14.477 1 98.25 339 LEU B O 1
ATOM 6522 N N . SER B 1 340 ? 12.188 -37.188 -14.367 1 97.88 340 SER B N 1
ATOM 6523 C CA . SER B 1 340 ? 13.141 -37.719 -15.344 1 97.88 340 SER B CA 1
ATOM 6524 C C . SER B 1 340 ? 13.844 -38.969 -14.82 1 97.88 340 SER B C 1
ATOM 6526 O O . SER B 1 340 ? 14.25 -39.844 -15.602 1 97.88 340 SER B O 1
ATOM 6528 N N . ARG B 1 341 ? 13.938 -39.062 -13.555 1 97.12 341 ARG B N 1
ATOM 6529 C CA . ARG B 1 341 ? 14.508 -40.281 -12.938 1 97.12 341 ARG B CA 1
ATOM 6530 C C . ARG B 1 341 ? 13.531 -41.438 -12.992 1 97.12 341 ARG B C 1
ATOM 6532 O O . ARG B 1 341 ? 13.93 -42.594 -13.141 1 97.12 341 ARG B O 1
ATOM 6539 N N . ALA B 1 342 ? 12.32 -41.094 -12.836 1 96.06 342 ALA B N 1
ATOM 6540 C CA . ALA B 1 342 ? 11.266 -42.125 -12.891 1 96.06 342 ALA B CA 1
ATOM 6541 C C . ALA B 1 342 ? 10.992 -42.562 -14.32 1 96.06 342 ALA B C 1
ATOM 6543 O O . ALA B 1 342 ? 10.648 -43.719 -14.57 1 96.06 342 ALA B O 1
ATOM 6544 N N . LEU B 1 343 ? 11.102 -41.625 -15.195 1 96.44 343 LEU B N 1
ATOM 6545 C CA . LEU B 1 343 ? 10.68 -41.812 -16.578 1 96.44 343 LEU B CA 1
ATOM 6546 C C . LEU B 1 343 ? 11.805 -41.469 -17.547 1 96.44 343 LEU B C 1
ATOM 6548 O O . LEU B 1 343 ? 11.656 -40.562 -18.359 1 96.44 343 LEU B O 1
ATOM 6552 N N . PRO B 1 344 ? 12.875 -42.25 -17.5 1 93.88 344 PRO B N 1
ATOM 6553 C CA . PRO B 1 344 ? 13.961 -41.969 -18.438 1 93.88 344 PRO B CA 1
ATOM 6554 C C . PRO B 1 344 ? 13.492 -41.938 -19.891 1 93.88 344 PRO B C 1
ATOM 6556 O O . PRO B 1 344 ? 12.68 -42.75 -20.297 1 93.88 344 PRO B O 1
ATOM 6559 N N . GLY B 1 345 ? 13.914 -40.844 -20.609 1 94.31 345 GLY B N 1
ATOM 6560 C CA . GLY B 1 345 ? 13.617 -40.75 -22.031 1 94.31 345 GLY B CA 1
ATOM 6561 C C . GLY B 1 345 ? 12.289 -40.062 -22.312 1 94.31 345 GLY B C 1
ATOM 6562 O O . GLY B 1 345 ? 11.836 -40.062 -23.469 1 94.31 345 GLY B O 1
ATOM 6563 N N . ARG B 1 346 ? 11.656 -39.562 -21.328 1 94.81 346 ARG B N 1
ATOM 6564 C CA . ARG B 1 346 ? 10.328 -39 -21.562 1 94.81 346 ARG B CA 1
ATOM 6565 C C . ARG B 1 346 ? 10.297 -37.5 -21.203 1 94.81 346 ARG B C 1
ATOM 6567 O O . ARG B 1 346 ? 9.445 -36.781 -21.703 1 94.81 346 ARG B O 1
ATOM 6574 N N . ILE B 1 347 ? 11.18 -37.125 -20.312 1 97.19 347 ILE B N 1
ATOM 6575 C CA . ILE B 1 347 ? 11.156 -35.781 -19.781 1 97.19 347 ILE B CA 1
ATOM 6576 C C . ILE B 1 347 ? 12.211 -34.906 -20.469 1 97.19 347 ILE B C 1
ATOM 6578 O O . ILE B 1 347 ? 13.352 -35.344 -20.641 1 97.19 347 ILE B O 1
ATOM 6582 N N . PRO B 1 348 ? 11.852 -33.719 -20.922 1 97.38 348 PRO B N 1
ATOM 6583 C CA . PRO B 1 348 ? 12.844 -32.844 -21.516 1 97.38 348 PRO B CA 1
ATOM 6584 C C . PRO B 1 348 ? 13.836 -32.281 -20.5 1 97.38 348 PRO B C 1
ATOM 6586 O O . PRO B 1 348 ? 13.586 -32.344 -19.297 1 97.38 348 PRO B O 1
ATOM 6589 N N . ALA B 1 349 ? 14.984 -31.781 -21.062 1 98.38 349 ALA B N 1
ATOM 6590 C CA . ALA B 1 349 ? 15.906 -31.031 -20.219 1 98.38 349 ALA B CA 1
ATOM 6591 C C . ALA B 1 349 ? 15.266 -29.734 -19.719 1 98.38 349 ALA B C 1
ATOM 6593 O O . ALA B 1 349 ? 14.125 -29.422 -20.078 1 98.38 349 ALA B O 1
ATOM 6594 N N . ALA B 1 350 ? 15.992 -29.078 -18.875 1 98.38 350 ALA B N 1
ATOM 6595 C CA . ALA B 1 350 ? 15.445 -27.859 -18.266 1 98.38 350 ALA B CA 1
ATOM 6596 C C . ALA B 1 350 ? 15.281 -26.75 -19.312 1 98.38 350 ALA B C 1
ATOM 6598 O O . ALA B 1 350 ? 16.156 -26.562 -20.156 1 98.38 350 ALA B O 1
ATOM 6599 N N . GLY B 1 351 ? 14.102 -26.094 -19.344 1 97.56 351 GLY B N 1
ATOM 6600 C CA . GLY B 1 351 ? 13.945 -24.875 -20.109 1 97.56 351 GLY B CA 1
ATOM 6601 C C . GLY B 1 351 ? 14.617 -23.672 -19.469 1 97.56 351 GLY B C 1
ATOM 6602 O O . GLY B 1 351 ? 15.367 -23.828 -18.5 1 97.56 351 GLY B O 1
ATOM 6603 N N . SER B 1 352 ? 14.367 -22.531 -20.016 1 97.19 352 SER B N 1
ATOM 6604 C CA . SER B 1 352 ? 15 -21.297 -19.531 1 97.19 352 SER B CA 1
ATOM 6605 C C . SER B 1 352 ? 14.859 -21.172 -18.016 1 97.19 352 SER B C 1
ATOM 6607 O O . SER B 1 352 ? 15.781 -20.703 -17.344 1 97.19 352 SER B O 1
ATOM 6609 N N . GLY B 1 353 ? 13.633 -21.594 -17.5 1 96.5 353 GLY B N 1
ATOM 6610 C CA . GLY B 1 353 ? 13.477 -21.672 -16.047 1 96.5 353 GLY B CA 1
ATOM 6611 C C . GLY B 1 353 ? 13.203 -20.328 -15.398 1 96.5 353 GLY B C 1
ATOM 6612 O O . GLY B 1 353 ? 13.406 -20.172 -14.195 1 96.5 353 GLY B O 1
ATOM 6613 N N . THR B 1 354 ? 12.859 -19.328 -16.094 1 96.94 354 THR B N 1
ATOM 6614 C CA . THR B 1 354 ? 12.508 -18 -15.602 1 96.94 354 THR B CA 1
ATOM 6615 C C . THR B 1 354 ? 11.438 -17.359 -16.484 1 96.94 354 THR B C 1
ATOM 6617 O O . THR B 1 354 ? 11.391 -17.609 -17.688 1 96.94 354 THR B O 1
ATOM 6620 N N . MET B 1 355 ? 10.562 -16.609 -15.812 1 94.94 355 MET B N 1
ATOM 6621 C CA . MET B 1 355 ? 9.609 -15.82 -16.594 1 94.94 355 MET B CA 1
ATOM 6622 C C . MET B 1 355 ? 10.25 -14.523 -17.078 1 94.94 355 MET B C 1
ATOM 6624 O O . MET B 1 355 ? 9.742 -13.883 -18 1 94.94 355 MET B O 1
ATOM 6628 N N . MET B 1 356 ? 11.406 -14.188 -16.531 1 96.56 356 MET B N 1
ATOM 6629 C CA . MET B 1 356 ? 12.125 -12.961 -16.875 1 96.56 356 MET B CA 1
ATOM 6630 C C . MET B 1 356 ? 11.172 -11.766 -16.891 1 96.56 356 MET B C 1
ATOM 6632 O O . MET B 1 356 ? 10.891 -11.203 -17.953 1 96.56 356 MET B O 1
ATOM 6636 N N . ASN B 1 357 ? 10.758 -11.336 -15.672 1 96.25 357 ASN B N 1
ATOM 6637 C CA . ASN B 1 357 ? 9.797 -10.258 -15.516 1 96.25 357 ASN B CA 1
ATOM 6638 C C . ASN B 1 357 ? 10.461 -8.891 -15.609 1 96.25 357 ASN B C 1
ATOM 6640 O O . ASN B 1 357 ? 11.422 -8.609 -14.883 1 96.25 357 ASN B O 1
ATOM 6644 N N . VAL B 1 358 ? 9.922 -8.133 -16.484 1 95.56 358 VAL B N 1
ATOM 6645 C CA . VAL B 1 358 ? 10.406 -6.766 -16.672 1 95.56 358 VAL B CA 1
ATOM 6646 C C . VAL B 1 358 ? 9.273 -5.777 -16.406 1 95.56 358 VAL B C 1
ATOM 6648 O O . VAL B 1 358 ? 8.266 -5.777 -17.109 1 95.56 358 VAL B O 1
ATOM 6651 N N . MET B 1 359 ? 9.438 -5.008 -15.352 1 95.38 359 MET B N 1
ATOM 6652 C CA . MET B 1 359 ? 8.477 -3.959 -15.016 1 95.38 359 MET B CA 1
ATOM 6653 C C . MET B 1 359 ? 9.117 -2.58 -15.148 1 95.38 359 MET B C 1
ATOM 6655 O O . MET B 1 359 ? 10.195 -2.336 -14.602 1 95.38 359 MET B O 1
ATOM 6659 N N . ILE B 1 360 ? 8.469 -1.738 -15.852 1 95.25 360 ILE B N 1
ATOM 6660 C CA . ILE B 1 360 ? 8.961 -0.372 -15.984 1 95.25 360 ILE B CA 1
ATOM 6661 C C . ILE B 1 360 ? 7.793 0.609 -15.914 1 95.25 360 ILE B C 1
ATOM 6663 O O . ILE B 1 360 ? 6.684 0.296 -16.359 1 95.25 360 ILE B O 1
ATOM 6667 N N . GLY B 1 361 ? 7.996 1.695 -15.273 1 94 361 GLY B N 1
ATOM 6668 C CA . GLY B 1 361 ? 6.949 2.701 -15.18 1 94 361 GLY B CA 1
ATOM 6669 C C . GLY B 1 361 ? 7.426 3.998 -14.555 1 94 361 GLY B C 1
ATOM 6670 O O . GLY B 1 361 ? 8.602 4.129 -14.195 1 94 361 GLY B O 1
ATOM 6671 N N . GLY B 1 362 ? 6.512 4.898 -14.453 1 90.5 362 GLY B N 1
ATOM 6672 C CA . GLY B 1 362 ? 6.754 6.234 -13.922 1 90.5 362 GLY B CA 1
ATOM 6673 C C . GLY B 1 362 ? 5.688 7.234 -14.32 1 90.5 362 GLY B C 1
ATOM 6674 O O . GLY B 1 362 ? 4.516 6.879 -14.461 1 90.5 362 GLY B O 1
ATOM 6675 N N . VAL B 1 363 ? 6.07 8.43 -14.242 1 87.06 363 VAL B N 1
ATOM 6676 C CA . VAL B 1 363 ? 5.164 9.5 -14.664 1 87.06 363 VAL B CA 1
ATOM 6677 C C . VAL B 1 363 ? 5.645 10.102 -15.977 1 87.06 363 VAL B C 1
ATOM 6679 O O . VAL B 1 363 ? 6.832 10.414 -16.125 1 87.06 363 VAL B O 1
ATOM 6682 N N . TRP B 1 364 ? 4.844 10.117 -17.016 1 88.31 364 TRP B N 1
ATOM 6683 C CA . TRP B 1 364 ? 5.121 10.672 -18.344 1 88.31 364 TRP B CA 1
ATOM 6684 C C . TRP B 1 364 ? 3.98 11.57 -18.812 1 88.31 364 TRP B C 1
ATOM 6686 O O . TRP B 1 364 ? 2.83 11.133 -18.891 1 88.31 364 TRP B O 1
ATOM 6696 N N . ARG B 1 365 ? 4.215 12.797 -19.062 1 82.94 365 ARG B N 1
ATOM 6697 C CA . ARG B 1 365 ? 3.229 13.781 -19.484 1 82.94 365 ARG B CA 1
ATOM 6698 C C . ARG B 1 365 ? 2.098 13.898 -18.469 1 82.94 365 ARG B C 1
ATOM 6700 O O . ARG B 1 365 ? 0.92 13.875 -18.844 1 82.94 365 ARG B O 1
ATOM 6707 N N . GLY B 1 366 ? 2.459 13.797 -17.172 1 77.19 366 GLY B N 1
ATOM 6708 C CA . GLY B 1 366 ? 1.521 14.016 -16.078 1 77.19 366 GLY B CA 1
ATOM 6709 C C . GLY B 1 366 ? 0.69 12.797 -15.75 1 77.19 366 GLY B C 1
ATOM 6710 O O . GLY B 1 366 ? -0.189 12.844 -14.891 1 77.19 366 GLY B O 1
ATOM 6711 N N . ARG B 1 367 ? 1.014 11.742 -16.344 1 83.12 367 ARG B N 1
ATOM 6712 C CA . ARG B 1 367 ? 0.213 10.539 -16.125 1 83.12 367 ARG B CA 1
ATOM 6713 C C . ARG B 1 367 ? 1.091 9.367 -15.711 1 83.12 367 ARG B C 1
ATOM 6715 O O . ARG B 1 367 ? 2.191 9.188 -16.234 1 83.12 367 ARG B O 1
ATOM 6722 N N . TYR B 1 368 ? 0.576 8.633 -14.75 1 87.75 368 TYR B N 1
ATOM 6723 C CA . TYR B 1 368 ? 1.252 7.406 -14.344 1 87.75 368 TYR B CA 1
ATOM 6724 C C . TYR B 1 368 ? 1.091 6.324 -15.406 1 87.75 368 TYR B C 1
ATOM 6726 O O . TYR B 1 368 ? 0.025 6.191 -16.016 1 87.75 368 TYR B O 1
ATOM 6734 N N . TRP B 1 369 ? 2.182 5.637 -15.648 1 88.38 369 TRP B N 1
ATOM 6735 C CA . TRP B 1 369 ? 2.143 4.492 -16.562 1 88.38 369 TRP B CA 1
ATOM 6736 C C . TRP B 1 369 ? 2.951 3.328 -16 1 88.38 369 TRP B C 1
ATOM 6738 O O . TRP B 1 369 ? 3.859 3.525 -15.188 1 88.38 369 TRP B O 1
ATOM 6748 N N . SER B 1 370 ? 2.527 2.207 -16.359 1 90.62 370 SER B N 1
ATOM 6749 C CA . SER B 1 370 ? 3.209 0.979 -15.953 1 90.62 370 SER B CA 1
ATOM 6750 C C . SER B 1 370 ? 3.16 -0.065 -17.062 1 90.62 370 SER B C 1
ATOM 6752 O O . SER B 1 370 ? 2.115 -0.266 -17.688 1 90.62 370 SER B O 1
ATOM 6754 N N . TYR B 1 371 ? 4.309 -0.581 -17.328 1 89.19 371 TYR B N 1
ATOM 6755 C CA . TYR B 1 371 ? 4.457 -1.636 -18.328 1 89.19 371 TYR B CA 1
ATOM 6756 C C . TYR B 1 371 ? 5.047 -2.896 -17.703 1 89.19 371 TYR B C 1
ATOM 6758 O O . TYR B 1 371 ? 6.012 -2.824 -16.938 1 89.19 371 TYR B O 1
ATOM 6766 N N . TYR B 1 372 ? 4.43 -3.984 -17.969 1 90 372 TYR B N 1
ATOM 6767 C CA . TYR B 1 372 ? 4.855 -5.293 -17.484 1 90 372 TYR B CA 1
ATOM 6768 C C . TYR B 1 372 ? 4.984 -6.289 -18.641 1 90 372 TYR B C 1
ATOM 6770 O O . TYR B 1 372 ? 4.094 -6.383 -19.484 1 90 372 TYR B O 1
ATOM 6778 N N . GLU B 1 373 ? 6.102 -7.016 -18.547 1 89.44 373 GLU B N 1
ATOM 6779 C CA . GLU B 1 373 ? 6.285 -8.031 -19.578 1 89.44 373 GLU B CA 1
ATOM 6780 C C . GLU B 1 373 ? 7.109 -9.211 -19.062 1 89.44 373 GLU B C 1
ATOM 6782 O O . GLU B 1 373 ? 8.016 -9.023 -18.25 1 89.44 373 GLU B O 1
ATOM 6787 N N . THR B 1 374 ? 6.719 -10.367 -19.484 1 93 374 THR B N 1
ATOM 6788 C CA . THR B 1 374 ? 7.57 -11.547 -19.344 1 93 374 THR B CA 1
ATOM 6789 C C . THR B 1 374 ? 8.258 -11.875 -20.672 1 93 374 THR B C 1
ATOM 6791 O O . THR B 1 374 ? 7.691 -11.648 -21.734 1 93 374 THR B O 1
ATOM 6794 N N . ILE B 1 375 ? 9.469 -12.297 -20.641 1 94.81 375 ILE B N 1
ATOM 6795 C CA . ILE B 1 375 ? 10.227 -12.586 -21.859 1 94.81 375 ILE B CA 1
ATOM 6796 C C . ILE B 1 375 ? 10.547 -14.078 -21.922 1 94.81 375 ILE B C 1
ATOM 6798 O O . ILE B 1 375 ? 11.188 -14.617 -21.016 1 94.81 375 ILE B O 1
ATOM 6802 N N . GLY B 1 376 ? 10.141 -14.75 -22.953 1 95.06 376 GLY B N 1
ATOM 6803 C CA . GLY B 1 376 ? 10.406 -16.172 -23.109 1 95.06 376 GLY B CA 1
ATOM 6804 C C . GLY B 1 376 ? 11.883 -16.5 -23.203 1 95.06 376 GLY B C 1
ATOM 6805 O O . GLY B 1 376 ? 12.727 -15.602 -23.172 1 95.06 376 GLY B O 1
ATOM 6806 N N . GLY B 1 377 ? 12.195 -17.75 -23.344 1 96.81 377 GLY B N 1
ATOM 6807 C CA . GLY B 1 377 ? 13.547 -18.281 -23.484 1 96.81 377 GLY B CA 1
ATOM 6808 C C . GLY B 1 377 ? 13.602 -19.562 -24.297 1 96.81 377 GLY B C 1
ATOM 6809 O O . GLY B 1 377 ? 12.875 -19.703 -25.281 1 96.81 377 GLY B O 1
ATOM 6810 N N . GLY B 1 378 ? 14.555 -20.344 -23.953 1 97.88 378 GLY B N 1
ATOM 6811 C CA . GLY B 1 378 ? 14.68 -21.625 -24.625 1 97.88 378 GLY B CA 1
ATOM 6812 C C . GLY B 1 378 ? 14.102 -22.781 -23.844 1 97.88 378 GLY B C 1
ATOM 6813 O O . GLY B 1 378 ? 14.258 -22.844 -22.625 1 97.88 378 GLY B O 1
ATOM 6814 N N . THR B 1 379 ? 13.375 -23.656 -24.547 1 97.94 379 THR B N 1
ATOM 6815 C CA . THR B 1 379 ? 12.977 -24.891 -23.891 1 97.94 379 THR B CA 1
ATOM 6816 C C . THR B 1 379 ? 14.133 -25.891 -23.859 1 97.94 379 THR B C 1
ATOM 6818 O O . THR B 1 379 ? 15.125 -25.719 -24.578 1 97.94 379 THR B O 1
ATOM 6821 N N . GLY B 1 380 ? 14.047 -26.859 -23.016 1 98.12 380 GLY B N 1
ATOM 6822 C CA . GLY B 1 380 ? 15.047 -27.906 -22.984 1 98.12 380 GLY B CA 1
ATOM 6823 C C . GLY B 1 380 ? 15 -28.828 -24.188 1 98.12 380 GLY B C 1
ATOM 6824 O O . GLY B 1 380 ? 13.945 -28.984 -24.812 1 98.12 380 GLY B O 1
ATOM 6825 N N . GLY B 1 381 ? 16.188 -29.328 -24.484 1 98.06 381 GLY B N 1
ATOM 6826 C CA . GLY B 1 381 ? 16.156 -30.422 -25.438 1 98.06 381 GLY B CA 1
ATOM 6827 C C . GLY B 1 381 ? 15.258 -31.562 -25.016 1 98.06 381 GLY B C 1
ATOM 6828 O O . GLY B 1 381 ? 15.172 -31.891 -23.828 1 98.06 381 GLY B O 1
ATOM 6829 N N . ARG B 1 382 ? 14.547 -32.156 -26.031 1 97.31 382 ARG B N 1
ATOM 6830 C CA . ARG B 1 382 ? 13.617 -33.25 -25.766 1 97.31 382 ARG B CA 1
ATOM 6831 C C . ARG B 1 382 ? 14.242 -34.594 -26.109 1 97.31 382 ARG B C 1
ATOM 6833 O O . ARG B 1 382 ? 15.32 -34.656 -26.703 1 97.31 382 ARG B O 1
ATOM 6840 N N . PRO B 1 383 ? 13.625 -35.625 -25.578 1 94.94 383 PRO B N 1
ATOM 6841 C CA . PRO B 1 383 ? 14.188 -36.969 -25.844 1 94.94 383 PRO B CA 1
ATOM 6842 C C . PRO B 1 383 ? 14.328 -37.25 -27.344 1 94.94 383 PRO B C 1
ATOM 6844 O O . PRO B 1 383 ? 15.227 -38 -27.734 1 94.94 383 PRO B O 1
ATOM 6847 N N . ASN B 1 384 ? 13.508 -36.562 -28.109 1 95.44 384 ASN B N 1
ATOM 6848 C CA . ASN B 1 384 ? 13.531 -36.938 -29.531 1 95.44 384 ASN B CA 1
ATOM 6849 C C . ASN B 1 384 ? 13.609 -35.719 -30.438 1 95.44 384 ASN B C 1
ATOM 6851 O O . ASN B 1 384 ? 13.406 -35.812 -31.641 1 95.44 384 ASN B O 1
ATOM 6855 N N . SER B 1 385 ? 13.828 -34.594 -29.938 1 97.31 385 SER B N 1
ATOM 6856 C CA . SER B 1 385 ? 13.883 -33.375 -30.75 1 97.31 385 SER B CA 1
ATOM 6857 C C . SER B 1 385 ? 14.578 -32.25 -30 1 97.31 385 SER B C 1
ATOM 6859 O O . SER B 1 385 ? 14.648 -32.25 -28.766 1 97.31 385 SER B O 1
ATOM 6861 N N . PRO B 1 386 ? 15.086 -31.297 -30.75 1 97.75 386 PRO B N 1
ATOM 6862 C CA . PRO B 1 386 ? 15.672 -30.109 -30.094 1 97.75 386 PRO B CA 1
ATOM 6863 C C . PRO B 1 386 ? 14.641 -29.281 -29.344 1 97.75 386 PRO B C 1
ATOM 6865 O O . PRO B 1 386 ? 13.438 -29.453 -29.547 1 97.75 386 PRO B O 1
ATOM 6868 N N . GLY B 1 387 ? 15.117 -28.484 -28.453 1 97.88 387 GLY B N 1
ATOM 6869 C CA . GLY B 1 387 ? 14.242 -27.531 -27.797 1 97.88 387 GLY B CA 1
ATOM 6870 C C . GLY B 1 387 ? 13.773 -26.422 -28.719 1 97.88 387 GLY B C 1
ATOM 6871 O O . GLY B 1 387 ? 14.352 -26.203 -29.781 1 97.88 387 GLY B O 1
ATOM 6872 N N . VAL B 1 388 ? 12.703 -25.781 -28.344 1 97.5 388 VAL B N 1
ATOM 6873 C CA . VAL B 1 388 ? 12.141 -24.672 -29.109 1 97.5 388 VAL B CA 1
ATOM 6874 C C . VAL B 1 388 ? 12.711 -23.344 -28.609 1 97.5 388 VAL B C 1
ATOM 6876 O O . VAL B 1 388 ? 12.82 -23.125 -27.391 1 97.5 388 VAL B O 1
ATOM 6879 N N . SER B 1 389 ? 13.117 -22.453 -29.547 1 97.5 389 SER B N 1
ATOM 6880 C CA . SER B 1 389 ? 13.742 -21.188 -29.188 1 97.5 389 SER B CA 1
ATOM 6881 C C . SER B 1 389 ? 12.695 -20.094 -29.031 1 97.5 389 SER B C 1
ATOM 6883 O O . SER B 1 389 ? 11.703 -20.062 -29.766 1 97.5 389 SER B O 1
ATOM 6885 N N . GLY B 1 390 ? 12.961 -19.203 -28.062 1 95.5 390 GLY B N 1
ATOM 6886 C CA . GLY B 1 390 ? 12.258 -17.938 -27.953 1 95.5 390 GLY B CA 1
ATOM 6887 C C . GLY B 1 390 ? 10.789 -18.109 -27.609 1 95.5 390 GLY B C 1
ATOM 6888 O O . GLY B 1 390 ? 9.93 -17.453 -28.203 1 95.5 390 GLY B O 1
ATOM 6889 N N . VAL B 1 391 ? 10.461 -18.969 -26.656 1 93.19 391 VAL B N 1
ATOM 6890 C CA . VAL B 1 391 ? 9.078 -19.172 -26.25 1 93.19 391 VAL B CA 1
ATOM 6891 C C . VAL B 1 391 ? 8.984 -19.156 -24.719 1 93.19 391 VAL B C 1
ATOM 6893 O O . VAL B 1 391 ? 9.984 -19.359 -24.031 1 93.19 391 VAL B O 1
ATOM 6896 N N . HIS B 1 392 ? 7.797 -18.859 -24.25 1 89.94 392 HIS B N 1
ATOM 6897 C CA . HIS B 1 392 ? 7.566 -19 -22.828 1 89.94 392 HIS B CA 1
ATOM 6898 C C . HIS B 1 392 ? 7.598 -20.469 -22.406 1 89.94 392 HIS B C 1
ATOM 6900 O O . HIS B 1 392 ? 7.148 -21.344 -23.172 1 89.94 392 HIS B O 1
ATOM 6906 N N . VAL B 1 393 ? 8.109 -20.688 -21.25 1 90.06 393 VAL B N 1
ATOM 6907 C CA . VAL B 1 393 ? 8.367 -22.062 -20.844 1 90.06 393 VAL B CA 1
ATOM 6908 C C . VAL B 1 393 ? 7.684 -22.328 -19.5 1 90.06 393 VAL B C 1
ATOM 6910 O O . VAL B 1 393 ? 7.703 -21.484 -18.609 1 90.06 393 VAL B O 1
ATOM 6913 N N . ASN B 1 394 ? 7.059 -23.5 -19.375 1 91.69 394 ASN B N 1
ATOM 6914 C CA . ASN B 1 394 ? 6.52 -24.047 -18.141 1 91.69 394 ASN B CA 1
ATOM 6915 C C . ASN B 1 394 ? 5.438 -23.141 -17.547 1 91.69 394 ASN B C 1
ATOM 6917 O O . ASN B 1 394 ? 4.41 -22.906 -18.188 1 91.69 394 ASN B O 1
ATOM 6921 N N . MET B 1 395 ? 5.672 -22.406 -16.469 1 87.69 395 MET B N 1
ATOM 6922 C CA . MET B 1 395 ? 4.656 -21.766 -15.633 1 87.69 395 MET B CA 1
ATOM 6923 C C . MET B 1 395 ? 4.18 -20.453 -16.266 1 87.69 395 MET B C 1
ATOM 6925 O O . MET B 1 395 ? 3.379 -19.734 -15.664 1 87.69 395 MET B O 1
ATOM 6929 N N . THR B 1 396 ? 4.648 -20.141 -17.406 1 82.06 396 THR B N 1
ATOM 6930 C CA . THR B 1 396 ? 4.223 -18.938 -18.094 1 82.06 396 THR B CA 1
ATOM 6931 C C . THR B 1 396 ? 3.881 -19.234 -19.547 1 82.06 396 THR B C 1
ATOM 6933 O O . THR B 1 396 ? 4.477 -20.125 -20.156 1 82.06 396 THR B O 1
ATOM 6936 N N . ASN B 1 397 ? 2.795 -18.609 -19.953 1 76.19 397 ASN B N 1
ATOM 6937 C CA . ASN B 1 397 ? 2.377 -18.766 -21.344 1 76.19 397 ASN B CA 1
ATOM 6938 C C . ASN B 1 397 ? 1.697 -17.516 -21.875 1 76.19 397 ASN B C 1
ATOM 6940 O O . ASN B 1 397 ? 0.747 -17.594 -22.656 1 76.19 397 ASN B O 1
ATOM 6944 N N . THR B 1 398 ? 2.162 -16.438 -21.438 1 75.81 398 THR B N 1
ATOM 6945 C CA . THR B 1 398 ? 1.558 -15.18 -21.859 1 75.81 398 THR B CA 1
ATOM 6946 C C . THR B 1 398 ? 2.111 -14.742 -23.203 1 75.81 398 THR B C 1
ATOM 6948 O O . THR B 1 398 ? 3.199 -15.164 -23.609 1 75.81 398 THR B O 1
ATOM 6951 N N . LEU B 1 399 ? 1.356 -14.016 -23.906 1 74.81 399 LEU B N 1
ATOM 6952 C CA . LEU B 1 399 ? 1.835 -13.406 -25.141 1 74.81 399 LEU B CA 1
ATOM 6953 C C . LEU B 1 399 ? 2.627 -12.133 -24.844 1 74.81 399 LEU B C 1
ATOM 6955 O O . LEU B 1 399 ? 2.471 -11.531 -23.781 1 74.81 399 LEU B O 1
ATOM 6959 N N . ASN B 1 400 ? 3.568 -11.906 -25.734 1 76.06 400 ASN B N 1
ATOM 6960 C CA . ASN B 1 400 ? 4.242 -10.617 -25.609 1 76.06 400 ASN B CA 1
ATOM 6961 C C . ASN B 1 400 ? 3.352 -9.477 -26.094 1 76.06 400 ASN B C 1
ATOM 6963 O O . ASN B 1 400 ? 2.471 -9.68 -26.938 1 76.06 400 ASN B O 1
ATOM 6967 N N . THR B 1 401 ? 3.531 -8.398 -25.5 1 77.25 401 THR B N 1
ATOM 6968 C CA . THR B 1 401 ? 2.895 -7.207 -26.062 1 77.25 401 THR B CA 1
ATOM 6969 C C . THR B 1 401 ? 3.541 -6.812 -27.375 1 77.25 401 THR B C 1
ATOM 6971 O O . THR B 1 401 ? 4.762 -6.645 -27.453 1 77.25 401 THR B O 1
ATOM 6974 N N . PRO B 1 402 ? 2.715 -6.703 -28.344 1 81.75 402 PRO B N 1
ATOM 6975 C CA . PRO B 1 402 ? 3.307 -6.246 -29.609 1 81.75 402 PRO B CA 1
ATOM 6976 C C . PRO B 1 402 ? 4.082 -4.938 -29.453 1 81.75 402 PRO B C 1
ATOM 6978 O O . PRO B 1 402 ? 3.646 -4.039 -28.734 1 81.75 402 PRO B O 1
ATOM 6981 N N . ILE B 1 403 ? 5.207 -4.902 -30.141 1 87.31 403 ILE B N 1
ATOM 6982 C CA . ILE B 1 403 ? 6.125 -3.773 -30.031 1 87.31 403 ILE B CA 1
ATOM 6983 C C . ILE B 1 403 ? 5.406 -2.482 -30.406 1 87.31 403 ILE B C 1
ATOM 6985 O O . ILE B 1 403 ? 5.559 -1.457 -29.734 1 87.31 403 ILE B O 1
ATOM 6989 N N . GLU B 1 404 ? 4.602 -2.596 -31.438 1 86.81 404 GLU B N 1
ATOM 6990 C CA . GLU B 1 404 ? 3.889 -1.417 -31.922 1 86.81 404 GLU B CA 1
ATOM 6991 C C . GLU B 1 404 ? 2.938 -0.874 -30.859 1 86.81 404 GLU B C 1
ATOM 6993 O O . GLU B 1 404 ? 2.826 0.341 -30.672 1 86.81 404 GLU B O 1
ATOM 6998 N N . ILE B 1 405 ? 2.305 -1.778 -30.234 1 82.62 405 ILE B N 1
ATOM 6999 C CA . ILE B 1 405 ? 1.358 -1.384 -29.188 1 82.62 405 ILE B CA 1
ATOM 7000 C C . ILE B 1 405 ? 2.115 -0.811 -28 1 82.62 405 ILE B C 1
ATOM 7002 O O . ILE B 1 405 ? 1.723 0.218 -27.438 1 82.62 405 ILE B O 1
ATOM 7006 N N . ALA B 1 406 ? 3.186 -1.412 -27.609 1 88.19 406 ALA B N 1
ATOM 7007 C CA . ALA B 1 406 ? 3.979 -0.967 -26.469 1 88.19 406 ALA B CA 1
ATOM 7008 C C . ALA B 1 406 ? 4.566 0.419 -26.719 1 88.19 406 ALA B C 1
ATOM 7010 O O . ALA B 1 406 ? 4.488 1.295 -25.844 1 88.19 406 ALA B O 1
ATOM 7011 N N . GLU B 1 407 ? 5.078 0.661 -27.953 1 91.88 407 GLU B N 1
ATOM 7012 C CA . GLU B 1 407 ? 5.738 1.925 -28.266 1 91.88 407 GLU B CA 1
ATOM 7013 C C . GLU B 1 407 ? 4.723 3.055 -28.422 1 91.88 407 GLU B C 1
ATOM 7015 O O . GLU B 1 407 ? 5.055 4.227 -28.219 1 91.88 407 GLU B O 1
ATOM 7020 N N . ARG B 1 408 ? 3.539 2.686 -28.766 1 88.88 408 ARG B N 1
ATOM 7021 C CA . ARG B 1 408 ? 2.482 3.684 -28.906 1 88.88 408 ARG B CA 1
ATOM 7022 C C . ARG B 1 408 ? 1.947 4.094 -27.531 1 88.88 408 ARG B C 1
ATOM 7024 O O . ARG B 1 408 ? 1.531 5.234 -27.344 1 88.88 408 ARG B O 1
ATOM 7031 N N . THR B 1 409 ? 1.992 3.164 -26.609 1 86.12 409 THR B N 1
ATOM 7032 C CA . THR B 1 409 ? 1.32 3.355 -25.328 1 86.12 409 THR B CA 1
ATOM 7033 C C . THR B 1 409 ? 2.293 3.887 -24.281 1 86.12 409 THR B C 1
ATOM 7035 O O . THR B 1 409 ? 1.914 4.684 -23.422 1 86.12 409 THR B O 1
ATOM 7038 N N . TYR B 1 410 ? 3.518 3.508 -24.328 1 90.94 410 TYR B N 1
ATOM 7039 C CA . TYR B 1 410 ? 4.492 3.811 -23.297 1 90.94 410 TYR B CA 1
ATOM 7040 C C . TYR B 1 410 ? 5.703 4.531 -23.875 1 90.94 410 TYR B C 1
ATOM 7042 O O . TYR B 1 410 ? 6.004 4.395 -25.062 1 90.94 410 TYR B O 1
ATOM 7050 N N . PRO B 1 411 ? 6.355 5.344 -23.078 1 96 411 PRO B N 1
ATOM 7051 C CA . PRO B 1 411 ? 7.559 6.039 -23.531 1 96 411 PRO B CA 1
ATOM 7052 C C . PRO B 1 411 ? 8.781 5.125 -23.594 1 96 411 PRO B C 1
ATOM 7054 O O . PRO B 1 411 ? 9.805 5.422 -22.969 1 96 411 PRO B O 1
ATOM 7057 N N . ILE B 1 412 ? 8.703 4.086 -24.359 1 95.94 412 ILE B N 1
ATOM 7058 C CA . ILE B 1 412 ? 9.758 3.094 -24.562 1 95.94 412 ILE B CA 1
ATOM 7059 C C . ILE B 1 412 ? 9.969 2.846 -26.047 1 95.94 412 ILE B C 1
ATOM 7061 O O . ILE B 1 412 ? 9.023 2.932 -26.844 1 95.94 412 ILE B O 1
ATOM 7065 N N . LYS B 1 413 ? 11.18 2.645 -26.469 1 97.38 413 LYS B N 1
ATOM 7066 C CA . LYS B 1 413 ? 11.531 2.279 -27.828 1 97.38 413 LYS B CA 1
ATOM 7067 C C . LYS B 1 413 ? 12.375 1.007 -27.859 1 97.38 413 LYS B C 1
ATOM 7069 O O . LYS B 1 413 ? 13.492 0.985 -27.359 1 97.38 413 LYS B O 1
ATOM 7074 N N . PHE B 1 414 ? 11.906 0.016 -28.484 1 96.88 414 PHE B N 1
ATOM 7075 C CA . PHE B 1 414 ? 12.625 -1.254 -28.531 1 96.88 414 PHE B CA 1
ATOM 7076 C C . PHE B 1 414 ? 13.789 -1.172 -29.516 1 96.88 414 PHE B C 1
ATOM 7078 O O . PHE B 1 414 ? 13.656 -0.611 -30.594 1 96.88 414 PHE B O 1
ATOM 7085 N N . THR B 1 415 ? 14.914 -1.705 -29.125 1 97.31 415 THR B N 1
ATOM 7086 C CA . THR B 1 415 ? 16.125 -1.608 -29.938 1 97.31 415 THR B CA 1
ATOM 7087 C C . THR B 1 415 ? 16.547 -2.984 -30.453 1 97.31 415 THR B C 1
ATOM 7089 O O . THR B 1 415 ? 17.297 -3.088 -31.422 1 97.31 415 THR B O 1
ATOM 7092 N N . ALA B 1 416 ? 16.078 -4.02 -29.766 1 96.56 416 ALA B N 1
ATOM 7093 C CA . ALA B 1 416 ? 16.391 -5.367 -30.234 1 96.56 416 ALA B CA 1
ATOM 7094 C C . ALA B 1 416 ? 15.312 -6.359 -29.812 1 96.56 416 ALA B C 1
ATOM 7096 O O . ALA B 1 416 ? 14.711 -6.215 -28.734 1 96.56 416 ALA B O 1
ATOM 7097 N N . TYR B 1 417 ? 15.039 -7.23 -30.641 1 95.38 417 TYR B N 1
ATOM 7098 C CA . TYR B 1 417 ? 14.203 -8.406 -30.422 1 95.38 417 TYR B CA 1
ATOM 7099 C C . TYR B 1 417 ? 14.617 -9.547 -31.344 1 95.38 417 TYR B C 1
ATOM 7101 O O . TYR B 1 417 ? 14.18 -9.609 -32.5 1 95.38 417 TYR B O 1
ATOM 7109 N N . LYS B 1 418 ? 15.422 -10.43 -30.812 1 97.06 418 LYS B N 1
ATOM 7110 C CA . LYS B 1 418 ? 15.977 -11.492 -31.641 1 97.06 418 LYS B CA 1
ATOM 7111 C C . LYS B 1 418 ? 16.328 -12.719 -30.812 1 97.06 418 LYS B C 1
ATOM 7113 O O . LYS B 1 418 ? 16.375 -12.641 -29.578 1 97.06 418 LYS B O 1
ATOM 7118 N N . ILE B 1 419 ? 16.578 -13.789 -31.453 1 98.25 419 ILE B N 1
ATOM 7119 C CA . ILE B 1 419 ? 17.016 -15.023 -30.797 1 98.25 419 ILE B CA 1
ATOM 7120 C C . ILE B 1 419 ? 18.438 -14.875 -30.297 1 98.25 419 ILE B C 1
ATOM 7122 O O . ILE B 1 419 ? 19.297 -14.336 -31 1 98.25 419 ILE B O 1
ATOM 7126 N N . ARG B 1 420 ? 18.672 -15.266 -29.109 1 98.38 420 ARG B N 1
ATOM 7127 C CA . ARG B 1 420 ? 20.016 -15.32 -28.547 1 98.38 420 ARG B CA 1
ATOM 7128 C C . ARG B 1 420 ? 20.766 -16.562 -29.031 1 98.38 420 ARG B C 1
ATOM 7130 O O . ARG B 1 420 ? 21 -17.484 -28.25 1 98.38 420 ARG B O 1
ATOM 7137 N N . GLU B 1 421 ? 21.281 -16.5 -30.188 1 97.88 421 GLU B N 1
ATOM 7138 C CA . GLU B 1 421 ? 21.859 -17.656 -30.844 1 97.88 421 GLU B CA 1
ATOM 7139 C C . GLU B 1 421 ? 23 -18.25 -30.031 1 97.88 421 GLU B C 1
ATOM 7141 O O . GLU B 1 421 ? 23.859 -17.516 -29.516 1 97.88 421 GLU B O 1
ATOM 7146 N N . GLY B 1 422 ? 22.922 -19.562 -29.906 1 96.75 422 GLY B N 1
ATOM 7147 C CA . GLY B 1 422 ? 24 -20.281 -29.25 1 96.75 422 GLY B CA 1
ATOM 7148 C C . GLY B 1 422 ? 23.828 -20.359 -27.75 1 96.75 422 GLY B C 1
ATOM 7149 O O . GLY B 1 422 ? 24.734 -20.781 -27.031 1 96.75 422 GLY B O 1
ATOM 7150 N N . SER B 1 423 ? 22.688 -19.922 -27.266 1 97.94 423 SER B N 1
ATOM 7151 C CA . SER B 1 423 ? 22.484 -19.922 -25.828 1 97.94 423 SER B CA 1
ATOM 7152 C C . SER B 1 423 ? 21.953 -21.266 -25.344 1 97.94 423 SER B C 1
ATOM 7154 O O . SER B 1 423 ? 22 -21.562 -24.141 1 97.94 423 SER B O 1
ATOM 7156 N N . GLY B 1 424 ? 21.359 -22.094 -26.156 1 98.25 424 GLY B N 1
ATOM 7157 C CA . GLY B 1 424 ? 20.922 -23.438 -25.797 1 98.25 424 GLY B CA 1
ATOM 7158 C C . GLY B 1 424 ? 22.078 -24.375 -25.5 1 98.25 424 GLY B C 1
ATOM 7159 O O . GLY B 1 424 ? 23.125 -24.312 -26.156 1 98.25 424 GLY B O 1
ATOM 7160 N N . GLY B 1 425 ? 21.844 -25.234 -24.562 1 97.69 425 GLY B N 1
ATOM 7161 C CA . GLY B 1 425 ? 22.875 -26.188 -24.203 1 97.69 425 GLY B CA 1
ATOM 7162 C C . GLY B 1 425 ? 23.094 -27.25 -25.266 1 97.69 425 GLY B C 1
ATOM 7163 O O . GLY B 1 425 ? 22.141 -27.719 -25.891 1 97.69 425 GLY B O 1
ATOM 7164 N N . PRO B 1 426 ? 24.344 -27.641 -25.438 1 97.5 426 PRO B N 1
ATOM 7165 C CA . PRO B 1 426 ? 24.641 -28.719 -26.391 1 97.5 426 PRO B CA 1
ATOM 7166 C C . PRO B 1 426 ? 24.156 -30.078 -25.906 1 97.5 426 PRO B C 1
ATOM 7168 O O . PRO B 1 426 ? 24.156 -30.344 -24.688 1 97.5 426 PRO B O 1
ATOM 7171 N N . GLY B 1 427 ? 23.766 -30.938 -26.797 1 97.19 427 GLY B N 1
ATOM 7172 C CA . GLY B 1 427 ? 23.344 -32.312 -26.625 1 97.19 427 GLY B CA 1
ATOM 7173 C C . GLY B 1 427 ? 23.031 -33.031 -27.922 1 97.19 427 GLY B C 1
ATOM 7174 O O . GLY B 1 427 ? 23.172 -32.438 -29 1 97.19 427 GLY B O 1
ATOM 7175 N N . ARG B 1 428 ? 22.781 -34.375 -27.812 1 97.12 428 ARG B N 1
ATOM 7176 C CA . ARG B 1 428 ? 22.234 -35 -29 1 97.12 428 ARG B CA 1
ATOM 7177 C C . ARG B 1 428 ? 21.094 -34.188 -29.594 1 97.12 428 ARG B C 1
ATOM 7179 O O . ARG B 1 428 ? 21.016 -34.031 -30.812 1 97.12 428 ARG B O 1
ATOM 7186 N N . TYR B 1 429 ? 20.312 -33.688 -28.734 1 97.81 429 TYR B N 1
ATOM 7187 C CA . TYR B 1 429 ? 19.312 -32.688 -29.062 1 97.81 429 TYR B CA 1
ATOM 7188 C C . TYR B 1 429 ? 19.562 -31.406 -28.266 1 97.81 429 TYR B C 1
ATOM 7190 O O . TYR B 1 429 ? 19.422 -31.391 -27.047 1 97.81 429 TYR B O 1
ATOM 7198 N N . ARG B 1 430 ? 19.875 -30.375 -28.969 1 97.75 430 ARG B N 1
ATOM 7199 C CA . ARG B 1 430 ? 20.234 -29.109 -28.359 1 97.75 430 ARG B CA 1
ATOM 7200 C C . ARG B 1 430 ? 19.031 -28.469 -27.672 1 97.75 430 ARG B C 1
ATOM 7202 O O . ARG B 1 430 ? 17.891 -28.656 -28.109 1 97.75 430 ARG B O 1
ATOM 7209 N N . GLY B 1 431 ? 19.312 -27.75 -26.609 1 98.31 431 GLY B N 1
ATOM 7210 C CA . GLY B 1 431 ? 18.266 -26.906 -26.047 1 98.31 431 GLY B CA 1
ATOM 7211 C C . GLY B 1 431 ? 17.922 -25.719 -26.922 1 98.31 431 GLY B C 1
ATOM 7212 O O . GLY B 1 431 ? 18.734 -25.297 -27.75 1 98.31 431 GLY B O 1
ATOM 7213 N N . GLY B 1 432 ? 16.719 -25.219 -26.734 1 98.5 432 GLY B N 1
ATOM 7214 C CA . GLY B 1 432 ? 16.328 -24 -27.438 1 98.5 432 GLY B CA 1
ATOM 7215 C C . GLY B 1 432 ? 17.109 -22.781 -26.984 1 98.5 432 GLY B C 1
ATOM 7216 O O . GLY B 1 432 ? 17.562 -22.719 -25.844 1 98.5 432 GLY B O 1
ATOM 7217 N N . ASP B 1 433 ? 17.203 -21.812 -27.875 1 98.56 433 ASP B N 1
ATOM 7218 C CA . ASP B 1 433 ? 17.922 -20.562 -27.578 1 98.56 433 ASP B CA 1
ATOM 7219 C C . ASP B 1 433 ? 16.984 -19.562 -26.906 1 98.56 433 ASP B C 1
ATOM 7221 O O . ASP B 1 433 ? 15.773 -19.609 -27.078 1 98.56 433 ASP B O 1
ATOM 7225 N N . GLY B 1 434 ? 17.609 -18.672 -26.094 1 98.31 434 GLY B N 1
ATOM 7226 C CA . GLY B 1 434 ? 16.875 -17.594 -25.438 1 98.31 434 GLY B CA 1
ATOM 7227 C C . GLY B 1 434 ? 16.562 -16.438 -26.375 1 98.31 434 GLY B C 1
ATOM 7228 O O . GLY B 1 434 ? 16.531 -16.609 -27.594 1 98.31 434 GLY B O 1
ATOM 7229 N N . ILE B 1 435 ? 16.234 -15.344 -25.766 1 98 435 ILE B N 1
ATOM 7230 C CA . ILE B 1 435 ? 15.852 -14.133 -26.484 1 98 435 ILE B CA 1
ATOM 7231 C C . ILE B 1 435 ? 16.734 -12.969 -26.047 1 98 435 ILE B C 1
ATOM 7233 O O . ILE B 1 435 ? 17.078 -12.852 -24.875 1 98 435 ILE B O 1
ATOM 7237 N N . VAL B 1 436 ? 17.125 -12.18 -26.984 1 98.12 436 VAL B N 1
ATOM 7238 C CA . VAL B 1 436 ? 17.672 -10.859 -26.688 1 98.12 436 VAL B CA 1
ATOM 7239 C C . VAL B 1 436 ? 16.578 -9.805 -26.875 1 98.12 436 VAL B C 1
ATOM 7241 O O . VAL B 1 436 ? 16.047 -9.648 -27.969 1 98.12 436 VAL B O 1
ATOM 7244 N N . ARG B 1 437 ? 16.172 -9.219 -25.828 1 97.19 437 ARG B N 1
ATOM 7245 C CA . ARG B 1 437 ? 15.195 -8.141 -25.844 1 97.19 437 ARG B CA 1
ATOM 7246 C C . ARG B 1 437 ? 15.781 -6.859 -25.25 1 97.19 437 ARG B C 1
ATOM 7248 O O . ARG B 1 437 ? 16.312 -6.871 -24.141 1 97.19 437 ARG B O 1
ATOM 7255 N N . ALA B 1 438 ? 15.758 -5.781 -26.016 1 97.75 438 ALA B N 1
ATOM 7256 C CA . ALA B 1 438 ? 16.359 -4.531 -25.562 1 97.75 438 ALA B CA 1
ATOM 7257 C C . ALA B 1 438 ? 15.445 -3.344 -25.875 1 97.75 438 ALA B C 1
ATOM 7259 O O . ALA B 1 438 ? 14.672 -3.379 -26.828 1 97.75 438 ALA B O 1
ATOM 7260 N N . PHE B 1 439 ? 15.469 -2.342 -25.031 1 97.5 439 PHE B N 1
ATOM 7261 C CA . PHE B 1 439 ? 14.68 -1.133 -25.25 1 97.5 439 PHE B CA 1
ATOM 7262 C C . PHE B 1 439 ? 15.336 0.069 -24.594 1 97.5 439 PHE B C 1
ATOM 7264 O O . PHE B 1 439 ? 16.125 -0.087 -23.656 1 97.5 439 PHE B O 1
ATOM 7271 N N . LYS B 1 440 ? 15.086 1.222 -25.094 1 97.31 440 LYS B N 1
ATOM 7272 C CA . LYS B 1 440 ? 15.438 2.506 -24.5 1 97.31 440 LYS B CA 1
ATOM 7273 C C . LYS B 1 440 ? 14.219 3.174 -23.859 1 97.31 440 LYS B C 1
ATOM 7275 O O . LYS B 1 440 ? 13.109 3.094 -24.406 1 97.31 440 LYS B O 1
ATOM 7280 N N . THR B 1 441 ? 14.445 3.754 -22.75 1 96.62 441 THR B N 1
ATOM 7281 C CA . THR B 1 441 ? 13.367 4.555 -22.172 1 96.62 441 THR B CA 1
ATOM 7282 C C . THR B 1 441 ? 13.391 5.973 -22.734 1 96.62 441 THR B C 1
ATOM 7284 O O . THR B 1 441 ? 14.461 6.555 -22.922 1 96.62 441 THR B O 1
ATOM 7287 N N . LEU B 1 442 ? 12.273 6.535 -23.094 1 96.81 442 LEU B N 1
ATOM 7288 C CA . LEU B 1 442 ? 12.164 7.863 -23.688 1 96.81 442 LEU B CA 1
ATOM 7289 C C . LEU B 1 442 ? 11.82 8.906 -22.625 1 96.81 442 LEU B C 1
ATOM 7291 O O . LEU B 1 442 ? 11.625 10.086 -22.953 1 96.81 442 LEU B O 1
ATOM 7295 N N . ALA B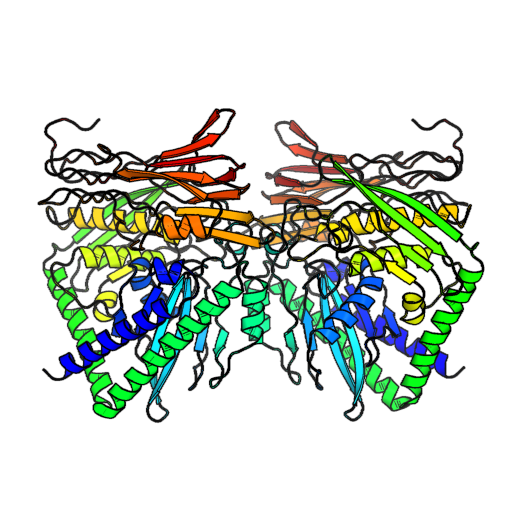 1 443 ? 11.688 8.5 -21.391 1 95.5 443 ALA B N 1
ATOM 7296 C CA . ALA B 1 443 ? 11.469 9.336 -20.203 1 95.5 443 ALA B CA 1
ATOM 7297 C C . ALA B 1 443 ? 12.078 8.688 -18.969 1 95.5 443 ALA B C 1
ATOM 7299 O O . ALA B 1 443 ? 12.359 7.488 -18.953 1 95.5 443 ALA B O 1
ATOM 7300 N N . PRO B 1 444 ? 12.375 9.523 -17.969 1 94.38 444 PRO B N 1
ATOM 7301 C CA . PRO B 1 444 ? 12.781 8.898 -16.703 1 94.38 444 PRO B CA 1
ATOM 7302 C C . PRO B 1 444 ? 11.789 7.848 -16.219 1 94.38 444 PRO B C 1
ATOM 7304 O O . PRO B 1 444 ? 10.578 8.039 -16.344 1 94.38 444 PRO B O 1
ATOM 7307 N N . ALA B 1 445 ? 12.305 6.711 -15.734 1 96 445 ALA B N 1
ATOM 7308 C CA . ALA B 1 445 ? 11.422 5.617 -15.328 1 96 445 ALA B CA 1
ATOM 7309 C C . ALA B 1 445 ? 12.109 4.715 -14.305 1 96 445 ALA B C 1
ATOM 7311 O O . ALA B 1 445 ? 13.328 4.758 -14.148 1 96 445 ALA B O 1
ATOM 7312 N N . THR B 1 446 ? 11.305 4.102 -13.562 1 96.31 446 THR B N 1
ATOM 7313 C CA . THR B 1 446 ? 11.781 3.07 -12.648 1 96.31 446 THR B CA 1
ATOM 7314 C C . THR B 1 446 ? 11.688 1.688 -13.289 1 96.31 446 THR B C 1
ATOM 7316 O O . THR B 1 446 ? 10.625 1.291 -13.766 1 96.31 446 THR B O 1
ATOM 7319 N N . LEU B 1 447 ? 12.797 0.953 -13.336 1 97.5 447 LEU B N 1
ATOM 7320 C CA . LEU B 1 447 ? 12.852 -0.4 -13.883 1 97.5 447 LEU B CA 1
ATOM 7321 C C . LEU B 1 447 ? 13.039 -1.427 -12.766 1 97.5 447 LEU B C 1
ATOM 7323 O O . LEU B 1 447 ? 13.906 -1.265 -11.906 1 97.5 447 LEU B O 1
ATOM 7327 N N . SER B 1 448 ? 12.195 -2.395 -12.758 1 97.5 448 SER B N 1
ATOM 7328 C CA . SER B 1 448 ? 12.391 -3.559 -11.898 1 97.5 448 SER B CA 1
ATOM 7329 C C . SER B 1 448 ? 12.492 -4.84 -12.719 1 97.5 448 SER B C 1
ATOM 7331 O O . SER B 1 448 ? 11.75 -5.027 -13.688 1 97.5 448 SER B O 1
ATOM 7333 N N . ILE B 1 449 ? 13.453 -5.648 -12.398 1 97.62 449 ILE B N 1
ATOM 7334 C CA . ILE B 1 449 ? 13.594 -6.973 -13 1 97.62 449 ILE B CA 1
ATOM 7335 C C . ILE B 1 449 ? 13.445 -8.047 -11.922 1 97.62 449 ILE B C 1
ATOM 7337 O O . ILE B 1 449 ? 14.031 -7.93 -10.844 1 97.62 449 ILE B O 1
ATOM 7341 N N . ILE B 1 450 ? 12.594 -8.969 -12.125 1 97.75 450 ILE B N 1
ATOM 7342 C CA . ILE B 1 450 ? 12.484 -10.172 -11.312 1 97.75 450 ILE B CA 1
ATOM 7343 C C . ILE B 1 450 ? 12.711 -11.406 -12.18 1 97.75 450 ILE B C 1
ATOM 7345 O O . ILE B 1 450 ? 11.898 -11.711 -13.055 1 97.75 450 ILE B O 1
ATOM 7349 N N . ALA B 1 451 ? 13.812 -12.039 -11.953 1 97.56 451 ALA B N 1
ATOM 7350 C CA . ALA B 1 451 ? 14.211 -13.172 -12.773 1 97.56 451 ALA B CA 1
ATOM 7351 C C . ALA B 1 451 ? 15.156 -14.102 -12.016 1 97.56 451 ALA B C 1
ATOM 7353 O O . ALA B 1 451 ? 15.562 -13.797 -10.891 1 97.56 451 ALA B O 1
ATOM 7354 N N . SER B 1 452 ? 15.359 -15.25 -12.547 1 96.81 452 SER B N 1
ATOM 7355 C CA . SER B 1 452 ? 16.312 -16.219 -12.023 1 96.81 452 SER B CA 1
ATOM 7356 C C . SER B 1 452 ? 17.188 -16.797 -13.133 1 96.81 452 SER B C 1
ATOM 7358 O O . SER B 1 452 ? 17.172 -16.297 -14.266 1 96.81 452 SER B O 1
ATOM 7360 N N . ARG B 1 453 ? 18.141 -17.719 -12.758 1 97.69 453 ARG B N 1
ATOM 7361 C CA . ARG B 1 453 ? 19.109 -18.344 -13.664 1 97.69 453 ARG B CA 1
ATOM 7362 C C . ARG B 1 453 ? 20.188 -17.344 -14.062 1 97.69 453 ARG B C 1
ATOM 7364 O O . ARG B 1 453 ? 20.688 -17.391 -15.195 1 97.69 453 ARG B O 1
ATOM 7371 N N . PHE B 1 454 ? 20.438 -16.391 -13.164 1 97.25 454 PHE B N 1
ATOM 7372 C CA . PHE B 1 454 ? 21.609 -15.531 -13.344 1 97.25 454 PHE B CA 1
ATOM 7373 C C . PHE B 1 454 ? 22.875 -16.25 -12.93 1 97.25 454 PHE B C 1
ATOM 7375 O O . PHE B 1 454 ? 23.922 -16.094 -13.57 1 97.25 454 PHE B O 1
ATOM 7382 N N . ASP B 1 455 ? 22.75 -17 -11.812 1 96.06 455 ASP B N 1
ATOM 7383 C CA . ASP B 1 455 ? 23.906 -17.656 -11.211 1 96.06 455 ASP B CA 1
ATOM 7384 C C . ASP B 1 455 ? 23.891 -19.156 -11.469 1 96.06 455 ASP B C 1
ATOM 7386 O O . ASP B 1 455 ? 24.875 -19.844 -11.195 1 96.06 455 ASP B O 1
ATOM 7390 N N . THR B 1 456 ? 22.812 -19.641 -11.875 1 96.19 456 THR B N 1
ATOM 7391 C CA . THR B 1 456 ? 22.656 -21.047 -12.234 1 96.19 456 THR B CA 1
ATOM 7392 C C . THR B 1 456 ? 22.297 -21.203 -13.711 1 96.19 456 THR B C 1
ATOM 7394 O O . THR B 1 456 ? 21.812 -20.266 -14.336 1 96.19 456 THR B O 1
ATOM 7397 N N . ARG B 1 457 ? 22.609 -22.344 -14.242 1 97.25 457 ARG B N 1
ATOM 7398 C CA . ARG B 1 457 ? 22.328 -22.625 -15.641 1 97.25 457 ARG B CA 1
ATOM 7399 C C . ARG B 1 457 ? 21.234 -23.688 -15.781 1 97.25 457 ARG B C 1
ATOM 7401 O O . ARG B 1 457 ? 21.141 -24.594 -14.953 1 97.25 457 ARG B O 1
ATOM 7408 N N . PRO B 1 458 ? 20.344 -23.531 -16.812 1 98.25 458 PRO B N 1
ATOM 7409 C CA . PRO B 1 458 ? 19.391 -24.609 -17.062 1 98.25 458 PRO B CA 1
ATOM 7410 C C . PRO B 1 458 ? 20.078 -25.953 -17.344 1 98.25 458 PRO B C 1
ATOM 7412 O O . PRO B 1 458 ? 20.906 -26.047 -18.25 1 98.25 458 PRO B O 1
ATOM 7415 N N . TRP B 1 459 ? 19.766 -26.938 -16.578 1 97.81 459 TRP B N 1
ATOM 7416 C CA . TRP B 1 459 ? 20.5 -28.188 -16.594 1 97.81 459 TRP B CA 1
ATOM 7417 C C . TRP B 1 459 ? 20.156 -29 -17.828 1 97.81 459 TRP B C 1
ATOM 7419 O O . TRP B 1 459 ? 19.047 -28.922 -18.359 1 97.81 459 TRP B O 1
ATOM 7429 N N . GLY B 1 460 ? 21.125 -29.719 -18.297 1 97.56 460 GLY B N 1
ATOM 7430 C CA . GLY B 1 460 ? 20.891 -30.75 -19.297 1 97.56 460 GLY B CA 1
ATOM 7431 C C . GLY B 1 460 ? 20.438 -32.062 -18.703 1 97.56 460 GLY B C 1
ATOM 7432 O O . GLY B 1 460 ? 20.484 -32.25 -17.484 1 97.56 460 GLY B O 1
ATOM 7433 N N . LEU B 1 461 ? 20.016 -32.938 -19.547 1 97.44 461 LEU B N 1
ATOM 7434 C CA . LEU B 1 461 ? 19.578 -34.25 -19.109 1 97.44 461 LEU B CA 1
ATOM 7435 C C . LEU B 1 461 ? 20.203 -35.344 -19.953 1 97.44 461 LEU B C 1
ATOM 7437 O O . LEU B 1 461 ? 20.5 -35.125 -21.125 1 97.44 461 LEU B O 1
ATOM 7441 N N . GLU B 1 462 ? 20.469 -36.531 -19.328 1 96.25 462 GLU B N 1
ATOM 7442 C CA . GLU B 1 462 ? 21 -37.719 -19.984 1 96.25 462 GLU B CA 1
ATOM 7443 C C . GLU B 1 462 ? 22.312 -37.406 -20.703 1 96.25 462 GLU B C 1
ATOM 7445 O O . GLU B 1 462 ? 22.484 -37.781 -21.875 1 96.25 462 GLU B O 1
ATOM 7450 N N . GLY B 1 463 ? 23.094 -36.594 -20.062 1 95.31 463 GLY B N 1
ATOM 7451 C CA . GLY B 1 463 ? 24.406 -36.281 -20.594 1 95.31 463 GLY B CA 1
ATOM 7452 C C . GLY B 1 463 ? 24.484 -34.969 -21.312 1 95.31 463 GLY B C 1
ATOM 7453 O O . GLY B 1 463 ? 25.547 -34.531 -21.734 1 95.31 463 GLY B O 1
ATOM 7454 N N . GLY B 1 464 ? 23.344 -34.25 -21.516 1 97.31 464 GLY B N 1
ATOM 7455 C CA . GLY B 1 464 ? 23.312 -32.969 -22.172 1 97.31 464 GLY B CA 1
ATOM 7456 C C . GLY B 1 464 ? 23.969 -31.859 -21.359 1 97.31 464 GLY B C 1
ATOM 7457 O O . GLY B 1 464 ? 24.078 -31.984 -20.125 1 97.31 464 GLY B O 1
ATOM 7458 N N . CYS B 1 465 ? 24.375 -30.781 -22.062 1 97.88 465 CYS B N 1
ATOM 7459 C CA . CYS B 1 465 ? 25.047 -29.656 -21.406 1 97.88 465 CYS B CA 1
ATOM 7460 C C . CYS B 1 465 ? 24.047 -28.594 -20.984 1 97.88 465 CYS B C 1
ATOM 7462 O O . CYS B 1 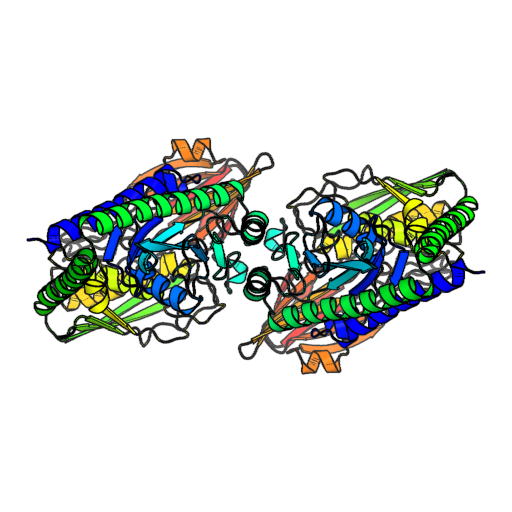465 ? 22.953 -28.516 -21.547 1 97.88 465 CYS B O 1
ATOM 7464 N N . PRO B 1 466 ? 24.391 -27.859 -19.969 1 98.19 466 PRO B N 1
ATOM 7465 C CA . PRO B 1 466 ? 23.5 -26.781 -19.531 1 98.19 466 PRO B CA 1
ATOM 7466 C C . PRO B 1 466 ? 23.406 -25.641 -20.562 1 98.19 466 PRO B C 1
ATOM 7468 O O . PRO B 1 466 ? 24.344 -25.438 -21.344 1 98.19 466 PRO B O 1
ATOM 7471 N N . GLY B 1 467 ? 22.281 -24.969 -20.578 1 98.31 467 GLY B N 1
ATOM 7472 C CA . GLY B 1 467 ? 22.141 -23.766 -21.375 1 98.31 467 GLY B CA 1
ATOM 7473 C C . GLY B 1 467 ? 22.844 -22.562 -20.75 1 98.31 467 GLY B C 1
ATOM 7474 O O . GLY B 1 467 ? 23.297 -22.641 -19.609 1 98.31 467 GLY B O 1
ATOM 7475 N N . LYS B 1 468 ? 22.969 -21.469 -21.484 1 98.19 468 LYS B N 1
ATOM 7476 C CA . LYS B 1 468 ? 23.578 -20.25 -20.969 1 98.19 468 LYS B CA 1
ATOM 7477 C C . LYS B 1 468 ? 22.641 -19.547 -19.984 1 98.19 468 LYS B C 1
ATOM 7479 O O . LYS B 1 468 ? 21.422 -19.594 -20.125 1 98.19 468 LYS B O 1
ATOM 7484 N N . PRO B 1 469 ? 23.156 -18.922 -19.016 1 98.12 469 PRO B N 1
ATOM 7485 C CA . PRO B 1 469 ? 22.344 -18.234 -18 1 98.12 469 PRO B CA 1
ATOM 7486 C C . PRO B 1 469 ? 21.812 -16.891 -18.484 1 98.12 469 PRO B C 1
ATOM 7488 O O . PRO B 1 469 ? 22.141 -16.438 -19.578 1 98.12 469 PRO B O 1
ATOM 7491 N N . ALA B 1 470 ? 20.969 -16.281 -17.703 1 98.19 470 ALA B N 1
ATOM 7492 C CA . ALA B 1 470 ? 20.391 -14.977 -17.984 1 98.19 470 ALA B CA 1
ATOM 7493 C C . ALA B 1 470 ? 21.422 -13.875 -17.828 1 98.19 470 ALA B C 1
ATOM 7495 O O . ALA B 1 470 ? 22.406 -14.031 -17.094 1 98.19 470 ALA B O 1
ATOM 7496 N N . LYS B 1 471 ? 21.234 -12.828 -18.531 1 98.06 471 LYS B N 1
ATOM 7497 C CA . LYS B 1 471 ? 22 -11.594 -18.391 1 98.06 471 LYS B CA 1
ATOM 7498 C C . LYS B 1 471 ? 21.125 -10.367 -18.609 1 98.06 471 LYS B C 1
ATOM 7500 O O . LYS B 1 471 ? 20.234 -10.391 -19.469 1 98.06 471 LYS B O 1
ATOM 7505 N N . ALA B 1 472 ? 21.281 -9.367 -17.844 1 97.75 472 ALA B N 1
ATOM 7506 C CA . ALA B 1 472 ? 20.625 -8.078 -18.031 1 97.75 472 ALA B CA 1
ATOM 7507 C C . ALA B 1 472 ? 21.609 -6.93 -17.812 1 97.75 472 ALA B C 1
ATOM 7509 O O . ALA B 1 472 ? 22.328 -6.91 -16.812 1 97.75 472 ALA B O 1
ATOM 7510 N N . LEU B 1 473 ? 21.609 -6.039 -18.734 1 98 473 LEU B N 1
ATOM 7511 C CA . LEU B 1 473 ? 22.562 -4.926 -18.719 1 98 473 LEU B CA 1
ATOM 7512 C C . LEU B 1 473 ? 21.828 -3.598 -18.891 1 98 473 LEU B C 1
ATOM 7514 O O . LEU B 1 473 ? 20.906 -3.49 -19.703 1 98 473 LEU B O 1
ATOM 7518 N N . VAL B 1 474 ? 22.188 -2.619 -18.125 1 98.12 474 VAL B N 1
ATOM 7519 C CA . VAL B 1 474 ? 21.75 -1.243 -18.312 1 98.12 474 VAL B CA 1
ATOM 7520 C C . VAL B 1 474 ? 22.891 -0.407 -18.891 1 98.12 474 VAL B C 1
ATOM 7522 O O . VAL B 1 474 ? 23.984 -0.378 -18.312 1 98.12 474 VAL B O 1
ATOM 7525 N N . LYS B 1 475 ? 22.641 0.188 -20 1 97.62 475 LYS B N 1
ATOM 7526 C CA . LYS B 1 475 ? 23.609 1.059 -20.672 1 97.62 475 LYS B CA 1
ATOM 7527 C C . LYS B 1 475 ? 23.203 2.525 -20.531 1 97.62 475 LYS B C 1
ATOM 7529 O O . LYS B 1 475 ? 22.094 2.91 -20.891 1 97.62 475 LYS B O 1
ATOM 7534 N N . ARG B 1 476 ? 24.062 3.342 -19.984 1 94.94 476 ARG B N 1
ATOM 7535 C CA . ARG B 1 476 ? 23.828 4.777 -19.906 1 94.94 476 ARG B CA 1
ATOM 7536 C C . ARG B 1 476 ? 25.062 5.562 -20.344 1 94.94 476 ARG B C 1
ATOM 7538 O O . ARG B 1 476 ? 26.078 4.973 -20.734 1 94.94 476 ARG B O 1
ATOM 7545 N N . ARG B 1 477 ? 25.078 6.996 -20.609 1 88.19 477 ARG B N 1
ATOM 7546 C CA . ARG B 1 477 ? 26.141 7.84 -21.156 1 88.19 477 ARG B CA 1
ATOM 7547 C C . ARG B 1 477 ? 27.453 7.613 -20.422 1 88.19 477 ARG B C 1
ATOM 7549 O O . ARG B 1 477 ? 28.516 7.609 -21.047 1 88.19 477 ARG B O 1
ATOM 7556 N N . GLY B 1 478 ? 27.438 7.211 -19.266 1 84.88 478 GLY B N 1
ATOM 7557 C CA . GLY B 1 478 ? 28.641 7.109 -18.469 1 84.88 478 GLY B CA 1
ATOM 7558 C C . GLY B 1 478 ? 29.109 5.68 -18.266 1 84.88 478 GLY B C 1
ATOM 7559 O O . GLY B 1 478 ? 30.125 5.441 -17.609 1 84.88 478 GLY B O 1
ATOM 7560 N N . GLY B 1 479 ? 28.453 4.773 -18.922 1 93.25 479 GLY B N 1
ATOM 7561 C CA . GLY B 1 479 ? 28.891 3.398 -18.734 1 93.25 479 GLY B CA 1
ATOM 7562 C C . GLY B 1 479 ? 27.734 2.416 -18.672 1 93.25 479 GLY B C 1
ATOM 7563 O O . GLY B 1 479 ? 26.594 2.77 -19 1 93.25 479 GLY B O 1
ATOM 7564 N N . GLU B 1 480 ? 28.094 1.127 -18.578 1 94.25 480 GLU B N 1
ATOM 7565 C CA . GLU B 1 480 ? 27.094 0.076 -18.453 1 94.25 480 GLU B CA 1
ATOM 7566 C C . GLU B 1 480 ? 27.312 -0.758 -17.188 1 94.25 480 GLU B C 1
ATOM 7568 O O . GLU B 1 480 ? 28.438 -0.812 -16.672 1 94.25 480 GLU B O 1
ATOM 7573 N N . PHE B 1 481 ? 26.266 -1.238 -16.641 1 95.94 481 PHE B N 1
ATOM 7574 C CA . PHE B 1 481 ? 26.375 -2.129 -15.484 1 95.94 481 PHE B CA 1
ATOM 7575 C C . PHE B 1 481 ? 25.344 -3.252 -15.57 1 95.94 481 PHE B C 1
ATOM 7577 O O . PHE B 1 481 ? 24.281 -3.088 -16.172 1 95.94 481 PHE B O 1
ATOM 7584 N N . ALA B 1 482 ? 25.719 -4.414 -14.961 1 96.06 482 ALA B N 1
ATOM 7585 C CA . ALA B 1 482 ? 24.828 -5.57 -14.906 1 96.06 482 ALA B CA 1
ATOM 7586 C C . ALA B 1 482 ? 23.797 -5.418 -13.797 1 96.06 482 ALA B C 1
ATOM 7588 O O . ALA B 1 482 ? 24.094 -4.855 -12.742 1 96.06 482 ALA B O 1
ATOM 7589 N N . ILE B 1 483 ? 22.609 -5.836 -14.164 1 94.75 483 ILE B N 1
ATOM 7590 C CA . ILE B 1 483 ? 21.562 -5.875 -13.156 1 94.75 483 ILE B CA 1
ATOM 7591 C C . ILE B 1 483 ? 20.984 -7.285 -13.07 1 94.75 483 ILE B C 1
ATOM 7593 O O . ILE B 1 483 ? 20.953 -8.008 -14.07 1 94.75 483 ILE B O 1
ATOM 7597 N N . ARG B 1 484 ? 20.656 -7.715 -11.883 1 95.62 484 ARG B N 1
ATOM 7598 C CA . ARG B 1 484 ? 19.906 -8.945 -11.656 1 95.62 484 ARG B CA 1
ATOM 7599 C C . ARG B 1 484 ? 18.484 -8.641 -11.18 1 95.62 484 ARG B C 1
ATOM 7601 O O . ARG B 1 484 ? 17.828 -7.73 -11.703 1 95.62 484 ARG B O 1
ATOM 7608 N N . SER B 1 485 ? 17.953 -9.406 -10.258 1 96.5 485 SER B N 1
ATOM 7609 C CA . SER B 1 485 ? 16.656 -9.062 -9.688 1 96.5 485 SER B CA 1
ATOM 7610 C C . SER B 1 485 ? 16.781 -7.859 -8.758 1 96.5 485 SER B C 1
ATOM 7612 O O . SER B 1 485 ? 17.156 -8.008 -7.59 1 96.5 485 SER B O 1
ATOM 7614 N N . ASP B 1 486 ? 16.438 -6.754 -9.312 1 96.38 486 ASP B N 1
ATOM 7615 C CA . ASP B 1 486 ? 16.578 -5.508 -8.562 1 96.38 486 ASP B CA 1
ATOM 7616 C C . ASP B 1 486 ? 15.797 -4.379 -9.234 1 96.38 486 ASP B C 1
ATOM 7618 O O . ASP B 1 486 ? 15.141 -4.59 -10.258 1 96.38 486 ASP B O 1
ATOM 7622 N N . THR B 1 487 ? 15.789 -3.252 -8.617 1 96.62 487 THR B N 1
ATOM 7623 C CA . THR B 1 487 ? 15.164 -2.043 -9.148 1 96.62 487 THR B CA 1
ATOM 7624 C C . THR B 1 487 ? 16.219 -0.967 -9.406 1 96.62 487 THR B C 1
ATOM 7626 O O . THR B 1 487 ? 17.125 -0.771 -8.602 1 96.62 487 THR B O 1
ATOM 7629 N N . VAL B 1 488 ? 16.141 -0.323 -10.594 1 96.44 488 VAL B N 1
ATOM 7630 C CA . VAL B 1 488 ? 17.062 0.761 -10.93 1 96.44 488 VAL B CA 1
ATOM 7631 C C . VAL B 1 488 ? 16.281 1.921 -11.555 1 96.44 488 VAL B C 1
ATOM 7633 O O . VAL B 1 488 ? 15.25 1.713 -12.188 1 96.44 488 VAL B O 1
ATOM 7636 N N . TYR B 1 489 ? 16.719 3.113 -11.273 1 94.88 489 TYR B N 1
ATOM 7637 C CA . TYR B 1 489 ? 16.172 4.301 -11.93 1 94.88 489 TYR B CA 1
ATOM 7638 C C . TYR B 1 489 ? 16.859 4.539 -13.273 1 94.88 489 TYR B C 1
ATOM 7640 O O . TYR B 1 489 ? 18.078 4.414 -13.383 1 94.88 489 TYR B O 1
ATOM 7648 N N . LEU B 1 490 ? 16.062 4.797 -14.305 1 96.69 490 LEU B N 1
ATOM 7649 C CA . LEU B 1 490 ? 16.562 5.047 -15.656 1 96.69 490 LEU B CA 1
ATOM 7650 C C . LEU B 1 490 ? 16.359 6.504 -16.047 1 96.69 490 LEU B C 1
ATOM 7652 O O . LEU B 1 490 ? 15.328 7.102 -15.734 1 96.69 490 LEU B O 1
ATOM 7656 N N . ASP B 1 491 ? 17.328 7.07 -16.656 1 95.44 491 ASP B N 1
ATOM 7657 C CA . ASP B 1 491 ? 17.188 8.367 -17.312 1 95.44 491 ASP B CA 1
ATOM 7658 C C . ASP B 1 491 ? 16.734 8.195 -18.766 1 95.44 491 ASP B C 1
ATOM 7660 O O . ASP B 1 491 ? 16.844 7.109 -19.328 1 95.44 491 ASP B O 1
ATOM 7664 N N . GLU B 1 492 ? 16.25 9.367 -19.297 1 95.56 492 GLU B N 1
ATOM 7665 C CA . GLU B 1 492 ? 15.906 9.352 -20.719 1 95.56 492 GLU B CA 1
ATOM 7666 C C . GLU B 1 492 ? 17.109 8.93 -21.562 1 95.56 492 GLU B C 1
ATOM 7668 O O . GLU B 1 492 ? 18.219 9.445 -21.375 1 95.56 492 GLU B O 1
ATOM 7673 N N . GLY B 1 493 ? 16.891 7.922 -22.344 1 96.5 493 GLY B N 1
ATOM 7674 C CA . GLY B 1 493 ? 17.938 7.488 -23.25 1 96.5 493 GLY B CA 1
ATOM 7675 C C . GLY B 1 493 ? 18.672 6.254 -22.766 1 96.5 493 GLY B C 1
ATOM 7676 O O . GLY B 1 493 ? 19.375 5.605 -23.531 1 96.5 493 GLY B O 1
ATOM 7677 N N . ASP B 1 494 ? 18.5 5.887 -21.469 1 97.62 494 ASP B N 1
ATOM 7678 C CA . ASP B 1 494 ? 19.125 4.66 -20.969 1 97.62 494 ASP B CA 1
ATOM 7679 C C . ASP B 1 494 ? 18.594 3.436 -21.703 1 97.62 494 ASP B C 1
ATOM 7681 O O . ASP B 1 494 ? 17.406 3.383 -22.062 1 97.62 494 ASP B O 1
ATOM 7685 N N . GLU B 1 495 ? 19.469 2.529 -21.969 1 98.19 495 GLU B N 1
ATOM 7686 C CA . GLU B 1 495 ? 19.062 1.31 -22.672 1 98.19 495 GLU B CA 1
ATOM 7687 C C . GLU B 1 495 ? 19.188 0.089 -21.766 1 98.19 495 GLU B C 1
ATOM 7689 O O . GLU B 1 495 ? 20.156 -0.033 -21.016 1 98.19 495 GLU B O 1
ATOM 7694 N N . VAL B 1 496 ? 18.219 -0.737 -21.828 1 98.25 496 VAL B N 1
ATOM 7695 C CA . VAL B 1 496 ? 18.234 -2 -21.094 1 98.25 496 VAL B CA 1
ATOM 7696 C C . VAL B 1 496 ? 18.328 -3.164 -22.078 1 98.25 496 VAL B C 1
ATOM 7698 O O . VAL B 1 496 ? 17.547 -3.252 -23.031 1 98.25 496 VAL B O 1
ATOM 7701 N N . VAL B 1 497 ? 19.281 -4 -21.922 1 98.5 497 VAL B N 1
ATOM 7702 C CA . VAL B 1 497 ? 19.484 -5.188 -22.75 1 98.5 497 VAL B CA 1
ATOM 7703 C C . VAL B 1 497 ? 19.297 -6.445 -21.906 1 98.5 497 VAL B C 1
ATOM 7705 O O . VAL B 1 497 ? 20.047 -6.676 -20.953 1 98.5 497 VAL B O 1
ATOM 7708 N N . ILE B 1 498 ? 18.328 -7.238 -22.297 1 98.31 498 ILE B N 1
ATOM 7709 C CA . ILE B 1 498 ? 18.016 -8.453 -21.547 1 98.31 498 ILE B CA 1
ATOM 7710 C C . ILE B 1 498 ? 18.297 -9.68 -22.406 1 98.31 498 ILE B C 1
ATOM 7712 O O . ILE B 1 498 ? 17.859 -9.742 -23.562 1 98.31 498 ILE B O 1
ATOM 7716 N N . GLU B 1 499 ? 19.031 -10.578 -21.906 1 98.62 499 GLU B N 1
ATOM 7717 C CA . GLU B 1 499 ? 19.281 -11.875 -22.531 1 98.62 499 GLU B CA 1
ATOM 7718 C C . GLU B 1 499 ? 18.734 -13.016 -21.688 1 98.62 499 GLU B C 1
ATOM 7720 O O . GLU B 1 499 ? 19.234 -13.281 -20.594 1 98.62 499 GLU B O 1
ATOM 7725 N N . THR B 1 500 ? 17.734 -13.664 -22.188 1 98.44 500 THR B N 1
ATOM 7726 C CA . THR B 1 500 ? 17.125 -14.742 -21.422 1 98.44 500 THR B CA 1
ATOM 7727 C C . THR B 1 500 ? 17.906 -16.047 -21.609 1 98.44 500 THR B C 1
ATOM 7729 O O . THR B 1 500 ? 18.672 -16.188 -22.562 1 98.44 500 THR B O 1
ATOM 7732 N N . PRO B 1 501 ? 17.766 -17.016 -20.672 1 98.62 501 PRO B N 1
ATOM 7733 C CA . PRO B 1 501 ? 18.531 -18.266 -20.75 1 98.62 501 PRO B CA 1
ATOM 7734 C C . PRO B 1 501 ? 18.078 -19.141 -21.906 1 98.62 501 PRO B C 1
ATOM 7736 O O . PRO B 1 501 ? 16.922 -19.078 -22.344 1 98.62 501 PRO B O 1
ATOM 7739 N N . GLY B 1 502 ? 19.016 -19.922 -22.406 1 98.19 502 GLY B N 1
ATOM 7740 C CA . GLY B 1 502 ? 18.641 -21.047 -23.234 1 98.19 502 GLY B CA 1
ATOM 7741 C C . GLY B 1 502 ? 18.203 -22.266 -22.453 1 98.19 502 GLY B C 1
ATOM 7742 O O . GLY B 1 502 ? 18.203 -22.234 -21.219 1 98.19 502 GLY B O 1
ATOM 7743 N N . GLY B 1 503 ? 17.719 -23.266 -23.156 1 98.5 503 GLY B N 1
ATOM 7744 C CA . GLY B 1 503 ? 17.391 -24.531 -22.516 1 98.5 503 GLY B CA 1
ATOM 7745 C C . GLY B 1 503 ? 18.562 -25.484 -22.469 1 98.5 503 GLY B C 1
ATOM 7746 O O . GLY B 1 503 ? 19.547 -25.312 -23.188 1 98.5 503 GLY B O 1
ATOM 7747 N N . GLY B 1 504 ? 18.531 -26.422 -21.531 1 98.31 504 GLY B N 1
ATOM 7748 C CA . GLY B 1 504 ? 19.547 -27.453 -21.469 1 98.31 504 GLY B CA 1
ATOM 7749 C C . GLY B 1 504 ? 19.469 -28.438 -22.625 1 98.31 504 GLY B C 1
ATOM 7750 O O . GLY B 1 504 ? 18.406 -28.594 -23.234 1 98.31 504 GLY B O 1
ATOM 7751 N N . GLY B 1 505 ? 20.562 -29.031 -22.891 1 98.12 505 GLY B N 1
ATOM 7752 C CA . GLY B 1 505 ? 20.625 -30.062 -23.922 1 98.12 505 GLY B CA 1
ATOM 7753 C C . GLY B 1 505 ? 20.219 -31.438 -23.422 1 98.12 505 GLY B C 1
ATOM 7754 O O . GLY B 1 505 ? 20.156 -31.656 -22.219 1 98.12 505 GLY B O 1
ATOM 7755 N N . TYR B 1 506 ? 19.859 -32.281 -24.391 1 98.12 506 TYR B N 1
ATOM 7756 C CA . TYR B 1 506 ? 19.453 -33.625 -24.078 1 98.12 506 TYR B CA 1
ATOM 7757 C C . TYR B 1 506 ? 20.375 -34.656 -24.75 1 98.12 506 TYR B C 1
ATOM 7759 O O . TYR B 1 506 ? 20.562 -34.625 -25.969 1 98.12 506 TYR B O 1
ATOM 7767 N N . GLY B 1 507 ? 20.906 -35.594 -23.938 1 96.94 507 GLY B N 1
ATOM 7768 C CA . GLY B 1 507 ? 21.812 -36.594 -24.5 1 96.94 507 GLY B CA 1
ATOM 7769 C C . GLY B 1 507 ? 23.219 -36.062 -24.703 1 96.94 507 GLY B C 1
ATOM 7770 O O . GLY B 1 507 ? 23.438 -34.844 -24.734 1 96.94 507 GLY B O 1
ATOM 7771 N N . PRO B 1 508 ? 24.203 -36.938 -24.812 1 94.56 508 PRO B N 1
ATOM 7772 C CA . PRO B 1 508 ? 25.609 -36.531 -24.922 1 94.56 508 PRO B CA 1
ATOM 7773 C C . PRO B 1 508 ? 25.891 -35.719 -26.188 1 94.56 508 PRO B C 1
ATOM 7775 O O . PRO B 1 508 ? 25.469 -36.125 -27.281 1 94.56 508 PRO B O 1
ATOM 7778 N N . PRO B 1 509 ? 26.484 -34.625 -25.969 1 92.75 509 PRO B N 1
ATOM 7779 C CA . PRO B 1 509 ? 26.891 -33.844 -27.141 1 92.75 509 PRO B CA 1
ATOM 7780 C C . PRO B 1 509 ? 28.141 -34.406 -27.828 1 92.75 509 PRO B C 1
ATOM 7782 O O . PRO B 1 509 ? 28.781 -35.312 -27.281 1 92.75 509 PRO B O 1
ATOM 7785 N N . ASP B 1 510 ? 28.344 -33.906 -28.969 1 87.25 510 ASP B N 1
ATOM 7786 C CA . ASP B 1 510 ? 29.578 -34.281 -29.656 1 87.25 510 ASP B CA 1
ATOM 7787 C C . ASP B 1 510 ? 30.797 -33.75 -28.922 1 87.25 510 ASP B C 1
ATOM 7789 O O . ASP B 1 510 ? 31.859 -34.375 -28.938 1 87.25 510 ASP B O 1
ATOM 7793 N N . GLN B 1 511 ? 30.641 -32.562 -28.328 1 82.62 511 GLN B N 1
ATOM 7794 C CA . GLN B 1 511 ? 31.703 -31.953 -27.547 1 82.62 511 GLN B CA 1
ATOM 7795 C C . GLN B 1 511 ? 31.328 -31.844 -26.078 1 82.62 511 GLN B C 1
ATOM 7797 O O . GLN B 1 511 ? 30.156 -31.672 -25.734 1 82.62 511 GLN B O 1
ATOM 7802 N N . PRO B 1 512 ? 32.406 -31.922 -25.266 1 83.62 512 PRO B N 1
ATOM 7803 C CA . PRO B 1 512 ? 32.125 -31.859 -23.844 1 83.62 512 PRO B CA 1
ATOM 7804 C C . PRO B 1 512 ? 31.547 -30.5 -23.406 1 83.62 512 PRO B C 1
ATOM 7806 O O . PRO B 1 512 ? 31.859 -29.484 -24.047 1 83.62 512 PRO B O 1
ATOM 7809 N N . CYS B 1 513 ? 30.766 -30.578 -22.328 1 84.75 513 CYS B N 1
ATOM 7810 C CA . CYS B 1 513 ? 30.156 -29.359 -21.781 1 84.75 513 CYS B CA 1
ATOM 7811 C C . CYS B 1 513 ? 31.219 -28.391 -21.281 1 84.75 513 CYS B C 1
ATOM 7813 O O . CYS B 1 513 ? 32.281 -28.812 -20.797 1 84.75 513 CYS B O 1
ATOM 7815 N N . ASP B 1 514 ? 31.156 -27.062 -21.578 1 74.19 514 ASP B N 1
ATOM 7816 C CA . ASP B 1 514 ? 32.062 -26.062 -21.016 1 74.19 514 ASP B CA 1
ATOM 7817 C C . ASP B 1 514 ? 31.75 -25.812 -19.531 1 74.19 514 ASP B C 1
ATOM 7819 O O . ASP B 1 514 ? 30.609 -25.969 -19.094 1 74.19 514 ASP B O 1
#

pLDDT: mean 94.38, std 5.99, range [54.66, 98.88]

Organism: Pyrobaculum neutrophilum (strain DSM 2338 / JCM 9278 / NBRC 100436 / V24Sta) (NCBI:txid444157)

Solvent-accessible surface area (backbone atoms only — not comparable to full-atom values): 46856 Å² total; per-residue (Å²): 121,74,37,56,55,55,43,52,50,46,36,48,36,12,38,52,19,38,51,43,24,32,74,46,27,57,36,60,54,27,45,56,16,43,39,41,38,22,28,35,22,36,67,86,43,43,40,62,21,52,28,86,42,36,48,45,50,57,37,5,46,53,44,9,46,44,43,44,60,71,72,48,75,88,76,54,73,41,25,25,37,33,27,15,34,25,91,37,39,9,43,25,58,40,41,35,32,37,42,29,55,26,58,55,96,87,36,75,57,26,26,27,37,35,36,35,47,45,67,36,37,12,28,65,40,46,45,27,50,37,59,77,15,41,32,38,42,30,22,27,57,50,40,50,87,34,61,47,21,53,69,65,37,73,33,60,64,64,49,44,38,49,43,67,39,20,76,42,34,69,42,49,52,32,36,51,51,10,50,52,50,14,33,50,53,30,35,53,51,52,43,50,49,36,71,74,51,40,72,53,48,58,56,16,47,52,47,52,28,51,48,18,28,52,50,42,38,55,54,49,63,71,46,63,71,45,78,29,68,29,68,35,67,47,37,54,93,87,41,73,39,47,41,28,32,37,38,34,37,49,91,76,25,38,37,40,34,28,67,84,33,36,61,46,54,83,26,14,49,15,10,29,52,18,22,39,43,6,21,45,47,46,39,55,54,68,67,45,91,60,92,55,54,75,23,38,19,36,56,69,30,49,44,71,45,54,54,80,48,13,29,47,12,48,54,87,59,45,8,28,54,37,2,52,46,34,41,24,25,41,46,22,50,17,46,41,54,16,45,32,71,59,36,72,75,69,48,54,18,33,27,24,53,32,42,40,34,41,24,34,21,42,64,57,96,91,34,76,47,62,43,76,46,59,44,34,10,2,26,17,1,26,68,85,39,57,23,54,57,53,36,56,51,79,56,39,52,56,47,65,72,53,65,70,57,47,44,73,73,40,66,42,44,76,74,43,78,46,71,31,80,82,21,24,4,51,20,69,14,31,14,3,20,2,22,32,43,23,33,27,30,69,40,54,29,43,37,32,28,49,47,36,27,63,85,42,52,19,44,33,31,78,64,15,18,48,10,38,43,31,49,33,37,42,38,46,101,88,46,68,50,79,51,67,53,35,74,48,80,39,49,59,64,24,29,40,42,34,33,37,14,2,0,0,0,16,27,56,34,97,59,81,70,131,121,71,38,57,55,54,42,52,51,45,36,47,37,14,40,51,20,36,51,43,24,33,73,46,27,58,36,60,53,28,44,56,17,41,40,40,38,20,27,35,21,37,66,87,45,42,41,62,23,51,28,84,42,35,50,46,51,57,37,5,45,52,43,9,45,45,42,44,60,72,71,46,77,88,76,54,72,42,25,25,38,33,26,15,34,24,90,38,41,9,43,25,56,38,40,35,34,36,42,30,57,27,59,56,95,88,36,76,56,26,27,27,37,36,36,37,46,45,67,38,37,12,27,65,40,45,46,25,49,37,59,76,15,40,30,39,42,30,23,28,58,48,40,50,86,34,63,46,22,54,67,67,36,73,32,60,65,64,50,42,40,51,43,68,39,20,75,44,33,68,42,50,51,32,36,51,50,11,49,52,50,13,34,50,52,30,36,52,51,51,42,50,49,36,72,74,52,40,70,53,49,58,55,17,47,52,47,51,29,50,49,18,27,50,50,42,39,54,55,51,63,71,46,64,70,44,76,28,67,28,68,36,67,46,40,55,91,89,41,75,40,47,41,27,33,38,37,34,38,48,91,77,25,39,36,40,33,28,69,84,33,36,62,46,52,82,26,13,47,14,10,30,51,18,22,42,44,5,21,44,46,47,38,54,55,70,68,45,89,61,92,55,54,75,22,38,18,36,56,68,30,50,44,72,44,55,54,79,48,13,30,47,12,47,55,87,60,46,9,28,52,38,2,50,47,34,39,22,26,42,47,22,49,16,45,42,53,14,46,30,71,59,36,71,75,69,48,55,17,34,26,24,52,34,43,40,33,41,25,35,20,40,65,59,96,90,34,75,48,63,44,77,45,61,43,34,10,3,27,17,1,25,70,86,38,55,22,53,58,53,37,57,51,79,56,38,53,58,47,64,72,52,63,69,58,48,44,72,73,40,64,40,46,76,76,42,77,45,71,30,79,83,22,23,4,51,19,68,15,31,14,4,21,2,22,31,44,22,33,27,30,68,40,54,31,43,36,32,29,50,50,37,27,62,84,41,52,19,41,34,30,75,64,16,17,48,10,37,45,31,48,33,36,41,40,47,100,90,46,69,48,78,51,67,54,35,71,49,83,39,49,61,65,24,30,39,42,36,32,38,13,1,0,0,0,15,27,55,34,97,60,81,69,131

Nearest PDB structures (foldseek):
  6yra-assembly2_D  TM=9.276E-01  e=2.823E-34  Pseudomonas jessenii
  5m45-assembly2_G  TM=9.108E-01  e=4.831E-34  Xanthobacter autotrophicus Py2
  5svc-assembly1_D  TM=9.238E-01  e=5.766E-32  Xanthobacter autotrophicus Py2
  5l9w-assembly1_A  TM=8.626E-01  e=7.037E-34  Aromatoleum aromaticum EbN1
  5svb-assembly1_D  TM=8.403E-01  e=8.533E-30  Xanthobacter autotrophicus Py2

Radius of gyration: 31.81 Å; Cα contacts (8 Å, |Δi|>4): 3149; chains: 2; bounding box: 69×95×62 Å

Sequence (1028 aa):
MRWEIIYKATEYIAEEAGIALRNSAFSPNIRERMDHSVAVVDAEGRVVAQAEHIPVHLGSLHVGVRNLLGAVEELGEGDAVLTNDPYIAGTHLNDVLLLYPVHWRGRLVAYIASKAHYVDVGGPLPASLNPRAETIYEEGVVIPPVKILRRGELNREALSFILENFKTPEAARGDLEAQLAASRVGAAKVRELFERYGERVLDAWREAVEYGRRLALGEISRWPRGRYEAVDYLDWRGELLPIRVALEVGEGGVRADFTGTARQAEAPINAVFGVTYSAAAFAVRAALAADVPTNHGFYSVVEVEAPLGTIVNPVKPAAVGAGNLETSQRVADAVFMALSRALPGRIPAAGSGTMMNVMIGGVWRGRYWSYYETIGGGTGGRPNSPGVSGVHVNMTNTLNTPIEIAERTYPIKFTAYKIREGSGGPGRYRGGDGIVRAFKTLAPATLSIIASRFDTRPWGLEGGCPGKPAKALVKRRGGEFAIRSDTVYLDEGDEVVIETPGGGGYGPPDQPCDMRWEIIYKATEYIAEEAGIALRNSAFSPNIRERMDHSVAVVDAEGRVVAQAEHIPVHLGSLHVGVRNLLGAVEELGEGDAVLTNDPYIAGTHLNDVLLLYPVHWRGRLVAYIASKAHYVDVGGPLPASLNPRAETIYEEGVVIPPVKILRRGELNREALSFILENFKTPEAARGDLEAQLAASRVGAAKVRELFERYGERVLDAWREAVEYGRRLALGEISRWPRGRYEAVDYLDWRGELLPIRVALEVGEGGVRADFTGTARQAEAPINAVFGVTYSAAAFAVRAALAADVPTNHGFYSVVEVEAPLGTIVNPVKPAAVGAGNLETSQRVADAVFMALSRALPGRIPAAGSGTMMNVMIGGVWRGRYWSYYETIGGGTGGRPNSPGVSGVHVNMTNTLNTPIEIAERTYPIKFTAYKIREGSGGPGRYRGGDGIVRAFKTLAPATLSIIASRFDTRPWGLEGGCPGKPAKALVKRRGGEFAIRSDTVYLDEGDEVVIETPGGGGYGPPDQPCD

Foldseek 3Di:
DPLVVLLVLQQVLQVQLLVLLLVQADDCCCVVWVQKKKFKFWPQQWTLYIDDQFLLQLLLSSQQSNLLPVVDDDDFAFWKKKWQPCLRSFFANQWIKIWHFADAPRHTTIIMIMIGGHQWQAADAGSQFAQQALFNNRRHDTLDIDTCTDNNHGPVVSLCVRLVGTQCNVSVVRSVVSSVVSRVSSNVSVNVSCVVQNCVSVVSSVVLLQVLLVLLLVQLVPWDFDWFKFWDWWDRPHDTWIFIWIWGRDNLAIETERPPGAFADSGQQAGAQSLLLSLLLLLSCVLGPDDRGSISSSSRSYHYHDDERHSNHYDPRGHHSNNNWQVSLRSNQRNLVRVCVRPPLRGFFAFLRGQWKKKKWDADPRGTDIDIHGWAAKHGQHSVAAIAGGAHDRRGHTDGDDQVVCVVPFQKAWDDWDWPPPQWWFAVHTIYTTIKTKMFGQAKMKMFIRITQQPPFGCEEAAWATGHGKWKKKADPVGIDTDDGHMDIDHRGIMMIIGGGTHIYYHHGPDHYD/DPLVVLLVLQQVLQVQLLVLLLVQADDCCCVVWVQKKKFKFWPQQWTLYIDDQFLLQLLLSSQQSNLLPVVDDDDFAFWKKKWQPCLRSFFANQWIKIWHFADAPRHTTIIMIMIGGHQWQAADAGSQFAQQALFNNRRHDTLDIDTCTDNNDGPVVSLCVRLVGTQCNVSVVRSVVSSVVSRVSSNVSVNVSCVVQNCVSVVSSVVLLQVLLVLLLVQLVVWDFDWFKFWDWWDRPHDTWIFIWIWGRDNLAIETERPPGAFADSGQQAGAQSLLLSLLLQLSCLLGPDDRGSISSSSRSYHYHDDERHSNHYDPRGHHNNNNWQVSLRSNQRNLVRVCVRPPLRGFFAFLRGQWKKKKWDADPRGTDIDIHGWAFKHGFHSVAAIAGGAHDRRGHTDGDDQVVCVVPFQKAWDDWDWPPPQWWFAVHTIYTTIKTKMFGQAKMKMFIRITQQPHFGCEEQAWATGHGKWKKKADPVGIDTDDGHMDIDHHGIMMIIGGGTHIYYHHGPDHYD

Secondary structure (DSSP, 8-state):
-HHHHHHHHHHHHHHHHHHHHHHH--SHHHHTT--EEEEEEETTS-EEEEE-S-HHHHHHHHHHHHHHHHHS----TT-EEEE--HHHHSS-TTEEEEEEEEEETTEEEEEEEEEEE-S---SSSGGG--TT-SBGGGT-----SEEEEETTEE-HHHHHHHHHHSS-HHHHHHHHHHHHHHHHHHHHHHHHHHHHHTTHHHHHHHHHHHHHHHHHHHHHTTSPPEEEEEEEEEEETTEEEEEEEEEEEETTEEEEE-TTPPBP-SSTTPPPHHHHHHHHHHHHHHH-SS----SHHHHTTEEEE--TTBTTBPPTTB--HHIIIIIHHHHHHHHHHHHHHHSTTTS---------EEEEEEEETTEEEEEEEE--BPPPPPSSSPPPSSB--TT--PPPPPHHHHHHHSSEEEEEEEEETT-SPPSSBPPPPEEEEEEEESS-EEEEEE---SSS-PPPBTTPPPPPPPEEEEEETTEEEE--SEEEEE-TT-EEEEEPPPPPPBS--SS---/-HHHHHHHHHHHHHHHHHHHHHHH--SHHHHTT--EEEEEEETTS-EEEEE-S-HHHHHHHHHHHHHHHHHS----TT-EEEE--HHHHSS-TTEEEEEEEEEETTEEEEEEEEEEE-S---SSSGGG--TT-SBGGGT-----SEEEEETTEE-HHHHHHHHHHSS-HHHHHHHHHHHHHHHHHHHHHHHHHHHHHTTHHHHHHHHHHHHHHHHHHHHHTTSPPEEEEEEEEEEETTEEEEEEEEEEEETTEEEEE-TTPPBP-SSTTPPPHHHHHHHHHHHHHHH-SS----SHHHHTTEEEE--TTBTTBPPTTB--HHIIIIIHHHHHHHHHHHHHHHSTTTS---------EEEEEEEETTEEEEEEEE--BPPPPPSSSPPPSSB--TT--PPPPPHHHHHHHSSEEEEEEEEETT-SPPSSBPPPPEEEEEEEESS-EEEEEE---SSS-PPPBTTPPPPPPPEEEEEETTEEEE--SEEEEE-TT-EEEEEPPPPPPBS--SS---

InterPro domains:
  IPR003692 Hydantoinase B/oxoprolinase [PF02538] (2-509)
  IPR045079 Oxoprolinase-like [PTHR11365] (5-488)